Protein 7F8M (pdb70)

Nearest PDB structures (foldseek):
  7f8m-assembly3_F  TM=1.009E+00  e=9.252E-23  Candidatus Thorarchaeota archaeon SMTZ1-45
  9jue-assembly1_E  TM=9.005E-01  e=3.886E-10  Promethearchaeum syntrophicum
  3kye-assembly2_C  TM=8.736E-01  e=3.030E-09  Streptomyces avermitilis MA-4680 = NBRC 14893
  5y3a-assembly1_B  TM=8.565E-01  e=6.809E-07  Homo sapiens
  2zl1-assembly1_B  TM=8.233E-01  e=4.988E-07  unclassified

Sequence (702 aa):
AVDNINKTIRDFETVPGVEGAALVSSADGLMISSALPETEQERVAAISAGLLSLLGEKATTELDRGNFKEVYVKGEKGYTLLTSVGENALLLVLAKADAQIGLIFVDMRRIADSLLEILMSSAVDNINKTIRDFETVPGVEGAALVSADGLMISSALPETEQERVAAISAGLLSLGEKATTELDRGNFKEVYVKGEKGYTLLTSVGENALLLVLAKADAQIGLIFVDMRRIADSLLEILAVDNIINKTIRDFETVPGVEGAALVSADGLMISSALPETEQERVAAISAGLLSLGEKATTELDRGNFKEVYVKGEKGYTLLTSVGENALLLVLAKADAQIGLIFVDMRRIADSLLEILVDNINKTIRDFETVPGVEGAALVSADGLMISSALPETEQERVAAISAGLLSLGEKATTELDRGNFKEVYVKGEKGYTLLLTTSVGENALLLVLAKADAQIGLIFVDMRRIADSLLEILVDNINKTIRDFETTVPGVEGAALVSADGLMISSALPETEQERVAAISAGLLSLGEKATTELDRGNFKEVVYVKGEKGYTLLTTSVGENALLLVLAKADAQIGLIFVDMRRIADSLLEILVDNINKTIRDFETVPGVEGAALVSADGLMISSALPETEQERVAAISAGLLSLGEKATTELDRGNFKEVYVKGEKGYTLLLTSVGENALLLVLAKADAQIGLIFVDMRRIADSLLEIL

B-factor: mean 37.98, std 11.01, range [13.89, 103.63]

Radius of gyration: 29.45 Å; Cα contacts (8 Å, |Δi|>4): 1418; chains: 6; bounding box: 58×82×79 Å

Structure (mmCIF, N/CA/C/O backbone):
data_7F8M
#
_entry.id   7F8M
#
_cell.length_a   58.982
_cell.length_b   58.982
_cell.length_c   193.952
_cell.angle_alpha   90.000
_cell.angle_beta   90.000
_cell.angle_gamma   120.000
#
_symmetry.space_group_name_H-M   'P 31'
#
loop_
_entity.id
_entity.type
_entity.pdbx_description
1 polymer 'Robl_LC7 domain-containing protein'
2 water water
#
loop_
_atom_site.group_PDB
_atom_site.id
_atom_site.type_symbol
_atom_site.label_atom_id
_atom_site.label_alt_id
_atom_site.label_comp_id
_atom_site.label_asym_id
_atom_site.label_entity_id
_atom_site.label_seq_id
_atom_site.pdbx_PDB_ins_code
_atom_site.Cartn_x
_atom_site.Cartn_y
_atom_site.Cartn_z
_atom_site.occupancy
_atom_site.B_iso_or_equiv
_atom_site.auth_seq_id
_atom_site.auth_comp_id
_atom_site.auth_asym_id
_atom_site.auth_atom_id
_atom_site.pdbx_PDB_model_num
ATOM 1 N N . ALA A 1 4 ? 43.20400 -20.19300 23.83200 1.000 56.22000 4 ALA A N 1
ATOM 2 C CA . ALA A 1 4 ? 42.74400 -19.61900 22.52700 1.000 51.98000 4 ALA A CA 1
ATOM 3 C C . ALA A 1 4 ? 42.36600 -18.14800 22.69800 1.000 53.19000 4 ALA A C 1
ATOM 4 O O . ALA A 1 4 ? 42.50400 -17.39900 21.68900 1.000 61.31000 4 ALA A O 1
ATOM 6 N N . VAL A 1 5 ? 41.92500 -17.73000 23.89400 1.000 46.41000 5 VAL A N 1
ATOM 7 C CA . VAL A 1 5 ? 41.28500 -16.38700 24.09100 1.000 48.49000 5 VAL A CA 1
ATOM 8 C C . VAL A 1 5 ? 42.31200 -15.38200 24.65400 1.000 43.18000 5 VAL A C 1
ATOM 9 O O . VAL A 1 5 ? 42.33400 -14.24000 24.23100 1.000 39.85000 5 VAL A O 1
ATOM 13 N N . ASP A 1 6 ? 43.18300 -15.80900 25.53900 1.000 46.46000 6 ASP A N 1
ATOM 14 C CA . ASP A 1 6 ? 44.30000 -14.97500 26.08400 1.000 46.35000 6 ASP A CA 1
ATOM 15 C C . ASP A 1 6 ? 45.24900 -14.49900 24.96400 1.000 43.49000 6 ASP A C 1
ATOM 16 O O . ASP A 1 6 ? 45.61200 -13.29500 24.96400 1.000 41.79000 6 ASP A O 1
ATOM 21 N N . ASN A 1 7 ? 45.61300 -15.42600 24.05700 1.000 44.82000 7 ASN A N 1
ATOM 22 C CA . ASN A 1 7 ? 46.57100 -15.30000 22.92300 1.000 43.28000 7 ASN A CA 1
ATOM 23 C C . ASN A 1 7 ? 46.00300 -14.44800 21.78200 1.000 41.88000 7 ASN A C 1
ATOM 24 O O . ASN A 1 7 ? 46.85400 -13.81000 21.11600 1.000 41.00000 7 ASN A O 1
ATOM 29 N N . ILE A 1 8 ? 44.68800 -14.50100 21.51200 1.000 37.80000 8 ILE A N 1
ATOM 30 C CA . ILE A 1 8 ? 44.01900 -13.61800 20.49600 1.000 39.95000 8 ILE A CA 1
ATOM 31 C C . ILE A 1 8 ? 43.98700 -12.15300 20.96000 1.000 38.59000 8 ILE A C 1
ATOM 32 O O . ILE A 1 8 ? 44.50300 -11.33200 20.20500 1.000 35.60000 8 ILE A O 1
ATOM 37 N N . ASN A 1 9 ? 43.45400 -11.83600 22.14700 1.000 40.96000 9 ASN A N 1
ATOM 38 C CA . ASN A 1 9 ? 43.43100 -10.46400 22.73400 1.000 40.38000 9 ASN A CA 1
ATOM 39 C C . ASN A 1 9 ? 44.81200 -9.79100 22.61500 1.000 44.48000 9 ASN A C 1
ATOM 40 O O . ASN A 1 9 ? 44.84900 -8.61900 22.19900 1.000 49.68000 9 ASN A O 1
ATOM 45 N N . LYS A 1 10 ? 45.90100 -10.46700 23.01800 1.000 41.43000 10 LYS A N 1
ATOM 46 C CA . LYS A 1 10 ? 47.24500 -9.83800 23.15300 1.000 44.83000 10 LYS A CA 1
ATOM 47 C C . LYS A 1 10 ? 47.83600 -9.59000 21.74300 1.000 42.34000 10 LYS A C 1
ATOM 48 O O . LYS A 1 10 ? 48.46300 -8.54600 21.57100 1.000 38.39000 10 LYS A O 1
ATOM 54 N N . THR A 1 11 ? 47.63900 -10.51200 20.78800 1.000 39.62000 11 THR A N 1
ATOM 55 C CA . THR A 1 11 ? 48.10500 -10.42200 19.37300 1.000 39.34000 11 THR A CA 1
ATOM 56 C C . THR A 1 11 ? 47.48400 -9.17800 18.70000 1.000 39.59000 11 THR A C 1
ATOM 57 O O . THR A 1 11 ? 48.21100 -8.47200 17.93700 1.000 27.51000 11 THR A O 1
ATOM 61 N N . ILE A 1 12 ? 46.20000 -8.86900 18.97600 1.000 35.35000 12 ILE A N 1
ATOM 62 C CA . ILE A 1 12 ? 45.52200 -7.73700 18.26600 1.000 38.67000 12 ILE A CA 1
ATOM 63 C C . ILE A 1 12 ? 46.03400 -6.42200 18.88100 1.000 40.18000 12 ILE A C 1
ATOM 64 O O . ILE A 1 12 ? 46.44700 -5.54500 18.12600 1.000 37.24000 12 ILE A O 1
ATOM 69 N N . ARG A 1 13 ? 46.17700 -6.32600 20.20400 1.000 44.04000 13 ARG A N 1
ATOM 70 C CA . ARG A 1 13 ? 46.63000 -5.04200 20.79800 1.000 45.78000 13 ARG A CA 1
ATOM 71 C C . ARG A 1 13 ? 48.09800 -4.76000 20.41800 1.000 48.61000 13 ARG A C 1
ATOM 72 O O . ARG A 1 13 ? 48.48200 -3.56900 20.39500 1.000 50.89000 13 ARG A O 1
ATOM 80 N N . ASP A 1 14 ? 48.91700 -5.78800 20.15800 1.000 46.17000 14 ASP A N 1
ATOM 81 C CA . ASP A 1 14 ? 50.36800 -5.59700 19.88500 1.000 47.71000 14 ASP A CA 1
ATOM 82 C C . ASP A 1 14 ? 50.57200 -4.77800 18.61000 1.000 45.89000 14 ASP A C 1
ATOM 83 O O . ASP A 1 14 ? 51.60700 -4.14200 18.52500 1.000 43.72000 14 ASP A O 1
ATOM 88 N N . PHE A 1 15 ? 49.59900 -4.74800 17.68800 1.000 50.50000 15 PHE A N 1
ATOM 89 C CA . PHE A 1 15 ? 49.64900 -3.93700 16.43600 1.000 48.03000 15 PHE A CA 1
ATOM 90 C C . PHE A 1 15 ? 49.84000 -2.46800 16.80200 1.000 48.97000 15 PHE A C 1
ATOM 91 O O . PHE A 1 15 ? 50.56200 -1.79900 16.05600 1.000 45.42000 15 PHE A O 1
ATOM 99 N N . GLU A 1 16 ? 49.21400 -2.00800 17.89500 1.000 53.21000 16 GLU A N 1
ATOM 100 C CA . GLU A 1 16 ? 49.23300 -0.59300 18.38400 1.000 58.08000 16 GLU A CA 1
ATOM 101 C C . GLU A 1 16 ? 50.60900 -0.21600 18.97500 1.000 59.21000 16 GLU A C 1
ATOM 102 O O . GLU A 1 16 ? 50.69100 0.89700 19.53300 1.000 60.65000 16 GLU A O 1
ATOM 108 N N . THR A 1 17 ? 51.63600 -1.09200 18.89000 1.000 58.80000 17 THR A N 1
ATOM 109 C CA . THR A 1 17 ? 53.06100 -0.80300 19.24100 1.000 56.68000 17 THR A CA 1
ATOM 110 C C . THR A 1 17 ? 53.90300 -0.51000 17.98500 1.000 57.23000 17 THR A C 1
ATOM 111 O O . THR A 1 17 ? 55.14000 -0.39400 18.16000 1.000 51.23000 17 THR A O 1
ATOM 115 N N . VAL A 1 18 ? 53.29000 -0.42700 16.78200 1.000 52.29000 18 VAL A N 1
ATOM 116 C CA . VAL A 1 18 ? 53.93600 0.05500 15.52100 1.000 49.33000 18 VAL A CA 1
ATOM 117 C C . VAL A 1 18 ? 53.80000 1.57500 15.46000 1.000 51.56000 18 VAL A C 1
ATOM 118 O O . VAL A 1 18 ? 52.71600 2.11300 15.72500 1.000 44.92000 18 VAL A O 1
ATOM 122 N N . PRO A 1 19 ? 54.85500 2.30400 15.01800 1.000 54.31000 19 PRO A N 1
ATOM 123 C CA . PRO A 1 19 ? 54.71300 3.73200 14.75700 1.000 54.56000 19 PRO A CA 1
ATOM 124 C C . PRO A 1 19 ? 53.52700 3.91400 13.79300 1.000 52.93000 19 PRO A C 1
ATOM 125 O O . PRO A 1 19 ? 53.41300 3.20700 12.79600 1.000 57.47000 19 PRO A O 1
ATOM 129 N N . GLY A 1 20 ? 52.59900 4.81000 14.12300 1.000 49.77000 20 GLY A N 1
ATOM 130 C CA . GLY A 1 20 ? 51.54800 5.19000 13.15900 1.000 46.79000 20 GLY A CA 1
ATOM 131 C C . GLY A 1 20 ? 50.21400 4.45800 13.34100 1.000 42.91000 20 GLY A C 1
ATOM 132 O O . GLY A 1 20 ? 49.24000 4.99100 12.78000 1.000 38.72000 20 GLY A O 1
ATOM 133 N N . VAL A 1 21 ? 50.15300 3.31900 14.06500 1.000 37.01000 21 VAL A N 1
ATOM 134 C CA . VAL A 1 21 ? 48.91200 2.48800 14.18500 1.000 37.37000 21 VAL A CA 1
ATOM 135 C C . VAL A 1 21 ? 48.14800 2.96000 15.42600 1.000 41.15000 21 VAL A C 1
ATOM 136 O O . VAL A 1 21 ? 48.77700 3.05500 16.52100 1.000 48.55000 21 VAL A O 1
ATOM 140 N N . GLU A 1 22 ? 46.88100 3.32200 15.26000 1.000 40.36000 22 GLU A N 1
ATOM 141 C CA . GLU A 1 22 ? 46.04200 3.91500 16.33100 1.000 42.29000 22 GLU A CA 1
ATOM 142 C C . GLU A 1 22 ? 45.28300 2.76900 16.99700 1.000 40.22000 22 GLU A C 1
ATOM 143 O O . GLU A 1 22 ? 45.55100 2.52300 18.19700 1.000 39.35000 22 GLU A O 1
ATOM 149 N N . GLY A 1 23 ? 44.47300 2.04800 16.21500 1.000 41.73000 23 GLY A N 1
ATOM 150 C CA . GLY A 1 23 ? 43.61600 0.92100 16.65500 1.000 40.87000 23 GLY A CA 1
ATOM 151 C C . GLY A 1 23 ? 43.75600 -0.34800 15.80500 1.000 39.62000 23 GLY A C 1
ATOM 152 O O . GLY A 1 23 ? 44.29200 -0.25900 14.64800 1.000 34.22000 23 GLY A O 1
ATOM 153 N N . ALA A 1 24 ? 43.38600 -1.51400 16.38700 1.000 34.23000 24 ALA A N 1
ATOM 154 C CA . ALA A 1 24 ? 43.21600 -2.81100 15.67100 1.000 32.97000 24 ALA A CA 1
ATOM 155 C C . ALA A 1 24 ? 42.05900 -3.63300 16.26300 1.000 36.40000 24 ALA A C 1
ATOM 156 O O . ALA A 1 24 ? 42.09900 -3.98000 17.47300 1.000 39.82000 24 ALA A O 1
ATOM 158 N N . ALA A 1 25 ? 41.07800 -3.99500 15.44500 1.000 29.45000 25 ALA A N 1
ATOM 159 C CA . ALA A 1 25 ? 39.91200 -4.73100 15.93100 1.000 29.91000 25 ALA A CA 1
ATOM 160 C C . ALA A 1 25 ? 39.74700 -5.98200 15.08900 1.000 35.09000 25 ALA A C 1
ATOM 161 O O . ALA A 1 25 ? 39.89400 -5.87500 13.86700 1.000 43.24000 25 ALA A O 1
ATOM 163 N N . LEU A 1 26 ? 39.50700 -7.12000 15.74200 1.000 33.21000 26 LEU A N 1
ATOM 164 C CA . LEU A 1 26 ? 39.11000 -8.38300 15.06400 1.000 33.79000 26 LEU A CA 1
ATOM 165 C C . LEU A 1 26 ? 37.57100 -8.46400 15.08700 1.000 28.51000 26 LEU A C 1
ATOM 166 O O . LEU A 1 26 ? 37.00800 -8.55900 16.18500 1.000 25.14000 26 LEU A O 1
ATOM 171 N N . VAL A 1 27 ? 36.94000 -8.44000 13.93000 1.000 25.38000 27 VAL A N 1
ATOM 172 C CA . VAL A 1 27 ? 35.48000 -8.28100 13.77700 1.000 25.87000 27 VAL A CA 1
ATOM 173 C C . VAL A 1 27 ? 34.98900 -9.47700 12.98600 1.000 26.60000 27 VAL A C 1
ATOM 174 O O . VAL A 1 27 ? 35.76600 -9.93500 12.09200 1.000 25.79000 27 VAL A O 1
ATOM 178 N N . SER A 1 28 ? 33.78700 -9.97500 13.29500 1.000 25.28000 28 SER A N 1
ATOM 179 C CA A SER A 1 28 ? 33.13700 -11.02200 12.45800 0.890 25.44000 28 SER A CA 1
ATOM 180 C CA B SER A 1 28 ? 33.11100 -11.01000 12.46700 0.110 26.04000 28 SER A CA 1
ATOM 181 C C . SER A 1 28 ? 32.76000 -10.40400 11.09900 1.000 26.11000 28 SER A C 1
ATOM 182 O O . SER A 1 28 ? 32.67900 -9.19300 11.02800 1.000 31.29000 28 SER A O 1
ATOM 187 N N . ALA A 1 29 ? 32.53500 -11.23600 10.07300 1.000 26.74000 29 ALA A N 1
ATOM 188 C CA . ALA A 1 29 ? 32.01800 -10.88700 8.72300 1.000 26.93000 29 ALA A CA 1
ATOM 189 C C . ALA A 1 29 ? 30.64100 -10.22300 8.81100 1.000 29.88000 29 ALA A C 1
ATOM 190 O O . ALA A 1 29 ? 30.26400 -9.58900 7.82900 1.000 31.52000 29 ALA A O 1
ATOM 192 N N . ASP A 1 30 ? 29.84100 -10.53500 9.84700 1.000 26.64000 30 ASP A N 1
ATOM 193 C CA . ASP A 1 30 ? 28.45400 -10.05400 9.93600 1.000 27.73000 30 ASP A CA 1
ATOM 194 C C . ASP A 1 30 ? 28.33800 -8.84100 10.86900 1.000 27.67000 30 ASP A C 1
ATOM 195 O O . ASP A 1 30 ? 27.17300 -8.46600 11.16200 1.000 26.24000 30 ASP A O 1
ATOM 200 N N . GLY A 1 31 ? 29.46400 -8.20900 11.25800 1.000 25.20000 31 GLY A N 1
ATOM 201 C CA . GLY A 1 31 ? 29.47000 -6.86900 11.86300 1.000 27.11000 31 GLY A CA 1
ATOM 202 C C . GLY A 1 31 ? 29.61700 -6.82200 13.39200 1.000 28.93000 31 GLY A C 1
ATOM 203 O O . GLY A 1 31 ? 29.41600 -5.69100 13.92700 1.000 31.18000 31 GLY A O 1
ATOM 204 N N . LEU A 1 32 ? 29.95300 -7.94200 14.05900 1.000 28.00000 32 LEU A N 1
ATOM 205 C CA . LEU A 1 32 ? 29.95300 -8.10000 15.54700 1.000 34.01000 32 LEU A CA 1
ATOM 206 C C . LEU A 1 32 ? 31.43200 -8.06900 15.97400 1.000 37.45000 32 LEU A C 1
ATOM 207 O O . LEU A 1 32 ? 32.22700 -8.66400 15.20800 1.000 44.35000 32 LEU A O 1
ATOM 212 N N . MET A 1 33 ? 31.76000 -7.38500 17.08600 1.000 36.06000 33 MET A N 1
ATOM 213 C CA . MET A 1 33 ? 33.14200 -7.21600 17.66200 1.000 36.22000 33 MET A CA 1
ATOM 214 C C . MET A 1 33 ? 33.61600 -8.48900 18.38800 1.000 33.24000 33 MET A C 1
ATOM 215 O O . MET A 1 33 ? 32.97100 -8.85200 19.35400 1.000 26.51000 33 MET A O 1
ATOM 220 N N . ILE A 1 34 ? 34.77200 -9.02800 17.98600 1.000 32.62000 34 ILE A N 1
ATOM 221 C CA . ILE A 1 34 ? 35.46400 -10.19000 18.60500 1.000 30.58000 34 ILE A CA 1
ATOM 222 C C . ILE A 1 34 ? 36.48200 -9.70200 19.65900 1.000 33.55000 34 ILE A C 1
ATOM 223 O O . ILE A 1 34 ? 36.30000 -10.06600 20.84900 1.000 27.37000 34 ILE A O 1
ATOM 228 N N . SER A 1 35 ? 37.47200 -8.87600 19.29900 1.000 33.25000 35 SER A N 1
ATOM 229 C CA . SER A 1 35 ? 38.55600 -8.46400 20.23200 1.000 33.95000 35 SER A CA 1
ATOM 230 C C . SER A 1 35 ? 39.16800 -7.12600 19.84000 1.000 32.31000 35 SER A C 1
ATOM 231 O O . SER A 1 35 ? 39.62600 -6.98600 18.70000 1.000 35.47000 35 SER A O 1
ATOM 234 N N . SER A 1 36 ? 39.11100 -6.14900 20.72500 1.000 34.19000 36 SER A N 1
ATOM 235 C CA . SER A 1 36 ? 39.53500 -4.76500 20.38900 1.000 41.58000 36 SER A CA 1
ATOM 236 C C . SER A 1 36 ? 40.24400 -4.13200 21.57700 1.000 43.34000 36 SER A C 1
ATOM 237 O O . SER A 1 36 ? 39.97400 -4.57100 22.68200 1.000 43.62000 36 SER A O 1
ATOM 240 N N . ALA A 1 37 ? 41.06300 -3.10900 21.31400 1.000 46.57000 37 ALA A N 1
ATOM 241 C CA . ALA A 1 37 ? 41.63500 -2.18900 22.32200 1.000 52.68000 37 ALA A CA 1
ATOM 242 C C . ALA A 1 37 ? 41.16700 -0.74000 22.07600 1.000 54.07000 37 ALA A C 1
ATOM 243 O O . ALA A 1 37 ? 41.56900 0.12900 22.86400 1.000 48.25000 37 ALA A O 1
ATOM 245 N N . LEU A 1 38 ? 40.32800 -0.48400 21.05000 1.000 60.96000 38 LEU A N 1
ATOM 246 C CA . LEU A 1 38 ? 39.77500 0.87100 20.69600 1.000 57.17000 38 LEU A CA 1
ATOM 247 C C . LEU A 1 38 ? 38.90600 1.39700 21.85600 1.000 57.11000 38 LEU A C 1
ATOM 248 O O . LEU A 1 38 ? 38.49300 0.64100 22.74500 1.000 45.36000 38 LEU A O 1
ATOM 253 N N . PRO A 1 39 ? 38.63400 2.72500 21.91800 1.000 60.58000 39 PRO A N 1
ATOM 254 C CA . PRO A 1 39 ? 37.72500 3.28500 22.92900 1.000 62.18000 39 PRO A CA 1
ATOM 255 C C . PRO A 1 39 ? 36.37300 2.55600 23.05700 1.000 59.25000 39 PRO A C 1
ATOM 256 O O . PRO A 1 39 ? 35.74500 2.29200 22.05500 1.000 59.50000 39 PRO A O 1
ATOM 260 N N . GLU A 1 40 ? 35.92900 2.32400 24.29400 1.000 59.25000 40 GLU A N 1
ATOM 261 C CA . GLU A 1 40 ? 34.78800 1.43900 24.67200 1.000 57.70000 40 GLU A CA 1
ATOM 262 C C . GLU A 1 40 ? 33.46500 1.97900 24.10900 1.000 54.19000 40 GLU A C 1
ATOM 263 O O . GLU A 1 40 ? 32.55400 1.17800 23.80600 1.000 53.63000 40 GLU A O 1
ATOM 269 N N . THR A 1 41 ? 33.37100 3.29200 23.93500 1.000 55.82000 41 THR A N 1
ATOM 270 C CA . THR A 1 41 ? 32.22400 3.97200 23.27800 1.000 53.54000 41 THR A CA 1
ATOM 271 C C . THR A 1 41 ? 31.99900 3.45400 21.84700 1.000 54.89000 41 THR A C 1
ATOM 272 O O . THR A 1 41 ? 30.86000 2.99500 21.55700 1.000 56.28000 41 THR A O 1
ATOM 276 N N . GLU A 1 42 ? 33.02100 3.56800 20.97900 1.000 56.96000 42 GLU A N 1
ATOM 277 C CA . GLU A 1 42 ? 32.90900 3.47000 19.48200 1.000 51.54000 42 GLU A CA 1
ATOM 278 C C . GLU A 1 42 ? 32.83300 2.00600 18.99100 1.000 48.44000 42 GLU A C 1
ATOM 279 O O . GLU A 1 42 ? 32.69300 1.82500 17.75100 1.000 46.79000 42 GLU A O 1
ATOM 285 N N . GLN A 1 43 ? 32.89900 1.00200 19.87700 1.000 45.05000 43 GLN A N 1
ATOM 286 C CA . GLN A 1 43 ? 33.22600 -0.40500 19.50700 1.000 47.24000 43 GLN A CA 1
ATOM 287 C C . GLN A 1 43 ? 32.07100 -1.02200 18.69500 1.000 48.41000 43 GLN A C 1
ATOM 288 O O . GLN A 1 43 ? 32.37800 -1.84900 17.80100 1.000 35.19000 43 GLN A O 1
ATOM 294 N N . GLU A 1 44 ? 30.82300 -0.60000 18.93500 1.000 51.31000 44 GLU A N 1
ATOM 295 C CA . GLU A 1 44 ? 29.60900 -1.13700 18.25700 1.000 53.90000 44 GLU A CA 1
ATOM 296 C C . GLU A 1 44 ? 29.48500 -0.52600 16.84800 1.000 53.91000 44 GLU A C 1
ATOM 297 O O . GLU A 1 44 ? 29.03700 -1.26300 15.95000 1.000 61.77000 44 GLU A O 1
ATOM 303 N N . ARG A 1 45 ? 29.83400 0.75600 16.64000 1.000 50.81000 45 ARG A N 1
ATOM 304 C CA . ARG A 1 45 ? 29.62700 1.48100 15.34200 1.000 48.12000 45 ARG A CA 1
ATOM 305 C C . ARG A 1 45 ? 30.79200 1.21400 14.36900 1.000 46.96000 45 ARG A C 1
ATOM 306 O O . ARG A 1 45 ? 30.53700 1.18200 13.15700 1.000 51.96000 45 ARG A O 1
ATOM 314 N N . VAL A 1 46 ? 31.99400 0.94100 14.87800 1.000 41.07000 46 VAL A N 1
ATOM 315 C CA . VAL A 1 46 ? 33.19700 0.59400 14.07800 1.000 39.53000 46 VAL A CA 1
ATOM 316 C C . VAL A 1 46 ? 33.08800 -0.83700 13.53800 1.000 34.34000 46 VAL A C 1
ATOM 317 O O . VAL A 1 46 ? 33.47000 -1.05100 12.38400 1.000 27.93000 46 VAL A O 1
ATOM 321 N N . ALA A 1 47 ? 32.59600 -1.78200 14.34000 1.000 31.96000 47 ALA A N 1
ATOM 322 C CA . ALA A 1 47 ? 32.34100 -3.16900 13.87500 1.000 31.45000 47 ALA A CA 1
ATOM 323 C C . ALA A 1 47 ? 31.26500 -3.15300 12.77400 1.000 29.81000 47 ALA A C 1
ATOM 324 O O . ALA A 1 47 ? 31.51800 -3.83200 11.76500 1.000 27.54000 47 ALA A O 1
ATOM 326 N N . ALA A 1 48 ? 30.17400 -2.38800 12.88400 1.000 32.42000 48 ALA A N 1
ATOM 327 C CA . ALA A 1 48 ? 29.17300 -2.20800 11.78000 1.000 33.09000 48 ALA A CA 1
ATOM 328 C C . ALA A 1 48 ? 29.80500 -1.62300 10.47600 1.000 34.06000 48 ALA A C 1
ATOM 329 O O . ALA A 1 48 ? 29.48900 -2.13800 9.42800 1.000 32.26000 48 ALA A O 1
ATOM 331 N N . ILE A 1 49 ? 30.63900 -0.58000 10.51400 1.000 37.08000 49 ILE A N 1
ATOM 332 C CA . ILE A 1 49 ? 31.37000 0.00300 9.33500 1.000 36.04000 49 ILE A CA 1
ATOM 333 C C . ILE A 1 49 ? 32.37600 -0.98400 8.75100 1.000 36.59000 49 ILE A C 1
ATOM 334 O O . ILE A 1 49 ? 32.57200 -0.94300 7.52600 1.000 40.88000 49 ILE A O 1
ATOM 339 N N . SER A 1 50 ? 33.09000 -1.73900 9.58200 1.000 28.04000 50 SER A N 1
ATOM 340 C CA . SER A 1 50 ? 34.06000 -2.72400 9.07300 1.000 31.29000 50 SER A CA 1
ATOM 341 C C . SER A 1 50 ? 33.37200 -3.68000 8.09700 1.000 28.72000 50 SER A C 1
ATOM 342 O O . SER A 1 50 ? 33.86300 -3.80800 6.94900 1.000 31.03000 50 SER A O 1
ATOM 345 N N . ALA A 1 51 ? 32.25600 -4.28800 8.48400 1.000 28.25000 51 ALA A N 1
ATOM 346 C CA . ALA A 1 51 ? 31.52600 -5.29400 7.67700 1.000 28.00000 51 ALA A CA 1
ATOM 347 C C . ALA A 1 51 ? 31.03500 -4.62500 6.39400 1.000 31.17000 51 ALA A C 1
ATOM 348 O O . ALA A 1 51 ? 30.89100 -5.33000 5.34800 1.000 27.03000 51 ALA A O 1
ATOM 350 N N . GLY A 1 52 ? 30.70100 -3.33000 6.47600 1.000 33.22000 52 GLY A N 1
ATOM 351 C CA . GLY A 1 52 ? 30.30400 -2.54800 5.28700 1.000 35.88000 52 GLY A CA 1
ATOM 352 C C . GLY A 1 52 ? 31.41100 -2.43100 4.26600 1.000 39.75000 52 GLY A C 1
ATOM 353 O O . GLY A 1 52 ? 31.12600 -2.59000 3.04900 1.000 49.70000 52 GLY A O 1
ATOM 354 N N . LEU A 1 53 ? 32.64200 -2.20400 4.71600 1.000 42.04000 53 LEU A N 1
ATOM 355 C CA . LEU A 1 53 ? 33.87100 -2.15400 3.85700 1.000 44.08000 53 LEU A CA 1
ATOM 356 C C . LEU A 1 53 ? 34.25900 -3.52700 3.33600 1.000 37.05000 53 LEU A C 1
ATOM 357 O O . LEU A 1 53 ? 35.06600 -3.55700 2.33100 1.000 33.71000 53 LEU A O 1
ATOM 362 N N . LEU A 1 54 ? 33.91500 -4.58600 4.05700 1.000 29.51000 54 LEU A N 1
ATOM 363 C CA . LEU A 1 54 ? 34.24900 -5.94000 3.56800 1.000 33.39000 54 LEU A CA 1
ATOM 364 C C . LEU A 1 54 ? 33.35500 -6.26300 2.37200 1.000 34.84000 54 LEU A C 1
ATOM 365 O O . LEU A 1 54 ? 33.88100 -6.80900 1.42600 1.000 34.49000 54 LEU A O 1
ATOM 370 N N . SER A 1 55 ? 32.06300 -5.94700 2.45300 1.000 38.95000 55 SER A N 1
ATOM 371 C CA . SER A 1 55 ? 31.00900 -6.28900 1.46200 1.000 44.13000 55 SER A CA 1
ATOM 372 C C . SER A 1 55 ? 31.24500 -5.56800 0.13800 1.000 44.89000 55 SER A C 1
ATOM 373 O O . SER A 1 55 ? 30.97200 -6.16600 -0.91400 1.000 51.88000 55 SER A O 1
ATOM 376 N N A LEU A 1 56 ? 31.81400 -4.36700 0.16200 0.580 44.01000 56 LEU A N 1
ATOM 377 N N B LEU A 1 56 ? 31.71500 -4.31700 0.20200 0.420 43.96000 56 LEU A N 1
ATOM 378 C CA A LEU A 1 56 ? 31.95900 -3.53400 -1.06400 0.580 43.14000 56 LEU A CA 1
ATOM 379 C CA B LEU A 1 56 ? 32.00900 -3.45900 -0.98100 0.420 42.41000 56 LEU A CA 1
ATOM 380 C C A LEU A 1 56 ? 33.35400 -3.74400 -1.70600 0.580 42.84000 56 LEU A C 1
ATOM 381 C C B LEU A 1 56 ? 33.24200 -4.01100 -1.71200 0.420 41.93000 56 LEU A C 1
ATOM 382 O O A LEU A 1 56 ? 33.49500 -3.46200 -2.91400 0.580 43.71000 56 LEU A O 1
ATOM 383 O O B LEU A 1 56 ? 33.13800 -4.24100 -2.95500 0.420 39.13000 56 LEU A O 1
ATOM 392 N N . GLY A 1 57 ? 34.31900 -4.29900 -0.96400 1.000 37.53000 57 GLY A N 1
ATOM 393 C CA . GLY A 1 57 ? 35.52700 -4.96300 -1.48600 1.000 36.63000 57 GLY A CA 1
ATOM 394 C C . GLY A 1 57 ? 35.25800 -6.26700 -2.23900 1.000 31.63000 57 GLY A C 1
ATOM 395 O O . GLY A 1 57 ? 35.88800 -6.45700 -3.30400 1.000 25.93000 57 GLY A O 1
ATOM 396 N N . GLU A 1 58 ? 34.38800 -7.12900 -1.69000 1.000 33.59000 58 GLU A N 1
ATOM 397 C CA . GLU A 1 58 ? 33.75700 -8.30700 -2.35000 1.000 36.24000 58 GLU A CA 1
ATOM 398 C C . GLU A 1 58 ? 33.19400 -7.89900 -3.70600 1.000 36.02000 58 GLU A C 1
ATOM 399 O O . GLU A 1 58 ? 33.49200 -8.59500 -4.68400 1.000 33.78000 58 GLU A O 1
ATOM 405 N N . LYS A 1 59 ? 32.41100 -6.81700 -3.77800 1.000 37.92000 59 LYS A N 1
ATOM 406 C CA . LYS A 1 59 ? 31.77600 -6.36400 -5.05600 1.000 42.76000 59 LYS A CA 1
ATOM 407 C C . LYS A 1 59 ? 32.84800 -6.00100 -6.09000 1.000 44.57000 59 LYS A C 1
ATOM 408 O O . LYS A 1 59 ? 32.74700 -6.44600 -7.25600 1.000 52.41000 59 LYS A O 1
ATOM 414 N N . ALA A 1 60 ? 33.86900 -5.25200 -5.67900 1.000 40.53000 60 ALA A N 1
ATOM 415 C CA . ALA A 1 60 ? 34.94400 -4.82300 -6.56900 1.000 35.04000 60 ALA A CA 1
ATOM 416 C C . ALA A 1 60 ? 35.48700 -6.05600 -7.29100 1.000 34.55000 60 ALA A C 1
ATOM 417 O O . ALA A 1 60 ? 35.42600 -6.04100 -8.53900 1.000 31.30000 60 ALA A O 1
ATOM 419 N N . THR A 1 61 ? 35.90200 -7.07400 -6.52300 1.000 30.61000 61 THR A N 1
ATOM 420 C CA . THR A 1 61 ? 36.67000 -8.26600 -6.96600 1.000 31.12000 61 THR A CA 1
ATOM 421 C C . THR A 1 61 ? 35.76800 -9.17100 -7.83800 1.000 32.44000 61 THR A C 1
ATOM 422 O O . THR A 1 61 ? 36.10900 -9.45900 -8.96700 1.000 29.64000 61 THR A O 1
ATOM 426 N N . THR A 1 62 ? 34.59600 -9.55800 -7.36900 1.000 39.06000 62 THR A N 1
ATOM 427 C CA . THR A 1 62 ? 33.61000 -10.28700 -8.19600 1.000 41.24000 62 THR A CA 1
ATOM 428 C C . THR A 1 62 ? 33.39200 -9.50400 -9.49900 1.000 42.57000 62 THR A C 1
ATOM 429 O O . THR A 1 62 ? 33.72900 -9.99500 -10.57800 1.000 39.82000 62 THR A O 1
ATOM 433 N N . GLU A 1 63 ? 32.96300 -8.26400 -9.41200 1.000 43.47000 63 GLU A N 1
ATOM 434 C CA . GLU A 1 63 ? 32.34100 -7.59400 -10.57500 1.000 42.43000 63 GLU A CA 1
ATOM 435 C C . GLU A 1 63 ? 33.35500 -7.32600 -11.68400 1.000 43.60000 63 GLU A C 1
ATOM 436 O O . GLU A 1 63 ? 32.91400 -7.36600 -12.82900 1.000 40.72000 63 GLU A O 1
ATOM 442 N N . LEU A 1 64 ? 34.63200 -7.07300 -11.35800 1.000 46.74000 64 LEU A N 1
ATOM 443 C CA . LEU A 1 64 ? 35.74000 -6.80800 -12.32600 1.000 45.39000 64 LEU A CA 1
ATOM 444 C C . LEU A 1 64 ? 36.63800 -8.03800 -12.54200 1.000 46.95000 64 LEU A C 1
ATOM 445 O O . LEU A 1 64 ? 37.73900 -7.84200 -13.12600 1.000 39.78000 64 LEU A O 1
ATOM 450 N N . ASP A 1 65 ? 36.22400 -9.25000 -12.14300 1.000 51.20000 65 ASP A N 1
ATOM 451 C CA . ASP A 1 65 ? 36.95700 -10.50000 -12.51600 1.000 59.27000 65 ASP A CA 1
ATOM 452 C C . ASP A 1 65 ? 38.38900 -10.50400 -11.93400 1.000 53.98000 65 ASP A C 1
ATOM 453 O O . ASP A 1 65 ? 39.31700 -10.61200 -12.73500 1.000 50.18000 65 ASP A O 1
ATOM 458 N N . ARG A 1 66 ? 38.56900 -10.36500 -10.60600 1.000 52.45000 66 ARG A N 1
ATOM 459 C CA . ARG A 1 66 ? 39.90500 -10.18300 -9.95400 1.000 48.47000 66 ARG A CA 1
ATOM 460 C C . ARG A 1 66 ? 40.27000 -11.33300 -9.00500 1.000 46.09000 66 ARG A C 1
ATOM 461 O O . ARG A 1 66 ? 41.40100 -11.24600 -8.43800 1.000 39.54000 66 ARG A O 1
ATOM 469 N N . GLY A 1 67 ? 39.36500 -12.30400 -8.77800 1.000 41.44000 67 GLY A N 1
ATOM 470 C CA . GLY A 1 67 ? 39.58400 -13.46700 -7.89400 1.000 39.21000 67 GLY A CA 1
ATOM 471 C C . GLY A 1 67 ? 39.00500 -13.26100 -6.51700 1.000 42.16000 67 GLY A C 1
ATOM 472 O O . GLY A 1 67 ? 38.51200 -12.13500 -6.25300 1.000 44.91000 67 GLY A O 1
ATOM 473 N N . ASN A 1 68 ? 39.12500 -14.28000 -5.65200 1.000 43.56000 68 ASN A N 1
ATOM 474 C CA . ASN A 1 68 ? 38.53200 -14.28700 -4.28900 1.000 45.01000 68 ASN A CA 1
ATOM 475 C C . ASN A 1 68 ? 39.15200 -13.13700 -3.50500 1.000 44.25000 68 ASN A C 1
ATOM 476 O O . ASN A 1 68 ? 40.34900 -12.97400 -3.65400 1.000 43.07000 68 ASN A O 1
ATOM 481 N N . PHE A 1 69 ? 38.34000 -12.41000 -2.70800 1.000 45.95000 69 PHE A N 1
ATOM 482 C CA . PHE A 1 69 ? 38.73000 -11.16900 -1.97800 1.000 41.40000 69 PHE A CA 1
ATOM 483 C C . PHE A 1 69 ? 39.89500 -11.44800 -1.02700 1.000 41.12000 69 PHE A C 1
ATOM 484 O O . PHE A 1 69 ? 39.89400 -12.51400 -0.39000 1.000 37.05000 69 PHE A O 1
ATOM 492 N N . LYS A 1 70 ? 40.85400 -10.51900 -0.93200 1.000 43.22000 70 LYS A N 1
ATOM 493 C CA . LYS A 1 70 ? 41.96500 -10.63300 0.05000 1.000 46.65000 70 LYS A CA 1
ATOM 494 C C . LYS A 1 70 ? 41.94600 -9.43800 1.01300 1.000 42.77000 70 LYS A C 1
ATOM 495 O O . LYS A 1 70 ? 41.74400 -9.63000 2.21900 1.000 35.94000 70 LYS A O 1
ATOM 501 N N . GLU A 1 71 ? 42.19200 -8.24500 0.48100 1.000 46.22000 71 GLU A N 1
ATOM 502 C CA . GLU A 1 71 ? 42.55900 -7.04100 1.27500 1.000 44.15000 71 GLU A CA 1
ATOM 503 C C . GLU A 1 71 ? 41.85900 -5.81200 0.70700 1.000 38.92000 71 GLU A C 1
ATOM 504 O O . GLU A 1 71 ? 41.59100 -5.75600 -0.50500 1.000 41.75000 71 GLU A O 1
ATOM 510 N N . VAL A 1 72 ? 41.66900 -4.79100 1.52300 1.000 36.68000 72 VAL A N 1
ATOM 511 C CA . VAL A 1 72 ? 41.23000 -3.48300 0.96500 1.000 33.40000 72 VAL A CA 1
ATOM 512 C C . VAL A 1 72 ? 41.77500 -2.35800 1.85400 1.000 32.50000 72 VAL A C 1
ATOM 513 O O . VAL A 1 72 ? 41.84000 -2.51600 3.08200 1.000 30.92000 72 VAL A O 1
ATOM 517 N N . TYR A 1 73 ? 42.21100 -1.26200 1.25300 1.000 31.36000 73 TYR A N 1
ATOM 518 C CA . TYR A 1 73 ? 42.59200 -0.04100 2.00400 1.000 33.12000 73 TYR A CA 1
ATOM 519 C C . TYR A 1 73 ? 42.05400 1.20500 1.31800 1.000 33.46000 73 TYR A C 1
ATOM 520 O O . TYR A 1 73 ? 41.96700 1.24600 0.08400 1.000 30.60000 73 TYR A O 1
ATOM 529 N N . VAL A 1 74 ? 41.66100 2.17100 2.14800 1.000 33.83000 74 VAL A N 1
ATOM 530 C CA . VAL A 1 74 ? 41.21300 3.51400 1.72000 1.000 32.28000 74 VAL A CA 1
ATOM 531 C C . VAL A 1 74 ? 42.11600 4.58500 2.31500 1.000 32.78000 74 VAL A C 1
ATOM 532 O O . VAL A 1 74 ? 42.28600 4.67700 3.53600 1.000 34.08000 74 VAL A O 1
ATOM 536 N N . LYS A 1 75 ? 42.65300 5.42500 1.48900 1.000 35.54000 75 LYS A N 1
ATOM 537 C CA . LYS A 1 75 ? 43.44100 6.57700 1.96600 1.000 39.99000 75 LYS A CA 1
ATOM 538 C C . LYS A 1 75 ? 42.53400 7.81500 1.92500 1.000 42.10000 75 LYS A C 1
ATOM 539 O O . LYS A 1 75 ? 42.04000 8.13100 0.82400 1.000 41.95000 75 LYS A O 1
ATOM 545 N N . GLY A 1 76 ? 42.35800 8.50300 3.05700 1.000 44.61000 76 GLY A N 1
ATOM 546 C CA . GLY A 1 76 ? 41.82200 9.87800 3.10900 1.000 53.18000 76 GLY A CA 1
ATOM 547 C C . GLY A 1 76 ? 42.92800 10.90600 3.32400 1.000 60.48000 76 GLY A C 1
ATOM 548 O O . GLY A 1 76 ? 44.11600 10.53600 3.20800 1.000 66.72000 76 GLY A O 1
ATOM 549 N N . GLU A 1 77 ? 42.54400 12.15000 3.63300 1.000 66.83000 77 GLU A N 1
ATOM 550 C CA . GLU A 1 77 ? 43.44400 13.29800 3.93500 1.000 64.61000 77 GLU A CA 1
ATOM 551 C C . GLU A 1 77 ? 44.20800 13.05100 5.24900 1.000 59.99000 77 GLU A C 1
ATOM 552 O O . GLU A 1 77 ? 45.38700 13.40700 5.29900 1.000 59.24000 77 GLU A O 1
ATOM 558 N N . LYS A 1 78 ? 43.57100 12.47100 6.27400 1.000 54.44000 78 LYS A N 1
ATOM 559 C CA . LYS A 1 78 ? 44.07600 12.46200 7.67500 1.000 52.27000 78 LYS A CA 1
ATOM 560 C C . LYS A 1 78 ? 44.64800 11.07800 8.00700 1.000 51.21000 78 LYS A C 1
ATOM 561 O O . LYS A 1 78 ? 45.43300 10.97600 8.98900 1.000 49.05000 78 LYS A O 1
ATOM 567 N N . GLY A 1 79 ? 44.26200 10.02900 7.27400 1.000 42.88000 79 GLY A N 1
ATOM 568 C CA . GLY A 1 79 ? 44.73500 8.68400 7.63400 1.000 39.60000 79 GLY A CA 1
ATOM 569 C C . GLY A 1 79 ? 44.23800 7.55500 6.74600 1.000 38.12000 79 GLY A C 1
ATOM 570 O O . GLY A 1 79 ? 43.43600 7.78800 5.84800 1.000 34.08000 79 GLY A O 1
ATOM 571 N N . TYR A 1 80 ? 44.74200 6.33400 7.00400 1.000 39.30000 80 TYR A N 1
ATOM 572 C CA . TYR A 1 80 ? 44.39100 5.09900 6.25900 1.000 35.05000 80 TYR A CA 1
ATOM 573 C C . TYR A 1 80 ? 43.40200 4.27100 7.07200 1.000 35.27000 80 TYR A C 1
ATOM 574 O O . TYR A 1 80 ? 43.41700 4.27900 8.30600 1.000 41.38000 80 TYR A O 1
ATOM 583 N N . THR A 1 81 ? 42.52100 3.57100 6.38000 1.000 33.81000 81 THR A N 1
ATOM 584 C CA . THR A 1 81 ? 41.81100 2.38900 6.91600 1.000 33.01000 81 THR A CA 1
ATOM 585 C C . THR A 1 81 ? 42.23200 1.12300 6.15500 1.000 29.57000 81 THR A C 1
ATOM 586 O O . THR A 1 81 ? 42.05500 1.12600 4.93800 1.000 31.8800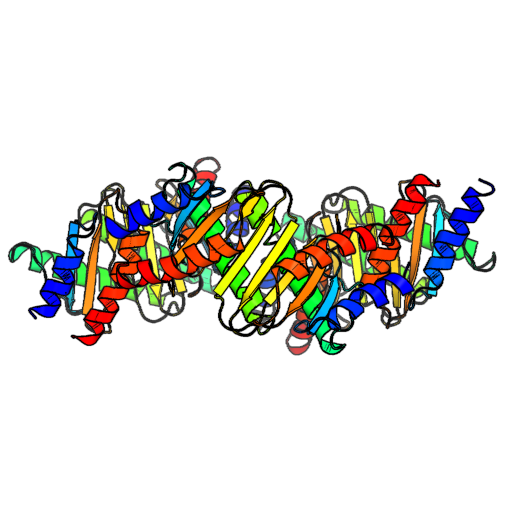0 81 THR A O 1
ATOM 590 N N . LEU A 1 82 ? 42.62500 0.05300 6.85100 1.000 25.53000 82 LEU A N 1
ATOM 591 C CA . LEU A 1 82 ? 43.32200 -1.13300 6.28400 1.000 25.14000 82 LEU A CA 1
ATOM 592 C C . LEU A 1 82 ? 42.54800 -2.37500 6.74100 1.000 25.15000 82 LEU A C 1
ATOM 593 O O . LEU A 1 82 ? 42.23000 -2.41300 7.97700 1.000 21.14000 82 LEU A O 1
ATOM 598 N N . LEU A 1 83 ? 42.20700 -3.28000 5.79300 1.000 21.69000 83 LEU A N 1
ATOM 599 C CA . LEU A 1 83 ? 41.33900 -4.43400 6.09900 1.000 26.06000 83 LEU A CA 1
ATOM 600 C C . LEU A 1 83 ? 41.81800 -5.66300 5.35700 1.000 26.14000 83 LEU A C 1
ATOM 601 O O . LEU A 1 83 ? 41.98500 -5.63000 4.16300 1.000 25.97000 83 LEU A O 1
ATOM 606 N N . THR A 1 84 ? 41.93100 -6.75000 6.07400 1.000 29.00000 84 THR A N 1
ATOM 607 C CA . THR A 1 84 ? 42.36400 -8.03700 5.52500 1.000 32.40000 84 THR A CA 1
ATOM 608 C C . THR A 1 84 ? 41.38300 -9.08200 6.02400 1.000 31.56000 84 THR A C 1
ATOM 609 O O . THR A 1 84 ? 41.11000 -9.10100 7.19400 1.000 31.47000 84 THR A O 1
ATOM 613 N N . SER A 1 85 ? 40.96300 -9.95900 5.13600 1.000 35.21000 85 SER A N 1
ATOM 614 C CA . SER A 1 85 ? 40.18000 -11.18000 5.42100 1.000 34.57000 85 SER A CA 1
ATOM 615 C C . SER A 1 85 ? 40.95100 -12.17200 6.29200 1.000 31.45000 85 SER A C 1
ATOM 616 O O . SER A 1 85 ? 42.09300 -12.36300 6.04900 1.000 35.40000 85 SER A O 1
ATOM 619 N N . VAL A 1 86 ? 40.25600 -12.82600 7.23100 1.000 34.64000 86 VAL A N 1
ATOM 620 C CA . VAL A 1 86 ? 40.67100 -13.92600 8.14700 1.000 33.16000 86 VAL A CA 1
ATOM 621 C C . VAL A 1 86 ? 39.91200 -15.21700 7.79800 1.000 40.26000 86 VAL A C 1
ATOM 622 O O . VAL A 1 86 ? 38.98800 -15.67400 8.56600 1.000 44.81000 86 VAL A O 1
ATOM 626 N N . GLY A 1 87 ? 40.25100 -15.76900 6.64700 1.000 45.47000 87 GLY A N 1
ATOM 627 C CA . GLY A 1 87 ? 39.48200 -16.85200 6.01800 1.000 49.45000 87 GLY A CA 1
ATOM 628 C C . GLY A 1 87 ? 38.02400 -16.47000 5.83300 1.000 47.50000 87 GLY A C 1
ATOM 629 O O . GLY A 1 87 ? 37.70400 -15.37000 5.31500 1.000 43.05000 87 GLY A O 1
ATOM 630 N N . GLU A 1 88 ? 37.14400 -17.39000 6.17300 1.000 51.42000 88 GLU A N 1
ATOM 631 C CA . GLU A 1 88 ? 35.70300 -17.11600 6.07200 1.000 51.56000 88 GLU A CA 1
ATOM 632 C C . GLU A 1 88 ? 35.34000 -16.55600 7.43700 1.000 52.36000 88 GLU A C 1
ATOM 633 O O . GLU A 1 88 ? 36.12000 -16.78900 8.38700 1.000 64.83000 88 GLU A O 1
ATOM 639 N N . ASN A 1 89 ? 34.30900 -15.72300 7.48000 1.000 48.27000 89 ASN A N 1
ATOM 640 C CA . ASN A 1 89 ? 33.52800 -15.42800 8.70400 1.000 44.95000 89 ASN A CA 1
ATOM 641 C C . ASN A 1 89 ? 34.27600 -14.42900 9.57600 1.000 39.99000 89 ASN A C 1
ATOM 642 O O . ASN A 1 89 ? 33.67200 -14.03800 10.58400 1.000 36.46000 89 ASN A O 1
ATOM 647 N N . ALA A 1 90 ? 35.46000 -13.93600 9.18100 1.000 33.07000 90 ALA A N 1
ATOM 648 C CA . ALA A 1 90 ? 36.14900 -12.95700 10.04400 1.000 31.62000 90 ALA A CA 1
ATOM 649 C C . ALA A 1 90 ? 37.08300 -11.97700 9.28200 1.000 33.77000 90 ALA A C 1
ATOM 650 O O . ALA A 1 90 ? 37.49000 -12.18300 8.06700 1.000 28.88000 90 ALA A O 1
ATOM 652 N N . LEU A 1 91 ? 37.53200 -10.92700 9.96800 1.000 30.56000 91 LEU A N 1
ATOM 653 C CA . LEU A 1 91 ? 38.34000 -9.90100 9.25900 1.000 28.26000 91 LEU A CA 1
ATOM 654 C C . LEU A 1 91 ? 39.09000 -9.07000 10.31000 1.000 28.01000 91 LEU A C 1
ATOM 655 O O . LEU A 1 91 ? 38.63700 -9.01800 11.45500 1.000 25.34000 91 LEU A O 1
ATOM 660 N N . LEU A 1 92 ? 40.27400 -8.56000 9.93700 1.000 26.32000 92 LEU A N 1
ATOM 661 C CA . LEU A 1 92 ? 41.18200 -7.74800 10.79000 1.000 28.82000 92 LEU A CA 1
ATOM 662 C C . LEU A 1 92 ? 41.23400 -6.33400 10.24900 1.000 26.48000 92 LEU A C 1
ATOM 663 O O . LEU A 1 92 ? 41.46700 -6.18400 9.04600 1.000 27.03000 92 LEU A O 1
ATOM 668 N N . LEU A 1 93 ? 40.95600 -5.37400 11.10500 1.000 28.33000 93 LEU A N 1
ATOM 669 C CA . LEU A 1 93 ? 40.99300 -3.92800 10.78200 1.000 31.39000 93 LEU A CA 1
ATOM 670 C C . LEU A 1 93 ? 42.19400 -3.28600 11.45700 1.000 32.57000 93 LEU A C 1
ATOM 671 O O . LEU A 1 93 ? 42.44300 -3.64800 12.58900 1.000 30.58000 93 LEU A O 1
ATOM 676 N N . VAL A 1 94 ? 42.88900 -2.37800 10.76400 1.000 31.94000 94 VAL A N 1
ATOM 677 C CA . VAL A 1 94 ? 43.90300 -1.45000 11.33200 1.000 30.44000 94 VAL A CA 1
ATOM 678 C C . VAL A 1 94 ? 43.55800 -0.04700 10.83500 1.000 31.91000 94 VAL A C 1
ATOM 679 O O . VAL A 1 94 ? 43.19700 0.07300 9.63500 1.000 37.71000 94 VAL A O 1
ATOM 683 N N . LEU A 1 95 ? 43.54200 0.93300 11.73900 1.000 28.40000 95 LEU A N 1
ATOM 684 C CA . LEU A 1 95 ? 43.56700 2.37400 11.42300 1.000 30.72000 95 LEU A CA 1
ATOM 685 C C . LEU A 1 95 ? 45.03600 2.81300 11.54900 1.000 33.26000 95 LEU A C 1
ATOM 686 O O . LEU A 1 95 ? 45.72400 2.37600 12.53700 1.000 33.43000 95 LEU A O 1
ATOM 691 N N . ALA A 1 96 ? 45.51400 3.66000 10.64400 1.000 34.50000 96 ALA A N 1
ATOM 692 C CA . ALA A 1 96 ? 46.86300 4.29100 10.71100 1.000 38.88000 96 ALA A CA 1
ATOM 693 C C . ALA A 1 96 ? 46.78300 5.76500 10.28700 1.000 41.39000 96 ALA A C 1
ATOM 694 O O . ALA A 1 96 ? 45.71500 6.15400 9.83700 1.000 47.06000 96 ALA A O 1
ATOM 696 N N . LYS A 1 97 ? 47.83400 6.56900 10.47700 1.000 43.70000 97 LYS A N 1
ATOM 697 C CA . LYS A 1 97 ? 47.94000 7.91600 9.85300 1.000 49.17000 97 LYS A CA 1
ATOM 698 C C . LYS A 1 97 ? 48.91600 7.93200 8.67300 1.000 46.25000 97 LYS A C 1
ATOM 699 O O . LYS A 1 97 ? 49.76000 7.00100 8.59500 1.000 57.19000 97 LYS A O 1
ATOM 705 N N . ALA A 1 98 ? 48.84300 9.00200 7.86600 1.000 38.98000 98 ALA A N 1
ATOM 706 C CA . ALA A 1 98 ? 49.43000 9.12900 6.50800 1.000 38.07000 98 ALA A CA 1
ATOM 707 C C . ALA A 1 98 ? 50.93700 8.78300 6.50500 1.000 36.47000 98 ALA A C 1
ATOM 708 O O . ALA A 1 98 ? 51.42800 8.52500 5.41900 1.000 30.01000 98 ALA A O 1
ATOM 710 N N . ASP A 1 99 ? 51.61500 8.71800 7.66300 1.000 39.55000 99 ASP A N 1
ATOM 711 C CA . ASP A 1 99 ? 53.09500 8.52400 7.79600 1.000 44.84000 99 ASP A CA 1
ATOM 712 C C . ASP A 1 99 ? 53.42300 7.04200 8.03900 1.000 44.61000 99 ASP A C 1
ATOM 713 O O . ASP A 1 99 ? 54.61600 6.70600 8.14700 1.000 44.13000 99 ASP A O 1
ATOM 718 N N . ALA A 1 100 ? 52.41100 6.18700 8.15700 1.000 43.53000 100 ALA A N 1
ATOM 719 C CA . ALA A 1 100 ? 52.58400 4.73200 8.31100 1.000 40.19000 100 ALA A CA 1
ATOM 720 C C . ALA A 1 100 ? 53.02700 4.07500 6.99100 1.000 39.76000 100 ALA A C 1
ATOM 721 O O . ALA A 1 100 ? 52.80000 4.64800 5.86700 1.000 41.78000 100 ALA A O 1
ATOM 723 N N . GLN A 1 101 ? 53.60800 2.87600 7.13500 1.000 39.80000 101 GLN A N 1
ATOM 724 C CA . GLN A 1 101 ? 54.45100 2.18300 6.11800 1.000 41.38000 101 GLN A CA 1
ATOM 725 C C . GLN A 1 101 ? 53.60200 1.01600 5.63500 1.000 41.17000 101 GLN A C 1
ATOM 726 O O . GLN A 1 101 ? 53.92600 -0.14300 6.02300 1.000 37.37000 101 GLN A O 1
ATOM 732 N N . ILE A 1 102 ? 52.59900 1.34800 4.79800 1.000 35.48000 102 ILE A N 1
ATOM 733 C CA . ILE A 1 102 ? 51.37900 0.52700 4.55600 1.000 34.20000 102 ILE A CA 1
ATOM 734 C C . ILE A 1 102 ? 51.78500 -0.84300 3.96000 1.000 31.22000 102 ILE A C 1
ATOM 735 O O . ILE A 1 102 ? 51.19900 -1.86800 4.30400 1.000 31.30000 102 ILE A O 1
ATOM 740 N N . GLY A 1 103 ? 52.77000 -0.90000 3.07500 1.000 33.27000 103 GLY A N 1
ATOM 741 C CA . GLY A 1 103 ? 53.04900 -2.15200 2.34800 1.000 32.50000 103 GLY A CA 1
ATOM 742 C C . GLY A 1 103 ? 53.44600 -3.26100 3.30000 1.000 33.67000 103 GLY A C 1
ATOM 743 O O . GLY A 1 103 ? 53.13800 -4.40700 2.99700 1.000 29.96000 103 GLY A O 1
ATOM 744 N N . LEU A 1 104 ? 54.09200 -2.92600 4.42900 1.000 35.26000 104 LEU A N 1
ATOM 745 C CA . LEU A 1 104 ? 54.71200 -3.92300 5.35800 1.000 38.40000 104 LEU A CA 1
ATOM 746 C C . LEU A 1 104 ? 53.66100 -4.32400 6.39000 1.000 37.94000 104 LEU A C 1
ATOM 747 O O . LEU A 1 104 ? 53.66400 -5.50500 6.89400 1.000 36.05000 104 LEU A O 1
ATOM 752 N N . ILE A 1 105 ? 52.76400 -3.40300 6.70600 1.000 36.64000 105 ILE A N 1
ATOM 753 C CA . ILE A 1 105 ? 51.65200 -3.74400 7.66300 1.000 30.08000 105 ILE A CA 1
ATOM 754 C C . ILE A 1 105 ? 50.79800 -4.82700 7.03400 1.000 25.62000 105 ILE A C 1
ATOM 755 O O . ILE A 1 105 ? 50.51900 -5.77100 7.74200 1.000 24.30000 105 ILE A O 1
ATOM 760 N N . PHE A 1 106 ? 50.59900 -4.80200 5.71400 1.000 27.95000 106 PHE A N 1
ATOM 761 C CA . PHE A 1 106 ? 49.84400 -5.85200 4.97900 1.000 29.80000 106 PHE A CA 1
ATOM 762 C C . PHE A 1 106 ? 50.54600 -7.20900 5.03200 1.000 31.88000 106 PHE A C 1
ATOM 763 O O . PHE A 1 106 ? 49.85300 -8.29300 5.08600 1.000 27.47000 106 PHE A O 1
ATOM 771 N N . VAL A 1 107 ? 51.88600 -7.19100 4.99500 1.000 34.02000 107 VAL A N 1
ATOM 772 C CA . VAL A 1 107 ? 52.66600 -8.44000 5.20400 1.000 34.99000 107 VAL A CA 1
ATOM 773 C C . VAL A 1 107 ? 52.46700 -8.99100 6.64500 1.000 34.49000 107 VAL A C 1
ATOM 774 O O . VAL A 1 107 ? 52.27200 -10.21400 6.70300 1.000 39.49000 107 VAL A O 1
ATOM 778 N N . ASP A 1 108 ? 52.55900 -8.17800 7.73000 1.000 30.12000 108 ASP A N 1
ATOM 779 C CA . ASP A 1 108 ? 52.27000 -8.56800 9.14600 1.000 30.61000 108 ASP A CA 1
ATOM 780 C C . ASP A 1 108 ? 50.78000 -9.01900 9.27800 1.000 30.55000 108 ASP A C 1
ATOM 781 O O . ASP A 1 108 ? 50.47400 -10.07900 9.89400 1.000 25.10000 108 ASP A O 1
ATOM 786 N N . MET A 1 109 ? 49.87100 -8.27300 8.65000 1.000 28.37000 109 MET A N 1
ATOM 787 C CA . MET A 1 109 ? 48.41600 -8.51200 8.76100 1.000 32.64000 109 MET A CA 1
ATOM 788 C C . MET A 1 109 ? 48.21400 -9.91000 8.16300 1.000 33.78000 109 MET A C 1
ATOM 789 O O . MET A 1 109 ? 47.51800 -10.68000 8.84900 1.000 28.82000 109 MET A O 1
ATOM 794 N N . ARG A 1 110 ? 48.89500 -10.25200 7.03300 1.000 34.29000 110 ARG A N 1
ATOM 795 C CA . ARG A 1 110 ? 48.64400 -11.51400 6.24500 1.000 38.77000 110 ARG A CA 1
ATOM 796 C C . ARG A 1 110 ? 49.04300 -12.72200 7.13100 1.000 39.66000 110 ARG A C 1
ATOM 797 O O . ARG A 1 110 ? 48.21000 -13.63400 7.31800 1.000 40.67000 110 ARG A O 1
ATOM 805 N N . ARG A 1 111 ? 50.23500 -12.67400 7.71600 1.000 38.39000 111 ARG A N 1
ATOM 806 C CA . ARG A 1 111 ? 50.78500 -13.72700 8.60600 1.000 40.21000 111 ARG A CA 1
ATOM 807 C C . ARG A 1 111 ? 49.88900 -13.93500 9.85000 1.000 37.71000 111 ARG A C 1
ATOM 808 O O . ARG A 1 111 ? 49.66100 -15.09500 10.16100 1.000 33.05000 111 ARG A O 1
ATOM 816 N N . ILE A 1 112 ? 49.45000 -12.85900 10.53400 1.000 36.81000 112 ILE A N 1
ATOM 817 C CA . ILE A 1 112 ? 48.69200 -12.88500 11.82700 1.000 36.49000 112 ILE A CA 1
ATOM 818 C C . ILE A 1 112 ? 47.26000 -13.39900 11.61200 1.000 37.35000 112 ILE A C 1
ATOM 819 O O . ILE A 1 112 ? 46.72500 -14.06300 12.51000 1.000 35.68000 112 ILE A O 1
ATOM 824 N N . ALA A 1 113 ? 46.68300 -13.09900 10.44600 1.000 39.98000 113 ALA A N 1
ATOM 825 C CA . ALA A 1 113 ? 45.37600 -13.60700 9.95300 1.000 39.45000 113 ALA A CA 1
ATOM 826 C C . ALA A 1 113 ? 45.36400 -15.13300 10.02200 1.000 42.01000 113 ALA A C 1
ATOM 827 O O . ALA A 1 113 ? 44.38800 -15.68900 10.53200 1.000 42.02000 113 ALA A O 1
ATOM 829 N N . ASP A 1 114 ? 46.39600 -15.77100 9.48000 1.000 48.31000 114 ASP A N 1
ATOM 830 C CA . ASP A 1 114 ? 46.52400 -17.25400 9.39000 1.000 53.76000 114 ASP A CA 1
ATOM 831 C C . ASP A 1 114 ? 46.86200 -17.83300 10.77200 1.000 53.73000 114 ASP A C 1
ATOM 832 O O . ASP A 1 114 ? 46.55800 -19.03900 11.00200 1.000 49.20000 114 ASP A O 1
ATOM 837 N N . SER A 1 115 ? 47.46600 -17.01700 11.65000 1.000 57.29000 115 SER A N 1
ATOM 838 C CA . SER A 1 115 ? 47.77600 -17.37100 13.06600 1.000 55.62000 115 SER A CA 1
ATOM 839 C C . SER A 1 115 ? 46.46400 -17.38500 13.86000 1.000 54.27000 115 SER A C 1
ATOM 840 O O . SER A 1 115 ? 46.11900 -18.44400 14.45600 1.000 57.01000 115 SER A O 1
ATOM 843 N N . LEU A 1 116 ? 45.71100 -16.27900 13.79600 1.000 53.34000 116 LEU A N 1
ATOM 8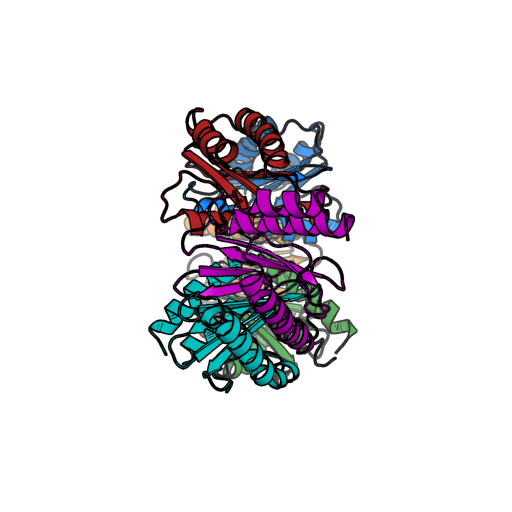44 C CA . LEU A 1 116 ? 44.36500 -16.14400 14.42500 1.000 45.48000 116 LEU A CA 1
ATOM 845 C C . LEU A 1 116 ? 43.37600 -17.18600 13.82900 1.000 45.83000 116 LEU A C 1
ATOM 846 O O . LEU A 1 116 ? 42.58800 -17.73600 14.61900 1.000 46.75000 116 LEU A O 1
ATOM 851 N N . LEU A 1 117 ? 43.46400 -17.52500 12.53500 1.000 45.01000 117 LEU A N 1
ATOM 852 C CA . LEU A 1 117 ? 42.65600 -18.56700 11.80900 1.000 49.59000 117 LEU A CA 1
ATOM 853 C C . LEU A 1 117 ? 42.75200 -19.96100 12.47800 1.000 48.65000 117 LEU A C 1
ATOM 854 O O . LEU A 1 117 ? 41.74500 -20.69700 12.48200 1.000 54.66000 117 LEU A O 1
ATOM 859 N N . GLU A 1 118 ? 43.91600 -20.34800 12.98000 1.000 48.63000 118 GLU A N 1
ATOM 860 C CA . GLU A 1 118 ? 44.12100 -21.63800 13.67900 1.000 48.18000 118 GLU A CA 1
ATOM 861 C C . GLU A 1 118 ? 43.46000 -21.58000 15.07300 1.000 46.06000 118 GLU A C 1
ATOM 862 O O . GLU A 1 118 ? 42.71600 -22.54800 15.37700 1.000 46.10000 118 GLU A O 1
ATOM 868 N N . ILE A 1 119 ? 43.69100 -20.51800 15.88000 1.000 44.37000 119 ILE A N 1
ATOM 869 C CA . ILE A 1 119 ? 43.30000 -20.44700 17.33200 1.000 48.29000 119 ILE A CA 1
ATOM 870 C C . ILE A 1 119 ? 41.91200 -19.81300 17.48700 1.000 53.47000 119 ILE A C 1
ATOM 871 O O . ILE A 1 119 ? 41.59200 -19.43100 18.64200 1.000 58.32000 119 ILE A O 1
ATOM 876 N N . LEU A 1 120 ? 41.12900 -19.75100 16.39500 1.000 51.13000 120 LEU A N 1
ATOM 877 C CA . LEU A 1 120 ? 39.80000 -19.08700 16.31100 1.000 51.96000 120 LEU A CA 1
ATOM 878 C C . LEU A 1 120 ? 39.00000 -19.77400 15.19700 1.000 49.99000 120 LEU A C 1
ATOM 879 O O . LEU A 1 120 ? 37.82700 -20.11500 15.40700 1.000 50.96000 120 LEU A O 1
ATOM 885 N N . MET B 1 1 ? 31.95300 -41.63500 23.60100 1.000 27.64000 1 MET B N 1
ATOM 886 C CA . MET B 1 1 ? 33.19000 -42.43200 23.25200 1.000 30.31000 1 MET B CA 1
ATOM 887 C C . MET B 1 1 ? 34.38300 -42.00800 24.12800 1.000 28.03000 1 MET B C 1
ATOM 888 O O . MET B 1 1 ? 35.19300 -41.11900 23.68300 1.000 24.79000 1 MET B O 1
ATOM 890 N N . SER B 1 2 ? 34.41900 -42.57700 25.33900 1.000 29.33000 2 SER B N 1
ATOM 891 C CA . SER B 1 2 ? 35.62800 -42.73400 26.19100 1.000 32.80000 2 SER B CA 1
ATOM 892 C C . SER B 1 2 ? 36.37000 -41.39300 26.37300 1.000 32.58000 2 SER B C 1
ATOM 893 O O . SER B 1 2 ? 35.93300 -40.60500 27.25700 1.000 31.79000 2 SER B O 1
ATOM 895 N N . SER B 1 3 ? 37.44400 -41.19900 25.54900 1.000 36.03000 3 SER B N 1
ATOM 896 C CA . SER B 1 3 ? 38.36700 -40.03300 25.42500 1.000 34.20000 3 SER B CA 1
ATOM 897 C C . SER B 1 3 ? 37.78700 -38.93700 24.50700 1.000 34.51000 3 SER B C 1
ATOM 898 O O . SER B 1 3 ? 37.94400 -37.69500 24.82200 1.000 33.88000 3 SER B O 1
ATOM 900 N N . ALA B 1 4 ? 37.09800 -39.29700 23.42800 1.000 31.92000 4 ALA B N 1
ATOM 901 C CA . ALA B 1 4 ? 36.29600 -38.28500 22.69200 1.000 31.80000 4 ALA B CA 1
ATOM 902 C C . ALA B 1 4 ? 35.24000 -37.68400 23.64000 1.000 27.63000 4 ALA B C 1
ATOM 903 O O . ALA B 1 4 ? 35.01500 -36.52100 23.54400 1.000 28.06000 4 ALA B O 1
ATOM 905 N N . VAL B 1 5 ? 34.73100 -38.44100 24.61400 1.000 28.81000 5 VAL B N 1
ATOM 906 C CA . VAL B 1 5 ? 33.76100 -37.97300 25.64400 1.000 33.40000 5 VAL B CA 1
ATOM 907 C C . VAL B 1 5 ? 34.43400 -36.94300 26.57500 1.000 31.82000 5 VAL B C 1
ATOM 908 O O . VAL B 1 5 ? 33.77000 -35.95300 27.04000 1.000 33.84000 5 VAL B O 1
ATOM 912 N N . ASP B 1 6 ? 35.72700 -37.10600 26.76200 1.000 32.64000 6 ASP B N 1
ATOM 913 C CA . ASP B 1 6 ? 36.64400 -36.18600 27.49300 1.000 33.33000 6 ASP B CA 1
ATOM 914 C C . ASP B 1 6 ? 36.76500 -34.90400 26.66300 1.000 31.17000 6 ASP B C 1
ATOM 915 O O . ASP B 1 6 ? 36.44000 -33.80900 27.16500 1.000 35.69000 6 ASP B O 1
ATOM 920 N N . ASN B 1 7 ? 37.10000 -35.05500 25.38800 1.000 28.07000 7 ASN B N 1
ATOM 921 C CA . ASN B 1 7 ? 37.28200 -33.93300 24.42600 1.000 30.15000 7 ASN B CA 1
ATOM 922 C C . ASN B 1 7 ? 35.97100 -33.11000 24.29600 1.000 26.90000 7 ASN B C 1
ATOM 923 O O . ASN B 1 7 ? 36.08500 -31.88200 24.11700 1.000 26.96000 7 ASN B O 1
ATOM 928 N N . ILE B 1 8 ? 34.77000 -33.72000 24.40700 1.000 24.88000 8 ILE B N 1
ATOM 929 C CA . ILE B 1 8 ? 33.45900 -32.98400 24.35900 1.000 28.23000 8 ILE B CA 1
ATOM 930 C C . ILE B 1 8 ? 33.35200 -32.09600 25.62100 1.000 29.71000 8 ILE B C 1
ATOM 931 O O . ILE B 1 8 ? 32.95500 -30.88900 25.45100 1.000 28.72000 8 ILE B O 1
ATOM 936 N N . ASN B 1 9 ? 33.58300 -32.69000 26.80400 1.000 28.48000 9 ASN B N 1
ATOM 937 C CA . ASN B 1 9 ? 33.54200 -32.01600 28.12400 1.000 28.84000 9 ASN B CA 1
ATOM 938 C C . ASN B 1 9 ? 34.56900 -30.87900 28.21900 1.000 30.50000 9 ASN B C 1
ATOM 939 O O . ASN B 1 9 ? 34.14500 -29.80000 28.69500 1.000 36.87000 9 ASN B O 1
ATOM 944 N N . LYS B 1 10 ? 35.82900 -31.04800 27.78500 1.000 27.35000 10 LYS B N 1
ATOM 945 C CA . LYS B 1 10 ? 36.84700 -29.95100 27.85900 1.000 28.28000 10 LYS B CA 1
ATOM 946 C C . LYS B 1 10 ? 36.59600 -28.87100 26.77400 1.000 28.07000 10 LYS B C 1
ATOM 947 O O . LYS B 1 10 ? 36.62800 -27.66700 27.10300 1.000 30.10000 10 LYS B O 1
ATOM 953 N N . THR B 1 11 ? 36.31700 -29.21300 25.51900 1.000 26.49000 11 THR B N 1
ATOM 954 C CA . THR B 1 11 ? 35.93500 -28.16100 24.51100 1.000 28.96000 11 THR B CA 1
ATOM 955 C C . THR B 1 11 ? 34.89500 -27.18900 25.13400 1.000 26.63000 11 THR B C 1
ATOM 956 O O . THR B 1 11 ? 35.21300 -25.99600 25.22600 1.000 22.30000 11 THR B O 1
ATOM 960 N N . ILE B 1 12 ? 33.83200 -27.72800 25.74000 1.000 28.76000 12 ILE B N 1
ATOM 961 C CA . ILE B 1 12 ? 32.72800 -27.00100 26.45500 1.000 28.65000 12 ILE B CA 1
ATOM 962 C C . ILE B 1 12 ? 33.20200 -26.23600 27.71700 1.000 34.37000 12 ILE B C 1
ATOM 963 O O . ILE B 1 12 ? 32.75700 -25.03400 27.84600 1.000 32.69000 12 ILE B O 1
ATOM 968 N N . ARG B 1 13 ? 34.04200 -26.84900 28.60600 1.000 34.10000 13 ARG B N 1
ATOM 969 C CA . ARG B 1 13 ? 34.37500 -26.23700 29.92500 1.000 39.88000 13 ARG B CA 1
ATOM 970 C C . ARG B 1 13 ? 35.43700 -25.15300 29.71800 1.000 40.98000 13 ARG B C 1
ATOM 971 O O . ARG B 1 13 ? 35.41100 -24.14500 30.50300 1.000 42.38000 13 ARG B O 1
ATOM 979 N N . ASP B 1 14 ? 36.27700 -25.27100 28.68400 1.000 39.28000 14 ASP B N 1
ATOM 980 C CA . ASP B 1 14 ? 37.22900 -24.18100 28.37700 1.000 39.31000 14 ASP B CA 1
ATOM 981 C C . ASP B 1 14 ? 36.41100 -22.98400 27.90400 1.000 42.22000 14 ASP B C 1
ATOM 982 O O . ASP B 1 14 ? 36.83500 -21.84900 28.19700 1.000 44.96000 14 ASP B O 1
ATOM 987 N N . PHE B 1 15 ? 35.29100 -23.23700 27.20800 1.000 41.32000 15 PHE B N 1
ATOM 988 C CA . PHE B 1 15 ? 34.42400 -22.19700 26.60700 1.000 39.29000 15 PHE B CA 1
ATOM 989 C C . PHE B 1 15 ? 33.85500 -21.39800 27.76800 1.000 39.43000 15 PHE B C 1
ATOM 990 O O . PHE B 1 15 ? 33.89100 -20.12000 27.69100 1.000 36.69000 15 PHE B O 1
ATOM 998 N N . GLU B 1 16 ? 33.45700 -22.12800 28.83300 1.000 39.64000 16 GLU B N 1
ATOM 999 C CA . GLU B 1 16 ? 32.70700 -21.56700 29.99200 1.000 35.65000 16 GLU B CA 1
ATOM 1000 C C . GLU B 1 16 ? 33.60800 -20.57700 30.73500 1.000 34.34000 16 GLU B C 1
ATOM 1001 O O . GLU B 1 16 ? 33.07100 -19.68200 31.45200 1.000 29.39000 16 GLU B O 1
ATOM 1007 N N . THR B 1 17 ? 34.92500 -20.65800 30.47900 1.000 34.92000 17 THR B N 1
ATOM 1008 C CA . THR B 1 17 ? 35.90100 -19.77600 31.14400 1.000 38.47000 17 THR B CA 1
ATOM 1009 C C . THR B 1 17 ? 36.05700 -18.45000 30.38300 1.000 40.24000 17 THR B C 1
ATOM 1010 O O . THR B 1 17 ? 36.67300 -17.53700 30.94400 1.000 48.27000 17 THR B O 1
ATOM 1014 N N . VAL B 1 18 ? 35.48600 -18.28100 29.19400 1.000 43.77000 18 VAL B N 1
ATOM 1015 C CA . VAL B 1 18 ? 35.68000 -17.01000 28.44100 1.000 38.03000 18 VAL B CA 1
ATOM 1016 C C . VAL B 1 18 ? 34.81000 -15.95900 29.12300 1.000 36.51000 18 VAL B C 1
ATOM 1017 O O . VAL B 1 18 ? 33.69200 -16.27900 29.54400 1.000 29.49000 18 VAL B O 1
ATOM 1021 N N . PRO B 1 19 ? 35.33200 -14.71900 29.35900 1.000 38.10000 19 PRO B N 1
ATOM 1022 C CA . PRO B 1 19 ? 34.58300 -13.69600 30.09500 1.000 37.58000 19 PRO B CA 1
ATOM 1023 C C . PRO B 1 19 ? 33.19000 -13.52600 29.45500 1.000 33.64000 19 PRO B C 1
ATOM 1024 O O . PRO B 1 19 ? 33.11000 -13.26800 28.29900 1.000 36.79000 19 PRO B O 1
ATOM 1028 N N . GLY B 1 20 ? 32.13300 -13.85400 30.19800 1.000 31.88000 20 GLY B N 1
ATOM 1029 C CA . GLY B 1 20 ? 30.73600 -13.50300 29.87200 1.000 32.41000 20 GLY B CA 1
ATOM 1030 C C . GLY B 1 20 ? 29.81500 -14.70000 29.67000 1.000 31.90000 20 GLY B C 1
ATOM 1031 O O . GLY B 1 20 ? 28.54600 -14.48000 29.55400 1.000 32.40000 20 GLY B O 1
ATOM 1032 N N . VAL B 1 21 ? 30.37800 -15.90000 29.59200 1.000 27.85000 21 VAL B N 1
ATOM 1033 C CA . VAL B 1 21 ? 29.60900 -17.17900 29.49900 1.000 29.73000 21 VAL B CA 1
ATOM 1034 C C . VAL B 1 21 ? 29.20600 -17.60900 30.92800 1.000 31.27000 21 VAL B C 1
ATOM 1035 O O . VAL B 1 21 ? 30.11900 -17.90200 31.71600 1.000 26.33000 21 VAL B O 1
ATOM 1039 N N . GLU B 1 22 ? 27.89800 -17.67400 31.22300 1.000 32.02000 22 GLU B N 1
ATOM 1040 C CA . GLU B 1 22 ? 27.32100 -18.28800 32.45600 1.000 30.48000 22 GLU B CA 1
ATOM 1041 C C . GLU B 1 22 ? 27.22600 -19.83400 32.38600 1.000 30.71000 22 GLU B C 1
ATOM 1042 O O . GLU B 1 22 ? 27.35400 -20.45600 33.46800 1.000 38.14000 22 GLU B O 1
ATOM 1048 N N . GLY B 1 23 ? 27.07200 -20.49000 31.23500 1.000 27.29000 23 GLY B N 1
ATOM 1049 C CA . GLY B 1 23 ? 26.91100 -21.96400 31.15900 1.000 25.23000 23 GLY B CA 1
ATOM 1050 C C . GLY B 1 23 ? 26.82800 -22.47800 29.72400 1.000 25.55000 23 GLY B C 1
ATOM 1051 O O . GLY B 1 23 ? 26.58400 -21.64900 28.82800 1.000 32.93000 23 GLY B O 1
ATOM 1052 N N . ALA B 1 24 ? 26.96800 -23.78500 29.46300 1.000 24.70000 24 ALA B N 1
ATOM 1053 C CA . ALA B 1 24 ? 26.78400 -24.41300 28.13000 1.000 23.64000 24 ALA B CA 1
ATOM 1054 C C . ALA B 1 24 ? 26.28500 -25.85900 28.25800 1.000 25.83000 24 ALA B C 1
ATOM 1055 O O . ALA B 1 24 ? 26.57200 -26.50000 29.25300 1.000 34.67000 24 ALA B O 1
ATOM 1057 N N . ALA B 1 25 ? 25.53800 -26.38500 27.30400 1.000 24.77000 25 ALA B N 1
ATOM 1058 C CA . ALA B 1 25 ? 25.04200 -27.77600 27.33200 1.000 25.92000 25 ALA B CA 1
ATOM 1059 C C . ALA B 1 25 ? 24.68200 -28.27600 25.93900 1.000 28.48000 25 ALA B C 1
ATOM 1060 O O . ALA B 1 25 ? 23.91300 -27.59100 25.17500 1.000 26.62000 25 ALA B O 1
ATOM 1062 N N . LEU B 1 26 ? 25.25600 -29.40900 25.56300 1.000 30.89000 26 LEU B N 1
ATOM 1063 C CA . LEU B 1 26 ? 24.93600 -30.09500 24.29400 1.000 32.47000 26 LEU B CA 1
ATOM 1064 C C . LEU B 1 26 ? 23.83000 -31.07900 24.61100 1.000 32.29000 26 LEU B C 1
ATOM 1065 O O . LEU B 1 26 ? 24.00600 -31.84400 25.53300 1.000 33.04000 26 LEU B O 1
ATOM 1070 N N . VAL B 1 27 ? 22.73000 -31.03700 23.88300 1.000 30.09000 27 VAL B N 1
ATOM 1071 C CA . VAL B 1 27 ? 21.51900 -31.83400 24.19800 1.000 31.52000 27 VAL B CA 1
ATOM 1072 C C . VAL B 1 27 ? 21.21900 -32.61500 22.93400 1.000 37.13000 27 VAL B C 1
ATOM 1073 O O . VAL B 1 27 ? 21.69800 -32.17000 21.88400 1.000 43.61000 27 VAL B O 1
ATOM 1077 N N . SER B 1 28 ? 20.56100 -33.77100 23.03000 1.000 40.22000 28 SER B N 1
ATOM 1078 C CA . SER B 1 28 ? 20.03200 -34.47200 21.83500 1.000 43.58000 28 SER B CA 1
ATOM 1079 C C . SER B 1 28 ? 18.63500 -33.94300 21.54100 1.000 45.61000 28 SER B C 1
ATOM 1080 O O . SER B 1 28 ? 17.93300 -33.62000 22.50500 1.000 43.86000 28 SER B O 1
ATOM 1083 N N . ALA B 1 29 ? 18.25700 -33.94700 20.25700 1.000 50.79000 29 ALA B N 1
ATOM 1084 C CA . ALA B 1 29 ? 17.00000 -33.40100 19.69700 1.000 47.66000 29 ALA B CA 1
ATOM 1085 C C . ALA B 1 29 ? 15.79100 -33.96500 20.45600 1.000 55.05000 29 ALA B C 1
ATOM 1086 O O . ALA B 1 29 ? 14.77500 -33.20700 20.68200 1.000 47.81000 29 ALA B O 1
ATOM 1088 N N . ASP B 1 30 ? 15.87200 -35.24600 20.84600 1.000 56.93000 30 ASP B N 1
ATOM 1089 C CA . ASP B 1 30 ? 14.73800 -35.94500 21.51000 1.000 55.80000 30 ASP B CA 1
ATOM 1090 C C . ASP B 1 30 ? 14.48900 -35.27800 22.87600 1.000 52.28000 30 ASP B C 1
ATOM 1091 O O . ASP B 1 30 ? 13.31200 -35.20800 23.27300 1.000 51.87000 30 ASP B O 1
ATOM 1096 N N . GLY B 1 31 ? 15.53100 -34.73900 23.53100 1.000 47.40000 31 GLY B N 1
ATOM 1097 C CA . GLY B 1 31 ? 15.45400 -34.16500 24.89800 1.000 47.17000 31 GLY B CA 1
ATOM 1098 C C . GLY B 1 31 ? 16.37200 -34.88200 25.91600 1.000 48.34000 31 GLY B C 1
ATOM 1099 O O . GLY B 1 31 ? 16.23900 -34.67800 27.14900 1.000 41.96000 31 GLY B O 1
ATOM 1100 N N . LEU B 1 32 ? 17.33400 -35.67200 25.46200 1.000 48.41000 32 LEU B N 1
ATOM 1101 C CA . LEU B 1 32 ? 18.28900 -36.32200 26.38500 1.000 49.30000 32 LEU B CA 1
ATOM 1102 C C . LEU B 1 32 ? 19.57400 -35.50700 26.35500 1.000 44.80000 32 LEU B C 1
ATOM 1103 O O . LEU B 1 32 ? 19.98900 -35.13400 25.25400 1.000 48.08000 32 LEU B O 1
ATOM 1108 N N . MET B 1 33 ? 20.16200 -35.26600 27.52600 1.000 39.21000 33 MET B N 1
ATOM 1109 C CA . MET B 1 33 ? 21.44400 -34.53300 27.69400 1.000 34.18000 33 MET B CA 1
ATOM 1110 C C . MET B 1 33 ? 22.60600 -35.35000 27.12000 1.000 34.51000 33 MET B C 1
ATOM 1111 O O . MET B 1 33 ? 22.51700 -36.62800 27.10300 1.000 33.32000 33 MET B O 1
ATOM 1116 N N . ILE B 1 34 ? 23.65500 -34.64400 26.66600 1.000 30.56000 34 ILE B N 1
ATOM 1117 C CA . ILE B 1 34 ? 24.87700 -35.24200 26.08000 1.000 28.25000 34 ILE B CA 1
ATOM 1118 C C . ILE B 1 34 ? 26.06900 -34.81900 26.93800 1.000 26.50000 34 ILE B C 1
ATOM 1119 O O . ILE B 1 34 ? 26.85900 -35.69000 27.26300 1.000 24.04000 34 ILE B O 1
ATOM 1124 N N . SER B 1 35 ? 26.19700 -33.55900 27.30200 1.000 25.42000 35 SER B N 1
ATOM 1125 C CA . SER B 1 35 ? 27.34500 -33.05800 28.10300 1.000 26.25000 35 SER B CA 1
ATOM 1126 C C . SER B 1 35 ? 26.98800 -31.72000 28.75700 1.000 27.91000 35 SER B C 1
ATOM 1127 O O . SER B 1 35 ? 26.43800 -30.84300 28.02800 1.000 25.12000 35 SER B O 1
ATOM 1130 N N . SER B 1 36 ? 27.32200 -31.55800 30.04500 1.000 28.98000 36 SER B N 1
ATOM 1131 C CA . SER B 1 36 ? 26.95700 -30.38900 30.88800 1.000 29.57000 36 SER B CA 1
ATOM 1132 C C . SER B 1 36 ? 27.70900 -30.45300 32.22900 1.000 34.59000 36 SER B C 1
ATOM 1133 O O . SER B 1 36 ? 28.14000 -31.51000 32.64800 1.000 29.49000 36 SER B O 1
ATOM 1136 N N . ALA B 1 37 ? 27.87200 -29.31900 32.89800 1.000 39.92000 37 ALA B N 1
ATOM 1137 C CA . ALA B 1 37 ? 28.56400 -29.25600 34.20000 1.000 38.94000 37 ALA B CA 1
ATOM 1138 C C . ALA B 1 37 ? 27.57100 -29.05400 35.37300 1.000 39.02000 37 ALA B C 1
ATOM 1139 O O . ALA B 1 37 ? 28.07500 -28.93500 36.49000 1.000 41.76000 37 ALA B O 1
ATOM 1141 N N . LEU B 1 38 ? 26.24500 -29.08500 35.15900 1.000 38.57000 38 LEU B N 1
ATOM 1142 C CA . LEU B 1 38 ? 25.19900 -28.80500 36.20000 1.000 39.86000 38 LEU B CA 1
ATOM 1143 C C . LEU B 1 38 ? 24.96300 -30.05800 37.05900 1.000 41.70000 38 LEU B C 1
ATOM 1144 O O . LEU B 1 38 ? 25.49600 -31.13500 36.77400 1.000 42.17000 38 LEU B O 1
ATOM 1149 N N . PRO B 1 39 ? 24.18900 -29.98000 38.16900 1.000 43.46000 39 PRO B N 1
ATOM 1150 C CA . PRO B 1 39 ? 23.73400 -31.19500 38.87500 1.000 42.57000 39 PRO B CA 1
ATOM 1151 C C . PRO B 1 39 ? 22.66500 -31.96200 38.06200 1.000 44.30000 39 PRO B C 1
ATOM 1152 O O . PRO B 1 39 ? 22.00900 -31.35300 37.21400 1.000 29.61000 39 PRO B O 1
ATOM 1156 N N . GLU B 1 40 ? 22.44000 -33.25000 38.35200 1.000 43.34000 40 GLU B N 1
ATOM 1157 C CA . GLU B 1 40 ? 21.61100 -34.11200 37.46100 1.000 47.19000 40 GLU B CA 1
ATOM 1158 C C . GLU B 1 40 ? 20.09800 -33.83800 37.59000 1.000 50.73000 40 GLU B C 1
ATOM 1159 O O . GLU B 1 40 ? 19.33400 -34.53100 36.87500 1.000 52.26000 40 GLU B O 1
ATOM 1165 N N . THR B 1 41 ? 19.66100 -32.85100 38.39200 1.000 48.72000 41 THR B N 1
ATOM 1166 C CA . THR B 1 41 ? 18.23300 -32.39100 38.46200 1.000 46.72000 41 THR B CA 1
ATOM 1167 C C . THR B 1 41 ? 17.99400 -31.16000 37.55100 1.000 44.96000 41 THR B C 1
ATOM 1168 O O . THR B 1 41 ? 16.80900 -30.92700 37.14500 1.000 48.21000 41 THR B O 1
ATOM 1172 N N . GLU B 1 42 ? 19.05800 -30.39200 37.26600 1.000 40.15000 42 GLU B N 1
ATOM 1173 C CA . GLU B 1 42 ? 19.10700 -29.24900 36.32400 1.000 36.24000 42 GLU B CA 1
ATOM 1174 C C . GLU B 1 42 ? 19.35800 -29.71700 34.88500 1.000 33.94000 42 GLU B C 1
ATOM 1175 O O . GLU B 1 42 ? 18.84000 -29.03400 33.92600 1.000 31.30000 42 GLU B O 1
ATOM 1181 N N . GLN B 1 43 ? 20.10200 -30.80900 34.70000 1.000 29.92000 43 GLN B N 1
ATOM 1182 C CA . GLN B 1 43 ? 20.35000 -31.38000 33.35400 1.000 30.57000 43 GLN B CA 1
ATOM 1183 C C . GLN B 1 43 ? 19.01700 -31.88900 32.76900 1.000 34.10000 43 GLN B C 1
ATOM 1184 O O . GLN B 1 43 ? 18.65600 -31.42100 31.67100 1.000 32.02000 43 GLN B O 1
ATOM 1190 N N . GLU B 1 44 ? 18.25400 -32.76300 33.43800 1.000 35.45000 44 GLU B N 1
ATOM 1191 C CA . GLU B 1 44 ? 17.01300 -33.31200 32.81900 1.000 40.27000 44 GLU B CA 1
ATOM 1192 C C . GLU B 1 44 ? 15.98400 -32.21100 32.52100 1.000 44.53000 44 GLU B C 1
ATOM 1193 O O . GLU B 1 44 ? 15.19700 -32.43000 31.56000 1.000 43.17000 44 GLU B O 1
ATOM 1199 N N . ARG B 1 45 ? 16.01100 -31.06900 33.24300 1.000 47.50000 45 ARG B N 1
ATOM 1200 C CA . ARG B 1 45 ? 15.07900 -29.90000 33.05800 1.000 42.34000 45 ARG B CA 1
ATOM 1201 C C . ARG B 1 45 ? 15.60800 -28.88300 32.01700 1.000 38.51000 45 ARG B C 1
ATOM 1202 O O . ARG B 1 45 ? 14.78100 -28.26200 31.30600 1.000 36.20000 45 ARG B O 1
ATOM 1210 N N . VAL B 1 46 ? 16.91100 -28.62700 31.97700 1.000 34.30000 46 VAL B N 1
ATOM 1211 C CA . VAL B 1 46 ? 17.52800 -27.79500 30.89900 1.000 32.92000 46 VAL B CA 1
ATOM 1212 C C . VAL B 1 46 ? 17.36300 -28.52300 29.57400 1.000 31.34000 46 VAL B C 1
ATOM 1213 O O . VAL B 1 46 ? 17.18300 -27.84400 28.59400 1.000 30.10000 46 VAL B O 1
ATOM 1217 N N . ALA B 1 47 ? 17.48000 -29.85400 29.54500 1.000 30.86000 47 ALA B N 1
ATOM 1218 C CA . ALA B 1 47 ? 17.26000 -30.68200 28.33700 1.000 31.65000 47 ALA B CA 1
ATOM 1219 C C . ALA B 1 47 ? 15.78100 -30.60100 27.89400 1.000 32.98000 47 ALA B C 1
ATOM 1220 O O . ALA B 1 47 ? 15.54300 -30.44100 26.66600 1.000 29.21000 47 ALA B O 1
ATOM 1222 N N . ALA B 1 48 ? 14.79500 -30.68000 28.79600 1.000 30.59000 48 ALA B N 1
ATOM 1223 C CA . ALA B 1 48 ? 13.36300 -30.61900 28.40400 1.000 33.10000 48 ALA B CA 1
ATOM 1224 C C . ALA B 1 48 ? 13.01100 -29.23700 27.78600 1.000 32.14000 48 ALA B C 1
ATOM 1225 O O . ALA B 1 48 ? 12.18800 -29.17200 26.80000 1.000 27.89000 48 ALA B O 1
ATOM 1227 N N . ILE B 1 49 ? 13.59300 -28.15800 28.32500 1.000 31.60000 49 ILE B N 1
ATOM 1228 C CA . ILE B 1 49 ? 13.40400 -26.76300 27.81800 1.000 33.44000 49 ILE B CA 1
ATOM 1229 C C . ILE B 1 49 ? 14.04000 -26.58500 26.42400 1.000 31.50000 49 ILE B C 1
ATOM 1230 O O . ILE B 1 49 ? 13.39400 -25.90900 25.59900 1.000 29.66000 49 ILE B O 1
ATOM 1235 N N . SER B 1 50 ? 15.24800 -27.13200 26.20500 1.000 29.80000 50 SER B N 1
ATOM 1236 C CA . SER B 1 50 ? 16.10500 -26.99300 25.00100 1.000 30.87000 50 SER B CA 1
ATOM 1237 C C . SER B 1 50 ? 15.47000 -27.69900 23.81500 1.000 32.22000 50 SER B C 1
ATOM 1238 O O . SER B 1 50 ? 15.32700 -27.05900 22.75100 1.000 35.10000 50 SER B O 1
ATOM 1241 N N . ALA B 1 51 ? 15.08600 -28.96500 23.97100 1.000 32.97000 51 ALA B N 1
ATOM 1242 C CA . ALA B 1 51 ? 14.30200 -29.70500 22.94500 1.000 34.66000 51 ALA B CA 1
ATOM 1243 C C . ALA B 1 51 ? 13.00100 -28.98100 22.55600 1.000 34.30000 51 ALA B C 1
ATOM 1244 O O . ALA B 1 51 ? 12.53000 -29.21700 21.41700 1.000 36.62000 51 ALA B O 1
ATOM 1246 N N . GLY B 1 52 ? 12.40600 -28.18500 23.44900 1.000 33.68000 52 GLY B N 1
ATOM 1247 C CA . GLY B 1 52 ? 11.11200 -27.50300 23.21800 1.000 32.33000 52 GLY B CA 1
ATOM 1248 C C . GLY B 1 52 ? 11.24400 -26.15900 22.49300 1.000 35.75000 52 GLY B C 1
ATOM 1249 O O . GLY B 1 52 ? 10.21000 -25.73100 21.87500 1.000 42.42000 52 GLY B O 1
ATOM 1250 N N . LEU B 1 53 ? 12.41000 -25.49100 22.59900 1.000 32.86000 53 LEU B N 1
ATOM 1251 C CA . LEU B 1 53 ? 12.88800 -24.35000 21.74800 1.000 31.37000 53 LEU B CA 1
ATOM 1252 C C . LEU B 1 53 ? 13.14600 -24.80800 20.28500 1.000 31.08000 53 LEU B C 1
ATOM 1253 O O . LEU B 1 53 ? 12.60500 -24.14500 19.37400 1.000 38.46000 53 LEU B O 1
ATOM 1258 N N . LEU B 1 54 ? 13.83200 -25.92600 20.04300 1.000 30.28000 54 LEU B N 1
ATOM 1259 C CA . LEU B 1 54 ? 14.13700 -26.48100 18.68100 1.000 29.58000 54 LEU B CA 1
ATOM 1260 C C . LEU B 1 54 ? 12.85700 -26.77400 17.91500 1.000 30.73000 54 LEU B C 1
ATOM 1261 O O . LEU B 1 54 ? 12.80200 -26.42900 16.69000 1.000 26.35000 54 LEU B O 1
ATOM 1266 N N . SER B 1 55 ? 11.86900 -27.41700 18.56700 1.000 30.39000 55 SER B N 1
ATOM 1267 C CA . SER B 1 55 ? 10.56300 -27.64500 17.90700 1.000 28.55000 55 SER B CA 1
ATOM 1268 C C . SER B 1 55 ? 10.00500 -26.29400 17.46000 1.000 26.54000 55 SER B C 1
ATOM 1269 O O . SER B 1 55 ? 9.54300 -26.19400 16.31000 1.000 28.05000 55 SER B O 1
ATOM 1272 N N . LEU B 1 56 ? 9.95800 -25.29300 18.32300 1.000 26.48000 56 LEU B N 1
ATOM 1273 C CA . LEU B 1 56 ? 9.37500 -23.99000 17.91400 1.000 25.41000 56 LEU B CA 1
ATOM 1274 C C . LEU B 1 56 ? 10.27100 -23.28400 16.87800 1.000 26.41000 56 LEU B C 1
ATOM 1275 O O . LEU B 1 56 ? 9.68400 -22.77100 15.95600 1.000 25.55000 56 LEU B O 1
ATOM 1280 N N . GLY B 1 57 ? 11.61600 -23.34100 16.97400 1.000 28.41000 57 GLY B N 1
ATOM 1281 C CA . GLY B 1 57 ? 12.57700 -22.90900 15.94200 1.000 30.76000 57 GLY B CA 1
ATOM 1282 C C . GLY B 1 57 ? 12.33400 -23.53000 14.56900 1.000 35.23000 57 GLY B C 1
ATOM 1283 O O . GLY B 1 57 ? 12.27400 -22.78600 13.56900 1.000 38.00000 57 GLY B O 1
ATOM 1284 N N . GLU B 1 58 ? 12.08700 -24.82800 14.51000 1.000 37.26000 58 GLU B N 1
ATOM 1285 C CA . GLU B 1 58 ? 11.92000 -25.57200 13.23900 1.000 38.12000 58 GLU B CA 1
ATOM 1286 C C . GLU B 1 58 ? 10.61800 -25.11600 12.60700 1.000 35.77000 58 GLU B C 1
ATOM 1287 O O . GLU B 1 58 ? 10.58500 -25.05700 11.35700 1.000 31.35000 58 GLU B O 1
ATOM 1293 N N . LYS B 1 59 ? 9.61300 -24.78600 13.43000 1.000 32.20000 59 LYS B N 1
ATOM 1294 C CA . LYS B 1 59 ? 8.27400 -24.43000 12.92600 1.000 30.57000 59 LYS B CA 1
ATOM 1295 C C . LYS B 1 59 ? 8.18500 -22.96000 12.47700 1.000 33.07000 59 LYS B C 1
ATOM 1296 O O . LYS B 1 59 ? 7.34900 -22.64500 11.61300 1.000 32.86000 59 LYS B O 1
ATOM 1302 N N . ALA B 1 60 ? 8.96500 -22.07000 13.09300 1.000 31.55000 60 ALA B N 1
ATOM 1303 C CA . ALA B 1 60 ? 9.16600 -20.68100 12.63400 1.000 26.13000 60 ALA B CA 1
ATOM 1304 C C . ALA B 1 60 ? 9.84100 -20.65900 11.24700 1.000 24.87000 60 ALA B C 1
ATOM 1305 O O . ALA B 1 60 ? 9.53200 -19.68700 10.53100 1.000 25.17000 60 ALA B O 1
ATOM 1307 N N . THR B 1 61 ? 10.66800 -21.66300 10.84100 1.000 26.41000 61 THR B N 1
ATOM 1308 C CA . THR B 1 61 ? 11.46900 -21.63900 9.56300 1.000 30.24000 61 THR B CA 1
ATOM 1309 C C . THR B 1 61 ? 10.62300 -22.10300 8.35100 1.000 34.98000 61 THR B C 1
ATOM 1310 O O . THR B 1 61 ? 11.13500 -22.06600 7.18200 1.000 32.41000 61 THR B O 1
ATOM 1314 N N . THR B 1 62 ? 9.35500 -22.46400 8.57900 1.000 38.10000 62 THR B N 1
ATOM 1315 C CA . THR B 1 62 ? 8.43100 -23.02400 7.56300 1.000 39.43000 62 THR B CA 1
ATOM 1316 C C . THR B 1 62 ? 7.33500 -22.00300 7.25000 1.000 42.79000 62 THR B C 1
ATOM 1317 O O . THR B 1 62 ? 6.40000 -22.37600 6.50900 1.000 37.84000 62 THR B O 1
ATOM 1321 N N . GLU B 1 63 ? 7.42200 -20.79700 7.83300 1.000 44.95000 63 GLU B N 1
ATOM 1322 C CA . GLU B 1 63 ? 6.45200 -19.69400 7.60400 1.000 45.20000 63 GLU B CA 1
ATOM 1323 C C . GLU B 1 63 ? 6.59400 -19.24900 6.15500 1.000 48.80000 63 GLU B C 1
ATOM 1324 O O . GLU B 1 63 ? 5.74400 -19.69200 5.32400 1.000 57.02000 63 GLU B O 1
ATOM 1330 N N . LEU B 1 64 ? 7.58500 -18.40900 5.84200 1.000 46.03000 64 LEU B N 1
ATOM 1331 C CA . LEU B 1 64 ? 7.71900 -17.84700 4.46200 1.000 45.11000 64 LEU B CA 1
ATOM 1332 C C . LEU B 1 64 ? 8.94100 -18.49500 3.79300 1.000 51.80000 64 LEU B C 1
ATOM 1333 O O . LEU B 1 64 ? 9.76100 -17.73200 3.22900 1.000 54.26000 64 LEU B O 1
ATOM 1338 N N . ASP B 1 65 ? 9.06000 -19.83200 3.90800 1.000 51.33000 65 ASP B N 1
ATOM 1339 C CA . ASP B 1 65 ? 10.10400 -20.69300 3.28900 1.000 52.29000 65 ASP B CA 1
ATOM 1340 C C . ASP B 1 65 ? 11.47800 -20.07700 3.54500 1.000 49.60000 65 ASP B C 1
ATOM 1341 O O . ASP B 1 65 ? 12.14100 -19.66400 2.58100 1.000 52.64000 65 ASP B O 1
ATOM 1346 N N . ARG B 1 66 ? 11.87000 -20.01900 4.81000 1.000 46.06000 66 ARG B N 1
ATOM 1347 C CA . ARG B 1 66 ? 13.23400 -19.64600 5.25300 1.000 41.48000 66 ARG B CA 1
ATOM 1348 C C . ARG B 1 66 ? 14.19600 -20.82800 5.07600 1.000 38.85000 66 ARG B C 1
ATOM 1349 O O . ARG B 1 66 ? 15.38500 -20.59400 5.18200 1.000 41.80000 66 ARG B O 1
ATOM 1357 N N . GLY B 1 67 ? 13.73300 -22.05000 4.79900 1.000 38.40000 67 GLY B N 1
ATOM 1358 C CA . GLY B 1 67 ? 14.63200 -23.21900 4.63300 1.000 34.80000 67 GLY B CA 1
ATOM 1359 C C . GLY B 1 67 ? 14.78400 -23.99600 5.92700 1.000 35.34000 67 GLY B C 1
ATOM 1360 O O . GLY B 1 67 ? 13.93000 -23.80600 6.82700 1.000 35.26000 67 GLY B O 1
ATOM 1361 N N . ASN B 1 68 ? 15.81900 -24.84500 6.04500 1.000 34.22000 68 ASN B N 1
ATOM 1362 C CA . ASN B 1 68 ? 16.01600 -25.72500 7.22700 1.000 35.61000 68 ASN B CA 1
ATOM 1363 C C . ASN B 1 68 ? 16.57600 -24.90700 8.40500 1.000 33.25000 68 ASN B C 1
ATOM 1364 O O . ASN B 1 68 ? 17.48400 -24.09600 8.19100 1.000 32.82000 68 ASN B O 1
ATOM 1369 N N . PHE B 1 69 ? 16.12100 -25.16700 9.63100 1.000 30.54000 69 PHE B N 1
ATOM 1370 C CA . PHE B 1 69 ? 16.54900 -24.44300 10.85200 1.000 27.73000 69 PHE B CA 1
ATOM 1371 C C . PHE B 1 69 ? 18.07800 -24.46400 11.07600 1.000 28.17000 69 PHE B C 1
ATOM 1372 O O . PHE B 1 69 ? 18.70700 -25.51600 11.16600 1.000 25.84000 69 PHE B O 1
ATOM 1380 N N . LYS B 1 70 ? 18.70400 -23.30600 11.27600 1.000 29.75000 70 LYS B N 1
ATOM 1381 C CA . LYS B 1 70 ? 20.15900 -23.21800 11.61600 1.000 30.46000 70 LYS B CA 1
ATOM 1382 C C . LYS B 1 70 ? 20.40200 -22.67900 13.05200 1.000 27.52000 70 LYS B C 1
ATOM 1383 O O . LYS B 1 70 ? 21.35000 -23.10200 13.71700 1.000 22.18000 70 LYS B O 1
ATOM 1389 N N . GLU B 1 71 ? 19.56800 -21.77600 13.58200 1.000 28.92000 71 GLU B N 1
ATOM 1390 C CA . GLU B 1 71 ? 19.97700 -21.00100 14.78200 1.000 27.45000 71 GLU B CA 1
ATOM 1391 C C . GLU B 1 71 ? 18.73900 -20.28900 15.34100 1.000 26.31000 71 GLU B C 1
ATOM 1392 O O . GLU B 1 71 ? 17.90600 -19.78200 14.54900 1.000 24.05000 71 GLU B O 1
ATOM 1398 N N . VAL B 1 72 ? 18.64600 -20.20400 16.66200 1.000 24.65000 72 VAL B N 1
ATOM 1399 C CA . VAL B 1 72 ? 17.80500 -19.24500 17.42600 1.000 23.51000 72 VAL B CA 1
ATOM 1400 C C . VAL B 1 72 ? 18.72300 -18.33300 18.27300 1.000 20.21000 72 VAL B C 1
ATOM 1401 O O . VAL B 1 72 ? 19.70100 -18.82500 18.95500 1.000 17.78000 72 VAL B O 1
ATOM 1405 N N . TYR B 1 73 ? 18.48800 -17.03900 18.29700 1.000 16.81000 73 TYR B N 1
ATOM 1406 C CA . TYR B 1 73 ? 19.11700 -16.11500 19.27800 1.000 18.40000 73 TYR B CA 1
ATOM 1407 C C . TYR B 1 73 ? 18.01100 -15.42000 20.06800 1.000 18.82000 73 TYR B C 1
ATOM 1408 O O . TYR B 1 73 ? 16.98500 -15.07500 19.38400 1.000 15.87000 73 TYR B O 1
ATOM 1417 N N . VAL B 1 74 ? 18.14000 -15.31900 21.40700 1.000 16.82000 74 VAL B N 1
ATOM 1418 C CA . VAL B 1 74 ? 17.18500 -14.56500 22.27900 1.000 18.49000 74 VAL B CA 1
ATOM 1419 C C . VAL B 1 74 ? 17.95000 -13.67900 23.25600 1.000 17.94000 74 VAL B C 1
ATOM 1420 O O . VAL B 1 74 ? 18.79200 -14.20300 23.94100 1.000 15.33000 74 VAL B O 1
ATOM 1424 N N . LYS B 1 75 ? 17.59700 -12.39200 23.30400 1.000 18.95000 75 LYS B N 1
ATOM 1425 C CA . LYS B 1 75 ? 18.09800 -11.40900 24.29300 1.000 21.15000 75 LYS B CA 1
ATOM 1426 C C . LYS B 1 75 ? 17.01900 -11.03800 25.32500 1.000 22.16000 75 LYS B C 1
ATOM 1427 O O . LYS B 1 75 ? 15.77800 -10.74300 24.96800 1.000 17.34000 75 LYS B O 1
ATOM 1433 N N . GLY B 1 76 ? 17.46100 -10.95900 26.56800 1.000 23.50000 76 GLY B N 1
ATOM 1434 C CA . GLY B 1 76 ? 16.63800 -10.40600 27.65800 1.000 23.99000 76 GLY B CA 1
ATOM 1435 C C . GLY B 1 76 ? 17.37100 -9.39000 28.52500 1.000 27.71000 76 GLY B C 1
ATOM 1436 O O . GLY B 1 76 ? 18.62700 -9.42400 28.57100 1.000 24.90000 76 GLY B O 1
ATOM 1437 N N . GLU B 1 77 ? 16.61400 -8.61000 29.31700 1.000 30.26000 77 GLU B N 1
ATOM 1438 C CA . GLU B 1 77 ? 17.16400 -7.45900 30.04600 1.000 34.67000 77 GLU B CA 1
ATOM 1439 C C . GLU B 1 77 ? 18.39000 -7.88200 30.85700 1.000 35.15000 77 GLU B C 1
ATOM 1440 O O . GLU B 1 77 ? 19.18500 -7.00000 31.05100 1.000 35.73000 77 GLU B O 1
ATOM 1446 N N . LYS B 1 78 ? 18.56000 -9.15900 31.25700 1.000 38.02000 78 LYS B N 1
ATOM 1447 C CA . LYS B 1 78 ? 19.65600 -9.62400 32.17000 1.000 40.39000 78 LYS B CA 1
ATOM 1448 C C . LYS B 1 78 ? 20.75100 -10.45800 31.46100 1.000 38.03000 78 LYS B C 1
ATOM 1449 O O . LYS B 1 78 ? 21.75000 -10.78500 32.14100 1.000 35.47000 78 LYS B O 1
ATOM 1455 N N . GLY B 1 79 ? 20.59500 -10.83900 30.17900 1.000 35.43000 79 GLY B N 1
ATOM 1456 C CA . GLY B 1 79 ? 21.53900 -11.74800 29.47700 1.000 32.60000 79 GLY B CA 1
ATOM 1457 C C . GLY B 1 79 ? 20.96400 -12.44000 28.24600 1.000 29.53000 79 GLY B C 1
ATOM 1458 O O . GLY B 1 79 ? 19.80600 -12.19200 27.91300 1.000 36.03000 79 GLY B O 1
ATOM 1459 N N . TYR B 1 80 ? 21.73000 -13.30100 27.58300 1.000 27.11000 80 TYR B N 1
ATOM 1460 C CA . TYR B 1 80 ? 21.38100 -13.95300 26.29900 1.000 24.72000 80 TYR B CA 1
ATOM 1461 C C . TYR B 1 80 ? 21.07800 -15.44000 26.45700 1.000 20.60000 80 TYR B C 1
ATOM 1462 O O . TYR B 1 80 ? 21.58500 -16.03000 27.36000 1.000 22.09000 80 TYR B O 1
ATOM 1471 N N . THR B 1 81 ? 20.29700 -16.00300 25.53500 1.000 20.12000 81 THR B N 1
ATOM 1472 C CA . THR B 1 81 ? 20.14700 -17.44200 25.19700 1.000 22.57000 81 THR B CA 1
ATOM 1473 C C . THR B 1 81 ? 20.48500 -17.66100 23.70000 1.000 22.69000 81 THR B C 1
ATOM 1474 O O . THR B 1 81 ? 19.88000 -17.00600 22.74900 1.000 20.82000 81 THR B O 1
ATOM 1478 N N . LEU B 1 82 ? 21.36200 -18.57700 23.40900 1.000 20.63000 82 LEU B N 1
ATOM 1479 C CA . LEU B 1 82 ? 21.74100 -18.91300 22.01400 1.000 23.52000 82 LEU B CA 1
ATOM 1480 C C . LEU B 1 82 ? 21.55000 -20.42500 21.82800 1.000 23.09000 82 LEU B C 1
ATOM 1481 O O . LEU B 1 82 ? 22.03000 -21.16600 22.68600 1.000 19.00000 82 LEU B O 1
ATOM 1486 N N . LEU B 1 83 ? 20.95800 -20.85300 20.71800 1.000 21.81000 83 LEU B N 1
ATOM 1487 C CA . LEU B 1 83 ? 20.70200 -22.27300 20.36600 1.000 23.22000 83 LEU B CA 1
ATOM 1488 C C . LEU B 1 83 ? 20.99500 -22.50900 18.87300 1.000 25.75000 83 LEU B C 1
ATOM 1489 O O . LEU B 1 83 ? 20.21600 -21.92600 17.92500 1.000 21.35000 83 LEU B O 1
ATOM 1494 N N . THR B 1 84 ? 22.03500 -23.29500 18.60200 1.000 25.01000 84 THR B N 1
ATOM 1495 C CA . THR B 1 84 ? 22.55200 -23.53400 17.22700 1.000 30.81000 84 THR B CA 1
ATOM 1496 C C . THR B 1 84 ? 22.62700 -25.03000 17.01300 1.000 35.19000 84 THR B C 1
ATOM 1497 O O . THR B 1 84 ? 23.24500 -25.74300 17.86400 1.000 30.85000 84 THR B O 1
ATOM 1501 N N . SER B 1 85 ? 22.08300 -25.50500 15.90600 1.000 36.71000 85 SER B N 1
ATOM 1502 C CA . SER B 1 85 ? 22.27000 -26.93200 15.56600 1.000 41.57000 85 SER B CA 1
ATOM 1503 C C . SER B 1 85 ? 23.77400 -27.22000 15.45000 1.000 37.92000 85 SER B C 1
ATOM 1504 O O . SER B 1 85 ? 24.51100 -26.32900 15.02600 1.000 34.27000 85 SER B O 1
ATOM 1507 N N . VAL B 1 86 ? 24.20400 -28.37300 15.97600 1.000 41.15000 86 VAL B N 1
ATOM 1508 C CA . VAL B 1 86 ? 25.49400 -29.06400 15.66600 1.000 42.45000 86 VAL B CA 1
ATOM 1509 C C . VAL B 1 86 ? 25.11600 -30.33700 14.89200 1.000 42.98000 86 VAL B C 1
ATOM 1510 O O . VAL B 1 86 ? 24.75200 -31.34000 15.56800 1.000 39.16000 86 VAL B O 1
ATOM 1514 N N . GLY B 1 87 ? 25.18700 -30.27900 13.54500 1.000 46.93000 87 GLY B N 1
ATOM 1515 C CA . GLY B 1 87 ? 24.56400 -31.23700 12.61300 1.000 43.82000 87 GLY B CA 1
ATOM 1516 C C . GLY B 1 87 ? 23.12100 -31.48300 13.00400 1.000 45.83000 87 GLY B C 1
ATOM 1517 O O . GLY B 1 87 ? 22.55400 -30.67100 13.77000 1.000 42.30000 87 GLY B O 1
ATOM 1518 N N . GLU B 1 88 ? 22.54200 -32.58000 12.53400 1.000 46.06000 88 GLU B N 1
ATOM 1519 C CA . GLU B 1 88 ? 21.19700 -33.00900 12.99100 1.000 46.16000 88 GLU B CA 1
ATOM 1520 C C . GLU B 1 88 ? 21.33100 -33.89100 14.24300 1.000 46.93000 88 GLU B C 1
ATOM 1521 O O . GLU B 1 88 ? 22.43500 -34.40300 14.51400 1.000 38.34000 88 GLU B O 1
ATOM 1527 N N . ASN B 1 89 ? 20.20800 -34.01900 14.96300 1.000 50.07000 89 ASN B N 1
ATOM 1528 C CA . ASN B 1 89 ? 19.88800 -35.03200 16.01200 1.000 50.27000 89 ASN B CA 1
ATOM 1529 C C . ASN B 1 89 ? 20.37700 -34.56100 17.37100 1.000 47.90000 89 ASN B C 1
ATOM 1530 O O . ASN B 1 89 ? 20.13600 -35.32200 18.35700 1.000 48.87000 89 ASN B O 1
ATOM 1535 N N . ALA B 1 90 ? 20.96200 -33.35400 17.40300 1.000 42.76000 90 ALA B N 1
ATOM 1536 C CA . ALA B 1 90 ? 21.49700 -32.68600 18.61000 1.000 34.65000 90 ALA B CA 1
ATOM 1537 C C . ALA B 1 90 ? 21.28400 -31.17000 18.51600 1.000 30.98000 90 ALA B C 1
ATOM 1538 O O . ALA B 1 90 ? 20.70000 -30.71100 17.48800 1.000 28.09000 90 ALA B O 1
ATOM 1540 N N . LEU B 1 91 ? 21.82800 -30.42700 19.48900 1.000 28.41000 91 LEU B N 1
ATOM 1541 C CA . LEU B 1 91 ? 21.82200 -28.93200 19.54000 1.000 29.12000 91 LEU B CA 1
ATOM 1542 C C . LEU B 1 91 ? 22.71500 -28.44100 20.68500 1.000 26.62000 91 LEU B C 1
ATOM 1543 O O . LEU B 1 91 ? 22.86000 -29.14500 21.68700 1.000 28.52000 91 LEU B O 1
ATOM 1548 N N . LEU B 1 92 ? 23.36200 -27.29600 20.52800 1.000 22.93000 92 LEU B N 1
ATOM 1549 C CA . LEU B 1 92 ? 24.12000 -26.61600 21.60600 1.000 20.60000 92 LEU B CA 1
ATOM 1550 C C . LEU B 1 92 ? 23.36900 -25.40800 22.15700 1.000 21.42000 92 LEU B C 1
ATOM 1551 O O . LEU B 1 92 ? 22.94100 -24.49100 21.33400 1.000 20.14000 92 LEU B O 1
ATOM 1556 N N . LEU B 1 93 ? 23.30900 -25.30100 23.46300 1.000 19.94000 93 LEU B N 1
ATOM 1557 C CA . LEU B 1 93 ? 22.65700 -24.20300 24.19600 1.000 21.33000 93 LEU B CA 1
ATOM 1558 C C . LEU B 1 93 ? 23.74200 -23.43700 24.93800 1.000 20.02000 93 LEU B C 1
ATOM 1559 O O . LEU B 1 93 ? 24.46300 -24.05200 25.62900 1.000 20.98000 93 LEU B O 1
ATOM 1564 N N . VAL B 1 94 ? 23.72100 -22.12700 24.92800 1.000 18.04000 94 VAL B N 1
ATOM 1565 C CA . VAL B 1 94 ? 24.65800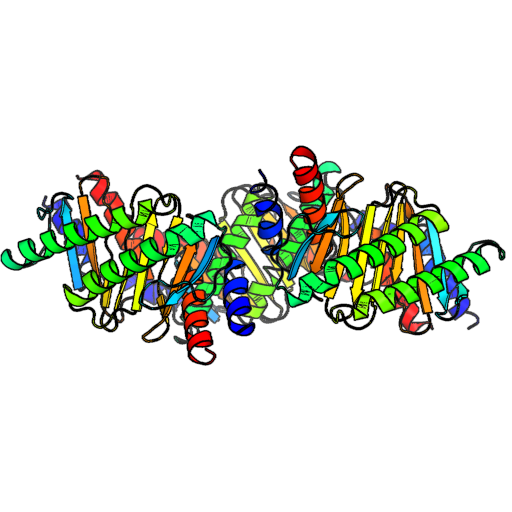 -21.25700 25.67800 1.000 18.81000 94 VAL B CA 1
ATOM 1566 C C . VAL B 1 94 ? 23.87200 -20.14800 26.35200 1.000 21.51000 94 VAL B C 1
ATOM 1567 O O . VAL B 1 94 ? 23.00600 -19.50800 25.62700 1.000 21.98000 94 VAL B O 1
ATOM 1571 N N . LEU B 1 95 ? 24.10400 -19.90600 27.64600 1.000 22.25000 95 LEU B N 1
ATOM 1572 C CA . LEU B 1 95 ? 23.62600 -18.70000 28.37900 1.000 22.47000 95 LEU B CA 1
ATOM 1573 C C . LEU B 1 95 ? 24.76700 -17.69300 28.63400 1.000 24.74000 95 LEU B C 1
ATOM 1574 O O . LEU B 1 95 ? 25.87900 -18.12800 28.99800 1.000 23.63000 95 LEU B O 1
ATOM 1579 N N . ALA B 1 96 ? 24.50400 -16.37200 28.52800 1.000 27.25000 96 ALA B N 1
ATOM 1580 C CA . ALA B 1 96 ? 25.55100 -15.33100 28.70100 1.000 27.38000 96 ALA B CA 1
ATOM 1581 C C . ALA B 1 96 ? 25.02400 -14.10400 29.47400 1.000 32.28000 96 ALA B C 1
ATOM 1582 O O . ALA B 1 96 ? 23.79800 -13.77900 29.38800 1.000 30.00000 96 ALA B O 1
ATOM 1584 N N . LYS B 1 97 ? 25.91900 -13.38400 30.15600 1.000 31.93000 97 LYS B N 1
ATOM 1585 C CA . LYS B 1 97 ? 25.58500 -12.15500 30.94800 1.000 36.16000 97 LYS B CA 1
ATOM 1586 C C . LYS B 1 97 ? 25.27800 -10.93100 30.06500 1.000 36.50000 97 LYS B C 1
ATOM 1587 O O . LYS B 1 97 ? 25.80800 -10.78300 28.94400 1.000 34.49000 97 LYS B O 1
ATOM 1593 N N . ALA B 1 98 ? 24.44000 -10.04700 30.58500 1.000 39.45000 98 ALA B N 1
ATOM 1594 C CA . ALA B 1 98 ? 24.00700 -8.80700 29.90100 1.000 43.08000 98 ALA B CA 1
ATOM 1595 C C . ALA B 1 98 ? 25.20600 -7.93700 29.50300 1.000 44.35000 98 ALA B C 1
ATOM 1596 O O . ALA B 1 98 ? 25.00900 -7.12700 28.58500 1.000 45.44000 98 ALA B O 1
ATOM 1598 N N . ASP B 1 99 ? 26.36600 -8.05100 30.17300 1.000 38.48000 99 ASP B N 1
ATOM 1599 C CA . ASP B 1 99 ? 27.52400 -7.13100 29.96700 1.000 36.92000 99 ASP B CA 1
ATOM 1600 C C . ASP B 1 99 ? 28.66800 -7.85100 29.22700 1.000 33.65000 99 ASP B C 1
ATOM 1601 O O . ASP B 1 99 ? 29.83100 -7.39000 29.31100 1.000 33.71000 99 ASP B O 1
ATOM 1606 N N . ALA B 1 100 ? 28.34600 -8.91700 28.50600 1.000 31.50000 100 ALA B N 1
ATOM 1607 C CA . ALA B 1 100 ? 29.30700 -9.78400 27.80700 1.000 34.31000 100 ALA B CA 1
ATOM 1608 C C . ALA B 1 100 ? 29.50700 -9.28900 26.36500 1.000 34.75000 100 ALA B C 1
ATOM 1609 O O . ALA B 1 100 ? 28.66800 -8.53300 25.89000 1.000 44.61000 100 ALA B O 1
ATOM 1611 N N . GLN B 1 101 ? 30.61600 -9.67800 25.72900 1.000 36.08000 101 GLN B N 1
ATOM 1612 C CA . GLN B 1 101 ? 31.13500 -9.20400 24.41400 1.000 33.31000 101 GLN B CA 1
ATOM 1613 C C . GLN B 1 101 ? 30.54800 -10.10800 23.32800 1.000 31.07000 101 GLN B C 1
ATOM 1614 O O . GLN B 1 101 ? 31.13800 -11.12100 22.91500 1.000 29.19000 101 GLN B O 1
ATOM 1620 N N . ILE B 1 102 ? 29.33400 -9.82800 22.93500 1.000 30.20000 102 ILE B N 1
ATOM 1621 C CA . ILE B 1 102 ? 28.55200 -10.86800 22.20800 1.000 29.06000 102 ILE B CA 1
ATOM 1622 C C . ILE B 1 102 ? 29.23900 -11.33000 20.89300 1.000 28.29000 102 ILE B C 1
ATOM 1623 O O . ILE B 1 102 ? 29.16100 -12.54900 20.53000 1.000 26.33000 102 ILE B O 1
ATOM 1628 N N . GLY B 1 103 ? 29.90300 -10.43300 20.14500 1.000 25.15000 103 GLY B N 1
ATOM 1629 C CA . GLY B 1 103 ? 30.59300 -10.88600 18.92300 1.000 25.75000 103 GLY B CA 1
ATOM 1630 C C . GLY B 1 103 ? 31.65300 -11.94500 19.23000 1.000 24.50000 103 GLY B C 1
ATOM 1631 O O . GLY B 1 103 ? 31.74200 -12.94200 18.46400 1.000 21.06000 103 GLY B O 1
ATOM 1632 N N . LEU B 1 104 ? 32.32600 -11.83500 20.38200 1.000 24.66000 104 LEU B N 1
ATOM 1633 C CA . LEU B 1 104 ? 33.32600 -12.85500 20.81500 1.000 27.38000 104 LEU B CA 1
ATOM 1634 C C . LEU B 1 104 ? 32.60800 -14.18400 21.05200 1.000 28.55000 104 LEU B C 1
ATOM 1635 O O . LEU B 1 104 ? 33.10400 -15.21400 20.57100 1.000 26.25000 104 LEU B O 1
ATOM 1640 N N . ILE B 1 105 ? 31.45500 -14.17100 21.73400 1.000 28.30000 105 ILE B N 1
ATOM 1641 C CA . ILE B 1 105 ? 30.76000 -15.43500 22.11500 1.000 32.81000 105 ILE B CA 1
ATOM 1642 C C . ILE B 1 105 ? 30.25800 -16.17800 20.85300 1.000 30.34000 105 ILE B C 1
ATOM 1643 O O . ILE B 1 105 ? 30.30000 -17.40400 20.83500 1.000 26.45000 105 ILE B O 1
ATOM 1648 N N . PHE B 1 106 ? 29.71900 -15.45200 19.86700 1.000 28.51000 106 PHE B N 1
ATOM 1649 C CA . PHE B 1 106 ? 29.23700 -15.96400 18.55900 1.000 28.72000 106 PHE B CA 1
ATOM 1650 C C . PHE B 1 106 ? 30.36400 -16.63600 17.74600 1.000 26.57000 106 PHE B C 1
ATOM 1651 O O . PHE B 1 106 ? 30.19600 -17.77400 17.17200 1.000 23.87000 106 PHE B O 1
ATOM 1659 N N . VAL B 1 107 ? 31.49300 -15.95800 17.59100 1.000 23.53000 107 VAL B N 1
ATOM 1660 C CA . VAL B 1 107 ? 32.60700 -16.61200 16.85700 1.000 28.34000 107 VAL B CA 1
ATOM 1661 C C . VAL B 1 107 ? 33.07600 -17.82200 17.68200 1.000 28.28000 107 VAL B C 1
ATOM 1662 O O . VAL B 1 107 ? 33.17700 -18.92800 17.09100 1.000 24.74000 107 VAL B O 1
ATOM 1666 N N . ASP B 1 108 ? 33.28400 -17.66600 18.99600 1.000 28.37000 108 ASP B N 1
ATOM 1667 C CA . ASP B 1 108 ? 33.71700 -18.84700 19.79500 1.000 34.70000 108 ASP B CA 1
ATOM 1668 C C . ASP B 1 108 ? 32.61500 -19.93900 19.76900 1.000 34.95000 108 ASP B C 1
ATOM 1669 O O . ASP B 1 108 ? 32.99100 -21.11000 19.61200 1.000 30.43000 108 ASP B O 1
ATOM 1674 N N . MET B 1 109 ? 31.30600 -19.60800 19.78100 1.000 30.81000 109 MET B N 1
ATOM 1675 C CA . MET B 1 109 ? 30.27500 -20.67600 19.74000 1.000 30.05000 109 MET B CA 1
ATOM 1676 C C . MET B 1 109 ? 30.27000 -21.36900 18.35700 1.000 30.52000 109 MET B C 1
ATOM 1677 O O . MET B 1 109 ? 30.26000 -22.61600 18.33200 1.000 30.18000 109 MET B O 1
ATOM 1682 N N . ARG B 1 110 ? 30.31900 -20.62600 17.23400 1.000 31.63000 110 ARG B N 1
ATOM 1683 C CA . ARG B 1 110 ? 30.45300 -21.19500 15.85500 1.000 31.22000 110 ARG B CA 1
ATOM 1684 C C . ARG B 1 110 ? 31.76600 -21.99800 15.65500 1.000 31.78000 110 ARG B C 1
ATOM 1685 O O . ARG B 1 110 ? 31.68000 -23.10000 15.06700 1.000 28.02000 110 ARG B O 1
ATOM 1693 N N . ARG B 1 111 ? 32.91400 -21.53600 16.18300 1.000 32.43000 111 ARG B N 1
ATOM 1694 C CA . ARG B 1 111 ? 34.23200 -22.25500 16.11400 1.000 38.54000 111 ARG B CA 1
ATOM 1695 C C . ARG B 1 111 ? 34.11900 -23.65500 16.73900 1.000 37.05000 111 ARG B C 1
ATOM 1696 O O . ARG B 1 111 ? 34.74500 -24.54900 16.19600 1.000 37.16000 111 ARG B O 1
ATOM 1704 N N . ILE B 1 112 ? 33.31400 -23.80800 17.80700 1.000 41.84000 112 ILE B N 1
ATOM 1705 C CA . ILE B 1 112 ? 33.10600 -25.01200 18.68100 1.000 41.00000 112 ILE B CA 1
ATOM 1706 C C . ILE B 1 112 ? 31.96900 -25.89800 18.15500 1.000 40.47000 112 ILE B C 1
ATOM 1707 O O . ILE B 1 112 ? 31.93700 -27.06700 18.59700 1.000 29.11000 112 ILE B O 1
ATOM 1712 N N . ALA B 1 113 ? 30.98000 -25.31200 17.44700 1.000 37.30000 113 ALA B N 1
ATOM 1713 C CA . ALA B 1 113 ? 29.91500 -26.04900 16.73200 1.000 39.68000 113 ALA B CA 1
ATOM 1714 C C . ALA B 1 113 ? 30.55300 -26.89800 15.60100 1.000 44.42000 113 ALA B C 1
ATOM 1715 O O . ALA B 1 113 ? 30.14400 -28.07900 15.40900 1.000 42.60000 113 ALA B O 1
ATOM 1717 N N . ASP B 1 114 ? 31.54700 -26.35000 14.88400 1.000 44.38000 114 ASP B N 1
ATOM 1718 C CA . ASP B 1 114 ? 32.31500 -27.10700 13.85500 1.000 46.90000 114 ASP B CA 1
ATOM 1719 C C . ASP B 1 114 ? 33.09000 -28.23000 14.56100 1.000 40.07000 114 ASP B C 1
ATOM 1720 O O . ASP B 1 114 ? 32.78800 -29.42200 14.25800 1.000 33.85000 114 ASP B O 1
ATOM 1725 N N . SER B 1 115 ? 33.97500 -27.85400 15.51100 1.000 39.50000 115 SER B N 1
ATOM 1726 C CA . SER B 1 115 ? 34.79000 -28.75900 16.39200 1.000 37.57000 115 SER B CA 1
ATOM 1727 C C . SER B 1 115 ? 33.99100 -29.96500 16.88500 1.000 36.81000 115 SER B C 1
ATOM 1728 O O . SER B 1 115 ? 34.56100 -31.03700 16.98500 1.000 34.13000 115 SER B O 1
ATOM 1731 N N . LEU B 1 116 ? 32.75700 -29.77100 17.33000 1.000 38.95000 116 LEU B N 1
ATOM 1732 C CA . LEU B 1 116 ? 31.89400 -30.88400 17.82300 1.000 45.35000 116 LEU B CA 1
ATOM 1733 C C . LEU B 1 116 ? 31.34300 -31.70800 16.65200 1.000 44.95000 116 LEU B C 1
ATOM 1734 O O . LEU B 1 116 ? 31.25600 -32.96200 16.82100 1.000 45.52000 116 LEU B O 1
ATOM 1739 N N . LEU B 1 117 ? 31.03700 -31.05200 15.52200 1.000 43.82000 117 LEU B N 1
ATOM 1740 C CA . LEU B 1 117 ? 30.47500 -31.70400 14.30900 1.000 42.45000 117 LEU B CA 1
ATOM 1741 C C . LEU B 1 117 ? 31.29200 -32.95200 13.96200 1.000 41.10000 117 LEU B C 1
ATOM 1742 O O . LEU B 1 117 ? 30.68700 -33.91600 13.48400 1.000 38.93000 117 LEU B O 1
ATOM 1747 N N . GLU B 1 118 ? 32.61100 -32.93200 14.17000 1.000 46.69000 118 GLU B N 1
ATOM 1748 C CA . GLU B 1 118 ? 33.50800 -34.0510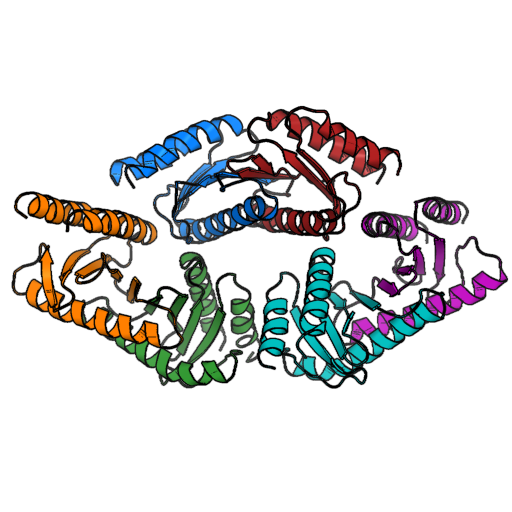0 13.74900 1.000 51.97000 118 GLU B CA 1
ATOM 1749 C C . GLU B 1 118 ? 33.58900 -35.09400 14.87300 1.000 52.87000 118 GLU B C 1
ATOM 1750 O O . GLU B 1 118 ? 33.57600 -36.29700 14.54700 1.000 52.70000 118 GLU B O 1
ATOM 1756 N N . ILE B 1 119 ? 33.62400 -34.65700 16.14000 1.000 50.26000 119 ILE B N 1
ATOM 1757 C CA . ILE B 1 119 ? 33.85800 -35.54400 17.32500 1.000 47.35000 119 ILE B CA 1
ATOM 1758 C C . ILE B 1 119 ? 32.67900 -36.50000 17.47900 1.000 46.06000 119 ILE B C 1
ATOM 1759 O O . ILE B 1 119 ? 32.95300 -37.66100 17.77000 1.000 42.67000 119 ILE B O 1
ATOM 1764 N N . LEU B 1 120 ? 31.43600 -36.02600 17.30900 1.000 45.87000 120 LEU B N 1
ATOM 1765 C CA . LEU B 1 120 ? 30.26000 -36.93400 17.32000 1.000 46.88000 120 LEU B CA 1
ATOM 1766 C C . LEU B 1 120 ? 29.73100 -36.97600 15.88700 1.000 48.89000 120 LEU B C 1
ATOM 1767 O O . LEU B 1 120 ? 29.87700 -37.96100 15.19600 1.000 52.48000 120 LEU B O 1
ATOM 1773 N N . ALA C 1 4 ? 4.83400 12.87200 10.48800 1.000 26.24000 4 ALA C N 1
ATOM 1774 C CA . ALA C 1 4 ? 4.22200 12.38200 11.75800 1.000 28.77000 4 ALA C CA 1
ATOM 1775 C C . ALA C 1 4 ? 3.94600 10.86400 11.68800 1.000 31.81000 4 ALA C C 1
ATOM 1776 O O . ALA C 1 4 ? 4.87200 9.98700 12.06000 1.000 29.59000 4 ALA C O 1
ATOM 1778 N N . VAL C 1 5 ? 2.71900 10.52100 11.27200 1.000 28.34000 5 VAL C N 1
ATOM 1779 C CA . VAL C 1 5 ? 2.46000 9.20400 10.63600 1.000 28.77000 5 VAL C CA 1
ATOM 1780 C C . VAL C 1 5 ? 3.49200 9.01800 9.51100 1.000 30.04000 5 VAL C C 1
ATOM 1781 O O . VAL C 1 5 ? 3.94900 7.90000 9.29000 1.000 30.43000 5 VAL C O 1
ATOM 1785 N N . ASP C 1 6 ? 3.79200 10.10000 8.78300 1.000 30.63000 6 ASP C N 1
ATOM 1786 C CA . ASP C 1 6 ? 4.74500 10.11700 7.65100 1.000 33.16000 6 ASP C CA 1
ATOM 1787 C C . ASP C 1 6 ? 6.15000 9.84200 8.17400 1.000 29.88000 6 ASP C C 1
ATOM 1788 O O . ASP C 1 6 ? 6.81800 9.07300 7.51200 1.000 27.68000 6 ASP C O 1
ATOM 1793 N N . ASN C 1 7 ? 6.57800 10.45900 9.28100 1.000 29.35000 7 ASN C N 1
ATOM 1794 C CA . ASN C 1 7 ? 7.90500 10.17500 9.89000 1.000 32.43000 7 ASN C CA 1
ATOM 1795 C C . ASN C 1 7 ? 7.96600 8.66400 10.19800 1.000 33.27000 7 ASN C C 1
ATOM 1796 O O . ASN C 1 7 ? 8.96400 8.02300 9.72800 1.000 33.91000 7 ASN C O 1
ATOM 1801 N N A ILE C 1 8 ? 6.94700 8.11000 10.90700 0.970 34.24000 8 ILE C N 1
ATOM 1802 N N B ILE C 1 8 ? 6.94300 8.08900 10.84800 0.030 33.20000 8 ILE C N 1
ATOM 1803 C CA A ILE C 1 8 ? 6.83400 6.63500 11.18900 0.970 33.76000 8 ILE C CA 1
ATOM 1804 C CA B ILE C 1 8 ? 6.87400 6.62800 11.17500 0.030 33.15000 8 ILE C CA 1
ATOM 1805 C C A ILE C 1 8 ? 6.97100 5.83800 9.86600 0.970 31.66000 8 ILE C C 1
ATOM 1806 C C B ILE C 1 8 ? 6.94500 5.79800 9.88100 0.030 32.78000 8 ILE C C 1
ATOM 1807 O O A ILE C 1 8 ? 7.81500 4.98400 9.80100 0.970 29.89000 8 ILE C O 1
ATOM 1808 O O B ILE C 1 8 ? 7.74700 4.84500 9.85600 0.030 32.85000 8 ILE C O 1
ATOM 1817 N N . ASN C 1 9 ? 6.15300 6.13400 8.85000 1.000 33.09000 9 ASN C N 1
ATOM 1818 C CA . ASN C 1 9 ? 6.11200 5.36400 7.56000 1.000 30.75000 9 ASN C CA 1
ATOM 1819 C C . ASN C 1 9 ? 7.43900 5.47800 6.76500 1.000 34.06000 9 ASN C C 1
ATOM 1820 O O . ASN C 1 9 ? 7.95000 4.42400 6.14600 1.000 28.03000 9 ASN C O 1
ATOM 1825 N N . LYS C 1 10 ? 8.01900 6.68800 6.72400 1.000 35.40000 10 LYS C N 1
ATOM 1826 C CA . LYS C 1 10 ? 9.35700 6.89700 6.10200 1.000 33.92000 10 LYS C CA 1
ATOM 1827 C C . LYS C 1 10 ? 10.36000 6.02300 6.88300 1.000 33.20000 10 LYS C C 1
ATOM 1828 O O . LYS C 1 10 ? 11.12400 5.28800 6.23200 1.000 28.52000 10 LYS C O 1
ATOM 1834 N N . THR C 1 11 ? 10.40700 6.10400 8.22400 1.000 31.54000 11 THR C N 1
ATOM 1835 C CA . THR C 1 11 ? 11.38600 5.31600 9.01500 1.000 31.66000 11 THR C CA 1
ATOM 1836 C C . THR C 1 11 ? 11.35500 3.86900 8.49900 1.000 30.05000 11 THR C C 1
ATOM 1837 O O . THR C 1 11 ? 12.41200 3.30900 8.17000 1.000 31.37000 11 THR C O 1
ATOM 1841 N N . ILE C 1 12 ? 10.17300 3.28500 8.43100 1.000 28.61000 12 ILE C N 1
ATOM 1842 C CA . ILE C 1 12 ? 10.03200 1.85400 8.06500 1.000 30.20000 12 ILE C CA 1
ATOM 1843 C C . ILE C 1 12 ? 10.48000 1.62100 6.63900 1.000 28.72000 12 ILE C C 1
ATOM 1844 O O . ILE C 1 12 ? 11.19600 0.65200 6.45200 1.000 33.32000 12 ILE C O 1
ATOM 1849 N N . ARG C 1 13 ? 10.09500 2.44600 5.67800 1.000 31.78000 13 ARG C N 1
ATOM 1850 C CA . ARG C 1 13 ? 10.38400 2.15800 4.24800 1.000 31.94000 13 ARG C CA 1
ATOM 1851 C C . ARG C 1 13 ? 11.87300 2.41800 4.00600 1.000 32.38000 13 ARG C C 1
ATOM 1852 O O . ARG C 1 13 ? 12.41800 1.74200 3.11300 1.000 25.32000 13 ARG C O 1
ATOM 1860 N N . ASP C 1 14 ? 12.48500 3.39200 4.70900 1.000 32.06000 14 ASP C N 1
ATOM 1861 C CA . ASP C 1 14 ? 13.93200 3.73000 4.51700 1.000 32.50000 14 ASP C CA 1
ATOM 1862 C C . ASP C 1 14 ? 14.77100 2.54400 4.98800 1.000 32.03000 14 ASP C C 1
ATOM 1863 O O . ASP C 1 14 ? 15.87800 2.37300 4.46700 1.000 34.71000 14 ASP C O 1
ATOM 1868 N N . PHE C 1 15 ? 14.25300 1.75100 5.92800 1.000 31.97000 15 PHE C N 1
ATOM 1869 C CA . PHE C 1 15 ? 14.96200 0.57200 6.48900 1.000 30.13000 15 PHE C CA 1
ATOM 1870 C C . PHE C 1 15 ? 14.98900 -0.55700 5.43800 1.000 27.18000 15 PHE C C 1
ATOM 1871 O O . PHE C 1 15 ? 16.02500 -1.23100 5.38100 1.000 24.81000 15 PHE C O 1
ATOM 1879 N N . GLU C 1 16 ? 14.01400 -0.63300 4.51700 1.000 27.62000 16 GLU C N 1
ATOM 1880 C CA . GLU C 1 16 ? 14.01800 -1.63200 3.39400 1.000 29.85000 16 GLU C CA 1
ATOM 1881 C C . GLU C 1 16 ? 15.09300 -1.30800 2.33500 1.000 29.15000 16 GLU C C 1
ATOM 1882 O O . GLU C 1 16 ? 15.46900 -2.21300 1.57800 1.000 30.42000 16 GLU C O 1
ATOM 1888 N N . THR C 1 17 ? 15.72100 -0.13600 2.32600 1.000 25.43000 17 THR C N 1
ATOM 1889 C CA . THR C 1 17 ? 16.87800 0.05100 1.41100 1.000 25.42000 17 THR C CA 1
ATOM 1890 C C . THR C 1 17 ? 18.19400 -0.50300 2.00800 1.000 25.33000 17 THR C C 1
ATOM 1891 O O . THR C 1 17 ? 19.15300 -0.49400 1.25900 1.000 22.72000 17 THR C O 1
ATOM 1895 N N . VAL C 1 18 ? 18.26600 -0.91000 3.28800 1.000 28.97000 18 VAL C N 1
ATOM 1896 C CA . VAL C 1 18 ? 19.48500 -1.54100 3.88300 1.000 29.80000 18 VAL C CA 1
ATOM 1897 C C . VAL C 1 18 ? 19.74200 -2.84400 3.13000 1.000 30.64000 18 VAL C C 1
ATOM 1898 O O . VAL C 1 18 ? 18.80400 -3.63200 2.95100 1.000 29.06000 18 VAL C O 1
ATOM 1902 N N . PRO C 1 19 ? 20.97300 -3.10900 2.60300 1.000 31.31000 19 PRO C N 1
ATOM 1903 C CA . PRO C 1 19 ? 21.26500 -4.40100 1.93700 1.000 29.64000 19 PRO C CA 1
ATOM 1904 C C . PRO C 1 19 ? 21.05500 -5.60200 2.87900 1.000 24.74000 19 PRO C C 1
ATOM 1905 O O . PRO C 1 19 ? 21.40600 -5.57000 4.02900 1.000 24.02000 19 PRO C O 1
ATOM 1909 N N . GLY C 1 20 ? 20.51900 -6.67700 2.33900 1.000 20.78000 20 GLY C N 1
ATOM 1910 C CA . GLY C 1 20 ? 20.10800 -7.85900 3.08100 1.000 23.31000 20 GLY C CA 1
ATOM 1911 C C . GLY C 1 20 ? 18.65700 -7.80000 3.59800 1.000 22.21000 20 GLY C C 1
ATOM 1912 O O . GLY C 1 20 ? 18.21700 -8.85400 4.09600 1.000 23.76000 20 GLY C O 1
ATOM 1913 N N . VAL C 1 21 ? 17.96900 -6.65100 3.62500 1.000 21.93000 21 VAL C N 1
ATOM 1914 C CA . VAL C 1 21 ? 16.59500 -6.52300 4.24900 1.000 20.99000 21 VAL C CA 1
ATOM 1915 C C . VAL C 1 21 ? 15.57800 -6.68700 3.11800 1.000 21.00000 21 VAL C C 1
ATOM 1916 O O . VAL C 1 21 ? 15.60800 -5.79600 2.22300 1.000 20.15000 21 VAL C O 1
ATOM 1920 N N . GLU C 1 22 ? 14.75200 -7.74800 3.16900 1.000 22.94000 22 GLU C N 1
ATOM 1921 C CA . GLU C 1 22 ? 13.65200 -8.07300 2.20300 1.000 25.11000 22 GLU C CA 1
ATOM 1922 C C . GLU C 1 22 ? 12.36600 -7.34500 2.55500 1.000 24.15000 22 GLU C C 1
ATOM 1923 O O . GLU C 1 22 ? 11.56900 -7.11300 1.60000 1.000 26.99000 22 GLU C O 1
ATOM 1929 N N . GLY C 1 23 ? 12.18300 -6.93700 3.81000 1.000 21.95000 23 GLY C N 1
ATOM 1930 C CA . GLY C 1 23 ? 10.96100 -6.25300 4.25800 1.000 22.69000 23 GLY C CA 1
ATOM 1931 C C . GLY C 1 23 ? 10.80400 -6.09700 5.78100 1.000 22.79000 23 GLY C C 1
ATOM 1932 O O . GLY C 1 23 ? 11.28700 -6.92400 6.55200 1.000 20.09000 23 GLY C O 1
ATOM 1933 N N . ALA C 1 24 ? 10.04700 -5.10700 6.21000 1.000 21.88000 24 ALA C N 1
ATOM 1934 C CA . ALA C 1 24 ? 9.79600 -4.79400 7.63400 1.000 21.55000 24 ALA C CA 1
ATOM 1935 C C . ALA C 1 24 ? 8.35800 -4.28300 7.84000 1.000 23.97000 24 ALA C C 1
ATOM 1936 O O . ALA C 1 24 ? 7.69700 -3.78100 6.83500 1.000 21.12000 24 ALA C O 1
ATOM 1938 N N . ALA C 1 25 ? 7.90600 -4.36200 9.09800 1.000 23.06000 25 ALA C N 1
ATOM 1939 C CA . ALA C 1 25 ? 6.50900 -4.14100 9.54000 1.000 23.21000 25 ALA C CA 1
ATOM 1940 C C . ALA C 1 25 ? 6.54700 -3.73400 11.00400 1.000 21.88000 25 ALA C C 1
ATOM 1941 O O . ALA C 1 25 ? 7.32400 -4.36600 11.75200 1.000 20.98000 25 ALA C O 1
ATOM 1943 N N . LEU C 1 26 ? 5.73800 -2.75300 11.38400 1.000 20.29000 26 LEU C N 1
ATOM 1944 C CA . LEU C 1 26 ? 5.53900 -2.39100 12.80700 1.000 23.55000 26 LEU C CA 1
ATOM 1945 C C . LEU C 1 26 ? 4.16300 -2.96200 13.16100 1.000 26.56000 26 LEU C C 1
ATOM 1946 O O . LEU C 1 26 ? 3.30300 -2.94800 12.22100 1.000 29.10000 26 LEU C O 1
ATOM 1951 N N . VAL C 1 27 ? 4.03500 -3.60900 14.34500 1.000 28.54000 27 VAL C N 1
ATOM 1952 C CA . VAL C 1 27 ? 2.76600 -4.18300 14.90500 1.000 28.54000 27 VAL C CA 1
ATOM 1953 C C . VAL C 1 27 ? 2.60900 -3.97000 16.42300 1.000 31.52000 27 VAL C C 1
ATOM 1954 O O . VAL C 1 27 ? 3.62400 -3.68700 17.14700 1.000 29.87000 27 VAL C O 1
ATOM 1958 N N . SER C 1 28 ? 1.33700 -4.11300 16.86600 1.000 32.75000 28 SER C N 1
ATOM 1959 C CA . SER C 1 28 ? 0.87600 -4.07100 18.28100 1.000 36.15000 28 SER C CA 1
ATOM 1960 C C . SER C 1 28 ? 1.26600 -5.40100 18.94200 1.000 36.84000 28 SER C C 1
ATOM 1961 O O . SER C 1 28 ? 1.68200 -6.33200 18.21300 1.000 42.47000 28 SER C O 1
ATOM 1964 N N . ALA C 1 29 ? 1.31200 -5.46400 20.26500 1.000 40.13000 29 ALA C N 1
ATOM 1965 C CA . ALA C 1 29 ? 1.56700 -6.73100 20.98700 1.000 38.08000 29 ALA C CA 1
ATOM 1966 C C . ALA C 1 29 ? 0.63900 -7.79600 20.39000 1.000 41.49000 29 ALA C C 1
ATOM 1967 O O . ALA C 1 29 ? 1.18200 -8.87400 20.06700 1.000 43.43000 29 ALA C O 1
ATOM 1969 N N . ASP C 1 30 ? -0.64000 -7.44100 20.09700 1.000 47.63000 30 ASP C N 1
ATOM 1970 C CA . ASP C 1 30 ? -1.72600 -8.36400 19.61200 1.000 46.54000 30 ASP C CA 1
ATOM 1971 C C . ASP C 1 30 ? -1.57600 -8.77800 18.12900 1.000 43.20000 30 ASP C C 1
ATOM 1972 O O . ASP C 1 30 ? -2.38500 -9.64200 17.67900 1.000 39.99000 30 ASP C O 1
ATOM 1977 N N . GLY C 1 31 ? -0.61500 -8.21400 17.39700 1.000 41.79000 31 GLY C N 1
ATOM 1978 C CA . GLY C 1 31 ? -0.35700 -8.53100 15.97500 1.000 45.08000 31 GLY C CA 1
ATOM 1979 C C . GLY C 1 31 ? -1.27800 -7.75600 15.02200 1.000 48.44000 31 GLY C C 1
ATOM 1980 O O . GLY C 1 31 ? -1.53200 -8.26900 13.89700 1.000 52.03000 31 GLY C O 1
ATOM 1981 N N . LEU C 1 32 ? -1.78200 -6.58100 15.41900 1.000 39.22000 32 LEU C N 1
ATOM 1982 C CA . LEU C 1 32 ? -2.42900 -5.64900 14.46100 1.000 38.39000 32 LEU C CA 1
ATOM 1983 C C . LEU C 1 32 ? -1.40800 -4.64400 13.89000 1.000 36.12000 32 LEU C C 1
ATOM 1984 O O . LEU C 1 32 ? -0.66500 -3.99600 14.69300 1.000 34.30000 32 LEU C O 1
ATOM 1989 N N . MET C 1 33 ? -1.38600 -4.52600 12.56100 1.000 36.46000 33 MET C N 1
ATOM 1990 C CA . MET C 1 33 ? -0.36200 -3.74800 11.80900 1.000 43.05000 33 MET C CA 1
ATOM 1991 C C . MET C 1 33 ? -0.46600 -2.25900 12.18600 1.000 36.16000 33 MET C C 1
ATOM 1992 O O . MET C 1 33 ? -1.53800 -1.83600 12.35700 1.000 41.94000 33 MET C O 1
ATOM 1997 N N . ILE C 1 34 ? 0.64500 -1.57500 12.46800 1.000 29.49000 34 ILE C N 1
ATOM 1998 C CA . ILE C 1 34 ? 0.78800 -0.11200 12.65300 1.000 24.97000 34 ILE C CA 1
ATOM 1999 C C . ILE C 1 34 ? 1.45900 0.52800 11.41400 1.000 28.85000 34 ILE C C 1
ATOM 2000 O O . ILE C 1 34 ? 1.05000 1.67000 11.05400 1.000 33.73000 34 ILE C O 1
ATOM 2005 N N . SER C 1 35 ? 2.51500 -0.03400 10.79300 1.000 24.04000 35 SER C N 1
ATOM 2006 C CA . SER C 1 35 ? 2.98700 0.45400 9.45900 1.000 25.11000 35 SER C CA 1
ATOM 2007 C C . SER C 1 35 ? 3.58200 -0.70600 8.64700 1.000 25.35000 35 SER C C 1
ATOM 2008 O O . SER C 1 35 ? 4.28100 -1.58600 9.22200 1.000 25.56000 35 SER C O 1
ATOM 2011 N N . SER C 1 36 ? 3.36100 -0.76200 7.34800 1.000 25.60000 36 SER C N 1
ATOM 2012 C CA . SER C 1 36 ? 4.09200 -1.72100 6.49100 1.000 28.74000 36 SER C CA 1
ATOM 2013 C C . SER C 1 36 ? 3.94900 -1.37100 5.01100 1.000 32.43000 36 SER C C 1
ATOM 2014 O O . SER C 1 36 ? 2.82100 -1.04900 4.67900 1.000 36.80000 36 SER C O 1
ATOM 2017 N N . ALA C 1 37 ? 4.94900 -1.61900 4.13900 1.000 28.69000 37 ALA C N 1
ATOM 2018 C CA . ALA C 1 37 ? 4.75700 -1.61800 2.65600 1.000 31.70000 37 ALA C CA 1
ATOM 2019 C C . ALA C 1 37 ? 4.91800 -2.99500 1.96300 1.000 28.92000 37 ALA C C 1
ATOM 2020 O O . ALA C 1 37 ? 4.87300 -3.00500 0.73200 1.000 25.11000 37 ALA C O 1
ATOM 2022 N N . LEU C 1 38 ? 4.94400 -4.11800 2.67400 1.000 32.64000 38 LEU C N 1
ATOM 2023 C CA . LEU C 1 38 ? 5.05400 -5.49800 2.10000 1.000 35.57000 38 LEU C CA 1
ATOM 2024 C C . LEU C 1 38 ? 3.97300 -5.75700 1.05300 1.000 35.05000 38 LEU C C 1
ATOM 2025 O O . LEU C 1 38 ? 2.93000 -5.12500 1.10000 1.000 44.93000 38 LEU C O 1
ATOM 2030 N N . PRO C 1 39 ? 4.11100 -6.71000 0.09600 1.000 37.76000 39 PRO C N 1
ATOM 2031 C CA . PRO C 1 39 ? 2.98300 -7.12500 -0.75000 1.000 40.34000 39 PRO C CA 1
ATOM 2032 C C . PRO C 1 39 ? 1.86200 -7.83600 0.03200 1.000 41.99000 39 PRO C C 1
ATOM 2033 O O . PRO C 1 39 ? 2.20000 -8.41000 1.04900 1.000 43.97000 39 PRO C O 1
ATOM 2037 N N . GLU C 1 40 ? 0.59400 -7.81700 -0.44200 1.000 40.12000 40 GLU C N 1
ATOM 2038 C CA . GLU C 1 40 ? -0.59300 -8.30900 0.32700 1.000 43.18000 40 GLU C CA 1
ATOM 2039 C C . GLU C 1 40 ? -0.40800 -9.79200 0.73000 1.000 40.15000 40 GLU C C 1
ATOM 2040 O O . GLU C 1 40 ? -0.94700 -10.20100 1.74700 1.000 33.58000 40 GLU C O 1
ATOM 2046 N N . THR C 1 41 ? 0.33500 -10.57900 -0.04500 1.000 44.73000 41 THR C N 1
ATOM 2047 C CA . THR C 1 41 ? 0.48100 -12.04500 0.15300 1.000 47.79000 41 THR C CA 1
ATOM 2048 C C . THR C 1 41 ? 1.25100 -12.34600 1.44900 1.000 51.60000 41 THR C C 1
ATOM 2049 O O . THR C 1 41 ? 0.90900 -13.35400 2.07500 1.000 52.35000 41 THR C O 1
ATOM 2053 N N . GLU C 1 42 ? 2.20700 -11.49400 1.85500 1.000 49.49000 42 GLU C N 1
ATOM 2054 C CA . GLU C 1 42 ? 3.09800 -11.70800 3.02400 1.000 49.62000 42 GLU C CA 1
ATOM 2055 C C . GLU C 1 42 ? 2.60400 -10.93300 4.24700 1.000 45.08000 42 GLU C C 1
ATOM 2056 O O . GLU C 1 42 ? 2.93500 -11.34700 5.39300 1.000 42.29000 42 GLU C O 1
ATOM 2062 N N . GLN C 1 43 ? 1.93500 -9.80500 4.01700 1.000 43.23000 43 GLN C N 1
ATOM 2063 C CA . GLN C 1 43 ? 1.10600 -9.10300 5.03500 1.000 45.40000 43 GLN C CA 1
ATOM 2064 C C . GLN C 1 43 ? 0.06900 -10.00600 5.69800 1.000 42.72000 43 GLN C C 1
ATOM 2065 O O . GLN C 1 43 ? -0.30700 -9.66500 6.84200 1.000 49.05000 43 GLN C O 1
ATOM 2071 N N . GLU C 1 44 ? -0.36000 -11.08500 5.04500 1.000 41.13000 44 GLU C N 1
ATOM 2072 C CA . GLU C 1 44 ? -1.38800 -11.99300 5.61800 1.000 44.38000 44 GLU C CA 1
ATOM 2073 C C . GLU C 1 44 ? -0.79100 -12.87400 6.74800 1.000 38.28000 44 GLU C C 1
ATOM 2074 O O . GLU C 1 44 ? -1.57000 -13.52200 7.44000 1.000 23.68000 44 GLU C O 1
ATOM 2080 N N . ARG C 1 45 ? 0.54100 -12.99300 6.83800 1.000 39.70000 45 ARG C N 1
ATOM 2081 C CA . ARG C 1 45 ? 1.22200 -13.92200 7.77200 1.000 36.82000 45 ARG C CA 1
ATOM 2082 C C . ARG C 1 45 ? 1.94900 -13.14300 8.87700 1.000 36.62000 45 ARG C C 1
ATOM 2083 O O . ARG C 1 45 ? 2.48700 -13.79900 9.81200 1.000 35.48000 45 ARG C O 1
ATOM 2091 N N . VAL C 1 46 ? 1.97700 -11.80800 8.78800 1.000 32.94000 46 VAL C N 1
ATOM 2092 C CA . VAL C 1 46 ? 2.68300 -10.92100 9.76000 1.000 31.86000 46 VAL C CA 1
ATOM 2093 C C . VAL C 1 46 ? 2.16500 -11.16300 11.17000 1.000 27.28000 46 VAL C C 1
ATOM 2094 O O . VAL C 1 46 ? 2.99900 -11.18700 12.13500 1.000 22.07000 46 VAL C O 1
ATOM 2098 N N . ALA C 1 47 ? 0.84600 -11.18100 11.33900 1.000 25.85000 47 ALA C N 1
ATOM 2099 C CA . ALA C 1 47 ? 0.22800 -11.52800 12.66000 1.000 26.54000 47 ALA C CA 1
ATOM 2100 C C . ALA C 1 47 ? 0.65800 -12.90900 13.16700 1.000 27.34000 47 ALA C C 1
ATOM 2101 O O . ALA C 1 47 ? 0.99000 -13.00500 14.38200 1.000 33.20000 47 ALA C O 1
ATOM 2103 N N . ALA C 1 48 ? 0.56400 -13.95500 12.34200 1.000 26.88000 48 ALA C N 1
ATOM 2104 C CA . ALA C 1 48 ? 0.97200 -15.31600 12.72100 1.000 32.58000 48 ALA C CA 1
ATOM 2105 C C . ALA C 1 48 ? 2.45700 -15.30800 13.12400 1.000 32.74000 48 ALA C C 1
ATOM 2106 O O . ALA C 1 48 ? 2.79000 -15.76500 14.21800 1.000 29.24000 48 ALA C O 1
ATOM 2108 N N . ILE C 1 49 ? 3.33100 -14.77300 12.26100 1.000 31.00000 49 ILE C N 1
ATOM 2109 C CA . ILE C 1 49 ? 4.79600 -14.70800 12.53000 1.000 28.83000 49 ILE C CA 1
ATOM 2110 C C . ILE C 1 49 ? 5.13100 -13.95600 13.84500 1.000 27.19000 49 ILE C C 1
ATOM 2111 O O . ILE C 1 49 ? 6.02000 -14.40500 14.53400 1.000 27.03000 49 ILE C O 1
ATOM 2116 N N . SER C 1 50 ? 4.55400 -12.78700 14.14900 1.000 25.47000 50 SER C N 1
ATOM 2117 C CA . SER C 1 50 ? 4.84600 -12.01800 15.40500 1.000 26.93000 50 SER C CA 1
ATOM 2118 C C . SER C 1 50 ? 4.49400 -12.75800 16.69500 1.000 27.64000 50 SER C C 1
ATOM 2119 O O . SER C 1 50 ? 5.30400 -12.68100 17.69000 1.000 25.72000 50 SER C O 1
ATOM 2122 N N . ALA C 1 51 ? 3.33800 -13.42400 16.75200 1.000 28.65000 51 ALA C N 1
ATOM 2123 C CA . ALA C 1 51 ? 2.87700 -14.12500 17.98100 1.000 26.55000 51 ALA C CA 1
ATOM 2124 C C . ALA C 1 51 ? 3.78800 -15.33100 18.23000 1.000 25.44000 51 ALA C C 1
ATOM 2125 O O . ALA C 1 51 ? 4.15100 -15.61300 19.37400 1.000 25.39000 51 ALA C O 1
ATOM 2127 N N . GLY C 1 52 ? 4.26800 -15.96400 17.16500 1.000 28.39000 52 GLY C N 1
ATOM 2128 C CA . GLY C 1 52 ? 5.19300 -17.10500 17.27000 1.000 29.66000 52 GLY C CA 1
ATOM 2129 C C . GLY C 1 52 ? 6.57800 -16.75500 17.81400 1.000 27.58000 52 GLY C C 1
ATOM 2130 O O . GLY C 1 52 ? 7.19600 -17.52200 18.65600 1.000 26.42000 52 GLY C O 1
ATOM 2131 N N . LEU C 1 53 ? 7.13800 -15.70200 17.29800 1.000 24.94000 53 LEU C N 1
ATOM 2132 C CA . LEU C 1 53 ? 8.48200 -15.28700 17.73900 1.000 25.17000 53 LEU C CA 1
ATOM 2133 C C . LEU C 1 53 ? 8.33200 -14.74400 19.15700 1.000 24.74000 53 LEU C C 1
ATOM 2134 O O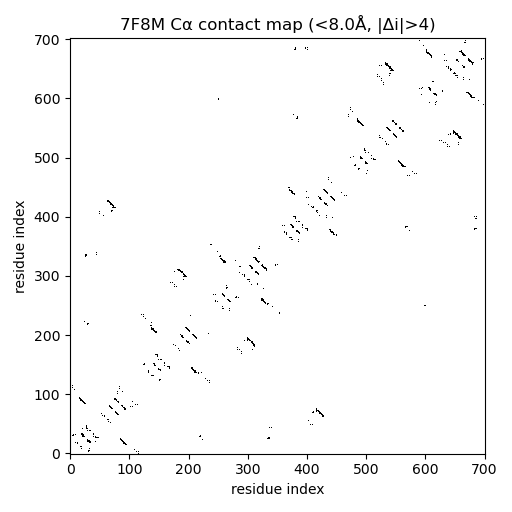 . LEU C 1 53 ? 9.23200 -14.96400 19.96300 1.000 26.94000 53 LEU C O 1
ATOM 2139 N N . LEU C 1 54 ? 7.29000 -13.97000 19.44600 1.000 25.16000 54 LEU C N 1
ATOM 2140 C CA . LEU C 1 54 ? 7.12500 -13.39600 20.81000 1.000 27.61000 54 LEU C CA 1
ATOM 2141 C C . LEU C 1 54 ? 6.99100 -14.52200 21.85900 1.000 29.90000 54 LEU C C 1
ATOM 2142 O O . LEU C 1 54 ? 7.59300 -14.40800 22.94500 1.000 23.43000 54 LEU C O 1
ATOM 2147 N N . SER C 1 55 ? 6.25400 -15.60500 21.58000 1.000 35.05000 55 SER C N 1
ATOM 2148 C CA . SER C 1 55 ? 6.04600 -16.68800 22.58600 1.000 36.04000 55 SER C CA 1
ATOM 2149 C C . SER C 1 55 ? 7.32500 -17.50500 22.74600 1.000 35.02000 55 SER C C 1
ATOM 2150 O O . SER C 1 55 ? 7.56400 -17.97500 23.83200 1.000 31.99000 55 SER C O 1
ATOM 2153 N N . LEU C 1 56 ? 8.15100 -17.59800 21.68400 1.000 37.78000 56 LEU C N 1
ATOM 2154 C CA . LEU C 1 56 ? 9.48500 -18.27100 21.69200 1.000 31.89000 56 LEU C CA 1
ATOM 2155 C C . LEU C 1 56 ? 10.48300 -17.39700 22.46600 1.000 29.99000 56 LEU C C 1
ATOM 2156 O O . LEU C 1 56 ? 11.29500 -17.92300 23.35300 1.000 24.41000 56 LEU C O 1
ATOM 2161 N N . GLY C 1 57 ? 10.41100 -16.08600 22.24800 1.000 25.11000 57 GLY C N 1
ATOM 2162 C CA . GLY C 1 57 ? 11.20900 -15.13800 23.06100 1.000 26.90000 57 GLY C CA 1
ATOM 2163 C C . GLY C 1 57 ? 10.86600 -15.23300 24.55500 1.000 27.13000 57 GLY C C 1
ATOM 2164 O O . GLY C 1 57 ? 11.78500 -15.43400 25.37200 1.000 28.24000 57 GLY C O 1
ATOM 2165 N N . GLU C 1 58 ? 9.58200 -15.16500 24.91900 1.000 29.49000 58 GLU C N 1
ATOM 2166 C CA . GLU C 1 58 ? 9.13100 -15.19100 26.34300 1.000 31.11000 58 GLU C CA 1
ATOM 2167 C C . GLU C 1 58 ? 9.36800 -16.52500 27.03300 1.000 31.72000 58 GLU C C 1
ATOM 2168 O O . GLU C 1 58 ? 9.54100 -16.51800 28.27900 1.000 31.10000 58 GLU C O 1
ATOM 2174 N N . LYS C 1 59 ? 9.33700 -17.64400 26.32600 1.000 29.68000 59 LYS C N 1
ATOM 2175 C CA . LYS C 1 59 ? 9.63400 -18.94300 26.96700 1.000 29.30000 59 LYS C CA 1
ATOM 2176 C C . LYS C 1 59 ? 11.12500 -19.03400 27.34600 1.000 27.13000 59 LYS C C 1
ATOM 2177 O O . LYS C 1 59 ? 11.44900 -19.44500 28.48500 1.000 27.26000 59 LYS C O 1
ATOM 2183 N N . ALA C 1 60 ? 12.03700 -18.67500 26.44300 1.000 22.06000 60 ALA C N 1
ATOM 2184 C CA . ALA C 1 60 ? 13.48600 -18.71300 26.71000 1.000 23.32000 60 ALA C CA 1
ATOM 2185 C C . ALA C 1 60 ? 13.85700 -17.71400 27.82600 1.000 28.38000 60 ALA C C 1
ATOM 2186 O O . ALA C 1 60 ? 14.62300 -18.08800 28.72300 1.000 37.20000 60 ALA C O 1
ATOM 2188 N N . THR C 1 61 ? 13.33900 -16.48800 27.83800 1.000 27.81000 61 THR C N 1
ATOM 2189 C CA . THR C 1 61 ? 13.80800 -15.48000 28.80000 1.000 29.58000 61 THR C CA 1
ATOM 2190 C C . THR C 1 61 ? 13.31800 -15.77600 30.21900 1.000 32.56000 61 THR C C 1
ATOM 2191 O O . THR C 1 61 ? 14.12700 -15.51000 31.16400 1.000 32.82000 61 THR C O 1
ATOM 2195 N N . THR C 1 62 ? 12.15200 -16.40500 30.37800 1.000 32.86000 62 THR C N 1
ATOM 2196 C CA . THR C 1 62 ? 11.59900 -16.75200 31.71900 1.000 37.36000 62 THR C CA 1
ATOM 2197 C C . THR C 1 62 ? 12.06400 -18.11600 32.25700 1.000 37.80000 62 THR C C 1
ATOM 2198 O O . THR C 1 62 ? 12.45900 -18.12900 33.44400 1.000 40.67000 62 THR C O 1
ATOM 2202 N N . GLU C 1 63 ? 11.97600 -19.20900 31.47000 1.000 39.62000 63 GLU C N 1
ATOM 2203 C CA . GLU C 1 63 ? 12.32500 -20.60400 31.89600 1.000 40.00000 63 GLU C CA 1
ATOM 2204 C C . GLU C 1 63 ? 13.84000 -20.79000 32.03700 1.000 34.72000 63 GLU C C 1
ATOM 2205 O O . GLU C 1 63 ? 14.23500 -21.81100 32.56900 1.000 29.11000 63 GLU C O 1
ATOM 2211 N N . LEU C 1 64 ? 14.66500 -19.86100 31.55200 1.000 34.41000 64 LEU C N 1
ATOM 2212 C CA . LEU C 1 64 ? 16.14200 -19.93100 31.69900 1.000 32.50000 64 LEU C CA 1
ATOM 2213 C C . LEU C 1 64 ? 16.61100 -18.70000 32.47300 1.000 32.27000 64 LEU C C 1
ATOM 2214 O O . LEU C 1 64 ? 17.80000 -18.42300 32.49300 1.000 30.89000 64 LEU C O 1
ATOM 2219 N N . ASP C 1 65 ? 15.67900 -18.00900 33.13000 1.000 34.80000 65 ASP C N 1
ATOM 2220 C CA . ASP C 1 65 ? 15.93200 -16.82100 33.98800 1.000 36.12000 65 ASP C CA 1
ATOM 2221 C C . ASP C 1 65 ? 16.83000 -15.78000 33.30900 1.000 34.96000 65 ASP C C 1
ATOM 2222 O O . ASP C 1 65 ? 17.86300 -15.50000 33.83300 1.000 37.53000 65 ASP C O 1
ATOM 2227 N N . ARG C 1 66 ? 16.40900 -15.19600 32.18800 1.000 39.15000 66 ARG C N 1
ATOM 2228 C CA . ARG C 1 66 ? 17.10400 -14.10500 31.44500 1.000 33.52000 66 ARG C CA 1
ATOM 2229 C C . ARG C 1 66 ? 16.47500 -12.70900 31.70700 1.000 35.38000 66 ARG C C 1
ATOM 2230 O O . ARG C 1 66 ? 16.95500 -11.72800 31.08600 1.000 34.95000 66 ARG C O 1
ATOM 2238 N N . GLY C 1 67 ? 15.42900 -12.55800 32.54100 1.000 33.26000 67 GLY C N 1
ATOM 2239 C CA . GLY C 1 67 ? 14.76100 -11.25100 32.74000 1.000 33.61000 67 GLY C CA 1
ATOM 2240 C C . GLY C 1 67 ? 13.76600 -10.88600 31.62600 1.000 32.92000 67 GLY C C 1
ATOM 2241 O O . GLY C 1 67 ? 13.39700 -11.76900 30.81700 1.000 32.26000 67 GLY C O 1
ATOM 2242 N N . ASN C 1 68 ? 13.34400 -9.62000 31.54400 1.000 29.97000 68 ASN C N 1
ATOM 2243 C CA . ASN C 1 68 ? 12.30700 -9.16700 30.56500 1.000 32.58000 68 ASN C CA 1
ATOM 2244 C C . ASN C 1 68 ? 12.82400 -9.39000 29.11400 1.000 30.07000 68 ASN C C 1
ATOM 2245 O O . ASN C 1 68 ? 14.10600 -9.32000 28.85500 1.000 28.83000 68 ASN C O 1
ATOM 2250 N N . PHE C 1 69 ? 11.91000 -9.70800 28.20300 1.000 26.31000 69 PHE C N 1
ATOM 2251 C CA . PHE C 1 69 ? 12.17400 -10.04200 26.77200 1.000 25.30000 69 PHE C CA 1
ATOM 2252 C C . PHE C 1 69 ? 12.55800 -8.77800 26.00400 1.000 26.79000 69 PHE C C 1
ATOM 2253 O O . PHE C 1 69 ? 11.79700 -7.75700 26.10800 1.000 26.64000 69 PHE C O 1
ATOM 2261 N N . LYS C 1 70 ? 13.56700 -8.85500 25.13900 1.000 28.98000 70 LYS C N 1
ATOM 2262 C CA . LYS C 1 70 ? 13.95900 -7.70600 24.25500 1.000 29.38000 70 LYS C CA 1
ATOM 2263 C C . LYS C 1 70 ? 14.01700 -8.05700 22.74100 1.000 27.53000 70 LYS C C 1
ATOM 2264 O O . LYS C 1 70 ? 13.30100 -7.36400 21.89700 1.000 30.71000 70 LYS C O 1
ATOM 2270 N N . GLU C 1 71 ? 14.80200 -9.04100 22.35500 1.000 19.89000 71 GLU C N 1
ATOM 2271 C CA . GLU C 1 71 ? 15.12900 -9.29000 20.93400 1.000 23.93000 71 GLU C CA 1
ATOM 2272 C C . GLU C 1 71 ? 15.08300 -10.79400 20.67400 1.000 21.84000 71 GLU C C 1
ATOM 2273 O O . GLU C 1 71 ? 15.49400 -11.50500 21.58700 1.000 25.48000 71 GLU C O 1
ATOM 2279 N N . VAL C 1 72 ? 14.68700 -11.22000 19.46300 1.000 19.76000 72 VAL C N 1
ATOM 2280 C CA . VAL C 1 72 ? 14.78700 -12.61300 18.94000 1.000 19.21000 72 VAL C CA 1
ATOM 2281 C C . VAL C 1 72 ? 15.10600 -12.62700 17.44200 1.000 18.24000 72 VAL C C 1
ATOM 2282 O O . VAL C 1 72 ? 14.52600 -11.84900 16.65400 1.000 15.30000 72 VAL C O 1
ATOM 2286 N N . TYR C 1 73 ? 15.78900 -13.65600 16.99800 1.000 17.26000 73 TYR C N 1
ATOM 2287 C CA . TYR C 1 73 ? 15.78900 -14.02300 15.55100 1.000 18.83000 73 TYR C CA 1
ATOM 2288 C C . TYR C 1 73 ? 15.79300 -15.53100 15.38100 1.000 19.44000 73 TYR C C 1
ATOM 2289 O O . TYR C 1 73 ? 16.25000 -16.23700 16.35900 1.000 23.22000 73 TYR C O 1
ATOM 2298 N N . VAL C 1 74 ? 15.14700 -16.01600 14.32800 1.000 16.49000 74 VAL C N 1
ATOM 2299 C CA . VAL C 1 74 ? 15.23000 -17.42200 13.86900 1.000 19.93000 74 VAL C CA 1
ATOM 2300 C C . VAL C 1 74 ? 15.94700 -17.42700 12.51300 1.000 20.52000 74 VAL C C 1
ATOM 2301 O O . VAL C 1 74 ? 15.56900 -16.59000 11.61400 1.000 27.52000 74 VAL C O 1
ATOM 2305 N N . LYS C 1 75 ? 16.91800 -18.29300 12.30300 1.000 19.41000 75 LYS C N 1
ATOM 2306 C CA . LYS C 1 75 ? 17.66600 -18.42400 11.00700 1.000 21.57000 75 LYS C CA 1
ATOM 2307 C C . LYS C 1 75 ? 17.33300 -19.76300 10.37800 1.000 21.25000 75 LYS C C 1
ATOM 2308 O O . LYS C 1 75 ? 17.38700 -20.77700 11.08200 1.000 26.40000 75 LYS C O 1
ATOM 2314 N N . GLY C 1 76 ? 16.90100 -19.72700 9.12500 1.000 22.21000 76 GLY C N 1
ATOM 2315 C CA . GLY C 1 76 ? 16.69800 -20.87300 8.21200 1.000 26.19000 76 GLY C CA 1
ATOM 2316 C C . GLY C 1 76 ? 17.72900 -20.88500 7.06000 1.000 29.93000 76 GLY C C 1
ATOM 2317 O O . GLY C 1 76 ? 18.62100 -19.98700 6.98900 1.000 27.35000 76 GLY C O 1
ATOM 2318 N N . GLU C 1 77 ? 17.64100 -21.85900 6.16200 1.000 31.60000 77 GLU C N 1
ATOM 2319 C CA . GLU C 1 77 ? 18.63800 -22.02200 5.07200 1.000 33.53000 77 GLU C CA 1
ATOM 2320 C C . GLU C 1 77 ? 18.52600 -20.84800 4.09400 1.000 33.85000 77 GLU C C 1
ATOM 2321 O O . GLU C 1 77 ? 19.54100 -20.48000 3.52600 1.000 36.02000 77 GLU C O 1
ATOM 2327 N N . LYS C 1 78 ? 17.35800 -20.23000 3.94700 1.000 32.21000 78 LYS C N 1
ATOM 2328 C CA . LYS C 1 78 ? 17.09000 -19.24500 2.87500 1.000 33.85000 78 LYS C CA 1
ATOM 2329 C C . LYS C 1 78 ? 16.74100 -17.87800 3.46700 1.000 33.16000 78 LYS C C 1
ATOM 2330 O O . LYS C 1 78 ? 16.32000 -17.05800 2.72100 1.000 34.57000 78 LYS C O 1
ATOM 2336 N N . GLY C 1 79 ? 16.96200 -17.61800 4.75500 1.000 30.24000 79 GLY C N 1
ATOM 2337 C CA . GLY C 1 79 ? 16.84800 -16.24700 5.31400 1.000 27.68000 79 GLY C CA 1
ATOM 2338 C C . GLY C 1 79 ? 16.58200 -16.25900 6.80200 1.000 21.85000 79 GLY C C 1
ATOM 2339 O O . GLY C 1 79 ? 16.54100 -17.33300 7.39900 1.000 21.40000 79 GLY C O 1
ATOM 2340 N N . TYR C 1 80 ? 16.46500 -15.09200 7.38300 1.000 20.76000 80 TYR C N 1
ATOM 2341 C CA . TYR C 1 80 ? 16.18500 -14.80700 8.82200 1.000 18.80000 80 TYR C CA 1
ATOM 2342 C C . TYR C 1 80 ? 14.80200 -14.22300 9.01000 1.000 19.63000 80 TYR C C 1
ATOM 2343 O O . TYR C 1 80 ? 14.28700 -13.54100 7.99900 1.000 16.68000 80 TYR C O 1
ATOM 2352 N N . THR C 1 81 ? 14.20600 -14.44100 10.21000 1.000 18.60000 81 THR C N 1
ATOM 2353 C CA . THR C 1 81 ? 13.05600 -13.64200 10.73000 1.000 17.52000 81 THR C CA 1
ATOM 2354 C C . THR C 1 81 ? 13.45600 -12.97800 12.06500 1.000 16.37000 81 THR C C 1
ATOM 2355 O O . THR C 1 81 ? 14.00900 -13.65100 13.00500 1.000 13.89000 81 THR C O 1
ATOM 2359 N N . LEU C 1 82 ? 13.29500 -11.66600 12.21000 1.000 16.55000 82 LEU C N 1
ATOM 2360 C CA . LEU C 1 82 ? 13.74500 -10.98200 13.48200 1.000 16.66000 82 LEU C CA 1
ATOM 2361 C C . LEU C 1 82 ? 12.53200 -10.30800 14.10200 1.000 16.24000 82 LEU C C 1
ATOM 2362 O O . LEU C 1 82 ? 11.79000 -9.68800 13.32300 1.000 16.01000 82 LEU C O 1
ATOM 2367 N N . LEU C 1 83 ? 12.37500 -10.33100 15.44300 1.000 15.80000 83 LEU C N 1
ATOM 2368 C CA . LEU C 1 83 ? 11.35900 -9.55800 16.17700 1.000 16.60000 83 LEU C CA 1
ATOM 2369 C C . LEU C 1 83 ? 11.96300 -8.76700 17.33200 1.000 20.12000 83 LEU C C 1
ATOM 2370 O O . LEU C 1 83 ? 12.68500 -9.39400 18.19800 1.000 21.83000 83 LEU C O 1
ATOM 2375 N N . THR C 1 84 ? 11.79900 -7.44900 17.38300 1.000 20.79000 84 THR C N 1
ATOM 2376 C CA . THR C 1 84 ? 12.22200 -6.69500 18.63200 1.000 24.56000 84 THR C CA 1
ATOM 2377 C C . THR C 1 84 ? 11.08900 -5.89500 19.28000 1.000 22.33000 84 THR C C 1
ATOM 2378 O O . THR C 1 84 ? 10.19600 -5.45300 18.56900 1.000 23.93000 84 THR C O 1
ATOM 2382 N N . SER C 1 85 ? 11.14500 -5.62800 20.57700 1.000 21.12000 85 SER C N 1
ATOM 2383 C CA . SER C 1 85 ? 10.16300 -4.76300 21.24800 1.000 22.61000 85 SER C CA 1
ATOM 2384 C C . SER C 1 85 ? 10.49400 -3.27700 20.96800 1.000 24.87000 85 SER C C 1
ATOM 2385 O O . SER C 1 85 ? 11.63300 -2.84200 21.10200 1.000 29.91000 85 SER C O 1
ATOM 2388 N N . VAL C 1 86 ? 9.50600 -2.49600 20.61100 1.000 24.23000 86 VAL C N 1
ATOM 2389 C CA . VAL C 1 86 ? 9.67100 -1.02800 20.63600 1.000 24.59000 86 VAL C CA 1
ATOM 2390 C C . VAL C 1 86 ? 8.95400 -0.49800 21.88100 1.000 25.94000 86 VAL C C 1
ATOM 2391 O O . VAL C 1 86 ? 7.77300 -0.20100 21.73200 1.000 26.63000 86 VAL C O 1
ATOM 2395 N N . GLY C 1 87 ? 9.63900 -0.37600 23.03800 1.000 27.54000 87 GLY C N 1
ATOM 2396 C CA . GLY C 1 87 ? 8.99200 -0.05600 24.33500 1.000 35.22000 87 GLY C CA 1
ATOM 2397 C C . GLY C 1 87 ? 8.23600 -1.25100 24.92600 1.000 39.37000 87 GLY C C 1
ATOM 2398 O O . GLY C 1 87 ? 8.91400 -2.28100 25.13700 1.000 46.32000 87 GLY C O 1
ATOM 2399 N N . GLU C 1 88 ? 6.93300 -1.13100 25.25400 1.000 44.39000 88 GLU C N 1
ATOM 2400 C CA . GLU C 1 88 ? 6.12200 -2.19600 25.94700 1.000 45.08000 88 GLU C CA 1
ATOM 2401 C C . GLU C 1 88 ? 4.82400 -2.52100 25.18100 1.000 45.35000 88 GLU C C 1
ATOM 2402 O O . GLU C 1 88 ? 4.21000 -3.51900 25.56800 1.000 44.25000 88 GLU C O 1
ATOM 2408 N N . ASN C 1 89 ? 4.43400 -1.75700 24.14300 1.000 40.60000 89 ASN C N 1
ATOM 2409 C CA . ASN C 1 89 ? 3.16200 -1.94700 23.37900 1.000 43.61000 89 ASN C CA 1
ATOM 2410 C C . ASN C 1 89 ? 3.40000 -2.27000 21.90100 1.000 42.85000 89 ASN C C 1
ATOM 2411 O O . ASN C 1 89 ? 2.43400 -2.71300 21.22200 1.000 45.23000 89 ASN C O 1
ATOM 2416 N N . ALA C 1 90 ? 4.62200 -2.10700 21.39100 1.000 36.60000 90 ALA C N 1
ATOM 2417 C CA . ALA C 1 90 ? 4.87700 -2.26700 19.95300 1.000 31.11000 90 ALA C CA 1
ATOM 2418 C C . ALA C 1 90 ? 6.02200 -3.28000 19.71800 1.000 27.81000 90 ALA C C 1
ATOM 2419 O O . ALA C 1 90 ? 6.80200 -3.59100 20.65200 1.000 25.96000 90 ALA C O 1
ATOM 2421 N N . LEU C 1 91 ? 6.12100 -3.73800 18.46600 1.000 26.32000 91 LEU C N 1
ATOM 2422 C CA . LEU C 1 91 ? 7.03200 -4.79500 17.96900 1.000 22.58000 91 LEU C CA 1
ATOM 2423 C C . LEU C 1 91 ? 7.44200 -4.46100 16.52600 1.000 21.83000 91 LEU C C 1
ATOM 2424 O O . LEU C 1 91 ? 6.57500 -4.04300 15.71700 1.000 23.25000 91 LEU C O 1
ATOM 2429 N N . LEU C 1 92 ? 8.74800 -4.55800 16.19200 1.000 20.58000 92 LEU C N 1
ATOM 2430 C CA . LEU C 1 92 ? 9.18100 -4.56300 14.77200 1.000 16.61000 92 LEU C CA 1
ATOM 2431 C C . LEU C 1 92 ? 9.49400 -5.98100 14.28600 1.000 19.65000 92 LEU C C 1
ATOM 2432 O O . LEU C 1 92 ? 10.19900 -6.77400 15.07300 1.000 17.64000 92 LEU C O 1
ATOM 2437 N N . LEU C 1 93 ? 8.87900 -6.36600 13.15900 1.000 17.75000 93 LEU C N 1
ATOM 2438 C CA . LEU C 1 93 ? 9.16700 -7.60100 12.39500 1.000 17.15000 93 LEU C CA 1
ATOM 2439 C C . LEU C 1 93 ? 10.04600 -7.28200 11.18400 1.000 17.20000 93 LEU C C 1
ATOM 2440 O O . LEU C 1 93 ? 9.60900 -6.52200 10.30100 1.000 16.74000 93 LEU C O 1
ATOM 2445 N N . VAL C 1 94 ? 11.21400 -7.93100 11.06500 1.000 17.53000 94 VAL C N 1
ATOM 2446 C CA . VAL C 1 94 ? 12.11500 -7.79100 9.89300 1.000 16.99000 94 VAL C CA 1
ATOM 2447 C C . VAL C 1 94 ? 12.27000 -9.14200 9.20500 1.000 16.89000 94 VAL C C 1
ATOM 2448 O O . VAL C 1 94 ? 12.43800 -10.18600 9.92900 1.000 16.24000 94 VAL C O 1
ATOM 2452 N N . LEU C 1 95 ? 12.21700 -9.18100 7.87200 1.000 14.82000 95 LEU C N 1
ATOM 2453 C CA . LEU C 1 95 ? 12.71500 -10.35600 7.12200 1.000 18.01000 95 LEU C CA 1
ATOM 2454 C C . LEU C 1 95 ? 14.03200 -10.01000 6.45800 1.000 17.20000 95 LEU C C 1
ATOM 2455 O O . LEU C 1 95 ? 14.09800 -8.90600 5.84100 1.000 16.67000 95 LEU C O 1
ATOM 2460 N N . ALA C 1 96 ? 14.98600 -10.92600 6.40200 1.000 18.78000 96 ALA C N 1
ATOM 2461 C CA . ALA C 1 96 ? 16.29400 -10.75500 5.68400 1.000 20.07000 96 ALA C CA 1
ATOM 2462 C C . ALA C 1 96 ? 16.78600 -11.98900 4.92100 1.000 23.22000 96 ALA C C 1
ATOM 2463 O O . ALA C 1 96 ? 16.40200 -13.10800 5.21400 1.000 23.38000 96 ALA C O 1
ATOM 2465 N N . LYS C 1 97 ? 17.73600 -11.76600 4.00900 1.000 29.02000 97 LYS C N 1
ATOM 2466 C CA . LYS C 1 97 ? 18.29400 -12.79500 3.08200 1.000 32.35000 97 LYS C CA 1
ATOM 2467 C C . LYS C 1 97 ? 19.32600 -13.70200 3.78400 1.000 30.25000 97 LYS C C 1
ATOM 2468 O O . LYS C 1 97 ? 19.96700 -13.28200 4.75900 1.000 26.22000 97 LYS C O 1
ATOM 2474 N N . ALA C 1 98 ? 19.53600 -14.88700 3.22300 1.000 29.60000 98 ALA C N 1
ATOM 2475 C CA . ALA C 1 98 ? 20.36200 -15.98500 3.77800 1.000 33.03000 98 ALA C CA 1
ATOM 2476 C C . ALA C 1 98 ? 21.80000 -15.54300 4.01300 1.000 36.23000 98 ALA C C 1
ATOM 2477 O O . ALA C 1 98 ? 22.39200 -15.99900 4.99200 1.000 41.55000 98 ALA C O 1
ATOM 2479 N N . ASP C 1 99 ? 22.31800 -14.68000 3.12300 1.000 40.06000 99 ASP C N 1
ATOM 2480 C CA . ASP C 1 99 ? 23.68700 -14.09100 3.13600 1.000 38.66000 99 ASP C CA 1
ATOM 2481 C C . ASP C 1 99 ? 23.71200 -12.71400 3.83200 1.000 36.58000 99 ASP C C 1
ATOM 2482 O O . ASP C 1 99 ? 24.78600 -12.10400 3.77300 1.000 38.42000 99 ASP C O 1
ATOM 2487 N N . ALA C 1 100 ? 22.60900 -12.20700 4.43800 1.000 35.39000 100 ALA C N 1
ATOM 2488 C CA . ALA C 1 100 ? 22.57800 -10.89100 5.13700 1.000 32.13000 100 ALA C CA 1
ATOM 2489 C C . ALA C 1 100 ? 23.55600 -10.85800 6.33600 1.000 31.45000 100 ALA C C 1
ATOM 2490 O O . ALA C 1 100 ? 23.71600 -11.90200 7.02200 1.000 32.18000 100 ALA C O 1
ATOM 2492 N N . GLN C 1 101 ? 24.05900 -9.66100 6.65000 1.000 28.38000 101 GLN C N 1
ATOM 2493 C CA . GLN C 1 101 ? 24.96800 -9.34600 7.77000 1.000 29.20000 101 GLN C CA 1
ATOM 2494 C C . GLN C 1 101 ? 24.13300 -8.98700 9.01600 1.000 30.12000 101 GLN C C 1
ATOM 2495 O O . GLN C 1 101 ? 23.81900 -7.82300 9.18800 1.000 29.19000 101 GLN C O 1
ATOM 2501 N N . ILE C 1 102 ? 23.79000 -9.97000 9.85100 1.000 32.53000 102 ILE C N 1
ATOM 2502 C CA . ILE C 1 102 ? 22.85900 -9.79500 11.01200 1.000 38.60000 102 ILE C CA 1
ATOM 2503 C C . ILE C 1 102 ? 23.31700 -8.66500 11.96100 1.000 38.57000 102 ILE C C 1
ATOM 2504 O O . ILE C 1 102 ? 22.47300 -7.91900 12.40700 1.000 36.98000 102 ILE C O 1
ATOM 2509 N N . GLY C 1 103 ? 24.60000 -8.51900 12.24600 1.000 39.70000 103 GLY C N 1
ATOM 2510 C CA . GLY C 1 103 ? 25.10300 -7.47600 13.16400 1.000 38.54000 103 GLY C CA 1
ATOM 2511 C C . GLY C 1 103 ? 24.70600 -6.09200 12.73000 1.000 36.41000 103 GLY C C 1
ATOM 2512 O O . GLY C 1 103 ? 24.20100 -5.32700 13.60900 1.000 37.97000 103 GLY C O 1
ATOM 2513 N N . LEU C 1 104 ? 24.91500 -5.75600 11.45800 1.000 32.29000 104 LEU C N 1
ATOM 2514 C CA . LEU C 1 104 ? 24.47600 -4.43600 10.90000 1.000 33.28000 104 LEU C CA 1
ATOM 2515 C C . LEU C 1 104 ? 22.94500 -4.31500 10.94500 1.000 30.52000 104 LEU C C 1
ATOM 2516 O O . LEU C 1 104 ? 22.42000 -3.16500 11.11000 1.000 35.38000 104 LEU C O 1
ATOM 2521 N N . ILE C 1 105 ? 22.20700 -5.40800 10.82300 1.000 24.10000 105 ILE C N 1
ATOM 2522 C CA . ILE C 1 105 ? 20.74000 -5.27100 10.77400 1.000 26.12000 105 ILE C CA 1
ATOM 2523 C C . ILE C 1 105 ? 20.23700 -5.00500 12.20500 1.000 26.70000 105 ILE C C 1
ATOM 2524 O O . ILE C 1 105 ? 19.39900 -4.08500 12.36200 1.000 22.83000 105 ILE C O 1
ATOM 2529 N N . PHE C 1 106 ? 20.79400 -5.65000 13.22500 1.000 30.22000 106 PHE C N 1
ATOM 2530 C CA . PHE C 1 106 ? 20.47000 -5.34800 14.66700 1.000 36.0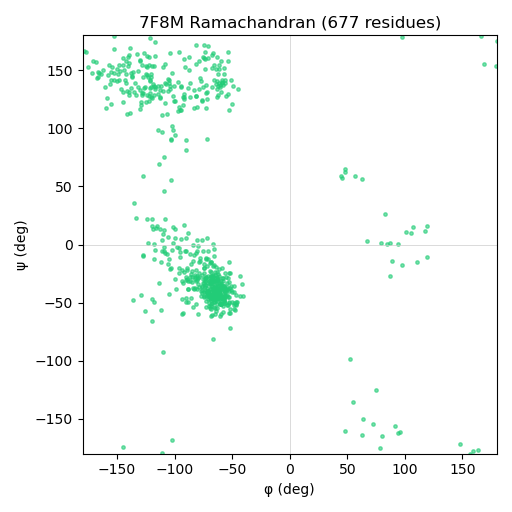4000 106 PHE C CA 1
ATOM 2531 C C . PHE C 1 106 ? 20.84100 -3.89900 15.06100 1.000 34.01000 106 PHE C C 1
ATOM 2532 O O . PHE C 1 106 ? 20.12400 -3.15800 15.76000 1.000 36.18000 106 PHE C O 1
ATOM 2540 N N . VAL C 1 107 ? 21.97900 -3.43000 14.61700 1.000 36.34000 107 VAL C N 1
ATOM 2541 C CA . VAL C 1 107 ? 22.44200 -2.06700 14.99500 1.000 38.27000 107 VAL C CA 1
ATOM 2542 C C . VAL C 1 107 ? 21.50200 -1.01000 14.37600 1.000 35.94000 107 VAL C C 1
ATOM 2543 O O . VAL C 1 107 ? 21.30000 0.03100 15.04300 1.000 34.24000 107 VAL C O 1
ATOM 2547 N N . ASP C 1 108 ? 20.92100 -1.28200 13.18900 1.000 35.48000 108 ASP C N 1
ATOM 2548 C CA . ASP C 1 108 ? 19.90500 -0.46200 12.47200 1.000 34.46000 108 ASP C CA 1
ATOM 2549 C C . ASP C 1 108 ? 18.52200 -0.65700 13.11400 1.000 29.08000 108 ASP C C 1
ATOM 2550 O O . ASP C 1 108 ? 17.82800 0.33300 13.32200 1.000 24.42000 108 ASP C O 1
ATOM 2555 N N . MET C 1 109 ? 18.12700 -1.88800 13.43200 1.000 24.15000 109 MET C N 1
ATOM 2556 C CA . MET C 1 109 ? 16.85200 -2.09800 14.12400 1.000 25.39000 109 MET C CA 1
ATOM 2557 C C . MET C 1 109 ? 16.81200 -1.29800 15.43100 1.000 26.31000 109 MET C C 1
ATOM 2558 O O . MET C 1 109 ? 15.78900 -0.71000 15.67100 1.000 27.10000 109 MET C O 1
ATOM 2563 N N . ARG C 1 110 ? 17.87200 -1.28400 16.22600 1.000 29.43000 110 ARG C N 1
ATOM 2564 C CA . ARG C 1 110 ? 17.89900 -0.66900 17.59300 1.000 34.79000 110 ARG C CA 1
ATOM 2565 C C . ARG C 1 110 ? 17.85000 0.85800 17.47300 1.000 36.20000 110 ARG C C 1
ATOM 2566 O O . ARG C 1 110 ? 17.18100 1.49500 18.26800 1.000 37.97000 110 ARG C O 1
ATOM 2574 N N . ARG C 1 111 ? 18.56000 1.41400 16.50400 1.000 37.21000 111 ARG C N 1
ATOM 2575 C CA . ARG C 1 111 ? 18.60200 2.85300 16.22600 1.000 38.46000 111 ARG C CA 1
ATOM 2576 C C . ARG C 1 111 ? 17.20600 3.29300 15.78600 1.000 36.52000 111 ARG C C 1
ATOM 2577 O O . ARG C 1 111 ? 16.77600 4.32100 16.21900 1.000 34.18000 111 ARG C O 1
ATOM 2585 N N . ILE C 1 112 ? 16.47000 2.46900 15.05100 1.000 35.87000 112 ILE C N 1
ATOM 2586 C CA . ILE C 1 112 ? 15.05600 2.78000 14.65900 1.000 29.80000 112 ILE C CA 1
ATOM 2587 C C . ILE C 1 112 ? 14.11400 2.61900 15.86300 1.000 31.59000 112 ILE C C 1
ATOM 2588 O O . ILE C 1 112 ? 13.00300 3.28200 15.85800 1.000 26.54000 112 ILE C O 1
ATOM 2593 N N . ALA C 1 113 ? 14.42400 1.72400 16.82100 1.000 32.45000 113 ALA C N 1
ATOM 2594 C CA . ALA C 1 113 ? 13.60300 1.50900 18.04400 1.000 34.64000 113 ALA C CA 1
ATOM 2595 C C . ALA C 1 113 ? 13.62800 2.80600 18.88000 1.000 35.31000 113 ALA C C 1
ATOM 2596 O O . ALA C 1 113 ? 12.57300 3.36700 19.17000 1.000 33.82000 113 ALA C O 1
ATOM 2598 N N . ASP C 1 114 ? 14.84600 3.24000 19.24800 1.000 35.17000 114 ASP C N 1
ATOM 2599 C CA . ASP C 1 114 ? 15.16600 4.48300 20.00800 1.000 34.36000 114 ASP C CA 1
ATOM 2600 C C . ASP C 1 114 ? 14.71300 5.70200 19.22200 1.000 30.26000 114 ASP C C 1
ATOM 2601 O O . ASP C 1 114 ? 14.24100 6.67100 19.85300 1.000 31.32000 114 ASP C O 1
ATOM 2606 N N . SER C 1 115 ? 14.87000 5.68400 17.90400 1.000 27.69000 115 SER C N 1
ATOM 2607 C CA . SER C 1 115 ? 14.33900 6.77800 17.04400 1.000 28.70000 115 SER C CA 1
ATOM 2608 C C . SER C 1 115 ? 12.81000 6.75500 17.11200 1.000 28.24000 115 SER C C 1
ATOM 2609 O O . SER C 1 115 ? 12.22000 7.83400 17.29200 1.000 30.48000 115 SER C O 1
ATOM 2612 N N . LEU C 1 116 ? 12.18500 5.58200 16.99900 1.000 26.98000 116 LEU C N 1
ATOM 2613 C CA . LEU C 1 116 ? 10.69300 5.45000 16.96100 1.000 28.60000 116 LEU C CA 1
ATOM 2614 C C . LEU C 1 116 ? 10.10200 5.68200 18.39300 1.000 29.63000 116 LEU C C 1
ATOM 2615 O O . LEU C 1 116 ? 8.85800 6.13500 18.54100 1.000 25.87000 116 LEU C O 1
ATOM 2620 N N . LEU C 1 117 ? 10.91700 5.53300 19.44700 1.000 27.95000 117 LEU C N 1
ATOM 2621 C CA . LEU C 1 117 ? 10.43500 5.76400 20.86400 1.000 32.47000 117 LEU C CA 1
ATOM 2622 C C . LEU C 1 117 ? 10.33400 7.25700 21.25100 1.000 33.67000 117 LEU C C 1
ATOM 2623 O O . LEU C 1 117 ? 9.66900 7.53800 22.29200 1.000 32.20000 117 LEU C O 1
ATOM 2628 N N . GLU C 1 118 ? 10.92500 8.18100 20.48000 1.000 38.04000 118 GLU C N 1
ATOM 2629 C CA . GLU C 1 118 ? 10.85500 9.63800 20.76500 1.000 42.08000 118 GLU C CA 1
ATOM 2630 C C . GLU C 1 118 ? 9.61000 10.24800 20.07800 1.000 47.67000 118 GLU C C 1
ATOM 2631 O O . GLU C 1 118 ? 9.11100 11.28700 20.59700 1.000 49.52000 118 GLU C O 1
ATOM 2637 N N . ILE C 1 119 ? 9.04600 9.61600 19.03200 1.000 45.69000 119 ILE C N 1
ATOM 2638 C CA . ILE C 1 119 ? 7.94700 10.23400 18.21300 1.000 45.97000 119 ILE C CA 1
ATOM 2639 C C . ILE C 1 119 ? 6.61500 9.50600 18.47500 1.000 46.49000 119 ILE C C 1
ATOM 2640 O O . ILE C 1 119 ? 5.96000 9.89600 19.41100 1.000 48.91000 119 ILE C O 1
ATOM 2645 N N . LEU C 1 120 ? 6.27400 8.48900 17.67600 1.000 53.79000 120 LEU C N 1
ATOM 2646 C CA . LEU C 1 120 ? 4.93300 7.85400 17.51100 1.000 53.82000 120 LEU C CA 1
ATOM 2647 C C . LEU C 1 120 ? 3.93800 8.85000 16.87800 1.000 54.68000 120 LEU C C 1
ATOM 2648 O O . LEU C 1 120 ? 4.40100 9.68000 16.09600 1.000 61.70000 120 LEU C O 1
ATOM 2654 N N . VAL D 1 5 ? 41.92200 16.42200 -27.09500 1.000 42.68000 5 VAL D N 1
ATOM 2655 C CA . VAL D 1 5 ? 41.20700 15.09200 -26.88800 1.000 45.10000 5 VAL D CA 1
ATOM 2656 C C . VAL D 1 5 ? 42.07100 13.92500 -27.40100 1.000 43.28000 5 VAL D C 1
ATOM 2657 O O . VAL D 1 5 ? 41.85500 12.75900 -27.00700 1.000 40.38000 5 VAL D O 1
ATOM 2661 N N . ASP D 1 6 ? 43.06300 14.22300 -28.22900 1.000 43.34000 6 ASP D N 1
ATOM 2662 C CA . ASP D 1 6 ? 43.99200 13.21500 -28.77200 1.000 39.08000 6 ASP D CA 1
ATOM 2663 C C . ASP D 1 6 ? 45.03700 12.94300 -27.68200 1.000 35.22000 6 ASP D C 1
ATOM 2664 O O . ASP D 1 6 ? 45.55700 11.81000 -27.64200 1.000 35.33000 6 ASP D O 1
ATOM 2669 N N . ASN D 1 7 ? 45.29800 13.92800 -26.80800 1.000 32.40000 7 ASN D N 1
ATOM 2670 C CA . ASN D 1 7 ? 46.34300 13.85200 -25.75700 1.000 37.14000 7 ASN D CA 1
ATOM 2671 C C . ASN D 1 7 ? 45.79400 13.26800 -24.44900 1.000 39.55000 7 ASN D C 1
ATOM 2672 O O . ASN D 1 7 ? 46.62000 13.04700 -23.53400 1.000 45.89000 7 ASN D O 1
ATOM 2677 N N . ILE D 1 8 ? 44.48500 13.01200 -24.35300 1.000 39.49000 8 ILE D N 1
ATOM 2678 C CA . ILE D 1 8 ? 43.85100 12.25000 -23.23500 1.000 34.96000 8 ILE D CA 1
ATOM 2679 C C . ILE D 1 8 ? 43.84900 10.76000 -23.64000 1.000 33.86000 8 ILE D C 1
ATOM 2680 O O . ILE D 1 8 ? 44.38900 9.95500 -22.90700 1.000 33.21000 8 ILE D O 1
ATOM 2685 N N . ASN D 1 9 ? 43.39500 10.42000 -24.84500 1.000 34.81000 9 ASN D N 1
ATOM 2686 C CA . ASN D 1 9 ? 43.27500 9.01500 -25.33100 1.000 35.84000 9 ASN D CA 1
ATOM 2687 C C . ASN D 1 9 ? 44.57200 8.20900 -25.17200 1.000 38.00000 9 ASN D C 1
ATOM 2688 O O . ASN D 1 9 ? 44.54000 7.28400 -24.38600 1.000 43.28000 9 ASN D O 1
ATOM 2693 N N . LYS D 1 10 ? 45.62800 8.45000 -25.95300 1.000 37.74000 10 LYS D N 1
ATOM 2694 C CA . LYS D 1 10 ? 46.75800 7.48300 -26.05600 1.000 39.05000 10 LYS D CA 1
ATOM 2695 C C . LYS D 1 10 ? 47.55000 7.47200 -24.74100 1.000 39.52000 10 LYS D C 1
ATOM 2696 O O . LYS D 1 10 ? 48.04200 6.38400 -24.37900 1.000 41.13000 10 LYS D O 1
ATOM 2702 N N . THR D 1 11 ? 47.61200 8.60600 -24.02700 1.000 38.07000 11 THR D N 1
ATOM 2703 C CA . THR D 1 11 ? 47.98800 8.70700 -22.58500 1.000 36.39000 11 THR D CA 1
ATOM 2704 C C . THR D 1 11 ? 47.35800 7.59500 -21.72800 1.000 37.17000 11 THR D C 1
ATOM 2705 O O . THR D 1 11 ? 48.05000 7.26700 -20.76800 1.000 37.52000 11 THR D O 1
ATOM 2709 N N . ILE D 1 12 ? 46.12400 7.08800 -22.00000 1.000 39.03000 12 ILE D N 1
ATOM 2710 C CA . ILE D 1 12 ? 45.53300 5.86800 -21.33900 1.000 41.92000 12 ILE D CA 1
ATOM 2711 C C . ILE D 1 12 ? 45.92300 4.52800 -22.01700 1.000 47.05000 12 ILE D C 1
ATOM 2712 O O . ILE D 1 12 ? 45.76200 3.48500 -21.34200 1.000 55.68000 12 ILE D O 1
ATOM 2717 N N . ARG D 1 13 ? 46.43000 4.48000 -23.25300 1.000 52.10000 13 ARG D N 1
ATOM 2718 C CA . ARG D 1 13 ? 46.92300 3.20900 -23.87500 1.000 51.27000 13 ARG D CA 1
ATOM 2719 C C . ARG D 1 13 ? 48.31800 2.87100 -23.33600 1.000 55.18000 13 ARG D C 1
ATOM 2720 O O . ARG D 1 13 ? 48.75000 1.69600 -23.44100 1.000 57.53000 13 ARG D O 1
ATOM 2728 N N . ASP D 1 14 ? 48.97200 3.83800 -22.69500 1.000 56.54000 14 ASP D N 1
ATOM 2729 C CA . ASP D 1 14 ? 50.41800 3.77300 -22.38200 1.000 56.17000 14 ASP D CA 1
ATOM 2730 C C . ASP D 1 14 ? 50.67100 3.05400 -21.05800 1.000 51.81000 14 ASP D C 1
ATOM 2731 O O . ASP D 1 14 ? 51.78600 2.48400 -20.93900 1.000 49.97000 14 ASP D O 1
ATOM 2736 N N . PHE D 1 15 ? 49.72600 3.08400 -20.11000 1.000 48.33000 15 PHE D N 1
ATOM 2737 C CA . PHE D 1 15 ? 49.84400 2.35900 -18.81800 1.000 46.62000 15 PHE D CA 1
ATOM 2738 C C . PHE D 1 15 ? 49.93600 0.85900 -19.12400 1.000 49.66000 15 PHE D C 1
ATOM 2739 O O . PHE D 1 15 ? 50.59200 0.18700 -18.34000 1.000 50.66000 15 PHE D O 1
ATOM 2747 N N . GLU D 1 16 ? 49.28000 0.35500 -20.18900 1.000 54.72000 16 GLU D N 1
ATOM 2748 C CA . GLU D 1 16 ? 49.15100 -1.10800 -20.49100 1.000 54.48000 16 GLU D CA 1
ATOM 2749 C C . GLU D 1 16 ? 50.55100 -1.68100 -20.73800 1.000 56.32000 16 GLU D C 1
ATOM 2750 O O . GLU D 1 16 ? 50.78600 -2.86800 -20.42500 1.000 51.90000 16 GLU D O 1
ATOM 2756 N N . THR D 1 17 ? 51.44700 -0.84100 -21.25500 1.000 58.13000 17 THR D N 1
ATOM 2757 C CA . THR D 1 17 ? 52.83700 -1.21000 -21.60900 1.000 62.20000 17 THR D CA 1
ATOM 2758 C C . THR D 1 17 ? 53.54400 -1.64600 -20.31100 1.000 61.42000 17 THR D C 1
ATOM 2759 O O . THR D 1 17 ? 54.15800 -2.74000 -20.30800 1.000 60.41000 17 THR D O 1
ATOM 2763 N N . VAL D 1 18 ? 53.36500 -0.88300 -19.22100 1.000 60.53000 18 VAL D N 1
ATOM 2764 C CA . VAL D 1 18 ? 54.02200 -1.13500 -17.90500 1.000 55.34000 18 VAL D CA 1
ATOM 2765 C C . VAL D 1 18 ? 53.64900 -2.55300 -17.51200 1.000 57.48000 18 VAL D C 1
ATOM 2766 O O . VAL D 1 18 ? 52.50900 -2.96500 -17.71100 1.000 61.72000 18 VAL D O 1
ATOM 2770 N N . PRO D 1 19 ? 54.58600 -3.34700 -16.96400 1.000 55.55000 19 PRO D N 1
ATOM 2771 C CA . PRO D 1 19 ? 54.25200 -4.69700 -16.53200 1.000 53.66000 19 PRO D CA 1
ATOM 2772 C C . PRO D 1 19 ? 53.16900 -4.74500 -15.44400 1.000 54.63000 19 PRO D C 1
ATOM 2773 O O . PRO D 1 19 ? 53.18500 -3.96500 -14.50100 1.000 52.87000 19 PRO D O 1
ATOM 2777 N N . GLY D 1 20 ? 52.23600 -5.68400 -15.60600 1.000 52.78000 20 GLY D N 1
ATOM 2778 C CA . GLY D 1 20 ? 51.19700 -5.99900 -14.61400 1.000 51.14000 20 GLY D CA 1
ATOM 2779 C C . GLY D 1 20 ? 49.89900 -5.24600 -14.88900 1.000 52.44000 20 GLY D C 1
ATOM 2780 O O . GLY D 1 20 ? 48.96700 -5.45400 -14.13700 1.000 54.07000 20 GLY D O 1
ATOM 2781 N N . VAL D 1 21 ? 49.80500 -4.42500 -15.94700 1.000 47.24000 21 VAL D N 1
ATOM 2782 C CA . VAL D 1 21 ? 48.61200 -3.55900 -16.17700 1.000 44.91000 21 VAL D CA 1
ATOM 2783 C C . VAL D 1 21 ? 47.68900 -4.17400 -17.23400 1.000 45.89000 21 VAL D C 1
ATOM 2784 O O . VAL D 1 21 ? 47.92800 -3.94600 -18.42900 1.000 52.78000 21 VAL D O 1
ATOM 2788 N N . GLU D 1 22 ? 46.63400 -4.86500 -16.80600 1.000 45.52000 22 GLU D N 1
ATOM 2789 C CA . GLU D 1 22 ? 45.62000 -5.48400 -17.69400 1.000 44.93000 22 GLU D CA 1
ATOM 2790 C C . GLU D 1 22 ? 44.79800 -4.41200 -18.39200 1.000 44.53000 22 GLU D C 1
ATOM 2791 O O . GLU D 1 22 ? 44.47900 -4.61700 -19.54800 1.000 47.13000 22 GLU D O 1
ATOM 2797 N N . GLY D 1 23 ? 44.38500 -3.34300 -17.71600 1.000 48.35000 23 GLY D N 1
ATOM 2798 C CA . GLY D 1 23 ? 43.45300 -2.39200 -18.36300 1.000 53.21000 23 GLY D CA 1
ATOM 2799 C C . GLY D 1 23 ? 43.30900 -1.07100 -17.64100 1.000 51.80000 23 GLY D C 1
ATOM 2800 O O . GLY D 1 23 ? 43.30200 -1.10800 -16.42800 1.000 56.89000 23 GLY D O 1
ATOM 2801 N N . ALA D 1 24 ? 43.15400 0.04400 -18.37600 1.000 52.23000 24 ALA D N 1
ATOM 2802 C CA . ALA D 1 24 ? 42.93400 1.40000 -17.80800 1.000 48.44000 24 ALA D CA 1
ATOM 2803 C C . ALA D 1 24 ? 41.64000 2.01300 -18.36400 1.000 46.13000 24 ALA D C 1
ATOM 2804 O O . ALA D 1 24 ? 41.22000 1.61600 -19.45900 1.000 45.54000 24 ALA D O 1
ATOM 2806 N N . ALA D 1 25 ? 41.01500 2.91200 -17.59700 1.000 40.27000 25 ALA D N 1
ATOM 2807 C CA . ALA D 1 25 ? 39.86400 3.70500 -18.04900 1.000 37.79000 25 ALA D CA 1
ATOM 2808 C C . ALA D 1 25 ? 39.78400 5.03200 -17.30800 1.000 34.80000 25 ALA D C 1
ATOM 2809 O O . ALA D 1 25 ? 40.11000 5.10800 -16.10000 1.000 36.98000 25 ALA D O 1
ATOM 2811 N N . LEU D 1 26 ? 39.41200 6.05700 -18.06300 1.000 33.51000 26 LEU D N 1
ATOM 2812 C CA . LEU D 1 26 ? 38.97500 7.36800 -17.54100 1.000 33.74000 26 LEU D CA 1
ATOM 2813 C C . LEU D 1 26 ? 37.43000 7.38800 -17.49600 1.000 28.87000 26 LEU D C 1
ATOM 2814 O O . LEU D 1 26 ? 36.83000 7.35600 -18.55700 1.000 25.77000 26 LEU D O 1
ATOM 2819 N N . VAL D 1 27 ? 36.85600 7.47100 -16.29300 1.000 27.25000 27 VAL D N 1
ATOM 2820 C CA . VAL D 1 27 ? 35.39000 7.46900 -15.99700 1.000 27.51000 27 VAL D CA 1
ATOM 2821 C C . VAL D 1 27 ? 35.01400 8.75300 -15.26200 1.000 26.32000 27 VAL D C 1
ATOM 2822 O O . VAL D 1 27 ? 35.79700 9.22100 -14.45100 1.000 29.78000 27 VAL D O 1
ATOM 2826 N N . SER D 1 28 ? 33.86000 9.30800 -15.57000 1.000 29.33000 28 SER D N 1
ATOM 2827 C CA . SER D 1 28 ? 33.13300 10.36400 -14.81000 1.000 35.41000 28 SER D CA 1
ATOM 2828 C C . SER D 1 28 ? 32.67400 9.89300 -13.39900 1.000 33.15000 28 SER D C 1
ATOM 2829 O O . SER D 1 28 ? 32.33900 8.66800 -13.23000 1.000 37.41000 28 SER D O 1
ATOM 2832 N N . ALA D 1 29 ? 32.56500 10.82100 -12.43100 1.000 27.27000 29 ALA D N 1
ATOM 2833 C CA . ALA D 1 29 ? 32.11600 10.53000 -11.04400 1.000 28.98000 29 ALA D CA 1
ATOM 2834 C C . ALA D 1 29 ? 30.60700 10.15300 -11.00700 1.000 28.24000 29 ALA D C 1
ATOM 2835 O O . ALA D 1 29 ? 30.14000 9.61600 -10.03000 1.000 31.65000 29 ALA D O 1
ATOM 2837 N N . ASP D 1 30 ? 29.83600 10.42400 -12.02700 1.000 29.96000 30 ASP D N 1
ATOM 2838 C CA . ASP D 1 30 ? 28.44400 9.91900 -12.13000 1.000 30.83000 30 ASP D CA 1
ATOM 2839 C C . ASP D 1 30 ? 28.37300 8.57700 -12.86600 1.000 28.69000 30 ASP D C 1
ATOM 2840 O O . ASP D 1 30 ? 27.26000 8.02200 -12.94000 1.000 31.78000 30 ASP D O 1
ATOM 2845 N N . GLY D 1 31 ? 29.45500 8.05300 -13.41200 1.000 25.76000 31 GLY D N 1
ATOM 2846 C CA . GLY D 1 31 ? 29.44800 6.68400 -13.98100 1.000 29.43000 31 GLY D CA 1
ATOM 2847 C C . GLY D 1 31 ? 29.44000 6.58000 -15.50600 1.000 30.62000 31 GLY D C 1
ATOM 2848 O O . GLY D 1 31 ? 29.23900 5.45200 -15.99800 1.000 34.07000 31 GLY D O 1
ATOM 2849 N N . LEU D 1 32 ? 29.63700 7.67600 -16.24700 1.000 34.12000 32 LEU D N 1
ATOM 2850 C CA . LEU D 1 32 ? 29.80400 7.67200 -17.74300 1.000 32.77000 32 LEU D CA 1
ATOM 2851 C C . LEU D 1 32 ? 31.29800 7.59100 -18.12900 1.000 31.23000 32 LEU D C 1
ATOM 2852 O O . LEU D 1 32 ? 32.08700 8.49200 -17.70800 1.000 25.48000 32 LEU D O 1
ATOM 2857 N N . MET D 1 33 ? 31.66100 6.52800 -18.87200 1.000 32.37000 33 MET D N 1
ATOM 2858 C CA . MET D 1 33 ? 33.02100 6.22900 -19.45000 1.000 29.61000 33 MET D CA 1
ATOM 2859 C C . MET D 1 33 ? 33.47600 7.37500 -20.35900 1.000 28.53000 33 MET D C 1
ATOM 2860 O O . MET D 1 33 ? 32.66400 7.90200 -21.12200 1.000 27.36000 33 MET D O 1
ATOM 2865 N N . ILE D 1 34 ? 34.73900 7.77600 -20.27100 1.000 34.32000 34 ILE D N 1
ATOM 2866 C CA . ILE D 1 34 ? 35.29900 8.89400 -21.10000 1.000 34.73000 34 ILE D CA 1
ATOM 2867 C C . ILE D 1 34 ? 36.30900 8.34600 -22.10200 1.000 35.70000 34 ILE D C 1
ATOM 2868 O O . ILE D 1 34 ? 36.12500 8.60300 -23.30700 1.000 35.59000 34 ILE D O 1
ATOM 2873 N N . SER D 1 35 ? 37.33800 7.64800 -21.61800 1.000 35.90000 35 SER D N 1
ATOM 2874 C CA . SER D 1 35 ? 38.40300 7.06700 -22.46200 1.000 39.78000 35 SER D CA 1
ATOM 2875 C C . SER D 1 35 ? 38.88700 5.72200 -21.89700 1.000 44.02000 35 SER D C 1
ATOM 2876 O O . SER D 1 35 ? 39.17700 5.63400 -20.66900 1.000 39.20000 35 SER D O 1
ATOM 2879 N N . SER D 1 36 ? 38.97500 4.70300 -22.75700 1.000 48.07000 36 SER D N 1
ATOM 2880 C CA . SER D 1 36 ? 39.42000 3.33700 -22.38100 1.000 49.98000 36 SER D CA 1
ATOM 2881 C C . SER D 1 36 ? 39.70300 2.47300 -23.62000 1.000 49.71000 36 SER D C 1
ATOM 2882 O O . SER D 1 36 ? 39.06500 2.72600 -24.65700 1.000 46.64000 36 SER D O 1
ATOM 2885 N N . ALA D 1 37 ? 40.54000 1.44100 -23.43900 1.000 52.54000 37 ALA D N 1
ATOM 2886 C CA . ALA D 1 37 ? 40.95900 0.42400 -24.43400 1.000 54.43000 37 ALA D CA 1
ATOM 2887 C C . ALA D 1 37 ? 40.35300 -0.96400 -24.13600 1.000 56.94000 37 ALA D C 1
ATOM 2888 O O . ALA D 1 37 ? 40.57200 -1.89100 -24.97200 1.000 52.45000 37 ALA D O 1
ATOM 2890 N N . LEU D 1 38 ? 39.64800 -1.13200 -23.00600 1.000 56.42000 38 LEU D N 1
ATOM 2891 C CA . LEU D 1 38 ? 38.98600 -2.41600 -22.59900 1.000 59.11000 38 LEU D CA 1
ATOM 2892 C C . LEU D 1 38 ? 38.06000 -2.92200 -23.72200 1.000 58.93000 38 LEU D C 1
ATOM 2893 O O . LEU D 1 38 ? 37.75900 -2.18900 -24.67600 1.000 47.83000 38 LEU D O 1
ATOM 2898 N N . PRO D 1 39 ? 37.59600 -4.20300 -23.68200 1.000 61.26000 39 PRO D N 1
ATOM 2899 C CA . PRO D 1 39 ? 36.58300 -4.68300 -24.62400 1.000 62.05000 39 PRO D CA 1
ATOM 2900 C C . PRO D 1 39 ? 35.39800 -3.70900 -24.67100 1.000 60.59000 39 PRO D C 1
ATOM 2901 O O . PRO D 1 39 ? 34.78000 -3.45300 -23.64100 1.000 62.91000 39 PRO D O 1
ATOM 2905 N N . GLU D 1 40 ? 35.12000 -3.17500 -25.85700 1.000 58.47000 40 GLU D N 1
ATOM 2906 C CA . GLU D 1 40 ? 34.14800 -2.06600 -26.07200 1.000 61.40000 40 GLU D CA 1
ATOM 2907 C C . GLU D 1 40 ? 32.70500 -2.49000 -25.73900 1.000 60.11000 40 GLU D C 1
ATOM 2908 O O . GLU D 1 40 ? 31.81000 -1.62800 -25.82300 1.000 62.49000 40 GLU D O 1
ATOM 2914 N N . THR D 1 41 ? 32.47200 -3.75800 -25.39100 1.000 63.09000 41 THR D N 1
ATOM 2915 C CA . THR D 1 41 ? 31.17100 -4.26600 -24.87400 1.000 65.56000 41 THR D CA 1
ATOM 2916 C C . THR D 1 41 ? 31.08800 -4.05600 -23.34700 1.000 70.78000 41 THR D C 1
ATOM 2917 O O . THR D 1 41 ? 30.02900 -3.57500 -22.87700 1.000 72.69000 41 THR D O 1
ATOM 2921 N N . GLU D 1 42 ? 32.15600 -4.39400 -22.60900 1.000 68.69000 42 GLU D N 1
ATOM 2922 C CA . GLU D 1 42 ? 32.22800 -4.36500 -21.12200 1.000 62.70000 42 GLU D CA 1
ATOM 2923 C C . GLU D 1 42 ? 32.29100 -2.90700 -20.63300 1.000 57.63000 42 GLU D C 1
ATOM 2924 O O . GLU D 1 42 ? 31.89000 -2.65800 -19.49100 1.000 53.81000 42 GLU D O 1
ATOM 2930 N N . GLN D 1 43 ? 32.82300 -1.98700 -21.44200 1.000 54.06000 43 GLN D N 1
ATOM 2931 C CA . GLN D 1 43 ? 33.25500 -0.63000 -21.00100 1.000 56.50000 43 GLN D CA 1
ATOM 2932 C C . GLN D 1 43 ? 32.11300 0.07700 -20.25600 1.000 57.38000 43 GLN D C 1
ATOM 2933 O O . GLN D 1 43 ? 32.39900 0.74700 -19.25900 1.000 58.55000 43 GLN D O 1
ATOM 2939 N N . GLU D 1 44 ? 30.86900 -0.05200 -20.70600 1.000 59.54000 44 GLU D N 1
ATOM 2940 C CA . GLU D 1 44 ? 29.71700 0.65400 -20.08000 1.000 59.61000 44 GLU D CA 1
ATOM 2941 C C . GLU D 1 44 ? 29.46700 0.10300 -18.67800 1.000 51.74000 44 GLU D C 1
ATOM 2942 O O . GLU D 1 44 ? 29.02200 0.89200 -17.81700 1.000 53.46000 44 GLU D O 1
ATOM 2948 N N . ARG D 1 45 ? 29.68000 -1.20500 -18.50500 1.000 49.31000 45 ARG D N 1
ATOM 2949 C CA . ARG D 1 45 ? 29.46300 -1.94300 -17.24100 1.000 46.91000 45 ARG D CA 1
ATOM 2950 C C . ARG D 1 45 ? 30.56000 -1.49000 -16.26200 1.000 46.95000 45 ARG D C 1
ATOM 2951 O O . ARG D 1 45 ? 30.24900 -1.00400 -15.16000 1.000 51.85000 45 ARG D O 1
ATOM 2959 N N . VAL D 1 46 ? 31.80700 -1.52400 -16.70900 1.000 46.26000 46 VAL D N 1
ATOM 2960 C CA . VAL D 1 46 ? 33.03600 -1.27300 -15.90000 1.000 41.52000 46 VAL D CA 1
ATOM 2961 C C . VAL D 1 46 ? 33.03100 0.17900 -15.39400 1.000 41.00000 46 VAL D C 1
ATOM 2962 O O . VAL D 1 46 ? 33.59500 0.42700 -14.28700 1.000 33.39000 46 VAL D O 1
ATOM 2966 N N . ALA D 1 47 ? 32.45600 1.08800 -16.18700 1.000 35.41000 47 ALA D N 1
ATOM 2967 C CA . ALA D 1 47 ? 32.21100 2.50200 -15.82000 1.000 34.74000 47 ALA D CA 1
ATOM 2968 C C . ALA D 1 47 ? 31.22100 2.53500 -14.65800 1.000 36.89000 47 ALA D C 1
ATOM 2969 O O . ALA D 1 47 ? 31.39600 3.40100 -13.77500 1.000 39.63000 47 ALA D O 1
ATOM 2971 N N . ALA D 1 48 ? 30.21800 1.64700 -14.65400 1.000 37.29000 48 ALA D N 1
ATOM 2972 C CA . ALA D 1 48 ? 29.21100 1.57000 -13.57200 1.000 36.79000 48 ALA D CA 1
ATOM 2973 C C . ALA D 1 48 ? 29.85200 1.07900 -12.28200 1.000 38.32000 48 ALA D C 1
ATOM 2974 O O . ALA D 1 48 ? 29.57200 1.69500 -11.23500 1.000 36.83000 48 ALA D O 1
ATOM 2976 N N . ILE D 1 49 ? 30.66700 0.02400 -12.34200 1.000 39.56000 49 ILE D N 1
ATOM 2977 C CA . ILE D 1 49 ? 31.29100 -0.63400 -11.14900 1.000 37.33000 49 ILE D CA 1
ATOM 2978 C C . ILE D 1 49 ? 32.27500 0.33500 -10.46700 1.000 38.09000 49 ILE D C 1
ATOM 2979 O O . ILE D 1 49 ? 32.16800 0.44000 -9.22500 1.000 35.21000 49 ILE D O 1
ATOM 2984 N N . SER D 1 50 ? 33.12700 1.06600 -11.22600 1.000 30.79000 50 SER D N 1
ATOM 2985 C CA . SER D 1 50 ? 34.04600 2.09900 -10.68200 1.000 30.99000 50 SER D CA 1
ATOM 2986 C C . SER D 1 50 ? 33.31700 3.27000 -9.99700 1.000 30.47000 50 SER D C 1
ATOM 2987 O O . SER D 1 50 ? 33.97100 3.87200 -9.12400 1.000 30.03000 50 SER D O 1
ATOM 2990 N N . ALA D 1 51 ? 32.06700 3.59200 -10.38900 1.000 34.90000 51 ALA D N 1
ATOM 2991 C CA . ALA D 1 51 ? 31.08300 4.51800 -9.75800 1.000 33.71000 51 ALA D CA 1
ATOM 2992 C C . ALA D 1 51 ? 30.93200 4.28900 -8.26800 1.000 33.57000 51 ALA D C 1
ATOM 2993 O O . ALA D 1 51 ? 31.02800 5.27400 -7.48100 1.000 34.36000 51 ALA D O 1
ATOM 2995 N N . GLY D 1 52 ? 30.58700 3.05800 -7.92400 1.000 36.02000 52 GLY D N 1
ATOM 2996 C CA . GLY D 1 52 ? 30.30800 2.63500 -6.54800 1.000 35.24000 52 GLY D CA 1
ATOM 2997 C C . GLY D 1 52 ? 31.58800 2.57900 -5.75300 1.000 42.85000 52 GLY D C 1
ATOM 2998 O O . GLY D 1 52 ? 31.60200 3.03700 -4.59000 1.000 51.15000 52 GLY D O 1
ATOM 2999 N N . LEU D 1 53 ? 32.66400 2.08500 -6.33900 1.000 35.98000 53 LEU D N 1
ATOM 3000 C CA . LEU D 1 53 ? 33.96100 2.02400 -5.60500 1.000 38.69000 53 LEU D CA 1
ATOM 3001 C C . LEU D 1 53 ? 34.35500 3.39800 -5.03300 1.000 35.17000 53 LEU D C 1
ATOM 3002 O O . LEU D 1 53 ? 34.99100 3.43300 -3.92200 1.000 33.85000 53 LEU D O 1
ATOM 3007 N N . LEU D 1 54 ? 34.09000 4.46900 -5.77700 1.000 32.04000 54 LEU D N 1
ATOM 3008 C CA . LEU D 1 54 ? 34.33900 5.86000 -5.33000 1.000 32.33000 54 LEU D CA 1
ATOM 3009 C C . LEU D 1 54 ? 33.34800 6.19000 -4.18700 1.000 31.59000 54 LEU D C 1
ATOM 3010 O O . LEU D 1 54 ? 33.79100 6.56200 -3.08900 1.000 27.80000 54 LEU D O 1
ATOM 3015 N N . SER D 1 55 ? 32.03500 6.15900 -4.41700 1.000 32.50000 55 SER D N 1
ATOM 3016 C CA . SER D 1 55 ? 31.03400 6.50200 -3.36200 1.000 38.29000 55 SER D CA 1
ATOM 3017 C C . SER D 1 55 ? 31.28800 5.67500 -2.10100 1.000 39.35000 55 SER D C 1
ATOM 3018 O O . SER D 1 55 ? 31.60500 6.24800 -1.03200 1.000 41.78000 55 SER D O 1
ATOM 3021 N N . LEU D 1 56 ? 31.23900 4.35600 -2.22900 1.000 45.33000 56 LEU D N 1
ATOM 3022 C CA . LEU D 1 56 ? 31.49600 3.43400 -1.08300 1.000 49.42000 56 LEU D CA 1
ATOM 3023 C C . LEU D 1 56 ? 32.95900 3.52600 -0.59700 1.000 45.98000 56 LEU D C 1
ATOM 3024 O O . LEU D 1 56 ? 33.26400 2.94500 0.45600 1.000 46.32000 56 LEU D O 1
ATOM 3029 N N . GLY D 1 57 ? 33.84500 4.20300 -1.32600 1.000 49.86000 57 GLY D N 1
ATOM 3030 C CA . GLY D 1 57 ? 35.17500 4.63900 -0.84300 1.000 43.27000 57 GLY D CA 1
ATOM 3031 C C . GLY D 1 57 ? 35.07600 5.99400 -0.13600 1.000 40.47000 57 GLY D C 1
ATOM 3032 O O . GLY D 1 57 ? 35.82400 6.26100 0.80800 1.000 39.65000 57 GLY D O 1
ATOM 3033 N N . GLU D 1 58 ? 34.14900 6.84400 -0.55200 1.000 37.31000 58 GLU D N 1
ATOM 3034 C CA . GLU D 1 58 ? 33.91500 8.13100 0.13700 1.000 38.89000 58 GLU D CA 1
ATOM 3035 C C . GLU D 1 58 ? 33.17700 7.85900 1.45200 1.000 38.15000 58 GLU D C 1
ATOM 3036 O O . GLU D 1 58 ? 33.24800 8.72500 2.35200 1.000 33.58000 58 GLU D O 1
ATOM 3042 N N . LYS D 1 59 ? 32.51400 6.70500 1.60900 1.000 37.63000 59 LYS D N 1
ATOM 3043 C CA . LYS D 1 59 ? 31.73500 6.44000 2.85000 1.000 36.67000 59 LYS D CA 1
ATOM 3044 C C . LYS D 1 59 ? 32.63300 5.98400 4.00600 1.000 34.69000 59 LYS D C 1
ATOM 3045 O O . LYS D 1 59 ? 32.24800 6.25100 5.14700 1.000 31.18000 59 LYS D O 1
ATOM 3051 N N . ALA D 1 60 ? 33.75200 5.28800 3.76800 1.000 33.17000 60 ALA D N 1
ATOM 3052 C CA . ALA D 1 60 ? 34.73000 5.00500 4.84400 1.000 33.65000 60 ALA D CA 1
ATOM 3053 C C . ALA D 1 60 ? 35.51700 6.26600 5.20300 1.000 31.98000 60 ALA D C 1
ATOM 3054 O O . ALA D 1 60 ? 35.85200 6.41600 6.37900 1.000 32.41000 60 ALA D O 1
ATOM 3056 N N . THR D 1 61 ? 35.82900 7.08600 4.21000 1.000 28.94000 61 THR D N 1
ATOM 3057 C CA . THR D 1 61 ? 36.64000 8.31500 4.34200 1.000 33.26000 61 THR D CA 1
ATOM 3058 C C . THR D 1 61 ? 35.78600 9.48000 4.87600 1.000 37.33000 61 THR D C 1
ATOM 3059 O O . THR D 1 61 ? 36.37700 10.54100 5.15000 1.000 41.77000 61 THR D O 1
ATOM 3063 N N . THR D 1 62 ? 34.46800 9.30900 5.04700 1.000 38.33000 62 THR D N 1
ATOM 3064 C CA . THR D 1 62 ? 33.57600 10.27600 5.75900 1.000 37.29000 62 THR D CA 1
ATOM 3065 C C . THR D 1 62 ? 33.05100 9.70300 7.09400 1.000 40.39000 62 THR D C 1
ATOM 3066 O O . THR D 1 62 ? 32.56500 10.52600 7.91200 1.000 47.81000 62 THR D O 1
ATOM 3070 N N . GLU D 1 63 ? 33.14200 8.39200 7.36500 1.000 39.46000 63 GLU D N 1
ATOM 3071 C CA . GLU D 1 63 ? 32.50100 7.78100 8.58000 1.000 40.86000 63 GLU D CA 1
ATOM 3072 C C . GLU D 1 63 ? 33.54600 7.49800 9.66300 1.000 43.44000 63 GLU D C 1
ATOM 3073 O O . GLU D 1 63 ? 33.16200 7.29800 10.84500 1.000 44.92000 63 GLU D O 1
ATOM 3079 N N . LEU D 1 64 ? 34.81700 7.41800 9.27600 1.000 42.40000 64 LEU D N 1
ATOM 3080 C CA . LEU D 1 64 ? 35.92300 7.11500 10.20900 1.000 40.97000 64 LEU D CA 1
ATOM 3081 C C . LEU D 1 64 ? 36.88000 8.31200 10.32700 1.000 44.20000 64 LEU D C 1
ATOM 3082 O O . LEU D 1 64 ? 38.01500 8.07800 10.79200 1.000 38.98000 64 LEU D O 1
ATOM 3087 N N . ASP D 1 65 ? 36.45800 9.51400 9.89300 1.000 43.57000 65 ASP D N 1
ATOM 3088 C CA . ASP D 1 65 ? 37.19300 10.79300 10.07700 1.000 43.79000 65 ASP D CA 1
ATOM 3089 C C . ASP D 1 65 ? 38.59400 10.66100 9.47500 1.000 44.38000 65 ASP D C 1
ATOM 3090 O O . ASP D 1 65 ? 39.56200 10.84200 10.24400 1.000 44.30000 65 ASP D O 1
ATOM 3095 N N . ARG D 1 66 ? 38.71000 10.36100 8.17400 1.000 40.08000 66 ARG D N 1
ATOM 3096 C CA . ARG D 1 66 ? 40.02200 10.18200 7.50000 1.000 43.17000 66 ARG D CA 1
ATOM 3097 C C . ARG D 1 66 ? 40.28000 11.35800 6.56300 1.000 43.82000 66 ARG D C 1
ATOM 3098 O O . ARG D 1 66 ? 41.34800 11.32700 5.92200 1.000 46.23000 66 ARG D O 1
ATOM 3106 N N . GLY D 1 67 ? 39.33300 12.30400 6.44100 1.000 39.93000 67 GLY D N 1
ATOM 3107 C CA . GLY D 1 67 ? 39.45500 13.51800 5.61000 1.000 36.94000 67 GLY D CA 1
ATOM 3108 C C . GLY D 1 67 ? 38.92800 13.34000 4.19900 1.000 38.07000 67 GLY D C 1
ATOM 3109 O O . GLY D 1 67 ? 38.08400 12.46800 3.99000 1.000 38.57000 67 GLY D O 1
ATOM 3110 N N . ASN D 1 68 ? 39.40200 14.15000 3.24700 1.000 38.85000 68 ASN D N 1
ATOM 3111 C CA . ASN D 1 68 ? 39.01200 14.03600 1.82100 1.000 39.96000 68 ASN D CA 1
ATOM 3112 C C . ASN D 1 68 ? 39.47500 12.69800 1.21800 1.000 40.44000 68 ASN D C 1
ATOM 3113 O O . ASN D 1 68 ? 40.63600 12.30400 1.47600 1.000 40.20000 68 ASN D O 1
ATOM 3118 N N . PHE D 1 69 ? 38.61000 12.05500 0.40300 1.000 38.64000 69 PHE D N 1
ATOM 3119 C CA . PHE D 1 69 ? 38.92600 10.81300 -0.35900 1.000 38.45000 69 PHE D CA 1
ATOM 3120 C C . PHE D 1 69 ? 40.10000 11.12100 -1.29800 1.000 37.08000 69 PHE D C 1
ATOM 3121 O O . PHE D 1 69 ? 40.04700 12.14600 -1.97200 1.000 40.60000 69 PHE D O 1
ATOM 3129 N N . LYS D 1 70 ? 41.13500 10.27500 -1.32000 1.000 35.02000 70 LYS D N 1
ATOM 3130 C CA . LYS D 1 70 ? 42.22600 10.34700 -2.33000 1.000 32.13000 70 LYS D CA 1
ATOM 3131 C C . LYS D 1 70 ? 42.26000 9.06800 -3.16600 1.000 27.75000 70 LYS D C 1
ATOM 3132 O O . LYS D 1 70 ? 42.21300 9.17200 -4.31300 1.000 24.78000 70 LYS D O 1
ATOM 3138 N N . GLU D 1 71 ? 42.25300 7.88300 -2.56100 1.000 29.95000 71 GLU D N 1
ATOM 3139 C CA . GLU D 1 71 ? 42.68400 6.62400 -3.21700 1.000 28.01000 71 GLU D CA 1
ATOM 3140 C C . GLU D 1 71 ? 42.01900 5.41700 -2.56100 1.000 25.18000 71 GLU D C 1
ATOM 3141 O O . GLU D 1 71 ? 41.81900 5.42000 -1.34200 1.000 30.63000 71 GLU D O 1
ATOM 3147 N N . VAL D 1 72 ? 41.77200 4.38400 -3.34500 1.000 22.31000 72 VAL D N 1
ATOM 3148 C CA . VAL D 1 72 ? 41.14800 3.13400 -2.86400 1.000 21.70000 72 VAL D CA 1
ATOM 3149 C C . VAL D 1 72 ? 41.89800 1.97500 -3.51100 1.000 21.59000 72 VAL D C 1
ATOM 3150 O O . VAL D 1 72 ? 42.22800 2.04200 -4.71900 1.000 22.52000 72 VAL D O 1
ATOM 3154 N N . TYR D 1 73 ? 42.21200 0.97600 -2.71100 1.000 25.35000 73 TYR D N 1
ATOM 3155 C CA . TYR D 1 73 ? 42.94300 -0.264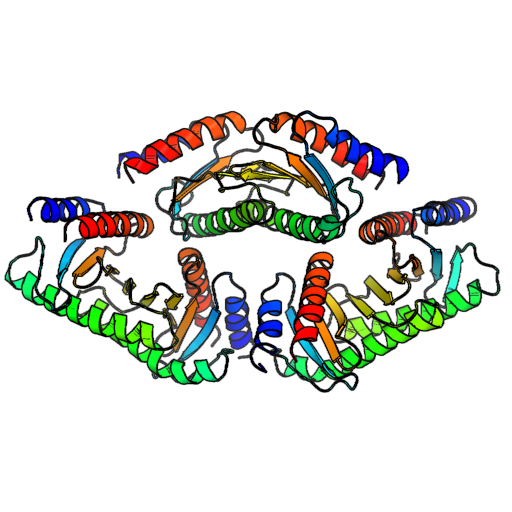00 -3.11000 1.000 29.52000 73 TYR D CA 1
ATOM 3156 C C . TYR D 1 73 ? 42.00900 -1.42900 -2.74400 1.000 29.64000 73 TYR D C 1
ATOM 3157 O O . TYR D 1 73 ? 41.53100 -1.45700 -1.61200 1.000 23.61000 73 TYR D O 1
ATOM 3166 N N . VAL D 1 74 ? 41.65100 -2.28100 -3.71500 1.000 31.14000 74 VAL D N 1
ATOM 3167 C CA . VAL D 1 74 ? 41.21100 -3.68100 -3.41100 1.000 30.75000 74 VAL D CA 1
ATOM 3168 C C . VAL D 1 74 ? 42.09800 -4.74600 -4.07400 1.000 28.92000 74 VAL D C 1
ATOM 3169 O O . VAL D 1 74 ? 42.58300 -4.52400 -5.26200 1.000 30.69000 74 VAL D O 1
ATOM 3173 N N . LYS D 1 75 ? 42.32000 -5.87300 -3.40400 1.000 28.76000 75 LYS D N 1
ATOM 3174 C CA . LYS D 1 75 ? 43.16200 -7.00900 -3.92800 1.000 28.04000 75 LYS D CA 1
ATOM 3175 C C . LYS D 1 75 ? 42.39700 -8.33900 -3.83800 1.000 28.78000 75 LYS D C 1
ATOM 3176 O O . LYS D 1 75 ? 41.77500 -8.67500 -2.77900 1.000 29.45000 75 LYS D O 1
ATOM 3182 N N . GLY D 1 76 ? 42.36200 -9.04800 -4.95200 1.000 30.23000 76 GLY D N 1
ATOM 3183 C CA . GLY D 1 76 ? 41.79700 -10.40300 -5.05500 1.000 32.28000 76 GLY D CA 1
ATOM 3184 C C . GLY D 1 76 ? 42.91800 -11.37000 -5.43900 1.000 37.33000 76 GLY D C 1
ATOM 3185 O O . GLY D 1 76 ? 43.96500 -10.92400 -5.97400 1.000 36.96000 76 GLY D O 1
ATOM 3186 N N . GLU D 1 77 ? 42.70600 -12.66400 -5.23900 1.000 41.42000 77 GLU D N 1
ATOM 3187 C CA . GLU D 1 77 ? 43.75600 -13.69300 -5.45600 1.000 42.62000 77 GLU D CA 1
ATOM 3188 C C . GLU D 1 77 ? 44.18600 -13.78300 -6.93100 1.000 44.01000 77 GLU D C 1
ATOM 3189 O O . GLU D 1 77 ? 45.29300 -14.28700 -7.16800 1.000 41.54000 77 GLU D O 1
ATOM 3195 N N . LYS D 1 78 ? 43.39200 -13.30100 -7.89300 1.000 45.14000 78 LYS D N 1
ATOM 3196 C CA . LYS D 1 78 ? 43.76500 -13.33000 -9.33700 1.000 46.96000 78 LYS D CA 1
ATOM 3197 C C . LYS D 1 78 ? 44.08500 -11.91800 -9.84700 1.000 47.68000 78 LYS D C 1
ATOM 3198 O O . LYS D 1 78 ? 44.17600 -11.75600 -11.07100 1.000 43.51000 78 LYS D O 1
ATOM 3204 N N . GLY D 1 79 ? 44.24400 -10.92700 -8.96400 1.000 48.11000 79 GLY D N 1
ATOM 3205 C CA . GLY D 1 79 ? 44.69500 -9.58300 -9.39000 1.000 48.64000 79 GLY D CA 1
ATOM 3206 C C . GLY D 1 79 ? 44.10200 -8.47200 -8.54100 1.000 45.95000 79 GLY D C 1
ATOM 3207 O O . GLY D 1 79 ? 43.47100 -8.78700 -7.51600 1.000 42.23000 79 GLY D O 1
ATOM 3208 N N . TYR D 1 80 ? 44.31600 -7.21400 -8.95900 1.000 43.39000 80 TYR D N 1
ATOM 3209 C CA . TYR D 1 80 ? 44.04200 -5.99900 -8.15200 1.000 38.95000 80 TYR D CA 1
ATOM 3210 C C . TYR D 1 80 ? 43.16800 -5.01800 -8.94800 1.000 36.84000 80 TYR D C 1
ATOM 3211 O O . TYR D 1 80 ? 43.36900 -4.76600 -10.17100 1.000 38.31000 80 TYR D O 1
ATOM 3220 N N . THR D 1 81 ? 42.28700 -4.34700 -8.22000 1.000 29.57000 81 THR D N 1
ATOM 3221 C CA . THR D 1 81 ? 41.57700 -3.15600 -8.69000 1.000 29.11000 81 THR D CA 1
ATOM 3222 C C . THR D 1 81 ? 42.10100 -1.90700 -7.98400 1.000 25.23000 81 THR D C 1
ATOM 3223 O O . THR D 1 81 ? 41.95700 -1.76400 -6.77100 1.000 23.30000 81 THR D O 1
ATOM 3227 N N . LEU D 1 82 ? 42.58800 -0.95400 -8.73800 1.000 23.42000 82 LEU D N 1
ATOM 3228 C CA A LEU D 1 82 ? 43.10500 0.32500 -8.19500 0.130 24.82000 82 LEU D CA 1
ATOM 3229 C CA B LEU D 1 82 ? 43.08000 0.32100 -8.18100 0.870 24.39000 82 LEU D CA 1
ATOM 3230 C C . LEU D 1 82 ? 42.24400 1.44200 -8.76000 1.000 25.88000 82 LEU D C 1
ATOM 3231 O O . LEU D 1 82 ? 41.87400 1.30100 -9.96900 1.000 25.76000 82 LEU D O 1
ATOM 3240 N N . LEU D 1 83 ? 41.97100 2.46500 -7.93300 1.000 28.68000 83 LEU D N 1
ATOM 3241 C CA . LEU D 1 83 ? 41.26200 3.71200 -8.35600 1.000 30.23000 83 LEU D CA 1
ATOM 3242 C C . LEU D 1 83 ? 41.86600 4.93000 -7.64400 1.000 25.79000 83 LEU D C 1
ATOM 3243 O O . LEU D 1 83 ? 42.08100 4.83800 -6.44900 1.000 28.20000 83 LEU D O 1
ATOM 3248 N N . THR D 1 84 ? 42.03300 6.03300 -8.35600 1.000 27.13000 84 THR D N 1
ATOM 3249 C CA A THR D 1 84 ? 42.53200 7.34900 -7.87800 0.340 29.09000 84 THR D CA 1
ATOM 3250 C CA B THR D 1 84 ? 42.51800 7.35100 -7.84700 0.660 27.63000 84 THR D CA 1
ATOM 3251 C C . THR D 1 84 ? 41.59300 8.45900 -8.36100 1.000 31.83000 84 THR D C 1
ATOM 3252 O O . THR D 1 84 ? 41.07000 8.32400 -9.46700 1.000 36.48000 84 THR D O 1
ATOM 3259 N N . SER D 1 85 ? 41.46200 9.52200 -7.57500 1.000 35.74000 85 SER D N 1
ATOM 3260 C CA . SER D 1 85 ? 40.64900 10.70400 -7.90600 1.000 39.20000 85 SER D CA 1
ATOM 3261 C C . SER D 1 85 ? 41.37800 11.47700 -8.99700 1.000 45.02000 85 SER D C 1
ATOM 3262 O O . SER D 1 85 ? 42.58500 11.71100 -8.80100 1.000 46.61000 85 SER D O 1
ATOM 3265 N N . VAL D 1 86 ? 40.67900 11.84500 -10.09400 1.000 47.76000 86 VAL D N 1
ATOM 3266 C CA . VAL D 1 86 ? 41.22800 12.75000 -11.16000 1.000 44.18000 86 VAL D CA 1
ATOM 3267 C C . VAL D 1 86 ? 40.60700 14.13100 -10.94300 1.000 40.70000 86 VAL D C 1
ATOM 3268 O O . VAL D 1 86 ? 39.92700 14.64100 -11.83200 1.000 44.76000 86 VAL D O 1
ATOM 3272 N N . GLY D 1 87 ? 40.79400 14.63900 -9.72000 1.000 42.29000 87 GLY D N 1
ATOM 3273 C CA . GLY D 1 87 ? 40.11700 15.82600 -9.17500 1.000 42.43000 87 GLY D CA 1
ATOM 3274 C C . GLY D 1 87 ? 38.66100 15.55800 -8.85800 1.000 45.13000 87 GLY D C 1
ATOM 3275 O O . GLY D 1 87 ? 38.27500 14.38500 -8.58000 1.000 44.38000 87 GLY D O 1
ATOM 3276 N N . GLU D 1 88 ? 37.87200 16.61900 -8.88000 1.000 42.89000 88 GLU D N 1
ATOM 3277 C CA . GLU D 1 88 ? 36.39700 16.50700 -8.90900 1.000 47.15000 88 GLU D CA 1
ATOM 3278 C C . GLU D 1 88 ? 35.96800 16.15400 -10.32800 1.000 44.64000 88 GLU D C 1
ATOM 3279 O O . GLU D 1 88 ? 36.60200 16.68400 -11.30900 1.000 43.15000 88 GLU D O 1
ATOM 3285 N N . ASN D 1 89 ? 34.93500 15.31500 -10.39800 1.000 39.12000 89 ASN D N 1
ATOM 3286 C CA . ASN D 1 89 ? 34.10900 15.00200 -11.60200 1.000 35.28000 89 ASN D CA 1
ATOM 3287 C C . ASN D 1 89 ? 34.73600 13.91700 -12.48700 1.000 36.67000 89 ASN D C 1
ATOM 3288 O O . ASN D 1 89 ? 34.12300 13.63400 -13.55900 1.000 37.14000 89 ASN D O 1
ATOM 3293 N N . ALA D 1 90 ? 35.90000 13.34500 -12.13600 1.000 30.88000 90 ALA D N 1
ATOM 3294 C CA . ALA D 1 90 ? 36.40600 12.13900 -12.83300 1.000 28.41000 90 ALA D CA 1
ATOM 3295 C C . ALA D 1 90 ? 37.30200 11.29300 -11.91500 1.000 30.35000 90 ALA D C 1
ATOM 3296 O O . ALA D 1 90 ? 37.37700 11.57900 -10.64000 1.000 30.33000 90 ALA D O 1
ATOM 3298 N N . LEU D 1 91 ? 37.79800 10.17400 -12.47400 1.000 28.36000 91 LEU D N 1
ATOM 3299 C CA . LEU D 1 91 ? 38.50200 9.10600 -11.72300 1.000 30.00000 91 LEU D CA 1
ATOM 3300 C C . LEU D 1 91 ? 39.28400 8.19100 -12.70100 1.000 32.09000 91 LEU D C 1
ATOM 3301 O O . LEU D 1 91 ? 38.85900 7.99500 -13.87800 1.000 30.34000 91 LEU D O 1
ATOM 3306 N N . LEU D 1 92 ? 40.44000 7.67000 -12.26500 1.000 29.64000 92 LEU D N 1
ATOM 3307 C CA . LEU D 1 92 ? 41.25000 6.76700 -13.11400 1.000 30.50000 92 LEU D CA 1
ATOM 3308 C C . LEU D 1 92 ? 41.23000 5.33300 -12.56400 1.000 29.35000 92 LEU D C 1
ATOM 3309 O O . LEU D 1 92 ? 41.78000 5.15600 -11.50700 1.000 30.63000 92 LEU D O 1
ATOM 3314 N N . LEU D 1 93 ? 40.59800 4.35900 -13.24500 1.000 31.56000 93 LEU D N 1
ATOM 3315 C CA . LEU D 1 93 ? 40.61400 2.90900 -12.86100 1.000 34.54000 93 LEU D CA 1
ATOM 3316 C C . LEU D 1 93 ? 41.71200 2.13000 -13.59700 1.000 35.59000 93 LEU D C 1
ATOM 3317 O O . LEU D 1 93 ? 41.82300 2.29800 -14.83700 1.000 39.60000 93 LEU D O 1
ATOM 3322 N N . VAL D 1 94 ? 42.43900 1.27300 -12.85500 1.000 32.94000 94 VAL D N 1
ATOM 3323 C CA . VAL D 1 94 ? 43.50700 0.38000 -13.37500 1.000 31.33000 94 VAL D CA 1
ATOM 3324 C C . VAL D 1 94 ? 43.28100 -1.03400 -12.87700 1.000 34.99000 94 VAL D C 1
ATOM 3325 O O . VAL D 1 94 ? 43.35200 -1.22600 -11.62700 1.000 42.82000 94 VAL D O 1
ATOM 3329 N N . LEU D 1 95 ? 43.02700 -1.96900 -13.79100 1.000 31.66000 95 LEU D N 1
ATOM 3330 C CA . LEU D 1 95 ? 43.08700 -3.42700 -13.51800 1.000 34.90000 95 LEU D CA 1
ATOM 3331 C C . LEU D 1 95 ? 44.57500 -3.87300 -13.61000 1.000 35.18000 95 LEU D C 1
ATOM 3332 O O . LEU D 1 95 ? 45.24500 -3.65000 -14.69100 1.000 30.74000 95 LEU D O 1
ATOM 3337 N N . ALA D 1 96 ? 45.08600 -4.56000 -12.58800 1.000 34.37000 96 ALA D N 1
ATOM 3338 C CA . ALA D 1 96 ? 46.46800 -5.09700 -12.58900 1.000 36.41000 96 ALA D CA 1
ATOM 3339 C C . ALA D 1 96 ? 46.45100 -6.60400 -12.33800 1.000 36.92000 96 ALA D C 1
ATOM 3340 O O . ALA D 1 96 ? 45.42500 -7.10800 -11.82500 1.000 37.28000 96 ALA D O 1
ATOM 3342 N N . LYS D 1 97 ? 47.56600 -7.26900 -12.67100 1.000 32.29000 97 LYS D N 1
ATOM 3343 C CA . LYS D 1 97 ? 47.85100 -8.69900 -12.37700 1.000 31.71000 97 LYS D CA 1
ATOM 3344 C C . LYS D 1 97 ? 48.34700 -8.77200 -10.93500 1.000 31.66000 97 LYS D C 1
ATOM 3345 O O . LYS D 1 97 ? 48.83200 -7.73400 -10.45300 1.000 30.76000 97 LYS D O 1
ATOM 3351 N N . ALA D 1 98 ? 48.18800 -9.94200 -10.30100 1.000 31.40000 98 ALA D N 1
ATOM 3352 C CA . ALA D 1 98 ? 48.32700 -10.21500 -8.85100 1.000 30.76000 98 ALA D CA 1
ATOM 3353 C C . ALA D 1 98 ? 49.80700 -10.35900 -8.51200 1.000 31.75000 98 ALA D C 1
ATOM 3354 O O . ALA D 1 98 ? 50.10100 -10.73100 -7.35100 1.000 28.04000 98 ALA D O 1
ATOM 3356 N N . ASP D 1 99 ? 50.67500 -10.13400 -9.51500 1.000 34.72000 99 ASP D N 1
ATOM 3357 C CA . ASP D 1 99 ? 52.14600 -10.07200 -9.39800 1.000 34.14000 99 ASP D CA 1
ATOM 3358 C C . ASP D 1 99 ? 52.68400 -8.69900 -9.82800 1.000 33.15000 99 ASP D C 1
ATOM 3359 O O . ASP D 1 99 ? 53.83900 -8.66900 -10.19400 1.000 31.70000 99 ASP D O 1
ATOM 3364 N N . ALA D 1 100 ? 51.90300 -7.61300 -9.82800 1.000 32.25000 100 ALA D N 1
ATOM 3365 C CA . ALA D 1 100 ? 52.41700 -6.27900 -10.23800 1.000 32.20000 100 ALA D CA 1
ATOM 3366 C C . ALA D 1 100 ? 52.83100 -5.51800 -8.97300 1.000 33.88000 100 ALA D C 1
ATOM 3367 O O . ALA D 1 100 ? 52.44900 -5.96300 -7.86200 1.000 35.27000 100 ALA D O 1
ATOM 3369 N N . GLN D 1 101 ? 53.57600 -4.42700 -9.15300 1.000 33.69000 101 GLN D N 1
ATOM 3370 C CA . GLN D 1 101 ? 54.20700 -3.60400 -8.08600 1.000 34.65000 101 GLN D CA 1
ATOM 3371 C C . GLN D 1 101 ? 53.35200 -2.36000 -7.90500 1.000 34.34000 101 GLN D C 1
ATOM 3372 O O . GLN D 1 101 ? 53.51700 -1.41800 -8.71700 1.000 34.89000 101 GLN D O 1
ATOM 3378 N N . ILE D 1 102 ? 52.53200 -2.33900 -6.85200 1.000 32.39000 102 ILE D N 1
ATOM 3379 C CA . ILE D 1 102 ? 51.36500 -1.42000 -6.66000 1.000 32.12000 102 ILE D CA 1
ATOM 3380 C C . ILE D 1 102 ? 51.88400 -0.01800 -6.34900 1.000 31.00000 102 ILE D C 1
ATOM 3381 O O . ILE D 1 102 ? 51.32300 1.01100 -6.86200 1.000 30.28000 102 ILE D O 1
ATOM 3386 N N . GLY D 1 103 ? 52.87600 0.04300 -5.47300 1.000 30.42000 103 GLY D N 1
ATOM 3387 C CA . GLY D 1 103 ? 53.43100 1.32300 -4.97800 1.000 33.15000 103 GLY D CA 1
ATOM 3388 C C . GLY D 1 103 ? 53.94700 2.19700 -6.11500 1.000 32.99000 103 GLY D C 1
ATOM 3389 O O . GLY D 1 103 ? 53.80700 3.44600 -6.03700 1.000 34.14000 103 GLY D O 1
ATOM 3390 N N . LEU D 1 104 ? 54.43500 1.57300 -7.18000 1.000 31.12000 104 LEU D N 1
ATOM 3391 C CA . LEU D 1 104 ? 54.90400 2.37500 -8.33100 1.000 35.19000 104 LEU D CA 1
ATOM 3392 C C . LEU D 1 104 ? 53.69000 2.77900 -9.18400 1.000 32.12000 104 LEU D C 1
ATOM 3393 O O . LEU D 1 104 ? 53.56600 3.97400 -9.49400 1.000 36.72000 104 LEU D O 1
ATOM 3398 N N . ILE D 1 105 ? 52.83400 1.85000 -9.56100 1.000 32.07000 105 ILE D N 1
ATOM 3399 C CA . ILE D 1 105 ? 51.62100 2.19000 -10.38200 1.000 33.40000 105 ILE D CA 1
ATOM 3400 C C . ILE D 1 105 ? 50.82400 3.34100 -9.74300 1.000 30.64000 105 ILE D C 1
ATOM 3401 O O . ILE D 1 105 ? 50.31800 4.19500 -10.48400 1.000 30.57000 105 ILE D O 1
ATOM 3406 N N . PHE D 1 106 ? 50.75100 3.42400 -8.42400 1.000 31.68000 106 PHE D N 1
ATOM 3407 C CA . PHE D 1 106 ? 50.11200 4.58400 -7.75500 1.000 35.82000 106 PHE D CA 1
ATOM 3408 C C . PHE D 1 106 ? 50.92800 5.84600 -8.06700 1.000 32.50000 106 PHE D C 1
ATOM 3409 O O . PHE D 1 106 ? 50.34500 6.88000 -8.37700 1.000 33.07000 106 PHE D O 1
ATOM 3417 N N . VAL D 1 107 ? 52.25500 5.81500 -7.92700 1.000 37.54000 107 VAL D N 1
ATOM 3418 C CA . VAL D 1 107 ? 53.14900 6.95600 -8.33100 1.000 35.41000 107 VAL D CA 1
ATOM 3419 C C . VAL D 1 107 ? 52.86900 7.34600 -9.79000 1.000 30.73000 107 VAL D C 1
ATOM 3420 O O . VAL D 1 107 ? 52.67600 8.51400 -10.04800 1.000 29.78000 107 VAL D O 1
ATOM 3424 N N . ASP D 1 108 ? 52.74300 6.40700 -10.71500 1.000 28.96000 108 ASP D N 1
ATOM 3425 C CA . ASP D 1 108 ? 52.40100 6.75300 -12.11800 1.000 30.78000 108 ASP D CA 1
ATOM 3426 C C . ASP D 1 108 ? 50.95800 7.28900 -12.26100 1.000 33.83000 108 ASP D C 1
ATOM 3427 O O . ASP D 1 108 ? 50.78000 8.16500 -13.07500 1.000 38.91000 108 ASP D O 1
ATOM 3432 N N . MET D 1 109 ? 49.95500 6.80400 -11.50300 1.000 35.44000 109 MET D N 1
ATOM 3433 C CA . MET D 1 109 ? 48.54500 7.25100 -11.60900 1.000 32.76000 109 MET D CA 1
ATOM 3434 C C . MET D 1 109 ? 48.43100 8.66300 -11.05000 1.000 32.82000 109 MET D C 1
ATOM 3435 O O . MET D 1 109 ? 47.78300 9.51800 -11.74700 1.000 29.63000 109 MET D O 1
ATOM 3440 N N . ARG D 1 110 ? 49.00600 8.94400 -9.88000 1.000 32.77000 110 ARG D N 1
ATOM 3441 C CA . ARG D 1 110 ? 48.61800 10.17400 -9.12700 1.000 38.63000 110 ARG D CA 1
ATOM 3442 C C . ARG D 1 110 ? 49.18400 11.38700 -9.87900 1.000 44.03000 110 ARG D C 1
ATOM 3443 O O . ARG D 1 110 ? 48.68400 12.52400 -9.64100 1.000 42.69000 110 ARG D O 1
ATOM 3451 N N . ARG D 1 111 ? 50.17700 11.16000 -10.75700 1.000 42.91000 111 ARG D N 1
ATOM 3452 C CA . ARG D 1 111 ? 50.78100 12.26200 -11.55700 1.000 47.01000 111 ARG D CA 1
ATOM 3453 C C . ARG D 1 111 ? 49.88500 12.48300 -12.78500 1.000 45.52000 111 ARG D C 1
ATOM 3454 O O . ARG D 1 111 ? 49.41700 13.61000 -12.97700 1.000 51.17000 111 ARG D O 1
ATOM 3462 N N . ILE D 1 112 ? 49.62600 11.41300 -13.53900 1.000 43.30000 112 ILE D N 1
ATOM 3463 C CA . ILE D 1 112 ? 48.72000 11.38000 -14.71600 1.000 41.33000 112 ILE D CA 1
ATOM 3464 C C . ILE D 1 112 ? 47.33100 11.89800 -14.34600 1.000 39.81000 112 ILE D C 1
ATOM 3465 O O . ILE D 1 112 ? 46.76100 12.55800 -15.18800 1.000 38.64000 112 ILE D O 1
ATOM 3470 N N . ALA D 1 113 ? 46.85600 11.67600 -13.11900 1.000 41.62000 113 ALA D N 1
ATOM 3471 C CA . ALA D 1 113 ? 45.54200 12.12600 -12.61000 1.000 43.85000 113 ALA D CA 1
ATOM 3472 C C . ALA D 1 113 ? 45.53800 13.65600 -12.48300 1.000 49.25000 113 ALA D C 1
ATOM 3473 O O . ALA D 1 113 ? 44.45700 14.28900 -12.61900 1.000 43.20000 113 ALA D O 1
ATOM 3475 N N . ASP D 1 114 ? 46.72200 14.25000 -12.34700 1.000 56.85000 114 ASP D N 1
ATOM 3476 C CA . ASP D 1 114 ? 46.91000 15.72400 -12.39000 1.000 62.07000 114 ASP D CA 1
ATOM 3477 C C . ASP D 1 114 ? 47.64200 16.18900 -13.66100 1.000 63.53000 114 ASP D C 1
ATOM 3478 O O . ASP D 1 114 ? 48.00200 17.39400 -13.72500 1.000 71.85000 114 ASP D O 1
ATOM 3483 N N . SER D 1 115 ? 47.85900 15.31600 -14.64900 1.000 58.15000 115 SER D N 1
ATOM 3484 C CA . SER D 1 115 ? 48.20200 15.75600 -16.02600 1.000 52.82000 115 SER D CA 1
ATOM 3485 C C . SER D 1 115 ? 46.98500 15.60600 -16.96600 1.000 52.51000 115 SER D C 1
ATOM 3486 O O . SER D 1 115 ? 47.04300 16.14800 -18.09300 1.000 54.86000 115 SER D O 1
ATOM 3489 N N . LEU D 1 116 ? 45.91100 14.90700 -16.56700 1.000 46.11000 116 LEU D N 1
ATOM 3490 C CA . LEU D 1 116 ? 44.62900 14.89300 -17.34100 1.000 42.36000 116 LEU D CA 1
ATOM 3491 C C . LEU D 1 116 ? 43.67100 15.96700 -16.80000 1.000 44.05000 116 LEU D C 1
ATOM 3492 O O . LEU D 1 116 ? 42.78700 16.39700 -17.57600 1.000 47.14000 116 LEU D O 1
ATOM 3497 N N . LEU D 1 117 ? 43.82300 16.42900 -15.55000 1.000 40.20000 117 LEU D N 1
ATOM 3498 C CA . LEU D 1 117 ? 42.89600 17.41800 -14.92300 1.000 38.95000 117 LEU D CA 1
ATOM 3499 C C . LEU D 1 117 ? 42.91200 18.80500 -15.61000 1.000 44.83000 117 LEU D C 1
ATOM 3500 O O . LEU D 1 117 ? 41.85300 19.50400 -15.56400 1.000 49.51000 117 LEU D O 1
ATOM 3505 N N . GLU D 1 118 ? 44.02700 19.22800 -16.21900 1.000 46.85000 118 GLU D N 1
ATOM 3506 C CA . GLU D 1 118 ? 44.18300 20.59900 -16.78800 1.000 47.84000 118 GLU D CA 1
ATOM 3507 C C . GLU D 1 118 ? 43.71800 20.63800 -18.25700 1.000 47.43000 118 GLU D C 1
ATOM 3508 O O . GLU D 1 118 ? 43.22100 21.69600 -18.64700 1.000 53.01000 118 GLU D O 1
ATOM 3514 N N . ILE D 1 119 ? 43.81800 19.54500 -19.02500 1.000 45.64000 119 ILE D N 1
ATOM 3515 C CA . ILE D 1 119 ? 43.40300 19.49000 -20.46700 1.000 45.39000 119 ILE D CA 1
ATOM 3516 C C . ILE D 1 119 ? 41.97100 18.93600 -20.60400 1.000 48.79000 119 ILE D C 1
ATOM 3517 O O . ILE D 1 119 ? 41.45800 18.95400 -21.75600 1.000 44.27000 119 ILE D O 1
ATOM 3522 N N . LEU D 1 120 ? 41.33100 18.46800 -19.51500 1.000 52.27000 120 LEU D N 1
ATOM 3523 C CA . LEU D 1 120 ? 40.01800 17.76100 -19.58400 1.000 51.43000 120 LEU D CA 1
ATOM 3524 C C . LEU D 1 120 ? 38.84500 18.70100 -19.25600 1.000 55.34000 120 LEU D C 1
ATOM 3525 O O . LEU D 1 120 ? 38.27800 19.34000 -20.12200 1.000 56.32000 120 LEU D O 1
ATOM 3531 N N . VAL E 1 5 ? 32.70900 40.03400 -25.81700 1.000 40.28000 5 VAL E N 1
ATOM 3532 C CA . VAL E 1 5 ? 31.91500 39.27800 -26.83400 1.000 35.61000 5 VAL E CA 1
ATOM 3533 C C . VAL E 1 5 ? 32.84700 38.38200 -27.63800 1.000 34.60000 5 VAL E C 1
ATOM 3534 O O . VAL E 1 5 ? 32.40300 37.27400 -27.94300 1.000 30.72000 5 VAL E O 1
ATOM 3538 N N . ASP E 1 6 ? 34.06100 38.84400 -27.95500 1.000 28.70000 6 ASP E N 1
ATOM 3539 C CA . ASP E 1 6 ? 35.07000 38.00100 -28.63700 1.000 33.11000 6 ASP E CA 1
ATOM 3540 C C . ASP E 1 6 ? 35.36500 36.80000 -27.74200 1.000 34.42000 6 ASP E C 1
ATOM 3541 O O . ASP E 1 6 ? 35.44900 35.71100 -28.31000 1.000 40.99000 6 ASP E O 1
ATOM 3546 N N . ASN E 1 7 ? 35.42600 36.93500 -26.39900 1.000 35.02000 7 ASN E N 1
ATOM 3547 C CA . ASN E 1 7 ? 36.03300 35.85900 -25.55200 1.000 33.97000 7 ASN E CA 1
ATOM 3548 C C . ASN E 1 7 ? 34.96000 34.81200 -25.35600 1.000 33.98000 7 ASN E C 1
ATOM 3549 O O . ASN E 1 7 ? 35.28400 33.61100 -25.47000 1.000 29.54000 7 ASN E O 1
ATOM 3554 N N . ILE E 1 8 ? 33.73900 35.31200 -25.21400 1.000 35.29000 8 ILE E N 1
ATOM 3555 C CA . ILE E 1 8 ? 32.51200 34.48800 -25.19600 1.000 35.88000 8 ILE E CA 1
ATOM 3556 C C . ILE E 1 8 ? 32.54500 33.63600 -26.45600 1.000 35.03000 8 ILE E C 1
ATOM 3557 O O . ILE E 1 8 ? 32.42300 32.42600 -26.30500 1.000 36.61000 8 ILE E O 1
ATOM 3562 N N . ASN E 1 9 ? 32.73000 34.24100 -27.62800 1.000 37.64000 9 ASN E N 1
ATOM 3563 C CA . ASN E 1 9 ? 32.51600 33.56000 -28.93800 1.000 37.78000 9 ASN E CA 1
ATOM 3564 C C . ASN E 1 9 ? 33.54500 32.45200 -29.10100 1.000 38.08000 9 ASN E C 1
ATOM 3565 O O . ASN E 1 9 ? 33.18200 31.41000 -29.65000 1.000 39.19000 9 ASN E O 1
ATOM 3570 N N . LYS E 1 10 ? 34.79300 32.71200 -28.69900 1.000 42.40000 10 LYS E N 1
ATOM 3571 C CA . LYS E 1 10 ? 35.91400 31.74100 -28.84500 1.000 40.16000 10 LYS E CA 1
ATOM 3572 C C . LYS E 1 10 ? 35.73000 30.66400 -27.77600 1.000 36.25000 10 LYS E C 1
ATOM 3573 O O . LYS E 1 10 ? 36.19300 29.52800 -27.99600 1.000 34.09000 10 LYS E O 1
ATOM 3579 N N . THR E 1 11 ? 35.12800 31.01300 -26.63300 1.000 37.79000 11 THR E N 1
ATOM 3580 C CA . THR E 1 11 ? 34.79900 30.05400 -25.53800 1.000 36.23000 11 THR E CA 1
ATOM 3581 C C . THR E 1 11 ? 33.93900 28.96700 -26.17600 1.000 33.84000 11 THR E C 1
ATOM 3582 O O . THR E 1 11 ? 34.20600 27.81900 -25.93700 1.000 29.92000 11 THR E O 1
ATOM 3586 N N . ILE E 1 12 ? 33.04000 29.35700 -27.07900 1.000 33.45000 12 ILE E N 1
ATOM 3587 C CA . ILE E 1 12 ? 31.99500 28.43200 -27.59200 1.000 37.38000 12 ILE E CA 1
ATOM 3588 C C . ILE E 1 12 ? 32.51300 27.70500 -28.82900 1.000 33.60000 12 ILE E C 1
ATOM 3589 O O . ILE E 1 12 ? 32.35200 26.46500 -28.91400 1.000 28.13000 12 ILE E O 1
ATOM 3594 N N . ARG E 1 13 ? 33.13400 28.44000 -29.75100 1.000 38.99000 13 ARG E N 1
ATOM 3595 C CA . ARG E 1 13 ? 33.67900 27.83800 -31.00300 1.000 38.02000 13 ARG E CA 1
ATOM 3596 C C . ARG E 1 13 ? 34.79900 26.81500 -30.69300 1.000 33.07000 13 ARG E C 1
ATOM 3597 O O . ARG E 1 13 ? 34.95900 25.86400 -31.47900 1.000 32.86000 13 ARG E O 1
ATOM 3605 N N . ASP E 1 14 ? 35.55500 26.99900 -29.61400 1.000 32.10000 14 ASP E N 1
ATOM 3606 C CA . ASP E 1 14 ? 36.54000 25.98400 -29.13600 1.000 36.73000 14 ASP E CA 1
ATOM 3607 C C . ASP E 1 14 ? 35.81100 24.75100 -28.58200 1.000 38.06000 14 ASP E C 1
ATOM 3608 O O . ASP E 1 14 ? 36.35900 23.62600 -28.67000 1.000 42.11000 14 ASP E O 1
ATOM 3613 N N . PHE E 1 15 ? 34.59600 24.90200 -28.04500 1.000 38.20000 15 PHE E N 1
ATOM 3614 C CA . PHE E 1 15 ? 33.78100 23.72400 -27.64500 1.000 34.82000 15 PHE E CA 1
ATOM 3615 C C . PHE E 1 15 ? 33.34100 22.97800 -28.92700 1.000 34.64000 15 PHE E C 1
ATOM 3616 O O . PHE E 1 15 ? 33.46400 21.72000 -29.06100 1.000 34.06000 15 PHE E O 1
ATOM 3624 N N . GLU E 1 16 ? 32.89600 23.70500 -29.93700 1.000 31.11000 16 GLU E N 1
ATOM 3625 C CA . GLU E 1 16 ? 32.39000 23.01200 -31.15900 1.000 37.18000 16 GLU E CA 1
ATOM 3626 C C . GLU E 1 16 ? 33.40200 22.00900 -31.75000 1.000 37.73000 16 GLU E C 1
ATOM 3627 O O . GLU E 1 16 ? 32.95500 21.01100 -32.33700 1.000 41.87000 16 GLU E O 1
ATOM 3633 N N . THR E 1 17 ? 34.70600 22.22600 -31.57300 1.000 38.00000 17 THR E N 1
ATOM 3634 C CA A THR E 1 17 ? 35.76900 21.38600 -32.20100 0.320 38.94000 17 THR E CA 1
ATOM 3635 C CA B THR E 1 17 ? 35.77300 21.38800 -32.19800 0.680 37.77000 17 THR E CA 1
ATOM 3636 C C . THR E 1 17 ? 35.89600 20.02500 -31.49200 1.000 37.45000 17 THR E C 1
ATOM 3637 O O . THR E 1 17 ? 36.38100 19.09400 -32.13700 1.000 39.22000 17 THR E O 1
ATOM 3644 N N . VAL E 1 18 ? 35.43200 19.88600 -30.23600 1.000 39.13000 18 VAL E N 1
ATOM 3645 C CA . VAL E 1 18 ? 35.57700 18.59400 -29.48600 1.000 36.31000 18 VAL E CA 1
ATOM 3646 C C . VAL E 1 18 ? 34.72500 17.57900 -30.22800 1.000 32.81000 18 VAL E C 1
ATOM 3647 O O . VAL E 1 18 ? 33.65200 17.90800 -30.72500 1.000 35.88000 18 VAL E O 1
ATOM 3651 N N . PRO E 1 19 ? 35.16100 16.32000 -30.35600 1.000 31.93000 19 PRO E N 1
ATOM 3652 C CA . PRO E 1 19 ? 34.47600 15.39900 -31.25200 1.000 32.86000 19 PRO E CA 1
ATOM 3653 C C . PRO E 1 19 ? 33.04400 15.18300 -30.74800 1.000 38.15000 19 PRO E C 1
ATOM 3654 O O . PRO E 1 19 ? 32.84000 14.84200 -29.58100 1.000 42.74000 19 PRO E O 1
ATOM 3658 N N . GLY E 1 20 ? 32.06500 15.39100 -31.62200 1.000 38.42000 20 GLY E N 1
ATOM 3659 C CA . GLY E 1 20 ? 30.68500 14.93500 -31.38700 1.000 35.06000 20 GLY E CA 1
ATOM 3660 C C . GLY E 1 20 ? 29.77100 16.10800 -31.15700 1.000 31.77000 20 GLY E C 1
ATOM 3661 O O . GLY E 1 20 ? 28.54300 15.90500 -31.21500 1.000 34.26000 20 GLY E O 1
ATOM 3662 N N . VAL E 1 21 ? 30.34000 17.28400 -30.90000 1.000 26.10000 21 VAL E N 1
ATOM 3663 C CA . VAL E 1 21 ? 29.53500 18.52000 -30.75300 1.000 27.20000 21 VAL E CA 1
ATOM 3664 C C . VAL E 1 21 ? 29.24000 18.98300 -32.18500 1.000 28.80000 21 VAL E C 1
ATOM 3665 O O . VAL E 1 21 ? 30.17300 19.10000 -32.97300 1.000 25.74000 21 VAL E O 1
ATOM 3669 N N . GLU E 1 22 ? 27.96100 19.03400 -32.54600 1.000 31.44000 22 GLU E N 1
ATOM 3670 C CA . GLU E 1 22 ? 27.46500 19.44100 -33.89100 1.000 31.07000 22 GLU E CA 1
ATOM 3671 C C . GLU E 1 22 ? 27.18100 20.95100 -33.86600 1.000 32.11000 22 GLU E C 1
ATOM 3672 O O . GLU E 1 22 ? 27.07800 21.57700 -34.98600 1.000 30.65000 22 GLU E O 1
ATOM 3678 N N . GLY E 1 23 ? 26.92600 21.51000 -32.66700 1.000 28.24000 23 GLY E N 1
ATOM 3679 C CA . GLY E 1 23 ? 26.61600 22.94000 -32.49000 1.000 24.13000 23 GLY E CA 1
ATOM 3680 C C . GLY E 1 23 ? 26.34000 23.35800 -31.07000 1.000 23.07000 23 GLY E C 1
ATOM 3681 O O . GLY E 1 23 ? 25.82200 22.53700 -30.26800 1.000 21.15000 23 GLY E O 1
ATOM 3682 N N . ALA E 1 24 ? 26.59000 24.64000 -30.76700 1.000 23.37000 24 ALA E N 1
ATOM 3683 C CA . ALA E 1 24 ? 26.34200 25.24500 -29.44600 1.000 19.87000 24 ALA E CA 1
ATOM 3684 C C . ALA E 1 24 ? 25.97400 26.72300 -29.55600 1.000 22.24000 24 ALA E C 1
ATOM 3685 O O . ALA E 1 24 ? 26.46500 27.46300 -30.39200 1.000 23.89000 24 ALA E O 1
ATOM 3687 N N . ALA E 1 25 ? 25.25700 27.21100 -28.57900 1.000 25.70000 25 ALA E N 1
ATOM 3688 C CA . ALA E 1 25 ? 24.81900 28.60700 -28.57700 1.000 25.65000 25 ALA E CA 1
ATOM 3689 C C . ALA E 1 25 ? 24.57300 29.07800 -27.14400 1.000 28.49000 25 ALA E C 1
ATOM 3690 O O . ALA E 1 25 ? 24.06800 28.26900 -26.36800 1.000 33.88000 25 ALA E O 1
ATOM 3692 N N . LEU E 1 26 ? 24.92800 30.32400 -26.81800 1.000 29.83000 26 LEU E N 1
ATOM 3693 C CA . LEU E 1 26 ? 24.47000 31.03100 -25.59700 1.000 26.94000 26 LEU E CA 1
ATOM 3694 C C . LEU E 1 26 ? 23.22500 31.83200 -25.95200 1.000 27.23000 26 LEU E C 1
ATOM 3695 O O . LEU E 1 26 ? 23.31600 32.66400 -26.89800 1.000 23.24000 26 LEU E O 1
ATOM 3700 N N . VAL E 1 27 ? 22.13500 31.64500 -25.20600 1.000 24.98000 27 VAL E N 1
ATOM 3701 C CA . VAL E 1 27 ? 20.86600 32.35800 -25.45100 1.000 29.85000 27 VAL E CA 1
ATOM 3702 C C . VAL E 1 27 ? 20.45200 33.07500 -24.14900 1.000 36.10000 27 VAL E C 1
ATOM 3703 O O . VAL E 1 27 ? 20.77400 32.54200 -23.09200 1.000 35.40000 27 VAL E O 1
ATOM 3707 N N . SER E 1 28 ? 19.79900 34.25300 -24.20200 1.000 36.93000 28 SER E N 1
ATOM 3708 C CA . SER E 1 28 ? 19.13100 34.87500 -23.01400 1.000 42.83000 28 SER E CA 1
ATOM 3709 C C . SER E 1 28 ? 17.81300 34.15100 -22.67000 1.000 42.49000 28 SER E C 1
ATOM 3710 O O . SER E 1 28 ? 17.27800 33.48400 -23.55400 1.000 54.25000 28 SER E O 1
ATOM 3713 N N . ALA E 1 29 ? 17.29700 34.29100 -21.44500 1.000 40.49000 29 ALA E N 1
ATOM 3714 C CA . ALA E 1 29 ? 16.04800 33.66000 -20.95700 1.000 37.19000 29 ALA E CA 1
ATOM 3715 C C . ALA E 1 29 ? 14.83600 34.20100 -21.72400 1.000 39.53000 29 ALA E C 1
ATOM 3716 O O . ALA E 1 29 ? 14.00600 33.38100 -22.12500 1.000 38.84000 29 ALA E O 1
ATOM 3718 N N . ASP E 1 30 ? 14.73800 35.51500 -21.94600 1.000 43.54000 30 ASP E N 1
ATOM 3719 C CA . ASP E 1 30 ? 13.59200 36.12100 -22.68700 1.000 49.96000 30 ASP E CA 1
ATOM 3720 C C . ASP E 1 30 ? 13.61200 35.73700 -24.18000 1.000 51.72000 30 ASP E C 1
ATOM 3721 O O . ASP E 1 30 ? 12.54900 35.98000 -24.79400 1.000 47.04000 30 ASP E O 1
ATOM 3726 N N . GLY E 1 31 ? 14.73100 35.19800 -24.73300 1.000 50.48000 31 GLY E N 1
ATOM 3727 C CA . GLY E 1 31 ? 14.75100 34.41200 -25.99600 1.000 49.45000 31 GLY E CA 1
ATOM 3728 C C . GLY E 1 31 ? 15.57300 35.02200 -27.12000 1.000 48.69000 31 GLY E C 1
ATOM 3729 O O . GLY E 1 31 ? 15.44900 34.54700 -28.26400 1.000 48.65000 31 GLY E O 1
ATOM 3730 N N . LEU E 1 32 ? 16.37200 36.04500 -26.81000 1.000 47.71000 32 LEU E N 1
ATOM 3731 C CA . LEU E 1 32 ? 17.30200 36.73200 -27.73800 1.000 42.58000 32 LEU E CA 1
ATOM 3732 C C . LEU E 1 32 ? 18.65500 35.99800 -27.69600 1.000 39.78000 32 LEU E C 1
ATOM 3733 O O . LEU E 1 32 ? 19.16600 35.70400 -26.55400 1.000 31.06000 32 LEU E O 1
ATOM 3738 N N . MET E 1 33 ? 19.23200 35.75700 -28.88600 1.000 37.57000 33 MET E N 1
ATOM 3739 C CA . MET E 1 33 ? 20.50000 34.99300 -29.07700 1.000 34.86000 33 MET E CA 1
ATOM 3740 C C . MET E 1 33 ? 21.65700 35.86500 -28.58000 1.000 33.76000 33 MET E C 1
ATOM 3741 O O . MET E 1 33 ? 21.78800 37.00600 -29.04100 1.000 35.59000 33 MET E O 1
ATOM 3746 N N . ILE E 1 34 ? 22.48100 35.37100 -27.67100 1.000 33.54000 34 ILE E N 1
ATOM 3747 C CA . ILE E 1 34 ? 23.63700 36.17400 -27.17200 1.000 33.48000 34 ILE E CA 1
ATOM 3748 C C . ILE E 1 34 ? 24.86900 35.82000 -28.00800 1.000 31.87000 34 ILE E C 1
ATOM 3749 O O . ILE E 1 34 ? 25.49800 36.73300 -28.43700 1.000 25.65000 34 ILE E O 1
ATOM 3754 N N . SER E 1 35 ? 25.17400 34.54200 -28.24600 1.000 30.39000 35 SER E N 1
ATOM 3755 C CA . SER E 1 35 ? 26.32800 34.10500 -29.09000 1.000 32.25000 35 SER E CA 1
ATOM 3756 C C . SER E 1 35 ? 26.03200 32.77400 -29.79500 1.000 29.31000 35 SER E C 1
ATOM 3757 O O . SER E 1 35 ? 25.50900 31.88200 -29.12500 1.000 25.30000 35 SER E O 1
ATOM 3760 N N . SER E 1 36 ? 26.56200 32.60200 -31.00800 1.000 27.88000 36 SER E N 1
ATOM 3761 C CA . SER E 1 36 ? 26.21500 31.52400 -31.97300 1.000 28.27000 36 SER E CA 1
ATOM 3762 C C . SER E 1 36 ? 27.11900 31.58300 -33.20200 1.000 31.91000 36 SER E C 1
ATOM 3763 O O . SER E 1 36 ? 27.49700 32.75900 -33.64100 1.000 29.82000 36 SER E O 1
ATOM 3766 N N . ALA E 1 37 ? 27.35000 30.44500 -33.87100 1.000 32.03000 37 ALA E N 1
ATOM 3767 C CA . ALA E 1 37 ? 28.06900 30.49100 -35.18000 1.000 30.95000 37 ALA E CA 1
ATOM 3768 C C . ALA E 1 37 ? 27.13200 30.34200 -36.40000 1.000 31.11000 37 ALA E C 1
ATOM 3769 O O . ALA E 1 37 ? 27.62800 30.35600 -37.49100 1.000 26.79000 37 ALA E O 1
ATOM 3771 N N . LEU E 1 38 ? 25.82800 30.09100 -36.23500 1.000 34.30000 38 LEU E N 1
ATOM 3772 C CA . LEU E 1 38 ? 24.94300 29.62600 -37.35600 1.000 32.83000 38 LEU E CA 1
ATOM 3773 C C . LEU E 1 38 ? 24.75300 30.81800 -38.30500 1.000 35.33000 38 LEU E C 1
ATOM 3774 O O . LEU E 1 38 ? 25.27000 31.90700 -37.98100 1.000 34.81000 38 LEU E O 1
ATOM 3779 N N . PRO E 1 39 ? 24.13700 30.64900 -39.51800 1.000 31.42000 39 PRO E N 1
ATOM 3780 C CA . PRO E 1 39 ? 23.56500 31.77400 -40.28900 1.000 32.26000 39 PRO E CA 1
ATOM 3781 C C . PRO E 1 39 ? 22.52100 32.58800 -39.49200 1.000 32.43000 39 PRO E C 1
ATOM 3782 O O . PRO E 1 39 ? 21.75500 31.98100 -38.66200 1.000 31.87000 39 PRO E O 1
ATOM 3786 N N . GLU E 1 40 ? 22.51400 33.91100 -39.65300 1.000 29.73000 40 GLU E N 1
ATOM 3787 C CA . GLU E 1 40 ? 21.59600 34.82100 -38.91000 1.000 35.91000 40 GLU E CA 1
ATOM 3788 C C . GLU E 1 40 ? 20.15600 34.23900 -38.84500 1.000 35.41000 40 GLU E C 1
ATOM 3789 O O . GLU E 1 40 ? 19.53800 34.22900 -37.74700 1.000 34.57000 40 GLU E O 1
ATOM 3795 N N . THR E 1 41 ? 19.60800 33.70900 -39.93600 1.000 36.24000 41 THR E N 1
ATOM 3796 C CA . THR E 1 41 ? 18.16300 33.34800 -39.94000 1.000 38.72000 41 THR E CA 1
ATOM 3797 C C . THR E 1 41 ? 17.97100 32.15800 -39.00300 1.000 36.00000 41 THR E C 1
ATOM 3798 O O . THR E 1 41 ? 17.04700 32.18100 -38.17400 1.000 36.14000 41 THR E O 1
ATOM 3802 N N . GLU E 1 42 ? 18.83700 31.15500 -39.09100 1.000 36.36000 42 GLU E N 1
ATOM 3803 C CA . GLU E 1 42 ? 18.77200 29.98800 -38.17300 1.000 35.59000 42 GLU E CA 1
ATOM 3804 C C . GLU E 1 42 ? 18.86100 30.49200 -36.72100 1.000 33.27000 42 GLU E C 1
ATOM 3805 O O . GLU E 1 42 ? 18.11000 29.98600 -35.88500 1.000 38.50000 42 GLU E O 1
ATOM 3811 N N . GLN E 1 43 ? 19.69600 31.48500 -36.42800 1.000 31.96000 43 GLN E N 1
ATOM 3812 C CA . GLN E 1 43 ? 19.90600 31.93200 -35.02800 1.000 32.20000 43 GLN E CA 1
ATOM 3813 C C . GLN E 1 43 ? 18.58400 32.34400 -34.38000 1.000 29.84000 43 GLN E C 1
ATOM 3814 O O . GLN E 1 43 ? 18.44400 32.10500 -33.17900 1.000 24.48000 43 GLN E O 1
ATOM 3820 N N . GLU E 1 44 ? 17.68200 32.98100 -35.11900 1.000 32.28000 44 GLU E N 1
ATOM 3821 C CA . GLU E 1 44 ? 16.44300 33.56400 -34.54000 1.000 36.92000 44 GLU E CA 1
ATOM 3822 C C . GLU E 1 44 ? 15.43600 32.42800 -34.32500 1.000 39.21000 44 GLU E C 1
ATOM 3823 O O . GLU E 1 44 ? 14.56700 32.50000 -33.39000 1.000 38.63000 44 GLU E O 1
ATOM 3829 N N . ARG E 1 45 ? 15.59200 31.35500 -35.09200 1.000 36.15000 45 ARG E N 1
ATOM 3830 C CA . ARG E 1 45 ? 14.68400 30.20300 -34.94900 1.000 34.18000 45 ARG E CA 1
ATOM 3831 C C . ARG E 1 45 ? 15.16400 29.28900 -33.79100 1.000 32.96000 45 ARG E C 1
ATOM 3832 O O . ARG E 1 45 ? 14.34000 28.80500 -33.08700 1.000 27.00000 45 ARG E O 1
ATOM 3840 N N . VAL E 1 46 ? 16.46600 29.07900 -33.60000 1.000 30.37000 46 VAL E N 1
ATOM 3841 C CA . VAL E 1 46 ? 17.01800 28.28300 -32.46500 1.000 29.62000 46 VAL E CA 1
ATOM 3842 C C . VAL E 1 46 ? 16.83000 29.05600 -31.15400 1.000 26.90000 46 VAL E C 1
ATOM 3843 O O . VAL E 1 46 ? 16.55500 28.42500 -30.17100 1.000 25.03000 46 VAL E O 1
ATOM 3847 N N . ALA E 1 47 ? 17.02100 30.37000 -31.10800 1.000 26.81000 47 ALA E N 1
ATOM 3848 C CA . ALA E 1 47 ? 16.97500 31.13900 -29.83700 1.000 28.10000 47 ALA E CA 1
ATOM 3849 C C . ALA E 1 47 ? 15.54300 31.14000 -29.29700 1.000 27.88000 47 ALA E C 1
ATOM 3850 O O . ALA E 1 47 ? 15.37400 31.20400 -28.02300 1.000 22.26000 47 ALA E O 1
ATOM 3852 N N . ALA E 1 48 ? 14.56700 31.08100 -30.20400 1.000 26.05000 48 ALA E N 1
ATOM 3853 C CA . ALA E 1 48 ? 13.14600 30.92900 -29.83900 1.000 31.20000 48 ALA E CA 1
ATOM 3854 C C . ALA E 1 48 ? 12.90400 29.50900 -29.31300 1.000 32.87000 48 ALA E C 1
ATOM 3855 O O . ALA E 1 48 ? 12.14900 29.37000 -28.34700 1.000 37.17000 48 ALA E O 1
ATOM 3857 N N . ILE E 1 49 ? 13.47500 28.49000 -29.94600 1.000 34.13000 49 ILE E N 1
ATOM 3858 C CA . ILE E 1 49 ? 13.30800 27.07000 -29.50800 1.000 34.78000 49 ILE E CA 1
ATOM 3859 C C . ILE E 1 49 ? 13.85100 26.92400 -28.08200 1.000 31.56000 49 ILE E C 1
ATOM 3860 O O . ILE E 1 49 ? 13.11700 26.37400 -27.25300 1.000 31.76000 49 ILE E O 1
ATOM 3865 N N . SER E 1 50 ? 15.05500 27.44200 -27.82500 1.000 29.88000 50 SER E N 1
ATOM 3866 C CA . SER E 1 50 ? 15.79300 27.39800 -26.53200 1.000 29.09000 50 SER E CA 1
ATOM 3867 C C . SER E 1 50 ? 15.03500 28.05100 -25.37700 1.000 31.55000 50 SER E C 1
ATOM 3868 O O . SER E 1 50 ? 14.97300 27.41400 -24.28200 1.000 31.00000 50 SER E O 1
ATOM 3871 N N . ALA E 1 51 ? 14.47200 29.23400 -25.56900 1.000 31.95000 51 ALA E N 1
ATOM 3872 C CA . ALA E 1 51 ? 13.43200 29.82600 -24.68800 1.000 37.01000 51 ALA E CA 1
ATOM 3873 C C . ALA E 1 51 ? 12.30600 28.83700 -24.39000 1.000 38.96000 51 ALA E C 1
ATOM 3874 O O . ALA E 1 51 ? 12.01600 28.66800 -23.17300 1.000 40.06000 51 ALA E O 1
ATOM 3876 N N . GLY E 1 52 ? 11.65700 28.27300 -25.42600 1.000 40.05000 52 GLY E N 1
ATOM 3877 C CA . GLY E 1 52 ? 10.54000 27.29800 -25.26300 1.000 38.54000 52 GLY E CA 1
ATOM 3878 C C . GLY E 1 52 ? 10.94600 26.08600 -24.40100 1.000 36.80000 52 GLY E C 1
ATOM 3879 O O . GLY E 1 52 ? 10.22400 25.66000 -23.47400 1.000 34.70000 52 GLY E O 1
ATOM 3880 N N . LEU E 1 53 ? 12.11600 25.53400 -24.63000 1.000 34.04000 53 LEU E N 1
ATOM 3881 C CA . LEU E 1 53 ? 12.55800 24.39600 -23.80300 1.000 32.69000 53 LEU E CA 1
ATOM 3882 C C . LEU E 1 53 ? 12.83800 24.87700 -22.37700 1.000 34.68000 53 LEU E C 1
ATOM 3883 O O . LEU E 1 53 ? 12.70400 24.07100 -21.49100 1.000 37.63000 53 LEU E O 1
ATOM 3888 N N . LEU E 1 54 ? 13.19800 26.14100 -22.15100 1.000 38.89000 54 LEU E N 1
ATOM 3889 C CA . LEU E 1 54 ? 13.40300 26.69100 -20.78700 1.000 38.58000 54 LEU E CA 1
ATOM 3890 C C . LEU E 1 54 ? 12.05400 26.83800 -20.07800 1.000 43.57000 54 LEU E C 1
ATOM 3891 O O . LEU E 1 54 ? 12.04000 26.52500 -18.85700 1.000 44.34000 54 LEU E O 1
ATOM 3896 N N . SER E 1 55 ? 10.99500 27.30600 -20.76800 1.000 44.14000 55 SER E N 1
ATOM 3897 C CA . SER E 1 55 ? 9.60800 27.40500 -20.22700 1.000 44.27000 55 SER E CA 1
ATOM 3898 C C . SER E 1 55 ? 9.16800 26.01400 -19.73900 1.000 43.74000 55 SER E C 1
ATOM 3899 O O . SER E 1 55 ? 8.46300 25.89400 -18.68700 1.000 45.49000 55 SER E O 1
ATOM 3902 N N . LEU E 1 56 ? 9.48800 24.96600 -20.48000 1.000 38.93000 56 LEU E N 1
ATOM 3903 C CA . LEU E 1 56 ? 8.99000 23.62300 -20.09100 1.000 37.65000 56 LEU E CA 1
ATOM 3904 C C . LEU E 1 56 ? 9.89800 23.04800 -18.97600 1.000 37.31000 56 LEU E C 1
ATOM 3905 O O . LEU E 1 56 ? 9.39700 22.33100 -18.09700 1.000 40.59000 56 LEU E O 1
ATOM 3910 N N . GLY E 1 57 ? 11.18200 23.38900 -18.98600 1.000 37.01000 57 GLY E N 1
ATOM 3911 C CA . GLY E 1 57 ? 12.19200 22.88200 -18.04800 1.000 39.14000 57 GLY E CA 1
ATOM 3912 C C . GLY E 1 57 ? 11.92200 23.28900 -16.60300 1.000 44.01000 57 GLY E C 1
ATOM 3913 O O . GLY E 1 57 ? 12.01800 22.36300 -15.70700 1.000 29.70000 57 GLY E O 1
ATOM 3914 N N . GLU E 1 58 ? 11.64700 24.59300 -16.37200 1.000 40.87000 58 GLU E N 1
ATOM 3915 C CA . GLU E 1 58 ? 11.43200 25.18300 -15.01700 1.000 42.13000 58 GLU E CA 1
ATOM 3916 C C . GLU E 1 58 ? 9.99100 24.93400 -14.58200 1.000 39.53000 58 GLU E C 1
ATOM 3917 O O . GLU E 1 58 ? 9.74200 24.86000 -13.40000 1.000 37.29000 58 GLU E O 1
ATOM 3923 N N . LYS E 1 59 ? 9.07000 24.77900 -15.51300 1.000 37.24000 59 LYS E N 1
ATOM 3924 C CA . LYS E 1 59 ? 7.73700 24.25000 -15.16700 1.000 36.97000 59 LYS E CA 1
ATOM 3925 C C . LYS E 1 59 ? 7.74600 22.77700 -14.69300 1.000 38.25000 59 LYS E C 1
ATOM 3926 O O . LYS E 1 59 ? 6.70800 22.34000 -14.13800 1.000 44.57000 59 LYS E O 1
ATOM 3932 N N . ALA E 1 60 ? 8.79200 22.00400 -14.97500 1.000 35.57000 60 ALA E N 1
ATOM 3933 C CA . ALA E 1 60 ? 8.91000 20.57100 -14.61800 1.000 34.66000 60 ALA E CA 1
ATOM 3934 C C . ALA E 1 60 ? 9.51600 20.41000 -13.20500 1.000 32.47000 60 ALA E C 1
ATOM 3935 O O . ALA E 1 60 ? 9.11000 19.44800 -12.49500 1.000 39.02000 60 ALA E O 1
ATOM 3937 N N . THR E 1 61 ? 10.39900 21.32600 -12.78000 1.000 33.66000 61 THR E N 1
ATOM 3938 C CA . THR E 1 61 ? 11.02200 21.31600 -11.42200 1.000 36.67000 61 THR E CA 1
ATOM 3939 C C . THR E 1 61 ? 10.06100 21.72300 -10.29300 1.000 37.75000 61 THR E C 1
ATOM 3940 O O . THR E 1 61 ? 10.44200 21.43900 -9.14700 1.000 31.69000 61 THR E O 1
ATOM 3944 N N . THR E 1 62 ? 8.85900 22.27000 -10.56900 1.000 42.05000 62 THR E N 1
ATOM 3945 C CA . THR E 1 62 ? 7.91900 22.80000 -9.52900 1.000 44.09000 62 THR E CA 1
ATOM 3946 C C . THR E 1 62 ? 7.10400 21.65700 -8.88500 1.000 46.58000 62 THR E C 1
ATOM 3947 O O . THR E 1 62 ? 6.71600 21.85300 -7.72300 1.000 45.01000 62 THR E O 1
ATOM 3951 N N . GLU E 1 63 ? 6.95900 20.50000 -9.55900 1.000 50.64000 63 GLU E N 1
ATOM 3952 C CA . GLU E 1 63 ? 5.89300 19.47500 -9.33300 1.000 56.43000 63 GLU E CA 1
ATOM 3953 C C . GLU E 1 63 ? 6.02700 18.81500 -7.95300 1.000 55.68000 63 GLU E C 1
ATOM 3954 O O . GLU E 1 63 ? 5.02700 18.83300 -7.19100 1.000 53.19000 63 GLU E O 1
ATOM 3960 N N . LEU E 1 64 ? 7.20300 18.27100 -7.62100 1.000 51.86000 64 LEU E N 1
ATOM 3961 C CA . LEU E 1 64 ? 7.46700 17.70900 -6.26200 1.000 43.31000 64 LEU E CA 1
ATOM 3962 C C . LEU E 1 64 ? 8.75200 18.31700 -5.65300 1.000 44.85000 64 LEU E C 1
ATOM 3963 O O . LEU E 1 64 ? 9.70300 17.56500 -5.38200 1.000 37.02000 64 LEU E O 1
ATOM 3968 N N . ASP E 1 65 ? 8.78400 19.65300 -5.49700 1.000 50.83000 65 ASP E N 1
ATOM 3969 C CA . ASP E 1 65 ? 9.85500 20.45800 -4.83100 1.000 53.41000 65 ASP E CA 1
ATOM 3970 C C . ASP E 1 65 ? 11.24000 19.98600 -5.29900 1.000 50.72000 65 ASP E C 1
ATOM 3971 O O . ASP E 1 65 ? 12.06500 19.60200 -4.43400 1.000 52.63000 65 ASP E O 1
ATOM 3976 N N . ARG E 1 66 ? 11.49900 20.00600 -6.60500 1.000 45.79000 66 ARG E N 1
ATOM 3977 C CA . ARG E 1 66 ? 12.81300 19.63000 -7.19000 1.000 38.52000 66 ARG E CA 1
ATOM 3978 C C . ARG E 1 66 ? 13.74300 20.84100 -7.13800 1.000 37.36000 66 ARG E C 1
ATOM 3979 O O . ARG E 1 66 ? 14.99900 20.67400 -7.36000 1.000 28.46000 66 ARG E O 1
ATOM 3987 N N . GLY E 1 67 ? 13.15600 22.02200 -6.88400 1.000 41.64000 67 GLY E N 1
ATOM 3988 C CA . GLY E 1 67 ? 13.90100 23.26600 -6.58700 1.000 42.14000 67 GLY E CA 1
ATOM 3989 C C . GLY E 1 67 ? 14.09400 24.11400 -7.83300 1.000 41.95000 67 GLY E C 1
ATOM 3990 O O . GLY E 1 67 ? 13.38500 23.90100 -8.82300 1.000 39.79000 67 GLY E O 1
ATOM 3991 N N . ASN E 1 68 ? 15.05500 25.03700 -7.78900 1.000 43.20000 68 ASN E N 1
ATOM 3992 C CA . ASN E 1 68 ? 15.36900 25.97200 -8.89800 1.000 42.77000 68 ASN E CA 1
ATOM 3993 C C . ASN E 1 68 ? 15.94000 25.17300 -10.08200 1.000 40.47000 68 ASN E C 1
ATOM 3994 O O . ASN E 1 68 ? 16.82900 24.33500 -9.83100 1.000 38.80000 68 ASN E O 1
ATOM 3999 N N . PHE E 1 69 ? 15.49100 25.44700 -11.31200 1.000 37.35000 69 PHE E N 1
ATOM 4000 C CA . PHE E 1 69 ? 15.92200 24.74200 -12.55000 1.000 38.40000 69 PHE E CA 1
ATOM 4001 C C . PHE E 1 69 ? 17.44600 24.82300 -12.76000 1.000 36.36000 69 PHE E C 1
ATOM 4002 O O . PHE E 1 69 ? 18.05100 25.83300 -12.37000 1.000 48.55000 69 PHE E O 1
ATOM 4010 N N . LYS E 1 70 ? 18.08600 23.78600 -13.33500 1.000 32.00000 70 LYS E N 1
ATOM 4011 C CA . LYS E 1 70 ? 19.56700 23.75200 -13.60500 1.000 29.47000 70 LYS E CA 1
ATOM 4012 C C . LYS E 1 70 ? 19.90400 23.20200 -15.01300 1.000 28.69000 70 LYS E C 1
ATOM 4013 O O . LYS E 1 70 ? 20.68600 23.85500 -15.75500 1.000 23.86000 70 LYS E O 1
ATOM 4019 N N . GLU E 1 71 ? 19.32900 22.07300 -15.42500 1.000 25.91000 71 GLU E N 1
ATOM 4020 C CA . GLU E 1 71 ? 19.73700 21.34700 -16.66700 1.000 26.21000 71 GLU E CA 1
ATOM 4021 C C . GLU E 1 71 ? 18.61500 20.42600 -17.19600 1.000 26.52000 71 GLU E C 1
ATOM 4022 O O . GLU E 1 71 ? 17.82300 19.78100 -16.36100 1.000 20.77000 71 GLU E O 1
ATOM 4028 N N . VAL E 1 72 ? 18.53400 20.30900 -18.52700 1.000 25.03000 72 VAL E N 1
ATOM 4029 C CA A VAL E 1 72 ? 17.62600 19.35900 -19.24700 0.680 24.54000 72 VAL E CA 1
ATOM 4030 C CA B VAL E 1 72 ? 17.63600 19.32000 -19.19800 0.320 24.01000 72 VAL E CA 1
ATOM 4031 C C . VAL E 1 72 ? 18.47400 18.50700 -20.19100 1.000 24.44000 72 VAL E C 1
ATOM 4032 O O . VAL E 1 72 ? 19.28900 19.11800 -20.92600 1.000 22.83000 72 VAL E O 1
ATOM 4039 N N . TYR E 1 73 ? 18.31800 17.16100 -20.17200 1.000 21.77000 73 TYR E N 1
ATOM 4040 C CA . TYR E 1 73 ? 18.89800 16.19300 -21.13700 1.000 21.82000 73 TYR E CA 1
ATOM 4041 C C . TYR E 1 73 ? 17.80800 15.43700 -21.93500 1.000 24.90000 73 TYR E C 1
ATOM 4042 O O . TYR E 1 73 ? 16.80100 14.90400 -21.38100 1.000 24.20000 73 TYR E O 1
ATOM 4051 N N . VAL E 1 74 ? 17.98700 15.34700 -23.26700 1.000 23.16000 74 VAL E N 1
ATOM 4052 C CA . VAL E 1 74 ? 17.08800 14.56300 -24.13600 1.000 24.58000 74 VAL E CA 1
ATOM 4053 C C . VAL E 1 74 ? 17.93800 13.74100 -25.08100 1.000 27.31000 74 VAL E C 1
ATOM 4054 O O . VAL E 1 74 ? 18.98400 14.31100 -25.60500 1.000 25.43000 74 VAL E O 1
ATOM 4058 N N . LYS E 1 75 ? 17.49300 12.49200 -25.27800 1.000 26.06000 75 LYS E N 1
ATOM 4059 C CA . LYS E 1 75 ? 18.12300 11.51100 -26.19900 1.000 29.04000 75 LYS E CA 1
ATOM 4060 C C . LYS E 1 75 ? 17.09900 10.99200 -27.21500 1.000 28.80000 75 LYS E C 1
ATOM 4061 O O . LYS E 1 75 ? 16.03900 10.54900 -26.81900 1.000 26.63000 75 LYS E O 1
ATOM 4067 N N . GLY E 1 76 ? 17.43900 11.04300 -28.49600 1.000 29.28000 76 GLY E N 1
ATOM 4068 C CA . GLY E 1 76 ? 16.59700 10.52700 -29.58400 1.000 32.04000 76 GLY E CA 1
ATOM 4069 C C . GLY E 1 76 ? 17.29200 9.44500 -30.40700 1.000 35.43000 76 GLY E C 1
ATOM 4070 O O . GLY E 1 76 ? 18.49100 9.16500 -30.17200 1.000 32.19000 76 GLY E O 1
ATOM 4071 N N . GLU E 1 77 ? 16.60400 8.87200 -31.39200 1.000 36.86000 77 GLU E N 1
ATOM 4072 C CA . GLU E 1 77 ? 17.19900 7.76000 -32.18100 1.000 41.51000 77 GLU E CA 1
ATOM 4073 C C . GLU E 1 77 ? 18.36300 8.28400 -33.04800 1.000 41.24000 77 GLU E C 1
ATOM 4074 O O . GLU E 1 77 ? 19.15000 7.47300 -33.48900 1.000 41.16000 77 GLU E O 1
ATOM 4080 N N . LYS E 1 78 ? 18.52400 9.60300 -33.25200 1.000 46.40000 78 LYS E N 1
ATOM 4081 C CA . LYS E 1 78 ? 19.59700 10.19000 -34.13200 1.000 45.18000 78 LYS E CA 1
ATOM 4082 C C . LYS E 1 78 ? 20.53200 11.20600 -33.42600 1.000 43.84000 78 LYS E C 1
ATOM 4083 O O . LYS E 1 78 ? 21.41200 11.72100 -34.12300 1.000 42.66000 78 LYS E O 1
ATOM 4089 N N . GLY E 1 79 ? 20.39300 11.49700 -32.11500 1.000 40.71000 79 GLY E N 1
ATOM 4090 C CA . GLY E 1 79 ? 21.19900 12.53200 -31.43600 1.000 34.67000 79 GLY E CA 1
ATOM 4091 C C . GLY E 1 79 ? 20.70000 12.96600 -30.05100 1.000 30.04000 79 GLY E C 1
ATOM 4092 O O . GLY E 1 79 ? 19.70500 12.47500 -29.55700 1.000 30.69000 79 GLY E O 1
ATOM 4093 N N . TYR E 1 80 ? 21.43500 13.87600 -29.44400 1.000 27.49000 80 TYR E N 1
ATOM 4094 C CA . TYR E 1 80 ? 21.29800 14.38100 -28.05500 1.000 26.16000 80 TYR E CA 1
ATOM 4095 C C . TYR E 1 80 ? 21.04700 15.88200 -28.17800 1.000 27.64000 80 TYR E C 1
ATOM 4096 O O . TYR E 1 80 ? 21.53700 16.55100 -29.16900 1.000 25.93000 80 TYR E O 1
ATOM 4105 N N . THR E 1 81 ? 20.25500 16.38900 -27.24900 1.000 29.06000 81 THR E N 1
ATOM 4106 C CA . THR E 1 81 ? 20.09900 17.82600 -26.90200 1.000 26.88000 81 THR E CA 1
ATOM 4107 C C . THR E 1 81 ? 20.35400 18.08500 -25.39700 1.000 27.60000 81 THR E C 1
ATOM 4108 O O . THR E 1 81 ? 19.66200 17.41200 -24.52200 1.000 24.52000 81 THR E O 1
ATOM 4112 N N . LEU E 1 82 ? 21.30200 18.96400 -25.04800 1.000 24.30000 82 LEU E N 1
ATOM 4113 C CA . LEU E 1 82 ? 21.68500 19.31200 -23.65300 1.000 26.54000 82 LEU E CA 1
ATOM 4114 C C . LEU E 1 82 ? 21.44800 20.80000 -23.50000 1.000 28.36000 82 LEU E C 1
ATOM 4115 O O . LEU E 1 82 ? 21.83900 21.53400 -24.41100 1.000 28.67000 82 LEU E O 1
ATOM 4120 N N . LEU E 1 83 ? 20.84200 21.24500 -22.41100 1.000 25.71000 83 LEU E N 1
ATOM 4121 C CA . LEU E 1 83 ? 20.58400 22.69300 -22.23400 1.000 29.14000 83 LEU E CA 1
ATOM 4122 C C . LEU E 1 83 ? 20.83000 23.02500 -20.75200 1.000 30.93000 83 LEU E C 1
ATOM 4123 O O . LEU E 1 83 ? 20.07900 22.45200 -19.90200 1.000 28.88000 83 LEU E O 1
ATOM 4128 N N . THR E 1 84 ? 21.86500 23.81000 -20.41500 1.000 29.36000 84 THR E N 1
ATOM 4129 C CA A THR E 1 84 ? 22.21200 24.12100 -18.99900 0.190 30.58000 84 THR E CA 1
ATOM 4130 C CA B THR E 1 84 ? 22.23800 24.13100 -18.99800 0.810 30.40000 84 THR E CA 1
ATOM 4131 C C . THR E 1 84 ? 21.95200 25.60100 -18.72200 1.000 31.64000 84 THR E C 1
ATOM 4132 O O . THR E 1 84 ? 22.06300 26.42100 -19.67800 1.000 28.77000 84 THR E O 1
ATOM 4139 N N . SER E 1 85 ? 21.68100 25.93400 -17.46500 1.000 32.21000 85 SER E N 1
ATOM 4140 C CA . SER E 1 85 ? 21.44300 27.33800 -17.07700 1.000 35.06000 85 SER E CA 1
ATOM 4141 C C . SER E 1 85 ? 22.81300 27.93700 -16.77600 1.000 41.38000 85 SER E C 1
ATOM 4142 O O . SER E 1 85 ? 23.59600 27.30100 -16.03100 1.000 50.26000 85 SER E O 1
ATOM 4145 N N . VAL E 1 86 ? 23.13500 29.06600 -17.40200 1.000 37.28000 86 VAL E N 1
ATOM 4146 C CA . VAL E 1 86 ? 24.36600 29.84000 -17.12100 1.000 38.22000 86 VAL E CA 1
ATOM 4147 C C . VAL E 1 86 ? 23.95400 31.04900 -16.27600 1.000 39.87000 86 VAL E C 1
ATOM 4148 O O . VAL E 1 86 ? 23.59000 32.11000 -16.86200 1.000 46.96000 86 VAL E O 1
ATOM 4152 N N . GLY E 1 87 ? 23.97200 30.86700 -14.95500 1.000 42.58000 87 GLY E N 1
ATOM 4153 C CA . GLY E 1 87 ? 23.38900 31.78900 -13.96500 1.000 41.39000 87 GLY E CA 1
ATOM 4154 C C . GLY E 1 87 ? 21.89000 31.89700 -14.16100 1.000 39.63000 87 GLY E C 1
ATOM 4155 O O . GLY E 1 87 ? 21.28700 31.05100 -14.81000 1.000 36.91000 87 GLY E O 1
ATOM 4156 N N . GLU E 1 88 ? 21.29600 32.90600 -13.57600 1.000 40.95000 88 GLU E N 1
ATOM 4157 C CA . GLU E 1 88 ? 19.96500 33.39100 -13.98800 1.000 43.62000 88 GLU E CA 1
ATOM 4158 C C . GLU E 1 88 ? 20.12300 34.14400 -15.31900 1.000 42.94000 88 GLU E C 1
ATOM 4159 O O . GLU E 1 88 ? 21.27600 34.46700 -15.70800 1.000 43.59000 88 GLU E O 1
ATOM 4165 N N . ASN E 1 89 ? 19.01000 34.40900 -16.00000 1.000 42.01000 89 ASN E N 1
ATOM 4166 C CA . ASN E 1 89 ? 18.88700 35.32800 -17.17100 1.000 43.26000 89 ASN E CA 1
ATOM 4167 C C . ASN E 1 89 ? 19.62600 34.83900 -18.43200 1.000 43.06000 89 ASN E C 1
ATOM 4168 O O . ASN E 1 89 ? 19.61300 35.64600 -19.44400 1.000 47.34000 89 ASN E O 1
ATOM 4173 N N . ALA E 1 90 ? 20.25900 33.65500 -18.43100 1.000 36.24000 90 ALA E N 1
ATOM 4174 C CA . ALA E 1 90 ? 21.00700 33.13300 -19.60800 1.000 35.44000 90 ALA E CA 1
ATOM 4175 C C . ALA E 1 90 ? 21.14300 31.60400 -19.58400 1.000 37.85000 90 ALA E C 1
ATOM 4176 O O . ALA E 1 90 ? 21.13900 31.00300 -18.46900 1.000 37.98000 90 ALA E O 1
ATOM 4178 N N . LEU E 1 91 ? 21.30400 30.99600 -20.77200 1.000 35.76000 91 LEU E N 1
ATOM 4179 C CA . LEU E 1 91 ? 21.35600 29.51700 -20.92900 1.000 34.54000 91 LEU E CA 1
ATOM 4180 C C . LEU E 1 91 ? 22.17000 29.05100 -22.15200 1.000 31.98000 91 LEU E C 1
ATOM 4181 O O . LEU E 1 91 ? 22.20800 29.79300 -23.22300 1.000 30.24000 91 LEU E O 1
ATOM 4186 N N . LEU E 1 92 ? 22.81600 27.87900 -22.01300 1.000 26.12000 92 LEU E N 1
ATOM 4187 C CA . LEU E 1 92 ? 23.63100 27.23700 -23.08400 1.000 24.80000 92 LEU E CA 1
ATOM 4188 C C . LEU E 1 92 ? 22.91500 26.02000 -23.70500 1.000 27.50000 92 LEU E C 1
ATOM 4189 O O . LEU E 1 92 ? 22.61000 25.07800 -22.95000 1.000 22.90000 92 LEU E O 1
ATOM 4194 N N . LEU E 1 93 ? 22.86100 25.91700 -25.03900 1.000 27.43000 93 LEU E N 1
ATOM 4195 C CA . LEU E 1 93 ? 22.22000 24.79000 -25.77700 1.000 25.16000 93 LEU E CA 1
ATOM 4196 C C . LEU E 1 93 ? 23.28600 24.00000 -26.47700 1.000 23.89000 93 LEU E C 1
ATOM 4197 O O . LEU E 1 93 ? 23.94500 24.61700 -27.28300 1.000 32.55000 93 LEU E O 1
ATOM 4202 N N . VAL E 1 94 ? 23.25400 22.67700 -26.44000 1.000 22.89000 94 VAL E N 1
ATOM 4203 C CA . VAL E 1 94 ? 24.31900 21.85800 -27.08600 1.000 24.28000 94 VAL E CA 1
ATOM 4204 C C . VAL E 1 94 ? 23.66600 20.66700 -27.75200 1.000 26.14000 94 VAL E C 1
ATOM 4205 O O . VAL E 1 94 ? 22.71800 20.12300 -27.14300 1.000 26.49000 94 VAL E O 1
ATOM 4209 N N . LEU E 1 95 ? 23.96700 20.42300 -29.02900 1.000 28.03000 95 LEU E N 1
ATOM 4210 C CA . LEU E 1 95 ? 23.49100 19.26000 -29.83800 1.000 27.97000 95 LEU E CA 1
ATOM 4211 C C . LEU E 1 95 ? 24.66500 18.32000 -30.11300 1.000 26.23000 95 LEU E C 1
ATOM 4212 O O . LEU E 1 95 ? 25.70300 18.83100 -30.46700 1.000 36.30000 95 LEU E O 1
ATOM 4217 N N . ALA E 1 96 ? 24.53200 17.01600 -29.90400 1.000 27.61000 96 ALA E N 1
ATOM 4218 C CA . ALA E 1 96 ? 25.59900 15.99300 -30.00300 1.000 24.09000 96 ALA E CA 1
ATOM 4219 C C . ALA E 1 96 ? 25.14600 14.87200 -30.89300 1.000 26.08000 96 ALA E C 1
ATOM 4220 O O . ALA E 1 96 ? 23.92700 14.66300 -31.01900 1.000 27.10000 96 ALA E O 1
ATOM 4222 N N . LYS E 1 97 ? 26.11300 14.18000 -31.50300 1.000 29.92000 97 LYS E N 1
ATOM 4223 C CA . LYS E 1 97 ? 25.86500 13.09600 -32.47900 1.000 34.31000 97 LYS E CA 1
ATOM 4224 C C . LYS E 1 97 ? 25.39700 11.87700 -31.72000 1.000 33.70000 97 LYS E C 1
ATOM 4225 O O . LYS E 1 97 ? 25.46700 11.88100 -30.45700 1.000 29.48000 97 LYS E O 1
ATOM 4231 N N . ALA E 1 98 ? 24.96800 10.86600 -32.47700 1.000 33.86000 98 ALA E N 1
ATOM 4232 C CA . ALA E 1 98 ? 24.48400 9.57700 -31.94200 1.000 34.32000 98 ALA E CA 1
ATOM 4233 C C . ALA E 1 98 ? 25.62900 8.82800 -31.26600 1.000 34.90000 98 ALA E C 1
ATOM 4234 O O . ALA E 1 98 ? 25.32400 7.98900 -30.40500 1.000 39.69000 98 ALA E O 1
ATOM 4236 N N . ASP E 1 99 ? 26.85600 9.08200 -31.68000 1.000 34.01000 99 ASP E N 1
ATOM 4237 C CA . ASP E 1 99 ? 28.05200 8.25000 -31.37600 1.000 37.74000 99 ASP E CA 1
ATOM 4238 C C . ASP E 1 99 ? 28.96500 8.94200 -30.34700 1.000 38.85000 99 ASP E C 1
ATOM 4239 O O . ASP E 1 99 ? 29.92100 8.27500 -29.91100 1.000 40.02000 99 ASP E O 1
ATOM 4244 N N . ALA E 1 100 ? 28.69100 10.21500 -29.99900 1.000 37.86000 100 ALA E N 1
ATOM 4245 C CA . ALA E 1 100 ? 29.49500 11.10300 -29.11000 1.000 38.70000 100 ALA E CA 1
ATOM 4246 C C . ALA E 1 100 ? 29.62200 10.58000 -27.66600 1.000 34.91000 100 ALA E C 1
ATOM 4247 O O . ALA E 1 100 ? 28.59500 10.20400 -27.05200 1.000 43.26000 100 ALA E O 1
ATOM 4249 N N . GLN E 1 101 ? 30.84300 10.66400 -27.11900 1.000 37.54000 101 GLN E N 1
ATOM 4250 C CA . GLN E 1 101 ? 31.19800 10.25800 -25.72100 1.000 36.58000 101 GLN E CA 1
ATOM 4251 C C . GLN E 1 101 ? 30.58100 11.28900 -24.76600 1.000 34.40000 101 GLN E C 1
ATOM 4252 O O . GLN E 1 101 ? 31.22600 12.34600 -24.50500 1.000 35.88000 101 GLN E O 1
ATOM 4258 N N . ILE E 1 102 ? 29.35800 10.99400 -24.33200 1.000 34.91000 102 ILE E N 1
ATOM 4259 C CA . ILE E 1 102 ? 28.49700 11.85500 -23.48200 1.000 35.72000 102 ILE E CA 1
ATOM 4260 C C . ILE E 1 102 ? 29.21100 12.28100 -22.17800 1.000 36.20000 102 ILE E C 1
ATOM 4261 O O . ILE E 1 102 ? 29.03300 13.49600 -21.76000 1.000 38.21000 102 ILE E O 1
ATOM 4266 N N . GLY E 1 103 ? 30.03000 11.40500 -21.56400 1.000 33.72000 103 GLY E N 1
ATOM 4267 C CA . GLY E 1 103 ? 30.90100 11.75500 -20.41800 1.000 33.11000 103 GLY E CA 1
ATOM 4268 C C . GLY E 1 103 ? 31.83500 12.94300 -20.69200 1.000 32.20000 103 GLY E C 1
ATOM 4269 O O . GLY E 1 103 ? 31.94900 13.87800 -19.84400 1.000 29.91000 103 GLY E O 1
ATOM 4270 N N . LEU E 1 104 ? 32.47100 13.02300 -21.85300 1.000 37.32000 104 LEU E N 1
ATOM 4271 C CA . LEU E 1 104 ? 33.36900 14.18900 -22.11300 1.000 35.38000 104 LEU E CA 1
ATOM 4272 C C . LEU E 1 104 ? 32.51400 15.45500 -22.32300 1.000 35.47000 104 LEU E C 1
ATOM 4273 O O . LEU E 1 104 ? 32.91100 16.54400 -21.84500 1.000 39.81000 104 LEU E O 1
ATOM 4278 N N . ILE E 1 105 ? 31.36400 15.35700 -22.98400 1.000 34.13000 105 ILE E N 1
ATOM 4279 C CA . ILE E 1 105 ? 30.62400 16.57400 -23.41200 1.000 32.12000 105 ILE E CA 1
ATOM 4280 C C . ILE E 1 105 ? 30.09500 17.24900 -22.14700 1.000 32.49000 105 ILE E C 1
ATOM 4281 O O . ILE E 1 105 ? 30.16000 18.48200 -22.05300 1.000 30.75000 105 ILE E O 1
ATOM 4286 N N . PHE E 1 106 ? 29.65200 16.44300 -21.18500 1.000 37.50000 106 PHE E N 1
ATOM 4287 C CA . PHE E 1 106 ? 29.18800 16.86800 -19.84400 1.000 41.87000 106 PHE E CA 1
ATOM 4288 C C . PHE E 1 106 ? 30.29000 17.58300 -19.06300 1.000 37.35000 106 PHE E C 1
ATOM 4289 O O . PHE E 1 106 ? 30.06000 18.74100 -18.68600 1.000 34.98000 106 PHE E O 1
ATOM 4297 N N . VAL E 1 107 ? 31.42500 16.94000 -18.76500 1.000 39.53000 107 VAL E N 1
ATOM 4298 C CA . VAL E 1 107 ? 32.50500 17.61300 -17.94900 1.000 39.62000 107 VAL E CA 1
ATOM 4299 C C . VAL E 1 107 ? 32.90600 18.92900 -18.63700 1.000 35.09000 107 VAL E C 1
ATOM 4300 O O . VAL E 1 107 ? 33.06000 19.95200 -17.96000 1.000 38.30000 107 VAL E O 1
ATOM 4304 N N . ASP E 1 108 ? 32.97000 18.94500 -19.95000 1.000 33.39000 108 ASP E N 1
ATOM 4305 C CA . ASP E 1 108 ? 33.37700 20.16700 -20.71000 1.000 38.47000 108 ASP E CA 1
ATOM 4306 C C . ASP E 1 108 ? 32.23700 21.19300 -20.61600 1.000 32.82000 108 ASP E C 1
ATOM 4307 O O . ASP E 1 108 ? 32.53300 22.35600 -20.38100 1.000 31.58000 108 ASP E O 1
ATOM 4312 N N . MET E 1 109 ? 30.98300 20.76000 -20.70400 1.000 31.12000 109 MET E N 1
ATOM 4313 C CA . MET E 1 109 ? 29.82200 21.67100 -20.74400 1.000 31.97000 109 MET E CA 1
ATOM 4314 C C . MET E 1 109 ? 29.68700 22.36700 -19.40500 1.000 31.03000 109 MET E C 1
ATOM 4315 O O . MET E 1 109 ? 29.49200 23.61700 -19.38700 1.000 29.65000 109 MET E O 1
ATOM 4320 N N . ARG E 1 110 ? 29.83200 21.62200 -18.31900 1.000 32.64000 110 ARG E N 1
ATOM 4321 C CA . ARG E 1 110 ? 29.75700 22.22900 -16.96900 1.000 38.46000 110 ARG E CA 1
ATOM 4322 C C . ARG E 1 110 ? 30.88900 23.23900 -16.77600 1.000 36.89000 110 ARG E C 1
ATOM 4323 O O . ARG E 1 110 ? 30.54800 24.30500 -16.23700 1.000 42.33000 110 ARG E O 1
ATOM 4331 N N . ARG E 1 111 ? 32.14400 22.93500 -17.16000 1.000 34.68000 111 ARG E N 1
ATOM 4332 C CA . ARG E 1 111 ? 33.31900 23.85300 -17.01100 1.000 36.89000 111 ARG E CA 1
ATOM 4333 C C . ARG E 1 111 ? 33.10300 25.14700 -17.82000 1.000 36.11000 111 ARG E C 1
ATOM 4334 O O . ARG E 1 111 ? 33.44300 26.25200 -17.32300 1.000 38.33000 111 ARG E O 1
ATOM 4342 N N . ILE E 1 112 ? 32.53300 25.03600 -19.02300 1.000 35.63000 112 ILE E N 1
ATOM 4343 C CA . ILE E 1 112 ? 32.26700 26.20500 -19.92100 1.000 36.59000 112 ILE E CA 1
ATOM 4344 C C . ILE E 1 112 ? 31.08500 27.04500 -19.41400 1.000 37.85000 112 ILE E C 1
ATOM 4345 O O . ILE E 1 112 ? 31.15100 28.29500 -19.54300 1.000 33.13000 112 ILE E O 1
ATOM 4350 N N . ALA E 1 113 ? 30.06500 26.40600 -18.82400 1.000 35.45000 113 ALA E N 1
ATOM 4351 C CA . ALA E 1 113 ? 28.99400 27.08700 -18.05200 1.000 37.77000 113 ALA E CA 1
ATOM 4352 C C . ALA E 1 113 ? 29.63700 27.98800 -16.96900 1.000 38.36000 113 ALA E C 1
ATOM 4353 O O . ALA E 1 113 ? 29.29800 29.19400 -16.91300 1.000 41.33000 113 ALA E O 1
ATOM 4355 N N . ASP E 1 114 ? 30.57600 27.49300 -16.16200 1.000 34.37000 114 ASP E N 1
ATOM 4356 C CA . ASP E 1 114 ? 31.10000 28.30300 -15.03200 1.000 37.29000 114 ASP E CA 1
ATOM 4357 C C . ASP E 1 114 ? 32.03600 29.43700 -15.47100 1.000 36.67000 114 ASP E C 1
ATOM 4358 O O . ASP E 1 114 ? 32.00600 30.47400 -14.81000 1.000 37.57000 114 ASP E O 1
ATOM 4363 N N . SER E 1 115 ? 32.78200 29.26600 -16.56200 1.000 34.67000 115 SER E N 1
ATOM 4364 C CA . SER E 1 115 ? 33.50900 30.32900 -17.29200 1.000 34.15000 115 SER E CA 1
ATOM 4365 C C . SER E 1 115 ? 32.55300 31.36000 -17.88000 1.000 37.99000 115 SER E C 1
ATOM 4366 O O . SER E 1 115 ? 32.95800 32.55200 -17.95500 1.000 35.17000 115 SER E O 1
ATOM 4369 N N . LEU E 1 116 ? 31.39700 30.94700 -18.40300 1.000 39.88000 116 LEU E N 1
ATOM 4370 C CA . LEU E 1 116 ? 30.48900 31.95500 -19.03500 1.000 42.71000 116 LEU E CA 1
ATOM 4371 C C . LEU E 1 116 ? 29.82700 32.72800 -17.90200 1.000 45.28000 116 LEU E C 1
ATOM 4372 O O . LEU E 1 116 ? 29.64400 33.95000 -18.04700 1.000 40.64000 116 LEU E O 1
ATOM 4377 N N . LEU E 1 117 ? 29.57800 32.04400 -16.78100 1.000 47.27000 117 LEU E N 1
ATOM 4378 C CA . LEU E 1 117 ? 28.96600 32.69000 -15.60000 1.000 49.76000 117 LEU E CA 1
ATOM 4379 C C . LEU E 1 117 ? 29.84900 33.86800 -15.19600 1.000 53.85000 117 LEU E C 1
ATOM 4380 O O . LEU E 1 117 ? 29.27700 34.92500 -14.88800 1.000 59.03000 117 LEU E O 1
ATOM 4385 N N . GLU E 1 118 ? 31.17700 33.72500 -15.26000 1.000 57.36000 118 GLU E N 1
ATOM 4386 C CA . GLU E 1 118 ? 32.11500 34.84000 -14.93200 1.000 54.09000 118 GLU E CA 1
ATOM 4387 C C . GLU E 1 118 ? 31.92800 36.03000 -15.89700 1.000 55.77000 118 GLU E C 1
ATOM 4388 O O . GLU E 1 118 ? 32.23300 37.15400 -15.45000 1.000 61.94000 118 GLU E O 1
ATOM 4394 N N . ILE E 1 119 ? 31.50900 35.83900 -17.16500 1.000 55.91000 119 ILE E N 1
ATOM 4395 C CA . ILE E 1 119 ? 31.68900 36.88500 -18.23600 1.000 57.06000 119 ILE E CA 1
ATOM 4396 C C . ILE E 1 119 ? 30.36700 37.59000 -18.59400 1.000 54.89000 119 ILE E C 1
ATOM 4397 O O . ILE E 1 119 ? 30.43200 38.67100 -19.19300 1.000 60.71000 119 ILE E O 1
ATOM 4402 N N . LEU E 1 120 ? 29.22100 37.03400 -18.22700 1.000 58.13000 120 LEU E N 1
ATOM 4403 C CA . LEU E 1 120 ? 27.87100 37.65600 -18.35300 1.000 59.65000 120 LEU E CA 1
ATOM 4404 C C . LEU E 1 120 ? 27.56400 38.47300 -17.08800 1.000 69.95000 120 LEU E C 1
ATOM 4405 O O . LEU E 1 120 ? 28.16100 39.53300 -16.80800 1.000 81.29000 120 LEU E O 1
ATOM 4411 N N . VAL F 1 5 ? 2.36000 -10.08500 -13.27400 1.000 28.85000 5 VAL F N 1
ATOM 4412 C CA . VAL F 1 5 ? 1.92300 -8.81900 -12.64000 1.000 29.74000 5 VAL F CA 1
ATOM 4413 C C . VAL F 1 5 ? 2.76300 -8.56500 -11.40400 1.000 30.93000 5 VAL F C 1
ATOM 4414 O O . VAL F 1 5 ? 3.45500 -7.62300 -11.40200 1.000 27.85000 5 VAL F O 1
ATOM 4418 N N . ASP F 1 6 ? 2.61600 -9.39300 -10.36900 1.000 35.15000 6 ASP F N 1
ATOM 4419 C CA . ASP F 1 6 ? 3.45400 -9.37800 -9.14800 1.000 35.46000 6 ASP F CA 1
ATOM 4420 C C . ASP F 1 6 ? 4.93400 -9.20900 -9.54000 1.000 30.99000 6 ASP F C 1
ATOM 4421 O O . ASP F 1 6 ? 5.72500 -8.69500 -8.65900 1.000 30.35000 6 ASP F O 1
ATOM 4426 N N . ASN F 1 7 ? 5.30700 -9.64700 -10.75600 1.000 27.90000 7 ASN F N 1
ATOM 4427 C CA . ASN F 1 7 ? 6.70900 -9.68600 -11.25600 1.000 30.38000 7 ASN F CA 1
ATOM 4428 C C . ASN F 1 7 ? 7.07100 -8.28500 -11.76600 1.000 29.47000 7 ASN F C 1
ATOM 4429 O O . ASN F 1 7 ? 8.28900 -7.89500 -11.71100 1.000 27.23000 7 ASN F O 1
ATOM 4434 N N . ILE F 1 8 ? 6.03400 -7.56600 -12.20000 1.000 28.83000 8 ILE F N 1
ATOM 4435 C CA . ILE F 1 8 ? 6.09700 -6.11400 -12.49300 1.000 28.99000 8 ILE F CA 1
ATOM 4436 C C . ILE F 1 8 ? 6.29800 -5.33600 -11.19800 1.000 27.79000 8 ILE F C 1
ATOM 4437 O O . ILE F 1 8 ? 7.23700 -4.52100 -11.20500 1.000 22.30000 8 ILE F O 1
ATOM 4442 N N . ASN F 1 9 ? 5.44500 -5.49400 -10.17300 1.000 27.10000 9 ASN F N 1
ATOM 4443 C CA . ASN F 1 9 ? 5.61500 -4.70500 -8.91500 1.000 30.60000 9 ASN F CA 1
ATOM 4444 C C . ASN F 1 9 ? 7.01600 -4.93200 -8.30700 1.000 29.74000 9 ASN F C 1
ATOM 4445 O O . ASN F 1 9 ? 7.68500 -3.96100 -7.90400 1.000 23.99000 9 ASN F O 1
ATOM 4450 N N . LYS F 1 10 ? 7.48600 -6.16800 -8.21400 1.000 28.91000 10 LYS F N 1
ATOM 4451 C CA . LYS F 1 10 ? 8.78500 -6.41500 -7.53100 1.000 26.84000 10 LYS F CA 1
ATOM 4452 C C . LYS F 1 10 ? 9.91800 -5.77600 -8.36300 1.000 24.32000 10 LYS F C 1
ATOM 4453 O O . LYS F 1 10 ? 10.84700 -5.27000 -7.77400 1.000 18.92000 10 LYS F O 1
ATOM 4459 N N . THR F 1 11 ? 9.85300 -5.83200 -9.70300 1.000 23.43000 11 THR F N 1
ATOM 4460 C CA . THR F 1 11 ? 10.90500 -5.30900 -10.59800 1.000 23.70000 11 THR F CA 1
ATOM 4461 C C . THR F 1 11 ? 11.09400 -3.82500 -10.25900 1.000 23.95000 11 THR F C 1
ATOM 4462 O O . THR F 1 11 ? 12.23700 -3.41600 -10.06500 1.000 23.20000 11 THR F O 1
ATOM 4466 N N . ILE F 1 12 ? 9.99900 -3.08400 -10.15200 1.000 24.80000 12 ILE F N 1
ATOM 4467 C CA . ILE F 1 12 ? 9.95400 -1.62100 -9.86400 1.000 29.50000 12 ILE F CA 1
ATOM 4468 C C . ILE F 1 12 ? 10.43000 -1.42000 -8.42200 1.000 34.22000 12 ILE F C 1
ATOM 4469 O O . ILE F 1 12 ? 11.34600 -0.54900 -8.23500 1.000 37.16000 12 ILE F O 1
ATOM 4474 N N . ARG F 1 13 ? 9.91700 -2.20000 -7.45700 1.000 33.77000 13 ARG F N 1
ATOM 4475 C CA . ARG F 1 13 ? 10.25600 -2.01700 -6.01900 1.000 35.46000 13 ARG F CA 1
ATOM 4476 C C . ARG F 1 13 ? 11.76100 -2.20400 -5.85600 1.000 34.02000 13 ARG F C 1
ATOM 4477 O O . ARG F 1 13 ? 12.37000 -1.39300 -5.14200 1.000 36.15000 13 ARG F O 1
ATOM 4485 N N . ASP F 1 14 ? 12.36500 -3.19800 -6.51300 1.000 30.07000 14 ASP F N 1
ATOM 4486 C CA . ASP F 1 14 ? 13.83000 -3.46800 -6.33800 1.000 32.74000 14 ASP F CA 1
ATOM 4487 C C . ASP F 1 14 ? 14.67300 -2.27400 -6.82300 1.000 32.02000 14 ASP F C 1
ATOM 4488 O O . ASP F 1 14 ? 15.76400 -1.97500 -6.17200 1.000 33.39000 14 ASP F O 1
ATOM 4493 N N . PHE F 1 15 ? 14.16800 -1.54400 -7.82600 1.000 30.13000 15 PHE F N 1
ATOM 4494 C CA . PHE F 1 15 ? 14.77400 -0.29700 -8.36300 1.000 30.86000 15 PHE F CA 1
ATOM 4495 C C . PHE F 1 15 ? 14.90900 0.73600 -7.24900 1.000 30.43000 15 PHE F C 1
ATOM 4496 O O . PHE F 1 15 ? 15.99200 1.28200 -7.08200 1.000 34.58000 15 PHE F O 1
ATOM 4504 N N . GLU F 1 16 ? 13.89300 0.87800 -6.40600 1.000 33.03000 16 GLU F N 1
ATOM 4505 C CA . GLU F 1 16 ? 13.90600 1.88300 -5.31100 1.000 37.09000 16 GLU F CA 1
ATOM 4506 C C . GLU F 1 16 ? 14.87600 1.52800 -4.17900 1.000 32.77000 16 GLU F C 1
ATOM 4507 O O . GLU F 1 16 ? 15.12300 2.43900 -3.37600 1.000 36.11000 16 GLU F O 1
ATOM 4513 N N . THR F 1 17 ? 15.52900 0.36400 -4.17200 1.000 28.25000 17 THR F N 1
ATOM 4514 C CA . THR F 1 17 ? 16.70000 0.15800 -3.26400 1.000 30.31000 17 THR F CA 1
ATOM 4515 C C . THR F 1 17 ? 18.04700 0.55500 -3.90000 1.000 34.58000 17 THR F C 1
ATOM 4516 O O . THR F 1 17 ? 19.10300 0.31600 -3.22500 1.000 41.08000 17 THR F O 1
ATOM 4520 N N . VAL F 1 18 ? 18.09100 1.14000 -5.10100 1.000 31.34000 18 VAL F N 1
ATOM 4521 C CA . VAL F 1 18 ? 19.41200 1.53900 -5.70100 1.000 29.48000 18 VAL F CA 1
ATOM 4522 C C . VAL F 1 18 ? 19.80800 2.90400 -5.12000 1.000 28.32000 18 VAL F C 1
ATOM 4523 O O . VAL F 1 18 ? 19.00300 3.82000 -5.07100 1.000 22.59000 18 VAL F O 1
ATOM 4527 N N . PRO F 1 19 ? 21.06200 3.14400 -4.65000 1.000 33.34000 19 PRO F N 1
ATOM 4528 C CA . PRO F 1 19 ? 21.38700 4.43600 -4.05100 1.000 32.10000 19 PRO F CA 1
ATOM 4529 C C . PRO F 1 19 ? 20.98300 5.64300 -4.92500 1.000 28.86000 19 PRO F C 1
ATOM 4530 O O . PRO F 1 19 ? 21.08600 5.58800 -6.16100 1.000 22.76000 19 PRO F O 1
ATOM 4534 N N . GLY F 1 20 ? 20.49800 6.71700 -4.27100 1.000 26.53000 20 GLY F N 1
ATOM 4535 C CA . GLY F 1 20 ? 20.02600 7.93200 -4.96300 1.000 26.63000 20 GLY F CA 1
ATOM 4536 C C . GLY F 1 20 ? 18.55900 7.84900 -5.37800 1.000 23.14000 20 GLY F C 1
ATOM 4537 O O . GLY F 1 20 ? 17.93600 8.92100 -5.46300 1.000 22.38000 20 GLY F O 1
ATOM 4538 N N . VAL F 1 21 ? 17.99200 6.65600 -5.62600 1.000 23.64000 21 VAL F N 1
ATOM 4539 C CA . VAL F 1 21 ? 16.57900 6.52900 -6.09900 1.000 20.52000 21 VAL F CA 1
ATOM 4540 C C . VAL F 1 21 ? 15.69000 6.76400 -4.88700 1.000 22.88000 21 VAL F C 1
ATOM 4541 O O . VAL F 1 21 ? 15.85100 6.02100 -3.83800 1.000 24.84000 21 VAL F O 1
ATOM 4545 N N . GLU F 1 22 ? 14.80000 7.75000 -5.01700 1.000 22.67000 22 GLU F N 1
ATOM 4546 C CA . GLU F 1 22 ? 13.77600 8.10700 -4.02100 1.000 23.75000 22 GLU F CA 1
ATOM 4547 C C . GLU F 1 22 ? 12.43900 7.37600 -4.30800 1.000 23.13000 22 GLU F C 1
ATOM 4548 O O . GLU F 1 22 ? 11.80700 7.02100 -3.34500 1.000 25.64000 22 GLU F O 1
ATOM 4554 N N . GLY F 1 23 ? 12.07200 7.11000 -5.56100 1.000 21.69000 23 GLY F N 1
ATOM 4555 C CA . GLY F 1 23 ? 10.83100 6.42700 -5.95300 1.000 21.84000 23 GLY F CA 1
ATOM 4556 C C . GLY F 1 23 ? 10.70100 6.22900 -7.47300 1.000 23.10000 23 GLY F C 1
ATOM 4557 O O . GLY F 1 23 ? 11.48800 6.86900 -8.34800 1.000 18.27000 23 GLY F O 1
ATOM 4558 N N . ALA F 1 24 ? 9.75700 5.38800 -7.85400 1.000 21.10000 24 ALA F N 1
ATOM 4559 C CA . ALA F 1 24 ? 9.57900 5.00900 -9.28000 1.000 23.31000 24 ALA F CA 1
ATOM 4560 C C . ALA F 1 24 ? 8.13500 4.57900 -9.58700 1.000 21.07000 24 ALA F C 1
ATOM 4561 O O . ALA F 1 24 ? 7.47200 4.00900 -8.65300 1.000 23.41000 24 ALA F O 1
ATOM 4563 N N . ALA F 1 25 ? 7.67300 4.74600 -10.83900 1.000 20.25000 25 ALA F N 1
ATOM 4564 C CA . ALA F 1 25 ? 6.25100 4.59100 -11.23100 1.000 20.57000 25 ALA F CA 1
ATOM 4565 C C . ALA F 1 25 ? 6.14600 4.34500 -12.71700 1.000 21.71000 25 ALA F C 1
ATOM 4566 O O . ALA F 1 25 ? 6.62300 5.21900 -13.47600 1.000 24.57000 25 ALA F O 1
ATOM 4568 N N . LEU F 1 26 ? 5.62400 3.17900 -13.11800 1.000 21.09000 26 LEU F N 1
ATOM 4569 C CA . LEU F 1 26 ? 5.43600 2.82100 -14.56100 1.000 22.91000 26 LEU F CA 1
ATOM 4570 C C . LEU F 1 26 ? 4.00800 3.15500 -14.92500 1.000 22.89000 26 LEU F C 1
ATOM 4571 O O . LEU F 1 26 ? 3.13900 2.50000 -14.33000 1.000 25.58000 26 LEU F O 1
ATOM 4576 N N . VAL F 1 27 ? 3.79600 4.07500 -15.87800 1.000 27.50000 27 VAL F N 1
ATOM 4577 C CA . VAL F 1 27 ? 2.49700 4.68600 -16.27700 1.000 28.45000 27 VAL F CA 1
ATOM 4578 C C . VAL F 1 27 ? 2.28400 4.39900 -17.76900 1.000 29.22000 27 VAL F C 1
ATOM 4579 O O . VAL F 1 27 ? 3.26000 3.90900 -18.36700 1.000 29.68000 27 VAL F O 1
ATOM 4583 N N . SER F 1 28 ? 1.01200 4.51200 -18.24900 1.000 31.00000 28 SER F N 1
ATOM 4584 C CA . SER F 1 28 ? 0.56000 4.57400 -19.68100 1.000 34.41000 28 SER F CA 1
ATOM 4585 C C . SER F 1 28 ? 1.02700 5.86600 -20.38200 1.000 40.23000 28 SER F C 1
ATOM 4586 O O . SER F 1 28 ? 1.42200 6.82900 -19.68400 1.000 49.29000 28 SER F O 1
ATOM 4589 N N . ALA F 1 29 ? 0.97600 5.93900 -21.71400 1.000 51.42000 29 ALA F N 1
ATOM 4590 C CA . ALA F 1 29 ? 1.28000 7.16700 -22.50800 1.000 48.86000 29 ALA F CA 1
ATOM 4591 C C . ALA F 1 29 ? 0.36700 8.34800 -22.12700 1.000 50.67000 29 ALA F C 1
ATOM 4592 O O . ALA F 1 29 ? 0.77600 9.49700 -22.45200 1.000 57.14000 29 ALA F O 1
ATOM 4594 N N . ASP F 1 30 ? -0.80800 8.10100 -21.50700 1.000 51.03000 30 ASP F N 1
ATOM 4595 C CA . ASP F 1 30 ? -1.78800 9.14200 -21.06300 1.000 52.54000 30 ASP F CA 1
ATOM 4596 C C . ASP F 1 30 ? -1.50400 9.63100 -19.63800 1.000 52.50000 30 ASP F C 1
ATOM 4597 O O . ASP F 1 30 ? -2.06700 10.68900 -19.26500 1.000 51.35000 30 ASP F O 1
ATOM 4602 N N . GLY F 1 31 ? -0.77200 8.84400 -18.84900 1.000 54.33000 31 GLY F N 1
ATOM 4603 C CA . GLY F 1 31 ? -0.34700 9.17800 -17.47200 1.000 50.30000 31 GLY F CA 1
ATOM 4604 C C . GLY F 1 31 ? -1.11500 8.39200 -16.40100 1.000 51.27000 31 GLY F C 1
ATOM 4605 O O . GLY F 1 31 ? -1.05700 8.81800 -15.21000 1.000 45.20000 31 GLY F O 1
ATOM 4606 N N . LEU F 1 32 ? -1.82500 7.30500 -16.76800 1.000 39.77000 32 LEU F N 1
ATOM 4607 C CA . LEU F 1 32 ? -2.56100 6.51600 -15.78000 1.000 35.84000 32 LEU F CA 1
ATOM 4608 C C . LEU F 1 32 ? -1.54800 5.58300 -15.12800 1.000 33.01000 32 LEU F C 1
ATOM 4609 O O . LEU F 1 32 ? -0.80200 4.90500 -15.87400 1.000 33.44000 32 LEU F O 1
ATOM 4614 N N . MET F 1 33 ? -1.50000 5.58400 -13.80100 1.000 28.24000 33 MET F N 1
ATOM 4615 C CA . MET F 1 33 ? -0.46600 4.84400 -13.03900 1.000 30.98000 33 MET F CA 1
ATOM 4616 C C . MET F 1 33 ? -0.77100 3.36300 -13.12000 1.000 30.90000 33 MET F C 1
ATOM 4617 O O . MET F 1 33 ? -1.82900 2.95300 -12.60200 1.000 30.23000 33 MET F O 1
ATOM 4622 N N . ILE F 1 34 ? 0.14800 2.60100 -13.71300 1.000 30.28000 34 ILE F N 1
ATOM 4623 C CA . ILE F 1 34 ? 0.09800 1.11400 -13.74000 1.000 28.19000 34 ILE F CA 1
ATOM 4624 C C . ILE F 1 34 ? 0.61900 0.60100 -12.37400 1.000 28.30000 34 ILE F C 1
ATOM 4625 O O . ILE F 1 34 ? -0.11500 -0.11500 -11.61400 1.000 30.81000 34 ILE F O 1
ATOM 4630 N N . SER F 1 35 ? 1.84600 0.91300 -12.00600 1.000 27.30000 35 SER F N 1
ATOM 4631 C CA . SER F 1 35 ? 2.49100 0.32600 -10.80600 1.000 27.51000 35 SER F CA 1
ATOM 4632 C C . SER F 1 35 ? 3.29500 1.41400 -10.08100 1.000 29.02000 35 SER F C 1
ATOM 4633 O O . SER F 1 35 ? 4.01300 2.14600 -10.84100 1.000 32.35000 35 SER F O 1
ATOM 4636 N N . SER F 1 36 ? 3.15600 1.58600 -8.75600 1.000 27.78000 36 SER F N 1
ATOM 4637 C CA . SER F 1 36 ? 3.91900 2.59300 -7.96800 1.000 30.94000 36 SER F CA 1
ATOM 4638 C C . SER F 1 36 ? 3.81900 2.35000 -6.45500 1.000 37.78000 36 SER F C 1
ATOM 4639 O O . SER F 1 36 ? 2.71700 2.00000 -6.03300 1.000 33.20000 36 SER F O 1
ATOM 4642 N N . ALA F 1 37 ? 4.84800 2.67700 -5.63700 1.000 38.06000 37 ALA F N 1
ATOM 4643 C CA . ALA F 1 37 ? 4.70400 2.62700 -4.14100 1.000 42.12000 37 ALA F CA 1
ATOM 4644 C C . ALA F 1 37 ? 5.04500 3.98100 -3.48900 1.000 38.77000 37 ALA F C 1
ATOM 4645 O O . ALA F 1 37 ? 5.22500 4.06100 -2.26900 1.000 40.96000 37 ALA F O 1
ATOM 4647 N N . LEU F 1 38 ? 4.97300 5.04300 -4.24300 1.000 34.50000 38 LEU F N 1
ATOM 4648 C CA . LEU F 1 38 ? 5.23900 6.39300 -3.70200 1.000 35.31000 38 LEU F CA 1
ATOM 4649 C C . LEU F 1 38 ? 4.24000 6.65600 -2.57700 1.000 35.80000 38 LEU F C 1
ATOM 4650 O O . LEU F 1 38 ? 3.11900 6.15900 -2.66400 1.000 36.52000 38 LEU F O 1
ATOM 4655 N N . PRO F 1 39 ? 4.52300 7.59700 -1.62600 1.000 36.21000 39 PRO F N 1
ATOM 4656 C CA . PRO F 1 39 ? 3.49200 8.11700 -0.71700 1.000 34.28000 39 PRO F CA 1
ATOM 4657 C C . PRO F 1 39 ? 2.33500 8.71000 -1.53600 1.000 32.21000 39 PRO F C 1
ATOM 4658 O O . PRO F 1 39 ? 2.52300 9.11200 -2.70300 1.000 26.30000 39 PRO F O 1
ATOM 4662 N N . GLU F 1 40 ? 1.15600 8.67200 -0.94500 1.000 36.79000 40 GLU F N 1
ATOM 4663 C CA . GLU F 1 40 ? -0.11200 9.06900 -1.59000 1.000 38.48000 40 GLU F CA 1
ATOM 4664 C C . GLU F 1 40 ? 0.06300 10.43200 -2.27500 1.000 39.31000 40 GLU F C 1
ATOM 4665 O O . GLU F 1 40 ? -0.35200 10.54800 -3.46400 1.000 40.35000 40 GLU F O 1
ATOM 4671 N N . THR F 1 41 ? 0.57500 11.41900 -1.51800 1.000 40.20000 41 THR F N 1
ATOM 4672 C CA . THR F 1 41 ? 0.74700 12.85900 -1.85700 1.000 42.38000 41 THR F CA 1
ATOM 4673 C C . THR F 1 41 ? 1.45800 12.97700 -3.22100 1.000 47.69000 41 THR F C 1
ATOM 4674 O O . THR F 1 41 ? 1.00600 13.78000 -4.08200 1.000 46.08000 41 THR F O 1
ATOM 4678 N N . GLU F 1 42 ? 2.46200 12.12400 -3.44200 1.000 49.08000 42 GLU F N 1
ATOM 4679 C CA . GLU F 1 42 ? 3.29700 12.08600 -4.66500 1.000 49.81000 42 GLU F CA 1
ATOM 4680 C C . GLU F 1 42 ? 2.51900 11.42200 -5.79800 1.000 47.84000 42 GLU F C 1
ATOM 4681 O O . GLU F 1 42 ? 2.61000 11.93600 -6.97100 1.000 43.07000 42 GLU F O 1
ATOM 4687 N N . GLN F 1 43 ? 1.76500 10.35900 -5.51800 1.000 41.81000 43 GLN F N 1
ATOM 4688 C CA . GLN F 1 43 ? 0.89100 9.74600 -6.57200 1.000 47.41000 43 GLN F CA 1
ATOM 4689 C C . GLN F 1 43 ? -0.01800 10.80600 -7.21700 1.000 46.85000 43 GLN F C 1
ATOM 4690 O O . GLN F 1 43 ? -0.30200 10.70300 -8.44900 1.000 42.08000 43 GLN F O 1
ATOM 4696 N N . GLU F 1 44 ? -0.42600 11.82200 -6.44800 1.000 50.17000 44 GLU F N 1
ATOM 4697 C CA . GLU F 1 44 ? -1.32900 12.90800 -6.93500 1.000 45.89000 44 GLU F CA 1
ATOM 4698 C C . GLU F 1 44 ? -0.62300 13.73500 -8.03100 1.000 40.02000 44 GLU F C 1
ATOM 4699 O O . GLU F 1 44 ? -1.32100 14.30400 -8.87400 1.000 31.54000 44 GLU F O 1
ATOM 4705 N N . ARG F 1 45 ? 0.71300 13.80000 -8.03300 1.000 34.87000 45 ARG F N 1
ATOM 4706 C CA . ARG F 1 45 ? 1.46500 14.66700 -8.98000 1.000 34.15000 45 ARG F CA 1
ATOM 4707 C C . ARG F 1 45 ? 1.91300 13.88500 -10.22700 1.000 33.01000 45 ARG F C 1
ATOM 4708 O O . ARG F 1 45 ? 2.44700 14.51300 -11.18400 1.000 27.88000 45 ARG F O 1
ATOM 4716 N N . VAL F 1 46 ? 1.78300 12.55200 -10.21800 1.000 29.97000 46 VAL F N 1
ATOM 4717 C CA . VAL F 1 46 ? 2.43500 11.70300 -11.24300 1.000 27.32000 46 VAL F CA 1
ATOM 4718 C C . VAL F 1 46 ? 1.99700 12.12800 -12.64800 1.000 27.91000 46 VAL F C 1
ATOM 4719 O O . VAL F 1 46 ? 2.85300 12.19100 -13.59700 1.000 32.24000 46 VAL F O 1
ATOM 4723 N N . ALA F 1 47 ? 0.71600 12.34100 -12.86900 1.000 25.31000 47 ALA F N 1
ATOM 4724 C CA . ALA F 1 47 ? 0.16400 12.52800 -14.22600 1.000 28.11000 47 ALA F CA 1
ATOM 4725 C C . ALA F 1 47 ? 0.66700 13.83800 -14.80000 1.000 28.13000 47 ALA F C 1
ATOM 4726 O O . ALA F 1 47 ? 1.10000 13.84900 -15.93400 1.000 27.06000 47 ALA F O 1
ATOM 4728 N N . ALA F 1 48 ? 0.62700 14.91600 -14.01600 1.000 32.07000 48 ALA F N 1
ATOM 4729 C CA . ALA F 1 48 ? 1.18900 16.22600 -14.43800 1.000 30.82000 48 ALA F CA 1
ATOM 4730 C C . ALA F 1 48 ? 2.70600 16.07700 -14.73200 1.000 30.06000 48 ALA F C 1
ATOM 4731 O O . ALA F 1 48 ? 3.12400 16.69700 -15.67900 1.000 29.05000 48 ALA F O 1
ATOM 4733 N N . ILE F 1 49 ? 3.47700 15.23700 -14.02200 1.000 30.76000 49 ILE F N 1
ATOM 4734 C CA . ILE F 1 49 ? 4.96000 15.11100 -14.21600 1.000 31.27000 49 ILE F CA 1
ATOM 4735 C C . ILE F 1 49 ? 5.23500 14.48800 -15.58700 1.000 29.20000 49 ILE F C 1
ATOM 4736 O O . ILE F 1 49 ? 5.90300 15.12600 -16.44100 1.000 24.11000 49 ILE F O 1
ATOM 4741 N N . SER F 1 50 ? 4.73300 13.26800 -15.74800 1.000 28.20000 50 SER F N 1
ATOM 4742 C CA . SER F 1 50 ? 4.90600 12.45700 -16.96800 1.000 31.58000 50 SER F CA 1
ATOM 4743 C C . SER F 1 50 ? 4.62400 13.30700 -18.19300 1.000 30.95000 50 SER F C 1
ATOM 4744 O O . SER F 1 50 ? 5.45500 13.21300 -19.18600 1.000 26.75000 50 SER F O 1
ATOM 4747 N N . ALA F 1 51 ? 3.44900 13.97700 -18.18000 1.000 28.36000 51 ALA F N 1
ATOM 4748 C CA . ALA F 1 51 ? 2.91200 14.68900 -19.34900 1.000 24.15000 51 ALA F CA 1
ATOM 4749 C C . ALA F 1 51 ? 3.92400 15.74900 -19.72900 1.000 25.67000 51 ALA F C 1
ATOM 4750 O O . ALA F 1 51 ? 4.31100 15.79700 -20.90000 1.000 23.45000 51 ALA F O 1
ATOM 4752 N N . GLY F 1 52 ? 4.36000 16.57000 -18.76500 1.000 28.01000 52 GLY F N 1
ATOM 4753 C CA . GLY F 1 52 ? 5.32100 17.67100 -19.03400 1.000 27.63000 52 GLY F CA 1
ATOM 4754 C C . GLY F 1 52 ? 6.63000 17.13000 -19.59800 1.000 26.86000 52 GLY F C 1
ATOM 4755 O O . GLY F 1 52 ? 6.96300 17.42300 -20.72000 1.000 29.28000 52 GLY F O 1
ATOM 4756 N N . LEU F 1 53 ? 7.32700 16.28000 -18.88000 1.000 27.67000 53 LEU F N 1
ATOM 4757 C CA . LEU F 1 53 ? 8.53000 15.59900 -19.46200 1.000 28.16000 53 LEU F CA 1
ATOM 4758 C C . LEU F 1 53 ? 8.30200 15.01300 -20.87200 1.000 26.55000 53 LEU F C 1
ATOM 4759 O O . LEU F 1 53 ? 9.27000 15.13600 -21.74600 1.000 22.17000 53 LEU F O 1
ATOM 4764 N N . LEU F 1 54 ? 7.18300 14.35100 -21.13800 1.000 28.10000 54 LEU F N 1
ATOM 4765 C CA . LEU F 1 54 ? 6.97100 13.74900 -22.49500 1.000 29.66000 54 LEU F CA 1
ATOM 4766 C C . LEU F 1 54 ? 7.00600 14.82500 -23.58500 1.000 32.97000 54 LEU F C 1
ATOM 4767 O O . LEU F 1 54 ? 7.66600 14.59000 -24.63700 1.000 32.11000 54 LEU F O 1
ATOM 4772 N N . SER F 1 55 ? 6.22300 15.89800 -23.41200 1.000 32.23000 55 SER F N 1
ATOM 4773 C CA . SER F 1 55 ? 6.05800 16.98700 -24.39600 1.000 33.65000 55 SER F CA 1
ATOM 4774 C C . SER F 1 55 ? 7.37400 17.76300 -24.52800 1.000 30.55000 55 SER F C 1
ATOM 4775 O O . SER F 1 55 ? 7.80000 18.03800 -25.70100 1.000 39.89000 55 SER F O 1
ATOM 4778 N N . LEU F 1 56 ? 8.05600 18.05600 -23.41700 1.000 29.13000 56 LEU F N 1
ATOM 4779 C CA . LEU F 1 56 ? 9.45800 18.58500 -23.43400 1.000 28.42000 56 LEU F CA 1
ATOM 4780 C C . LEU F 1 56 ? 10.37100 17.72300 -24.33200 1.000 28.72000 56 LEU F C 1
ATOM 4781 O O . LEU F 1 56 ? 11.05200 18.28800 -25.19600 1.000 21.73000 56 LEU F O 1
ATOM 4786 N N . GLY F 1 57 ? 10.36100 16.39600 -24.17700 1.000 29.75000 57 GLY F N 1
ATOM 4787 C CA . GLY F 1 57 ? 11.17000 15.47000 -25.00300 1.000 30.69000 57 GLY F CA 1
ATOM 4788 C C . GLY F 1 57 ? 10.76700 15.44800 -26.47500 1.000 30.83000 57 GLY F C 1
ATOM 4789 O O . GLY F 1 57 ? 11.67200 15.55300 -27.35600 1.000 33.62000 57 GLY F O 1
ATOM 4790 N N . GLU F 1 58 ? 9.47500 15.30400 -26.76300 1.000 29.19000 58 GLU F N 1
ATOM 4791 C CA . GLU F 1 58 ? 8.93200 15.33400 -28.14800 1.000 30.46000 58 GLU F CA 1
ATOM 4792 C C . GLU F 1 58 ? 9.31900 16.64900 -28.77400 1.000 27.65000 58 GLU F C 1
ATOM 4793 O O . GLU F 1 58 ? 9.77900 16.61700 -29.91500 1.000 30.56000 58 GLU F O 1
ATOM 4799 N N . LYS F 1 59 ? 9.18600 17.75200 -28.04600 1.000 27.88000 59 LYS F N 1
ATOM 4800 C CA . LYS F 1 59 ? 9.49800 19.09700 -28.59900 1.000 27.84000 59 LYS F CA 1
ATOM 4801 C C . LYS F 1 59 ? 10.98500 19.14800 -29.02700 1.000 27.84000 59 LYS F C 1
ATOM 4802 O O . LYS F 1 59 ? 11.28000 19.52400 -30.20100 1.000 24.74000 59 LYS F O 1
ATOM 4808 N N . ALA F 1 60 ? 11.89100 18.74600 -28.11800 1.000 24.67000 60 ALA F N 1
ATOM 4809 C CA . ALA F 1 60 ? 13.35500 18.75800 -28.26400 1.000 26.79000 60 ALA F CA 1
ATOM 4810 C C . ALA F 1 60 ? 13.83100 17.89200 -29.46300 1.000 33.12000 60 ALA F C 1
ATOM 4811 O O . ALA F 1 60 ? 14.76400 18.36100 -30.20700 1.000 32.49000 60 ALA F O 1
ATOM 4813 N N . THR F 1 61 ? 13.27800 16.67900 -29.65900 1.000 31.36000 61 THR F N 1
ATOM 4814 C CA . THR F 1 61 ? 13.70800 15.74600 -30.75100 1.000 31.79000 61 THR F CA 1
ATOM 4815 C C . THR F 1 61 ? 13.10200 16.13200 -32.12200 1.000 28.29000 61 THR F C 1
ATOM 4816 O O . THR F 1 61 ? 13.82300 15.95600 -33.07800 1.000 31.16000 61 THR F O 1
ATOM 4820 N N . THR F 1 62 ? 11.87200 16.66300 -32.23000 1.000 24.59000 62 THR F N 1
ATOM 4821 C CA . THR F 1 62 ? 11.19600 17.04700 -33.52900 1.000 28.59000 62 THR F CA 1
ATOM 4822 C C . THR F 1 62 ? 11.65300 18.43100 -34.07800 1.000 27.15000 62 THR F C 1
ATOM 4823 O O . THR F 1 62 ? 11.90900 18.55900 -35.33800 1.000 23.74000 62 THR F O 1
ATOM 4827 N N . GLU F 1 63 ? 11.87000 19.44000 -33.22100 1.000 27.95000 63 GLU F N 1
ATOM 4828 C CA . GLU F 1 63 ? 12.32700 20.79300 -33.67800 1.000 32.48000 63 GLU F CA 1
ATOM 4829 C C . GLU F 1 63 ? 13.86200 20.84900 -33.93000 1.000 32.27000 63 GLU F C 1
ATOM 4830 O O . GLU F 1 63 ? 14.32500 21.84700 -34.53500 1.000 26.90000 63 GLU F O 1
ATOM 4836 N N . LEU F 1 64 ? 14.63100 19.79400 -33.58500 1.000 32.19000 64 LEU F N 1
ATOM 4837 C CA . LEU F 1 64 ? 16.12200 19.77000 -33.73600 1.000 28.73000 64 LEU F CA 1
ATOM 4838 C C . LEU F 1 64 ? 16.61000 18.46100 -34.39200 1.000 28.87000 64 LEU F C 1
ATOM 4839 O O . LEU F 1 64 ? 17.81300 18.15900 -34.23900 1.000 32.78000 64 LEU F O 1
ATOM 4844 N N . ASP F 1 65 ? 15.75300 17.76600 -35.14800 1.000 29.42000 65 ASP F N 1
ATOM 4845 C CA . ASP F 1 65 ? 16.01500 16.54300 -35.96300 1.000 30.63000 65 ASP F CA 1
ATOM 4846 C C . ASP F 1 65 ? 16.87600 15.49500 -35.20700 1.000 29.70000 65 ASP F C 1
ATOM 4847 O O . ASP F 1 65 ? 17.99900 15.06000 -35.67400 1.000 29.24000 65 ASP F O 1
ATOM 4852 N N . ARG F 1 66 ? 16.37700 15.03500 -34.06800 1.000 26.86000 66 ARG F N 1
ATOM 4853 C CA . ARG F 1 66 ? 17.10600 14.03800 -33.23100 1.000 27.73000 66 ARG F CA 1
ATOM 4854 C C . ARG F 1 66 ? 16.59500 12.62400 -33.50100 1.000 26.55000 66 ARG F C 1
ATOM 4855 O O . ARG F 1 66 ? 17.17400 11.69600 -32.90400 1.000 25.42000 66 ARG F O 1
ATOM 4863 N N . GLY F 1 67 ? 15.58300 12.44600 -34.36900 1.000 29.94000 67 GLY F N 1
ATOM 4864 C CA . GLY F 1 67 ? 14.86700 11.16500 -34.53300 1.000 31.62000 67 GLY F CA 1
ATOM 4865 C C . GLY F 1 67 ? 13.86800 10.98500 -33.40400 1.000 32.68000 67 GLY F C 1
ATOM 4866 O O . GLY F 1 67 ? 13.75200 11.92300 -32.59400 1.000 33.07000 67 GLY F O 1
ATOM 4867 N N . ASN F 1 68 ? 13.20000 9.82200 -33.33100 1.000 31.64000 68 ASN F N 1
ATOM 4868 C CA . ASN F 1 68 ? 12.14600 9.50100 -32.32400 1.000 30.97000 68 ASN F CA 1
ATOM 4869 C C . ASN F 1 68 ? 12.70900 9.57100 -30.86300 1.000 27.05000 68 ASN F C 1
ATOM 4870 O O . ASN F 1 68 ? 13.78300 9.00100 -30.55800 1.000 24.05000 68 ASN F O 1
ATOM 4875 N N . PHE F 1 69 ? 11.95400 10.18400 -29.96300 1.000 25.44000 69 PHE F N 1
ATOM 4876 C CA . PHE F 1 69 ? 12.14000 10.23600 -28.48200 1.000 26.60000 69 PHE F CA 1
ATOM 4877 C C . PHE F 1 69 ? 12.48800 8.87100 -27.84200 1.000 25.43000 69 PHE F C 1
ATOM 4878 O O . PHE F 1 69 ? 11.78100 7.86600 -28.07900 1.000 23.30000 69 PHE F O 1
ATOM 4886 N N . LYS F 1 70 ? 13.49100 8.84000 -26.95800 1.000 24.55000 70 LYS F N 1
ATOM 4887 C CA . LYS F 1 70 ? 13.78800 7.66300 -26.08800 1.000 25.87000 70 LYS F CA 1
ATOM 4888 C C . LYS F 1 70 ? 13.92200 8.01400 -24.58700 1.000 23.26000 70 LYS F C 1
ATOM 4889 O O . LYS F 1 70 ? 13.36600 7.29100 -23.75800 1.000 23.65000 70 LYS F O 1
ATOM 4895 N N . GLU F 1 71 ? 14.58900 9.08100 -24.19700 1.000 19.47000 71 GLU F N 1
ATOM 4896 C CA . GLU F 1 71 ? 14.87200 9.36100 -22.77000 1.000 19.62000 71 GLU F CA 1
ATOM 4897 C C . GLU F 1 71 ? 14.89100 10.90200 -22.51700 1.000 19.47000 71 GLU F C 1
ATOM 4898 O O . GLU F 1 71 ? 15.35100 11.62400 -23.38600 1.000 14.84000 71 GLU F O 1
ATOM 4904 N N . VAL F 1 72 ? 14.50100 11.35800 -21.30800 1.000 16.18000 72 VAL F N 1
ATOM 4905 C CA . VAL F 1 72 ? 14.59300 12.74400 -20.86000 1.000 15.62000 72 VAL F CA 1
ATOM 4906 C C . VAL F 1 72 ? 14.94800 12.74000 -19.37800 1.000 15.47000 72 VAL F C 1
ATOM 4907 O O . VAL F 1 72 ? 14.41800 11.91400 -18.61700 1.000 15.40000 72 VAL F O 1
ATOM 4911 N N . TYR F 1 73 ? 15.80000 13.65300 -18.90600 1.000 15.56000 73 TYR F N 1
ATOM 4912 C CA . TYR F 1 73 ? 15.71000 14.07900 -17.44700 1.000 15.53000 73 TYR F CA 1
ATOM 4913 C C . TYR F 1 73 ? 15.68600 15.61600 -17.32700 1.000 16.37000 73 TYR F C 1
ATOM 4914 O O . TYR F 1 73 ? 16.16600 16.36900 -18.34000 1.000 16.51000 73 TYR F O 1
ATOM 4923 N N . VAL F 1 74 ? 15.17000 16.09300 -16.18500 1.000 17.19000 74 VAL F N 1
ATOM 4924 C CA . VAL F 1 74 ? 15.33900 17.48600 -15.64400 1.000 21.02000 74 VAL F CA 1
ATOM 4925 C C . VAL F 1 74 ? 16.04600 17.44900 -14.28000 1.000 20.41000 74 VAL F C 1
ATOM 4926 O O . VAL F 1 74 ? 15.77800 16.53500 -13.44900 1.000 17.64000 74 VAL F O 1
ATOM 4930 N N . LYS F 1 75 ? 16.97900 18.35700 -14.05000 1.000 21.08000 75 LYS F N 1
ATOM 4931 C CA . LYS F 1 75 ? 17.79000 18.47200 -12.81500 1.000 22.51000 75 LYS F CA 1
ATOM 4932 C C . LYS F 1 75 ? 17.59200 19.84200 -12.17400 1.000 22.71000 75 LYS F C 1
ATOM 4933 O O . LYS F 1 75 ? 17.75800 20.89700 -12.88300 1.000 21.39000 75 LYS F O 1
ATOM 4939 N N . GLY F 1 76 ? 17.32000 19.81500 -10.87600 1.000 22.45000 76 GLY F N 1
ATOM 4940 C CA . GLY F 1 76 ? 17.31500 20.93100 -9.89500 1.000 26.19000 76 GLY F CA 1
ATOM 4941 C C . GLY F 1 76 ? 18.37000 20.74900 -8.77700 1.000 26.03000 76 GLY F C 1
ATOM 4942 O O . GLY F 1 76 ? 19.05400 19.69500 -8.71300 1.000 28.33000 76 GLY F O 1
ATOM 4943 N N . GLU F 1 77 ? 18.53500 21.73600 -7.90600 1.000 25.19000 77 GLU F N 1
ATOM 4944 C CA . GLU F 1 77 ? 19.54300 21.72800 -6.82700 1.000 28.07000 77 GLU F CA 1
ATOM 4945 C C . GLU F 1 77 ? 19.16600 20.69000 -5.78200 1.000 28.92000 77 GLU F C 1
ATOM 4946 O O . GLU F 1 77 ? 20.11300 20.24200 -5.09900 1.000 35.68000 77 GLU F O 1
ATOM 4952 N N . LYS F 1 78 ? 17.88600 20.32100 -5.69300 1.000 27.85000 78 LYS F N 1
ATOM 4953 C CA . LYS F 1 78 ? 17.33900 19.32400 -4.73700 1.000 31.71000 78 LYS F CA 1
ATOM 4954 C C . LYS F 1 78 ? 17.21400 17.92100 -5.35800 1.000 32.71000 78 LYS F C 1
ATOM 4955 O O . LYS F 1 78 ? 17.20600 16.97600 -4.58400 1.000 33.23000 78 LYS F O 1
ATOM 4961 N N . GLY F 1 79 ? 17.18300 17.74200 -6.68900 1.000 29.28000 79 GLY F N 1
ATOM 4962 C CA . GLY F 1 79 ? 16.98700 16.38600 -7.23000 1.000 29.53000 79 GLY F CA 1
ATOM 4963 C C . GLY F 1 79 ? 16.58200 16.32700 -8.70800 1.000 29.79000 79 GLY F C 1
ATOM 4964 O O . GLY F 1 79 ? 16.54800 17.38700 -9.42700 1.000 25.71000 79 GLY F O 1
ATOM 4965 N N . TYR F 1 80 ? 16.33800 15.11200 -9.18600 1.000 23.00000 80 TYR F N 1
ATOM 4966 C CA . TYR F 1 80 ? 16.19200 14.82800 -10.63500 1.000 24.02000 80 TYR F CA 1
ATOM 4967 C C . TYR F 1 80 ? 14.80400 14.25600 -10.85100 1.000 23.32000 80 TYR F C 1
ATOM 4968 O O . TYR F 1 80 ? 14.19600 13.59900 -9.90000 1.000 21.26000 80 TYR F O 1
ATOM 4977 N N . THR F 1 81 ? 14.31900 14.45600 -12.07000 1.000 20.33000 81 THR F N 1
ATOM 4978 C CA . THR F 1 81 ? 13.14500 13.75700 -12.56000 1.000 20.47000 81 THR F CA 1
ATOM 4979 C C . THR F 1 81 ? 13.47100 13.14400 -13.92100 1.000 18.68000 81 THR F C 1
ATOM 4980 O O . THR F 1 81 ? 13.68500 13.95700 -14.86800 1.000 15.20000 81 THR F O 1
ATOM 4984 N N . LEU F 1 82 ? 13.37100 11.81600 -14.03500 1.000 15.50000 82 LEU F N 1
ATOM 4985 C CA . LEU F 1 82 ? 13.73500 11.08200 -15.25700 1.000 16.13000 82 LEU F CA 1
ATOM 4986 C C . LEU F 1 82 ? 12.52200 10.34900 -15.85000 1.000 18.49000 82 LEU F C 1
ATOM 4987 O O . LEU F 1 82 ? 11.59300 10.02100 -15.14000 1.000 19.68000 82 LEU F O 1
ATOM 4992 N N . LEU F 1 83 ? 12.55200 10.11400 -17.16600 1.000 17.24000 83 LEU F N 1
ATOM 4993 C CA A LEU F 1 83 ? 11.43400 9.46400 -17.89700 0.490 16.97000 83 LEU F CA 1
ATOM 4994 C CA B LEU F 1 83 ? 11.44500 9.46700 -17.89700 0.510 17.92000 83 LEU F CA 1
ATOM 4995 C C . LEU F 1 83 ? 12.01900 8.74800 -19.11400 1.000 18.44000 83 LEU F C 1
ATOM 4996 O O . LEU F 1 83 ? 12.83000 9.38500 -19.86400 1.000 17.08000 83 LEU F O 1
ATOM 5005 N N . THR F 1 84 ? 11.74400 7.45800 -19.22300 1.000 20.72000 84 THR F N 1
ATOM 5006 C CA . THR F 1 84 ? 12.23700 6.63100 -20.37600 1.000 25.15000 84 THR F CA 1
ATOM 5007 C C . THR F 1 84 ? 11.05300 5.97300 -21.05300 1.000 21.85000 84 THR F C 1
ATOM 5008 O O . THR F 1 84 ? 10.10900 5.78400 -20.38600 1.000 19.99000 84 THR F O 1
ATOM 5012 N N . SER F 1 85 ? 11.08200 5.78700 -22.37000 1.000 25.84000 85 SER F N 1
ATOM 5013 C CA . SER F 1 85 ? 9.99100 5.06200 -23.05400 1.000 32.85000 85 SER F CA 1
ATOM 5014 C C . SER F 1 85 ? 10.10800 3.57300 -22.70300 1.000 34.26000 85 SER F C 1
ATOM 5015 O O . SER F 1 85 ? 11.18100 2.93000 -22.87200 1.000 29.89000 85 SER F O 1
ATOM 5018 N N . VAL F 1 86 ? 8.98900 3.01900 -22.31200 1.000 35.00000 86 VAL F N 1
ATOM 5019 C CA . VAL F 1 86 ? 8.86700 1.55600 -22.25000 1.000 37.39000 86 VAL F CA 1
ATOM 5020 C C . VAL F 1 86 ? 7.83300 1.13400 -23.30200 1.000 38.62000 86 VAL F C 1
ATOM 5021 O O . VAL F 1 86 ? 6.60300 1.23900 -23.02300 1.000 44.08000 86 VAL F O 1
ATOM 5025 N N . GLY F 1 87 ? 8.33000 0.69700 -24.46200 1.000 38.31000 87 GLY F N 1
ATOM 5026 C CA . GLY F 1 87 ? 7.53000 0.36600 -25.64600 1.000 38.55000 87 GLY F CA 1
ATOM 5027 C C . GLY F 1 87 ? 6.83400 1.59700 -26.16300 1.000 39.39000 87 GLY F C 1
ATOM 5028 O O . GLY F 1 87 ? 7.38100 2.69400 -25.90000 1.000 33.44000 87 GLY F O 1
ATOM 5029 N N . GLU F 1 88 ? 5.65300 1.40700 -26.79100 1.000 36.06000 88 GLU F N 1
ATOM 5030 C CA . GLU F 1 88 ? 4.82500 2.46400 -27.43100 1.000 39.09000 88 GLU F CA 1
ATOM 5031 C C . GLU F 1 88 ? 3.77100 2.99000 -26.42900 1.000 37.96000 88 GLU F C 1
ATOM 5032 O O . GLU F 1 88 ? 3.54600 4.19100 -26.47300 1.000 41.15000 88 GLU F O 1
ATOM 5038 N N . ASN F 1 89 ? 3.22900 2.21100 -25.48000 1.000 35.68000 89 ASN F N 1
ATOM 5039 C CA . ASN F 1 89 ? 2.09100 2.68900 -24.61600 1.000 35.64000 89 ASN F CA 1
ATOM 5040 C C . ASN F 1 89 ? 2.37800 2.81900 -23.08500 1.000 32.82000 89 ASN F C 1
ATOM 5041 O O . ASN F 1 89 ? 1.40200 3.02800 -22.34100 1.000 29.52000 89 ASN F O 1
ATOM 5046 N N . ALA F 1 90 ? 3.62900 2.79100 -22.62300 1.000 30.98000 90 ALA F N 1
ATOM 5047 C CA . ALA F 1 90 ? 4.04700 2.89000 -21.20200 1.000 31.02000 90 ALA F CA 1
ATOM 5048 C C . ALA F 1 90 ? 5.38100 3.66900 -21.08100 1.000 30.34000 90 ALA F C 1
ATOM 5049 O O . ALA F 1 90 ? 6.19100 3.56800 -21.96000 1.000 36.33000 90 ALA F O 1
ATOM 5051 N N . LEU F 1 91 ? 5.60700 4.28100 -19.92100 1.000 24.92000 91 LEU F N 1
ATOM 5052 C CA . LEU F 1 91 ? 6.77600 5.08100 -19.56100 1.000 23.31000 91 LEU F CA 1
ATOM 5053 C C . LEU F 1 91 ? 7.24700 4.74200 -18.14100 1.000 19.00000 91 LEU F C 1
ATOM 5054 O O . LEU F 1 91 ? 6.44100 4.53800 -17.22100 1.000 17.66000 91 LEU F O 1
ATOM 5059 N N . LEU F 1 92 ? 8.55100 4.78000 -17.91900 1.000 18.89000 92 LEU F N 1
ATOM 5060 C CA . LEU F 1 92 ? 9.08000 4.62400 -16.53400 1.000 17.95000 92 LEU F CA 1
ATOM 5061 C C . LEU F 1 92 ? 9.58000 5.97600 -16.02100 1.000 18.33000 92 LEU F C 1
ATOM 5062 O O . LEU F 1 92 ? 10.51300 6.46600 -16.58400 1.000 21.17000 92 LEU F O 1
ATOM 5067 N N . LEU F 1 93 ? 8.91500 6.54500 -15.03400 1.000 18.47000 93 LEU F N 1
ATOM 5068 C CA . LEU F 1 93 ? 9.25500 7.76600 -14.30200 1.000 19.16000 93 LEU F CA 1
ATOM 5069 C C . LEU F 1 93 ? 10.02200 7.39900 -13.02800 1.000 20.05000 93 LEU F C 1
ATOM 5070 O O . LEU F 1 93 ? 9.56500 6.55800 -12.25400 1.000 20.38000 93 LEU F O 1
ATOM 5075 N N . VAL F 1 94 ? 11.09200 8.12900 -12.73200 1.000 18.52000 94 VAL F N 1
ATOM 5076 C CA . VAL F 1 94 ? 11.93300 7.89700 -11.53500 1.000 17.60000 94 VAL F CA 1
ATOM 5077 C C . VAL F 1 94 ? 12.24600 9.27600 -10.89400 1.000 17.58000 94 VAL F C 1
ATOM 5078 O O . VAL F 1 94 ? 12.36800 10.33000 -11.61200 1.000 14.29000 94 VAL F O 1
ATOM 5082 N N . LEU F 1 95 ? 12.38400 9.30500 -9.58500 1.000 17.04000 95 LEU F N 1
ATOM 5083 C CA . LEU F 1 95 ? 12.77900 10.46000 -8.75800 1.000 18.50000 95 LEU F CA 1
ATOM 5084 C C . LEU F 1 95 ? 14.08700 10.12000 -8.05900 1.000 18.58000 95 LEU F C 1
ATOM 5085 O O . LEU F 1 95 ? 14.27300 8.91200 -7.49700 1.000 16.37000 95 LEU F O 1
ATOM 5090 N N . ALA F 1 96 ? 15.06600 11.02100 -8.18200 1.000 17.99000 96 ALA F N 1
ATOM 5091 C CA . ALA F 1 96 ? 16.42600 10.75300 -7.69400 1.000 19.79000 96 ALA F CA 1
ATOM 5092 C C . ALA F 1 96 ? 16.90600 11.94000 -6.86700 1.000 22.76000 96 ALA F C 1
ATOM 5093 O O . ALA F 1 96 ? 16.35600 13.09100 -7.06100 1.000 19.17000 96 ALA F O 1
ATOM 5095 N N . LYS F 1 97 ? 17.77200 11.64300 -5.86900 1.000 25.45000 97 LYS F N 1
ATOM 5096 C CA . LYS F 1 97 ? 18.40900 12.63500 -4.96200 1.000 28.03000 97 LYS F CA 1
ATOM 5097 C C . LYS F 1 97 ? 19.40100 13.51600 -5.76700 1.000 27.24000 97 LYS F C 1
ATOM 5098 O O . LYS F 1 97 ? 19.86900 13.08300 -6.79700 1.000 22.00000 97 LYS F O 1
ATOM 5104 N N . ALA F 1 98 ? 19.80500 14.66000 -5.21800 1.000 25.92000 98 ALA F N 1
ATOM 5105 C CA . ALA F 1 98 ? 20.73000 15.62900 -5.84500 1.000 28.48000 98 ALA F CA 1
ATOM 5106 C C . ALA F 1 98 ? 22.11500 14.97700 -5.99300 1.000 29.86000 98 ALA F C 1
ATOM 5107 O O . ALA F 1 98 ? 22.76300 15.14900 -7.05300 1.000 32.14000 98 ALA F O 1
ATOM 5109 N N . ASP F 1 99 ? 22.52900 14.17600 -5.00700 1.000 30.88000 99 ASP F N 1
ATOM 5110 C CA . ASP F 1 99 ? 23.88100 13.54700 -4.99400 1.000 33.54000 99 ASP F CA 1
ATOM 5111 C C . ASP F 1 99 ? 23.86900 12.19200 -5.72600 1.000 29.26000 99 ASP F C 1
ATOM 5112 O O . ASP F 1 99 ? 24.88500 11.48100 -5.65500 1.000 27.83000 99 ASP F O 1
ATOM 5117 N N . ALA F 1 100 ? 22.79500 11.82700 -6.44300 1.000 25.87000 100 ALA F N 1
ATOM 5118 C CA . ALA F 1 100 ? 22.71200 10.56800 -7.21700 1.000 24.18000 100 ALA F CA 1
ATOM 5119 C C . ALA F 1 100 ? 23.79600 10.55100 -8.30400 1.000 24.32000 100 ALA F C 1
ATOM 5120 O O . ALA F 1 100 ? 24.18400 11.64500 -8.77000 1.000 30.11000 100 ALA F O 1
ATOM 5122 N N . GLN F 1 101 ? 24.21600 9.35700 -8.74500 1.000 25.42000 101 GLN F N 1
ATOM 5123 C CA . GLN F 1 101 ? 25.11100 9.06700 -9.91100 1.000 26.08000 101 GLN F CA 1
ATOM 5124 C C . GLN F 1 101 ? 24.23600 8.64600 -11.10100 1.000 22.66000 101 GLN F C 1
ATOM 5125 O O . GLN F 1 101 ? 23.73800 7.49800 -11.09300 1.000 21.83000 101 GLN F O 1
ATOM 5131 N N . ILE F 1 102 ? 23.88300 9.58700 -11.97000 1.000 24.76000 102 ILE F N 1
ATOM 5132 C CA . ILE F 1 102 ? 22.91400 9.37900 -13.10300 1.000 27.89000 102 ILE F CA 1
ATOM 5133 C C . ILE F 1 102 ? 23.39200 8.32300 -14.10100 1.000 29.55000 102 ILE F C 1
ATOM 5134 O O . ILE F 1 102 ? 22.54900 7.75100 -14.77100 1.000 35.42000 102 ILE F O 1
ATOM 5139 N N . GLY F 1 103 ? 24.67300 8.01500 -14.17700 1.000 30.29000 103 GLY F N 1
ATOM 5140 C CA . GLY F 1 103 ? 25.19100 6.97300 -15.08100 1.000 31.00000 103 GLY F CA 1
ATOM 5141 C C . GLY F 1 103 ? 24.94600 5.55700 -14.59600 1.000 31.94000 103 GLY F C 1
ATOM 5142 O O . GLY F 1 103 ? 24.56100 4.63600 -15.46000 1.000 29.93000 103 GLY F O 1
ATOM 5143 N N . LEU F 1 104 ? 25.02300 5.34600 -13.28600 1.000 30.98000 104 LEU F N 1
ATOM 5144 C CA . LEU F 1 104 ? 24.46500 4.10500 -12.69500 1.000 34.09000 104 LEU F CA 1
ATOM 5145 C C . LEU F 1 104 ? 22.95400 4.07200 -12.90800 1.000 31.04000 104 LEU F C 1
ATOM 5146 O O . LEU F 1 104 ? 22.42600 2.96800 -13.27300 1.000 28.55000 104 LEU F O 1
ATOM 5151 N N . ILE F 1 105 ? 22.26000 5.19500 -12.73100 1.000 31.40000 105 ILE F N 1
ATOM 5152 C CA . ILE F 1 105 ? 20.76400 5.15700 -12.66300 1.000 29.24000 105 ILE F CA 1
ATOM 5153 C C . ILE F 1 105 ? 20.25600 4.84300 -14.07500 1.000 29.36000 105 ILE F C 1
ATOM 5154 O O . ILE F 1 105 ? 19.49300 3.88200 -14.22400 1.000 25.95000 105 ILE F O 1
ATOM 5159 N N . PHE F 1 106 ? 20.81800 5.48700 -15.08200 1.000 31.20000 106 PHE F N 1
ATOM 5160 C CA . PHE F 1 106 ? 20.50700 5.23600 -16.51900 1.000 33.55000 106 PHE F CA 1
ATOM 5161 C C . PHE F 1 106 ? 20.96800 3.85600 -17.02900 1.000 32.90000 106 PHE F C 1
ATOM 5162 O O . PHE F 1 106 ? 20.22100 3.23100 -17.83800 1.000 30.41000 106 PHE F O 1
ATOM 5170 N N . VAL F 1 107 ? 22.03200 3.27200 -16.47600 1.000 36.72000 107 VAL F N 1
ATOM 5171 C CA . VAL F 1 107 ? 22.35300 1.82800 -16.71400 1.000 39.96000 107 VAL F CA 1
ATOM 5172 C C . VAL F 1 107 ? 21.21700 0.98300 -16.15100 1.000 38.69000 107 VAL F C 1
ATOM 5173 O O . VAL F 1 107 ? 20.69400 0.13800 -16.90900 1.000 41.90000 107 VAL F O 1
ATOM 5177 N N . ASP F 1 108 ? 20.83200 1.21700 -14.89700 1.000 34.65000 108 ASP F N 1
ATOM 5178 C CA . ASP F 1 108 ? 19.74800 0.49600 -14.17700 1.000 32.28000 108 ASP F CA 1
ATOM 5179 C C . ASP F 1 108 ? 18.38000 0.69400 -14.86800 1.000 28.63000 108 ASP F C 1
ATOM 5180 O O . ASP F 1 108 ? 17.62400 -0.29000 -14.98200 1.000 27.70000 108 ASP F O 1
ATOM 5185 N N . MET F 1 109 ? 18.01100 1.91000 -15.24600 1.000 26.26000 109 MET F 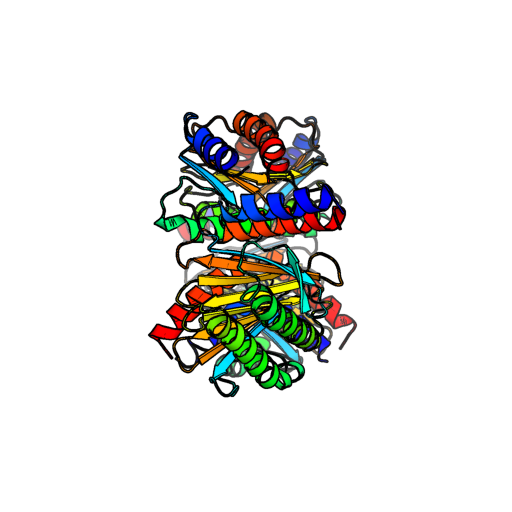N 1
ATOM 5186 C CA . MET F 1 109 ? 16.73000 2.14700 -15.92300 1.000 27.77000 109 MET F CA 1
ATOM 5187 C C . MET F 1 109 ? 16.67900 1.44100 -17.28800 1.000 30.43000 109 MET F C 1
ATOM 5188 O O . MET F 1 109 ? 15.57800 1.06900 -17.68100 1.000 29.86000 109 MET F O 1
ATOM 5193 N N . ARG F 1 110 ? 17.78800 1.41500 -18.04000 1.000 29.04000 110 ARG F N 1
ATOM 5194 C CA . ARG F 1 110 ? 17.85800 0.82300 -19.40600 1.000 28.76000 110 ARG F CA 1
ATOM 5195 C C . ARG F 1 110 ? 17.67000 -0.68100 -19.29600 1.000 28.28000 110 ARG F C 1
ATOM 5196 O O . ARG F 1 110 ? 16.92200 -1.17800 -20.11300 1.000 30.88000 110 ARG F O 1
ATOM 5204 N N . ARG F 1 111 ? 18.31000 -1.34300 -18.32400 1.000 28.57000 111 ARG F N 1
ATOM 5205 C CA . ARG F 1 111 ? 18.22400 -2.80800 -18.07800 1.000 32.56000 111 ARG F CA 1
ATOM 5206 C C . ARG F 1 111 ? 16.78800 -3.09100 -17.64600 1.000 33.64000 111 ARG F C 1
ATOM 5207 O O . ARG F 1 111 ? 16.17900 -4.07600 -18.11500 1.000 32.12000 111 ARG F O 1
ATOM 5215 N N . ILE F 1 112 ? 16.23900 -2.23200 -16.79900 1.000 35.90000 112 ILE F N 1
ATOM 5216 C CA . ILE F 1 112 ? 14.85800 -2.43800 -16.28300 1.000 36.12000 112 ILE F CA 1
ATOM 5217 C C . ILE F 1 112 ? 13.88000 -2.37900 -17.46600 1.000 35.28000 112 ILE F C 1
ATOM 5218 O O . ILE F 1 112 ? 13.16700 -3.37500 -17.65900 1.000 28.23000 112 ILE F O 1
ATOM 5223 N N . ALA F 1 113 ? 13.88100 -1.31400 -18.27600 1.000 37.32000 113 ALA F N 1
ATOM 5224 C CA . ALA F 1 113 ? 12.87000 -1.11200 -19.34000 1.000 38.08000 113 ALA F CA 1
ATOM 5225 C C . ALA F 1 113 ? 12.87600 -2.31400 -20.29000 1.000 35.62000 113 ALA F C 1
ATOM 5226 O O . ALA F 1 113 ? 11.80400 -2.69500 -20.67500 1.000 33.13000 113 ALA F O 1
ATOM 5228 N N . ASP F 1 114 ? 14.04000 -2.90900 -20.55900 1.000 38.92000 114 ASP F N 1
ATOM 5229 C CA . ASP F 1 114 ? 14.25600 -4.08200 -21.45300 1.000 43.17000 114 ASP F CA 1
ATOM 5230 C C . ASP F 1 114 ? 13.82700 -5.39600 -20.79500 1.000 46.80000 114 ASP F C 1
ATOM 5231 O O . ASP F 1 114 ? 13.49700 -6.33400 -21.54800 1.000 41.85000 114 ASP F O 1
ATOM 5236 N N . SER F 1 115 ? 13.83800 -5.48200 -19.46100 1.000 45.43000 115 SER F N 1
ATOM 5237 C CA . SER F 1 115 ? 13.29200 -6.64800 -18.72200 1.000 40.04000 115 SER F CA 1
ATOM 5238 C C . SER F 1 115 ? 11.76200 -6.59400 -18.76000 1.000 41.99000 115 SER F C 1
ATOM 5239 O O . SER F 1 115 ? 11.13500 -7.65600 -19.05500 1.000 46.79000 115 SER F O 1
ATOM 5242 N N . LEU F 1 116 ? 11.16100 -5.42700 -18.52900 1.000 41.17000 116 LEU F N 1
ATOM 5243 C CA . LEU F 1 116 ? 9.69500 -5.21800 -18.75400 1.000 50.10000 116 LEU F CA 1
ATOM 5244 C C . LEU F 1 116 ? 9.29800 -5.33900 -20.25200 1.000 52.45000 116 LEU F C 1
ATOM 5245 O O . LEU F 1 116 ? 8.11800 -5.67800 -20.47000 1.000 45.27000 116 LEU F O 1
ATOM 5250 N N . LEU F 1 117 ? 10.21700 -5.12700 -21.23200 1.000 53.15000 117 LEU F N 1
ATOM 5251 C CA . LEU F 1 117 ? 9.93900 -5.27900 -22.71200 1.000 53.09000 117 LEU F CA 1
ATOM 5252 C C . LEU F 1 117 ? 9.66700 -6.74700 -23.08500 1.000 52.11000 117 LEU F C 1
ATOM 5253 O O . LEU F 1 117 ? 9.39900 -7.01300 -24.28400 1.000 49.17000 117 LEU F O 1
ATOM 5258 N N . GLU F 1 118 ? 9.69800 -7.68000 -22.13900 1.000 52.21000 118 GLU F N 1
ATOM 5259 C CA . GLU F 1 118 ? 9.40200 -9.07700 -22.51600 1.000 55.54000 118 GLU F CA 1
ATOM 5260 C C . GLU F 1 118 ? 8.31300 -9.64800 -21.60300 1.000 58.17000 118 GLU F C 1
ATOM 5261 O O . GLU F 1 118 ? 7.81400 -10.71800 -21.97200 1.000 66.41000 118 GLU F O 1
ATOM 5267 N N . ILE F 1 119 ? 7.90500 -8.99300 -20.50700 1.000 55.34000 119 ILE F N 1
ATOM 5268 C CA . ILE F 1 119 ? 7.08700 -9.68900 -19.45800 1.000 55.45000 119 ILE F CA 1
ATOM 5269 C C . ILE F 1 119 ? 5.89300 -8.84300 -18.95900 1.000 52.67000 119 ILE F C 1
ATOM 5270 O O . ILE F 1 119 ? 5.55600 -8.99600 -17.76200 1.000 48.29000 119 ILE F O 1
ATOM 5275 N N . LEU F 1 120 ? 5.22500 -8.04700 -19.80800 1.000 49.43000 120 LEU F N 1
ATOM 5276 C CA . LEU F 1 120 ? 4.03500 -7.21200 -19.42100 1.000 47.10000 120 LEU F CA 1
ATOM 5277 C C . LEU F 1 120 ? 2.76300 -8.07100 -19.12700 1.000 50.27000 120 LEU F C 1
ATOM 5278 O O . LEU F 1 120 ? 2.68600 -9.30500 -18.97100 1.000 51.38000 120 LEU F O 1
#

Solvent-accessible surface area: 31649 Å² total; per-residue (Å²): 47,17,101,64,2,63,118,26,2,122,81,10,28,98,54,119,26,13,90,4,0,0,0,0,4,26,32,4,25,14,2,10,35,49,21,85,154,125,79,31,114,128,3,1,10,20,1,0,24,11,13,32,42,3,83,62,0,1,100,68,9,118,10,18,118,28,36,7,7,21,4,48,2,100,110,0,27,1,0,1,5,27,5,42,143,95,6,0,0,2,0,18,0,105,53,116,14,135,21,51,119,10,15,104,52,0,104,150,22,4,84,50,0,77,144,62,31,97,95,65,31,69,88,61,14,46,129,34,4,112,82,7,50,99,6,101,15,11,76,14,10,4,0,0,23,36,108,20,122,47,70,10,16,62,66,86,129,118,79,29,137,124,12,1,68,15,0,16,30,0,14,67,74,0,88,131,23,4,85,49,44,93,21,15,113,22,93,8,0,6,1,30,2,123,117,0,13,0,3,0,13,32,6,38,152,116,6,0,5,5,0,33,0,100,56,131,17,82,39,2,11,0,12,17,3,4,86,68,6,12,94,39,2,105,138,69,104,85,110,93,87,15,54,124,27,1,64,75,4,18,69,26,114,19,15,74,1,1,0,1,0,26,53,131,5,127,75,87,11,33,27,14,67,135,103,46,40,130,103,2,48,41,9,1,63,40,3,37,60,1,0,85,85,0,2,96,61,10,102,13,21,115,29,70,6,0,2,3,22,0,103,113,0,19,9,0,0,6,31,8,45,159,116,13,9,2,2,0,3,0,114,43,123,12,44,8,4,42,1,11,41,14,1,74,162,15,18,109,52,0,99,156,89,137,64,116,107,7,63,137,38,2,112,78,8,71,108,52,115,16,11,67,2,0,0,0,0,11,30,35,3,35,18,10,8,18,44,20,80,159,119,77,22,108,109,4,1,13,8,0,0,11,8,12,38,40,2,74,79,0,6,110,74,17,97,23,19,103,20,44,13,9,16,5,36,0,109,160,0,19,1,0,0,3,32,2,24,148,88,4,0,0,0,0,11,0,108,43,123,15,129,25,53,107,4,15,101,46,0,121,162,27,5,84,60,1,70,145,96,18,137,112,93,14,45,108,27,5,112,85,4,47,114,20,78,13,12,84,8,11,3,0,0,13,40,122,15,129,40,74,7,16,48,76,98,109,106,52,39,119,117,9,2,62,20,0,22,27,2,17,74,41,0,78,104,10,6,100,34,36,101,25,23,128,24,71,6,4,8,1,40,5,124,112,1,21,3,1,2,13,34,3,31,151,107,8,1,1,5,0,35,0,93,68,123,12,88,28,2,10,0,15,16,7,2,101,117,18,10,94,56,0,92,152,97,106,139,103,88,15,66,138,29,2,60,85,3,14,69,28,98,13,10,69,0,2,0,0,0,24,51,133,7,131,68,105,8,32,30,10,59,109,85,49,69,111,91,1,53,44,7,3,59,15,1,36,52,1,0,88,74,0,3,108,73,18,90,18,24,115,32,77,8,0,6,3,25,0,116,122,0,11,4,0,0,6,41,6,42,160,111,8,12,0,4,0,9,0,96,41,123,14,29,11,1,36,0,9,31,8,0,72,136,16,9,90,48,1,103,163,86,169

Organism: NCBI:txid1706444

InterPro domains:
  IPR004942 Roadblock/LAMTOR2 domain [PF03259] (10-96)
  IPR004942 Roadblock/LAMTOR2 domain [SM00960] (8-96)
  IPR053141 Mycobacterial serine protease inhibitor Rv3364c [PTHR36222] (5-116)

Foldseek 3Di:
DQVVVQVLQVVLCVDPFWPWKFKEWLCQHTDYIPPDPVCRNVVSNVLNVVVVVQQCVCVVVVNDDGAWDKDDDPFWIWIKGDLDHGIIMIITGGPPDPPVVVSVVRNVVSVVVNVVD/DVVLLVVLACLQVVLCPDPWWPFKFKEFLVQHTSYTDDPPVVNSVVSVVLNVVVVVQQVVCPPPPVDGRAWDWDDDPFWIWIWGDLDHRMIMITTTGPPDPVVVSVVSVVVSSPVVNVSD/DLVVLQCLQVVLCVPPFWVFKFKAWLQQHTSYTDDPPVVNVCSNVLNPVQVVVQVCCCVVVVVPDGAWDKDADQFWIWIWGDLPPTMIMITTGGNPDDVVVSVVSVVVSSVVVNVDD/DVVLAVLQVVLCVAAFWPWKFKEWLCQHTDYIDPDPVCRSVVSNVVNVQVVVQVCCCVVVVVDDRAWDWDADPQWIWTKGALDHTIIMITTGGNPDDVVVVCVVCSVVSPVVNVVD/DVVLACLQVVLCPDPFWVFKFKEFLVQHGPYGDDPPVVRSVVSNVLNVVVVVQQVVCVPPVVDGGAKDWDDDPFWIWIKGALPHGMIMIIIGGPPDPPVVSVVSVVVSSPVVNVVD/DVVVQVLQVVLCPDAFWPWKFKAWLQQHTPYTDDPPVVNVCRRVQSPVQVVVQVVVCVVPVVPDGAWDKDDDCFWIWIWGDLPDTMIMITTGGNPDDVVVSVVSVVVSSVVVNVPD

Secondary structure (DSSP, 8-state):
-HHHHHHHHHHGGGSTTEEEEEEEETTS-EEEE-S-TTTHHHHHHHHHHHHHHHHHHHHHTT--SEEEEEEE-SSEEEEEEE-SSSEEEEEEEETTS-HHHHHHHHHHHHHHHHH--/-TTHHHHHHHHHHHHHTSTTEEEEEEEETTS-EEE-SS-HHHHHHHHHHHHHHHHHHHHHTTTTT--S--EEEEEETTEEEEEE-SSSSEEEEEEEETTS-HHHHHHHHHHHHHHHHHH-/-HHHHHHHHHHHTTSTTEEEEEEEETTS-EEEE-S-HHHHTSHHHHHHHHHHHHHHHHHHTT--SEEEEEEEETTEEEEEEEETTTEEEEEEEETT--HHHHHHHHHHHHHHHTT--/-HHHHHHHHSGGGSTTEEEEEEEETTS-EEEE-S-TTTHHHHHHHHHHHHHHHHTHHHHTT--S--EEEEEETTEEEEEEE-SSSEEEEEEE-TTS-HHHHHHHHHHHTTTSTTT-/-HHHHHHHHHHHTSTTEEEEEEEETTS-EEEE-S-HHHHHHHHHHHHHHHHHHHTTTTTTT--SEEEEEEEETTEEEEEEE-SSSEEEEEEE-SS--HHHHHHHHHHHHHHHHHH-/-HHHHHHHHHHTTSTTEEEEEEEETT--EEEE-S-HHHHTTHHHHHHHHHHHHHHHHHTTT--SEEEEEEEESSEEEEEEEETTTEEEEEEEETT--HHHHHHHHHHHHHHHTT--